Protein AF-0000000066123780 (afdb_homodimer)

Sequence (1260 aa):
MITIDESRNNLFDALGLQRLKDSYMKEDESSPQERFAFIARQFCADDEPLAQRLYDYMSQHWLSPSSPQLSFGRTKQGLPIACFLPYLHDTARGLIDTWAEVSELSMIGGGIGLGVGIRQPDEKSVGIIPHLRTYDASCTAYKQGQTRRGSYAAYLDISHPEILSFLNTRRVGGDHNYKLLNLHNGVNVPDSFMKKIWILSTLAPFVKMDPCPTTETLFKKAVTTLKDSRYFGADDRWLGEVSFAALAEQLDVVNRWDLIDPHTGKVKETIKATELWERIILTRAETGEPYIHWIDTSNRALPQFQKNLGLSIRQSNLCSEVVLPTDETRTAVCCLASLNLDYFDKWCNNEQFYLDVATYLDNVLQYFIDHAPPTLKRAVHSARSERAIGIGALGFHSYLQSKMVDIESLPAYLINKKIFKTISSHLERVNLELGELRGEAPDCVGTGRRFSHMTAIAPNATSSIIMGNTSPSCEPFRANIYKQDTISGSFVTYNKHLKRLLEERIPDNQARERVWSSIKMHDGSVQHLNQLTVQEKKVFKTWPEINQLSLVMLAADRQKWIDQSQSTSLFFNPDERISYVHKIHLKAWLHGLKTLYYFRSRKILTVDKVHHTTTTADPKTENDCTFCEGMITIDESRNNLFDALGLQRLKDSYMKEDESSPQERFAFIARQFCADDEPLAQRLYDYMSQHWLSPSSPQLSFGRTKQGLPIACFLPYLHDTARGLIDTWAEVSELSMIGGGIGLGVGIRQPDEKSVGIIPHLRTYDASCTAYKQGQTRRGSYAAYLDISHPEILSFLNTRRVGGDHNYKLLNLHNGVNVPDSFMKKIWILSTLAPFVKMDPCPTTETLFKKAVTTLKDSRYFGADDRWLGEVSFAALAEQLDVVNRWDLIDPHTGKVKETIKATELWERIILTRAETGEPYIHWIDTSNRALPQFQKNLGLSIRQSNLCSEVVLPTDETRTAVCCLASLNLDYFDKWCNNEQFYLDVATYLDNVLQYFIDHAPPTLKRAVHSARSERAIGIGALGFHSYLQSKMVDIESLPAYLINKKIFKTISSHLERVNLELGELRGEAPDCVGTGRRFSHMTAIAPNATSSIIMGNTSPSCEPFRANIYKQDTISGSFVTYNKHLKRLLEERIPDNQARERVWSSIKMHDGSVQHLNQLTVQEKKVFKTWPEINQLSLVMLAADRQKWIDQSQSTSLFFNPDERISYVHKIHLKAWLHGLKTLYYFRSRKILTVDKVHHTTTTADPKTENDCTFCEG

Secondary structure (DSSP, 8-state):
-PPP-GGGGGG--HHHHHHHHHHTS-TT--SHHHHHHHHHHHTSTT-HHHHHHHHHHHHTTSEEE-HHHHTTTSSSS--S--EEE-EE-SSHHHHHHHHHHHHHHHHTT-EEEEEE-PPPSSSS---HHHHHHHHHHHHHHS-BTTTB---EEEEEETTSTTHHHHHHTTSSSS-GGG--SSSEEEEE--HHHHHHHHHHHHHHHHHTS---HHHHHHHHHHHHHHHTSTT--GGGGGGGG--STTHHHHHHHHTEEEEE-TTT--EEEEEEHHHHHHHHHHHHHHHS--EEE-HHHHHHHS-HHHHTTT--B----TTS----B--SS--EEE-EEEEEGGGHHHHTT-HHHHHHHHHHHHHHHHHHHHHS-GGGHHHHHHHHHH---EEEEE-HHHHHHHTT--TTSHHHHHHHHHHHHHHHHHHHHHHHHHHHHH---GGGTTTT-S-S--B-B---HHHHHHTTSPPSTTPPPS-SEEEEEETTEEEEEE-HHHHHHHHHH---HHHHHHHHHHHHHTTT--TT-SSS-HHHHHHT--GGGS-HHHHHHHHHHHHTT-SS-B---EEE-TT--HHHHHHHHHHHHHTT--EE--EEESTT--SS-------SS--------GGGG-/-PPP-GGGGGG--HHHHHHHHHHTS-TT--SHHHHHHHHHHHTSTT-HHHHHHHHHHHHTTSEEE-HHHHTTTSSSS--S--EEE-EE-SSHHHHHHHHHHHHHHHHTT-EEEEEE-PPPSSSS---HHHHHHHHHHHHHHS-BTTTB---EEEEEETTSTTHHHHHHTTSSSS-GGG--SSSEEEEE--HHHHHHHHHHHHHHHHHTS---HHHHHHHHHHHHHHHTSTT--GGGGGGGG--STTHHHHHHHHTEEEEE-TTT--EEEEEEHHHHHHHHHHHHHHHS--EEE-HHHHHHHS-HHHHTTT--B----TTS----B--SS--EEE-EEEEEGGGHHHHTT-HHHHHHHHHHHHHHHHHHHHHS-GGGHHHHHHHHHH---EEEEE-HHHHHHHTT--TTSHHHHHHHHHHHHHHHHHHHHHHHHHHHHH---GGGTTTT-S-S--B-B---HHHHHHTTSPPSTTPPPS-SEEEEEETTEEEEEE-HHHHHHHHHH---HHHHHHHHHHHHHTTT--TT-SSS-HHHHHHT--GGGS-HHHHHHHHHHHHTT-SS-B---EEE-TT--HHHHHHHHHHHHHTT--EE--EEESTT--S--------SS--------GGGG-

Organism: Invertebrate iridescent virus 3 (NCBI:txid345201)

Foldseek 3Di:
DADFDQVLLVLADPQLQVLLVVQFDAPPDDGVLVLQLVLLVVQVVPVVVLSNVSSVCVSNLQKFQFSLSRNPPNDPQAARFQAKEAEQAADPCSLVLSLVLLLSCQLNAHAYEYEYLYWADDPVDPGDQQSVVSVLVSQQVRHRYPDFGHAYEYEEELLAPCNLLLLCQCDPDDDPSSHRVRYAYAYAYELLLLLLVLCCLQQVVLLPDDDDPVSQVSNVVSLVVSCPAPSDDPVNCCSVVQDSVCNVVVNVVSQWGFRATSVPRDGDDIDGSVVSVLSQLVSQLVRQDDKYFHQVLLQVLQDVLLVVVVFGWRTATSLRFFTDTYDSQAIETEQEMEGECLCCVVCLPPLVVLLSVLSSSLSSLVVCLVPPDPSNNRHSVNCQQAVAYAYAYFQLLVNCLLVLHFCLDPVVLVVLLVRLVSSLVSNVVSQLVCCVVPNDHNSCPPPSGNHSFYHTFFQQASSCNNSSVGGTGNAFAQAQWAWAADPVGIDIDGSPSVVVVLCVQPVDPVVSVVQVVVCLVVLRQCCPPPSDDPSSNSSRGHQARDDQLSVLLSLLSSVVSHSTAYEAEHEYESPDDSSSVVVSVSVSVSSSHRIYGTYHYCVVPPSPDSPLPCPPPPSPDPSPSCSSND/DADFDQVLLVLADPQLQVLLVVQFDAPPDDGVLVLQLVLLVVLVVPVVVLSNVSSVCVSNLQKFQFSLSRNPPNDPQAARFQAKEAEQAADPCSLVLSLVLLLSCQLNAYAYEYEYLYWADDPVDPGDQQSVVSVLVSQQVRHGYPDFGHAYEYEDELLAPCNLLLLCQCDDDDDPSSHRVRYAYAYAYELLLLLLVLCCLQQVVLLPDDDDPVSVVSNVVSLVVSCPAPSDDPVNCCSVVQDSVCNVVVNVVSQWGFRATSVPRDGDDIDGSVVSVLSQLVSQLVRQDDKYFHQVLLQVLQDPLLVVVVFGWRTATSLRFFTDTYDSQAIETEQEMEGECLCCVVCLPPLVVLLSVLSSSLSSLVVCLVPPDPSNNRHSVNCQQAVAYAYAYFQLLVNCLLVLHFCLDPVVLVVLLVRLVSSLVSNVVSQLVCCVVPNDHNSCPPPSGNHSFYHTFFQQASSCNNSSVGGTGNAFAQAQWAWAADPVGIDIDGSPSVVVVLCVQPVDPVVSVVQVVVCLVVLRQCCPPPSDDPSSNSSRDHQARDDQLSVLLSLLSSVVSHSTAYEAEHEYESPDDSSSVVVSVSVSVSSSHRIYGTYHYCVVVPSDVSDPPPPPPPSPDPSPSSSSND

InterPro domains:
  IPR000788 Ribonucleotide reductase large subunit, C-terminal [PF02867] (82-441)
  IPR000788 Ribonucleotide reductase large subunit, C-terminal [PF02867] (447-599)
  IPR000788 Ribonucleotide reductase large subunit, C-terminal [PR01183] (148-167)
  IPR000788 Ribonucleotide reductase large subunit, C-terminal [PR01183] (313-324)
  IPR000788 Ribonucleotide reductase large subunit, C-terminal [PR01183] (448-475)
  IPR008926 Ribonucleotide reductase R1 subunit, N-terminal [SSF48168] (4-76)
  IPR013509 Ribonucleotide reductase large subunit, N-terminal [PF00317] (11-78)
  IPR039718 Ribonucleoside-diphosphate reductase large subunit [PTHR11573] (4-440)

Radius of gyration: 36.16 Å; Cα contacts (8 Å, |Δi|>4): 2493; chains: 2; bounding box: 78×102×90 Å

Nearest PDB structures (foldseek):
  6dqx-assembly1_A-2  TM=9.251E-01  e=1.321E-41  Actinobacillus ureae ATCC 25976
  6lkm-assembly1_A  TM=8.199E-01  e=4.191E-39  Homo sapiens
  2cvs-assembly1_A-2  TM=7.964E-01  e=4.409E-37  Saccharomyces cerevisiae
  5d1y-assembly1_A  TM=8.016E-01  e=4.409E-37  Homo sapiens
  5tus-assembly3_A  TM=8.073E-01  e=1.399E-34  Homo sapiens

pLDDT: mean 91.24, std 14.98, range [20.03, 98.81]

Structure (mmCIF, N/CA/C/O backbone):
data_AF-0000000066123780-model_v1
#
loop_
_entity.id
_entity.type
_entity.pdbx_description
1 polymer 'Ribonucleoside-diphosphate reductase large subunit'
#
loop_
_atom_site.group_PDB
_atom_site.id
_atom_site.type_symbol
_atom_site.label_atom_id
_atom_site.label_alt_id
_atom_site.label_comp_id
_atom_site.label_asym_id
_atom_site.label_entity_id
_atom_site.label_seq_id
_atom_site.pdbx_PDB_ins_code
_atom_site.Cartn_x
_atom_site.Cartn_y
_atom_site.Cartn_z
_atom_site.occupancy
_atom_site.B_iso_or_equiv
_atom_site.auth_seq_id
_atom_site.auth_comp_id
_atom_site.auth_asym_id
_atom_site.auth_atom_id
_atom_site.pdbx_PDB_model_num
ATOM 1 N N . MET A 1 1 ? 35.031 -33.25 -2.617 1 81.75 1 MET A N 1
ATOM 2 C CA . MET A 1 1 ? 35.062 -32.281 -3.721 1 81.75 1 MET A CA 1
ATOM 3 C C . MET A 1 1 ? 34.281 -32.812 -4.914 1 81.75 1 MET A C 1
ATOM 5 O O . MET A 1 1 ? 34.344 -34 -5.23 1 81.75 1 MET A O 1
ATOM 9 N N . ILE A 1 2 ? 33.281 -32.125 -5.469 1 95.38 2 ILE A N 1
ATOM 10 C CA . ILE A 1 2 ? 32.438 -32.531 -6.609 1 95.38 2 ILE A CA 1
ATOM 11 C C . ILE A 1 2 ? 33.312 -32.531 -7.879 1 95.38 2 ILE A C 1
ATOM 13 O O . ILE A 1 2 ? 34.062 -31.594 -8.133 1 95.38 2 ILE A O 1
ATOM 17 N N . THR A 1 3 ? 33.312 -33.656 -8.562 1 96.88 3 THR A N 1
ATOM 18 C CA . THR A 1 3 ? 33.938 -33.719 -9.867 1 96.88 3 THR A CA 1
ATOM 19 C C . THR A 1 3 ? 33.062 -33.094 -10.945 1 96.88 3 THR A C 1
ATOM 21 O O . THR A 1 3 ? 31.969 -33.594 -11.227 1 96.88 3 THR A O 1
ATOM 24 N N . ILE A 1 4 ? 33.594 -32.062 -11.602 1 96.62 4 ILE A N 1
ATOM 25 C CA . ILE A 1 4 ? 32.844 -31.297 -12.594 1 96.62 4 ILE A CA 1
ATOM 26 C C . ILE A 1 4 ? 33.125 -31.844 -13.992 1 96.62 4 ILE A C 1
ATOM 28 O O . ILE A 1 4 ? 34.25 -32.188 -14.305 1 96.62 4 ILE A O 1
ATOM 32 N N . ASP A 1 5 ? 32.156 -31.922 -14.844 1 97.69 5 ASP A N 1
ATOM 33 C CA . ASP A 1 5 ? 32.281 -32.312 -16.234 1 97.69 5 ASP A CA 1
ATOM 34 C C . ASP A 1 5 ? 31.922 -31.172 -17.172 1 97.69 5 ASP A C 1
ATOM 36 O O . ASP A 1 5 ? 30.75 -30.984 -17.516 1 97.69 5 ASP A O 1
ATOM 40 N N . GLU A 1 6 ? 32.906 -30.531 -17.766 1 96.25 6 GLU A N 1
ATOM 41 C CA . GLU A 1 6 ? 32.719 -29.344 -18.594 1 96.25 6 GLU A CA 1
ATOM 42 C C . GLU A 1 6 ? 32.062 -29.688 -19.922 1 96.25 6 GLU A C 1
ATOM 44 O O . GLU A 1 6 ? 31.484 -28.812 -20.578 1 96.25 6 GLU A O 1
ATOM 49 N N . SER A 1 7 ? 32.156 -30.875 -20.312 1 97.06 7 SER A N 1
ATOM 50 C CA . SER A 1 7 ? 31.578 -31.266 -21.594 1 97.06 7 SER A CA 1
ATOM 51 C C . SER A 1 7 ? 30.047 -31.125 -21.578 1 97.06 7 SER A C 1
ATOM 53 O O . SER A 1 7 ? 29.422 -30.984 -22.625 1 97.06 7 SER A O 1
ATOM 55 N N . ARG A 1 8 ? 29.5 -31.109 -20.422 1 96.94 8 ARG A N 1
ATOM 56 C CA . ARG A 1 8 ? 28.047 -31.016 -20.281 1 96.94 8 ARG A CA 1
ATOM 57 C C . ARG A 1 8 ? 27.547 -29.594 -20.578 1 96.94 8 ARG A C 1
ATOM 59 O O . ARG A 1 8 ? 26.344 -29.375 -20.703 1 96.94 8 ARG A O 1
ATOM 66 N N . ASN A 1 9 ? 28.453 -28.656 -20.828 1 95.5 9 ASN A N 1
ATOM 67 C CA . ASN A 1 9 ? 28.094 -27.328 -21.328 1 95.5 9 ASN A CA 1
ATOM 68 C C . ASN A 1 9 ? 27.453 -27.406 -22.719 1 95.5 9 ASN A C 1
ATOM 70 O O . ASN A 1 9 ? 26.703 -26.531 -23.109 1 95.5 9 ASN A O 1
ATOM 74 N N . ASN A 1 10 ? 27.766 -28.484 -23.344 1 94.5 10 ASN A N 1
ATOM 75 C CA . ASN A 1 10 ? 27.266 -28.656 -24.703 1 94.5 10 ASN A CA 1
ATOM 76 C C . ASN A 1 10 ? 25.766 -28.953 -24.734 1 94.5 10 ASN A C 1
ATOM 78 O O . ASN A 1 10 ? 25.125 -28.875 -25.781 1 94.5 10 ASN A O 1
ATOM 82 N N . LEU A 1 11 ? 25.219 -29.219 -23.547 1 94.62 11 LEU A N 1
ATOM 83 C CA . LEU A 1 11 ? 23.797 -29.5 -23.469 1 94.62 11 LEU A CA 1
ATOM 84 C C . LEU A 1 11 ? 22.969 -28.219 -23.516 1 94.62 11 LEU A C 1
ATOM 86 O O . LEU A 1 11 ? 21.766 -28.25 -23.766 1 94.62 11 LEU A O 1
ATOM 90 N N . PHE A 1 12 ? 23.656 -27.094 -23.312 1 94.5 12 PHE A N 1
ATOM 91 C CA . PHE A 1 12 ? 22.969 -25.797 -23.328 1 94.5 12 PHE A CA 1
ATOM 92 C C . PHE A 1 12 ? 22.938 -25.234 -24.75 1 94.5 12 PHE A C 1
ATOM 94 O O . PHE A 1 12 ? 23.859 -25.453 -25.531 1 94.5 12 PHE A O 1
ATOM 101 N N . ASP A 1 13 ? 21.828 -24.562 -25.062 1 91 13 ASP A N 1
ATOM 102 C CA . ASP A 1 13 ? 21.875 -23.672 -26.234 1 91 13 ASP A CA 1
ATOM 103 C C . ASP A 1 13 ? 22.297 -22.266 -25.828 1 91 13 ASP A C 1
ATOM 105 O O . ASP A 1 13 ? 22.562 -22 -24.656 1 91 13 ASP A O 1
ATOM 109 N N . ALA A 1 14 ? 22.359 -21.375 -26.766 1 90 14 ALA A N 1
ATOM 110 C CA . ALA A 1 14 ? 22.906 -20.047 -26.531 1 90 14 ALA A CA 1
ATOM 111 C C . ALA A 1 14 ? 22.016 -19.234 -25.594 1 90 14 ALA A C 1
ATOM 113 O O . ALA A 1 14 ? 22.516 -18.562 -24.688 1 90 14 ALA A O 1
ATOM 114 N N . LEU A 1 15 ? 20.781 -19.344 -25.75 1 90.75 15 LEU A N 1
ATOM 115 C CA . LEU A 1 15 ? 19.859 -18.578 -24.938 1 90.75 15 LEU A CA 1
ATOM 116 C C . LEU A 1 15 ? 19.859 -19.094 -23.484 1 90.75 15 LEU A C 1
ATOM 118 O O . LEU A 1 15 ? 19.875 -18.297 -22.547 1 90.75 15 LEU A O 1
ATOM 122 N N . GLY A 1 16 ? 19.781 -20.359 -23.328 1 92.44 16 GLY A N 1
ATOM 123 C CA . GLY A 1 16 ? 19.812 -20.953 -22 1 92.44 16 GLY A CA 1
ATOM 124 C C . GLY A 1 16 ? 21.047 -20.594 -21.203 1 92.44 16 GLY A C 1
ATOM 125 O O . GLY A 1 16 ? 20.953 -20.297 -20.016 1 92.44 16 GLY A O 1
ATOM 126 N N . LEU A 1 17 ? 22.141 -20.609 -21.906 1 92.06 17 LEU A N 1
ATOM 127 C CA . LEU A 1 17 ? 23.391 -20.266 -21.266 1 92.06 17 LEU A CA 1
ATOM 128 C C . LEU A 1 17 ? 23.406 -18.797 -20.859 1 92.06 17 LEU A C 1
ATOM 130 O O . LEU A 1 17 ? 23.859 -18.453 -19.766 1 92.06 17 LEU A O 1
ATOM 134 N N . GLN A 1 18 ? 22.938 -18 -21.719 1 90.62 18 GLN A N 1
ATOM 135 C CA . GLN A 1 18 ? 22.906 -16.562 -21.438 1 90.62 18 GLN A CA 1
ATOM 136 C C . GLN A 1 18 ? 21.969 -16.25 -20.281 1 90.62 18 GLN A C 1
ATOM 138 O O . GLN A 1 18 ? 22.297 -15.422 -19.422 1 90.62 18 GLN A O 1
ATOM 143 N N . ARG A 1 19 ? 20.859 -16.891 -20.219 1 89.5 19 ARG A N 1
ATOM 144 C CA . ARG A 1 19 ? 19.891 -16.672 -19.125 1 89.5 19 ARG A CA 1
ATOM 145 C C . ARG A 1 19 ? 20.484 -17.109 -17.797 1 89.5 19 ARG A C 1
ATOM 147 O O . ARG A 1 19 ? 20.297 -16.438 -16.781 1 89.5 19 ARG A O 1
ATOM 154 N N . LEU A 1 20 ? 21.094 -18.203 -17.844 1 92.25 20 LEU A N 1
ATOM 155 C CA . LEU A 1 20 ? 21.719 -18.719 -16.625 1 92.25 20 LEU A CA 1
ATOM 156 C C . LEU A 1 20 ? 22.781 -17.75 -16.125 1 92.25 20 LEU A C 1
ATOM 158 O O . LEU A 1 20 ? 22.859 -17.469 -14.922 1 92.25 20 LEU A O 1
ATOM 162 N N . LYS A 1 21 ? 23.547 -17.234 -17.016 1 89.69 21 LYS A N 1
ATOM 163 C CA . LYS A 1 21 ? 24.625 -16.312 -16.672 1 89.69 21 LYS A CA 1
ATOM 164 C C . LYS A 1 21 ? 24.078 -14.992 -16.141 1 89.69 21 LYS A C 1
ATOM 166 O O . LYS A 1 21 ? 24.562 -14.477 -15.125 1 89.69 21 LYS A O 1
ATOM 171 N N . ASP A 1 22 ? 23.109 -14.555 -16.766 1 84.75 22 ASP A N 1
ATOM 172 C CA . ASP A 1 22 ? 22.578 -13.227 -16.453 1 84.75 22 ASP A CA 1
ATOM 173 C C . ASP A 1 22 ? 21.812 -13.234 -15.133 1 84.75 22 ASP A C 1
ATOM 175 O O . ASP A 1 22 ? 21.906 -12.289 -14.344 1 84.75 22 ASP A O 1
ATOM 179 N N . SER A 1 23 ? 21.203 -14.32 -14.828 1 85.38 23 SER A N 1
ATOM 180 C CA . SER A 1 23 ? 20.203 -14.211 -13.773 1 85.38 23 SER A CA 1
ATOM 181 C C . SER A 1 23 ? 20.547 -15.102 -12.586 1 85.38 23 SER A C 1
ATOM 183 O O . SER A 1 23 ? 20.031 -14.914 -11.484 1 85.38 23 SER A O 1
ATOM 185 N N . TYR A 1 24 ? 21.516 -16.047 -12.758 1 91.06 24 TYR A N 1
ATOM 186 C CA . TYR A 1 24 ? 21.578 -17.047 -11.703 1 91.06 24 TYR A CA 1
ATOM 187 C C . TYR A 1 24 ? 23.031 -17.297 -11.266 1 91.06 24 TYR A C 1
ATOM 189 O O . TYR A 1 24 ? 23.281 -17.641 -10.109 1 91.06 24 TYR A O 1
ATOM 197 N N . MET A 1 25 ? 23.922 -17.109 -12.125 1 93.56 25 MET A N 1
ATOM 198 C CA . MET A 1 25 ? 25.312 -17.391 -11.789 1 93.56 25 MET A CA 1
ATOM 199 C C . MET A 1 25 ? 25.906 -16.266 -10.945 1 93.56 25 MET A C 1
ATOM 201 O O . MET A 1 25 ? 25.516 -15.102 -11.102 1 93.56 25 MET A O 1
ATOM 205 N N . LYS A 1 26 ? 26.812 -16.625 -10.117 1 91.5 26 LYS A N 1
ATOM 206 C CA . LYS A 1 26 ? 27.594 -15.633 -9.391 1 91.5 26 LYS A CA 1
ATOM 207 C C . LYS A 1 26 ? 28.641 -14.992 -10.289 1 91.5 26 LYS A C 1
ATOM 209 O O . LYS A 1 26 ? 29.031 -15.562 -11.305 1 91.5 26 LYS A O 1
ATOM 214 N N . GLU A 1 27 ? 29.141 -13.898 -9.82 1 87.69 27 GLU A N 1
ATOM 215 C CA . GLU A 1 27 ? 30.109 -13.148 -10.625 1 87.69 27 GLU A CA 1
ATOM 216 C C . GLU A 1 27 ? 31.422 -13.914 -10.773 1 87.69 27 GLU A C 1
ATOM 218 O O . GLU A 1 27 ? 32.094 -13.828 -11.812 1 87.69 27 GLU A O 1
ATOM 223 N N . ASP A 1 28 ? 31.75 -14.688 -9.82 1 91.88 28 ASP A N 1
ATOM 224 C CA . ASP A 1 28 ? 33.062 -15.359 -9.812 1 91.88 28 ASP A CA 1
ATOM 225 C C . ASP A 1 28 ? 32.969 -16.734 -10.484 1 91.88 28 ASP A C 1
ATOM 227 O O . ASP A 1 28 ? 33.969 -17.438 -10.609 1 91.88 28 ASP A O 1
ATOM 231 N N . GLU A 1 29 ? 31.75 -17.109 -10.93 1 94.44 29 GLU A N 1
ATOM 232 C CA . GLU A 1 29 ? 31.578 -18.391 -11.609 1 94.44 29 GLU A CA 1
ATOM 233 C C . GLU A 1 29 ? 31.812 -18.266 -13.109 1 94.44 29 GLU A C 1
ATOM 235 O O . GLU A 1 29 ? 31.297 -17.328 -13.742 1 94.44 29 GLU A O 1
ATOM 240 N N . SER A 1 30 ? 32.562 -19.156 -13.641 1 92.19 30 SER A N 1
ATOM 241 C CA . SER A 1 30 ? 32.969 -19.031 -15.039 1 92.19 30 SER A CA 1
ATOM 242 C C . SER A 1 30 ? 32.156 -19.969 -15.93 1 92.19 30 SER A C 1
ATOM 244 O O . SER A 1 30 ? 32.125 -19.812 -17.156 1 92.19 30 SER A O 1
ATOM 246 N N . SER A 1 31 ? 31.547 -20.984 -15.312 1 94.12 31 SER A N 1
ATOM 247 C CA . SER A 1 31 ? 30.766 -21.938 -16.094 1 94.12 31 SER A CA 1
ATOM 248 C C . SER A 1 31 ? 29.484 -22.344 -15.375 1 94.12 31 SER A C 1
ATOM 250 O O . SER A 1 31 ? 29.422 -22.281 -14.141 1 94.12 31 SER A O 1
ATOM 252 N N . PRO A 1 32 ? 28.516 -22.781 -16.156 1 95.44 32 PRO A N 1
ATOM 253 C CA . PRO A 1 32 ? 27.297 -23.297 -15.547 1 95.44 32 PRO A CA 1
ATOM 254 C C . PRO A 1 32 ? 27.547 -24.484 -14.617 1 95.44 32 PRO A C 1
ATOM 256 O O . PRO A 1 32 ? 26.812 -24.688 -13.656 1 95.44 32 PRO A O 1
ATOM 259 N N . GLN A 1 33 ? 28.625 -25.234 -14.914 1 97.38 33 GLN A N 1
ATOM 260 C CA . GLN A 1 33 ? 28.953 -26.406 -14.102 1 97.38 33 GLN A CA 1
ATOM 261 C C . GLN A 1 33 ? 29.297 -26.016 -12.672 1 97.38 33 GLN A C 1
ATOM 263 O O . GLN A 1 33 ? 28.938 -26.719 -11.727 1 97.38 33 GLN A O 1
ATOM 268 N N . GLU A 1 34 ? 29.875 -24.906 -12.531 1 96.88 34 GLU A N 1
ATOM 269 C CA . GLU A 1 34 ? 30.219 -24.422 -11.195 1 96.88 34 GLU A CA 1
ATOM 270 C C . GLU A 1 34 ? 28.953 -24.031 -10.422 1 96.88 34 GLU A C 1
ATOM 272 O O . GLU A 1 34 ? 28.875 -24.25 -9.211 1 96.88 34 GLU A O 1
ATOM 277 N N . ARG A 1 35 ? 28.031 -23.422 -11.102 1 96.75 35 ARG A N 1
ATOM 278 C CA . ARG A 1 35 ? 26.766 -23.047 -10.469 1 96.75 35 ARG A CA 1
ATOM 279 C C . ARG A 1 35 ? 26.031 -24.281 -9.938 1 96.75 35 ARG A C 1
ATOM 281 O O . ARG A 1 35 ? 25.609 -24.312 -8.781 1 96.75 35 ARG A O 1
ATOM 288 N N . PHE A 1 36 ? 25.953 -25.297 -10.758 1 97.94 36 PHE A N 1
ATOM 289 C CA . PHE A 1 36 ? 25.281 -26.531 -10.367 1 97.94 36 PHE A CA 1
ATOM 290 C C . PHE A 1 36 ? 26.016 -27.203 -9.219 1 97.94 36 PHE A C 1
ATOM 292 O O . PHE A 1 36 ? 25.375 -27.75 -8.312 1 97.94 36 PHE A O 1
ATOM 299 N N . ALA A 1 37 ? 27.344 -27.172 -9.32 1 97.94 37 ALA A N 1
ATOM 300 C CA . ALA A 1 37 ? 28.141 -27.766 -8.25 1 97.94 37 ALA A CA 1
ATOM 301 C C . ALA A 1 37 ? 27.906 -27.047 -6.922 1 97.94 37 ALA A C 1
ATOM 303 O O . ALA A 1 37 ? 27.828 -27.688 -5.867 1 97.94 37 ALA A O 1
ATOM 304 N N . PHE A 1 38 ? 27.875 -25.812 -6.98 1 96.75 38 PHE A N 1
ATOM 305 C CA . PHE A 1 38 ? 27.641 -25.016 -5.781 1 96.75 38 PHE A CA 1
ATOM 306 C C . PHE A 1 38 ? 26.312 -25.391 -5.141 1 96.75 38 PHE A C 1
ATOM 308 O O . PHE A 1 38 ? 26.234 -25.609 -3.93 1 96.75 38 PHE A O 1
ATOM 315 N N . ILE A 1 39 ? 25.234 -25.422 -5.953 1 97.31 39 ILE A N 1
ATOM 316 C CA . ILE A 1 39 ? 23.906 -25.734 -5.453 1 97.31 39 ILE A CA 1
ATOM 317 C C . ILE A 1 39 ? 23.906 -27.125 -4.836 1 97.31 39 ILE A C 1
ATOM 319 O O . ILE A 1 39 ? 23.359 -27.328 -3.75 1 97.31 39 ILE A O 1
ATOM 323 N N . ALA A 1 40 ? 24.5 -28.062 -5.559 1 98.31 40 ALA A N 1
ATOM 324 C CA . ALA A 1 40 ? 24.562 -29.438 -5.074 1 98.31 40 ALA A CA 1
ATOM 325 C C . ALA A 1 40 ? 25.266 -29.5 -3.719 1 98.31 40 ALA A C 1
ATOM 327 O O . ALA A 1 40 ? 24.812 -30.203 -2.812 1 98.31 40 ALA A O 1
ATOM 328 N N . ARG A 1 41 ? 26.297 -28.781 -3.584 1 97.19 41 ARG A N 1
ATOM 329 C CA . ARG A 1 41 ? 27.062 -28.781 -2.346 1 97.19 41 ARG A CA 1
ATOM 330 C C . ARG A 1 41 ? 26.312 -28.094 -1.223 1 97.19 41 ARG A C 1
ATOM 332 O O . ARG A 1 41 ? 26.344 -28.531 -0.073 1 97.19 41 ARG A O 1
ATOM 339 N N . GLN A 1 42 ? 25.656 -27.062 -1.563 1 95.94 42 GLN A N 1
ATOM 340 C CA . GLN A 1 42 ? 24.953 -26.25 -0.576 1 95.94 42 GLN A CA 1
ATOM 341 C C . GLN A 1 42 ? 23.859 -27.047 0.107 1 95.94 42 GLN A C 1
ATOM 343 O O . GLN A 1 42 ? 23.594 -26.859 1.299 1 95.94 42 GLN A O 1
ATOM 348 N N . PHE A 1 43 ? 23.203 -27.922 -0.62 1 97.56 43 PHE A N 1
ATOM 349 C CA . PHE A 1 43 ? 21.984 -28.531 -0.082 1 97.56 43 PHE A CA 1
ATOM 350 C C . PHE A 1 43 ? 22.141 -30.047 0.021 1 97.56 43 PHE A C 1
ATOM 352 O O . PHE A 1 43 ? 21.172 -30.781 -0.093 1 97.56 43 PHE A O 1
ATOM 359 N N . CYS A 1 44 ? 23.391 -30.531 0.193 1 97.25 44 CYS A N 1
ATOM 360 C CA . CYS A 1 44 ? 23.625 -31.969 0.371 1 97.25 44 CYS A CA 1
ATOM 361 C C . CYS A 1 44 ? 23.734 -32.312 1.849 1 97.25 44 CYS A C 1
ATOM 363 O O . CYS A 1 44 ? 23.891 -33.5 2.201 1 97.25 44 CYS A O 1
ATOM 365 N N . ALA A 1 45 ? 23.656 -31.328 2.754 1 94.88 45 ALA A N 1
ATOM 366 C CA . ALA A 1 45 ? 23.781 -31.531 4.195 1 94.88 45 ALA A CA 1
ATOM 367 C C . ALA A 1 45 ? 25.047 -32.312 4.527 1 94.88 45 ALA A C 1
ATOM 369 O O . ALA A 1 45 ? 25 -33.312 5.258 1 94.88 45 ALA A O 1
ATOM 370 N N . ASP A 1 46 ? 26.172 -32.062 3.967 1 92.88 46 ASP A N 1
ATOM 371 C CA . ASP A 1 46 ? 27.516 -32.625 4.207 1 92.88 46 ASP A CA 1
ATOM 372 C C . ASP A 1 46 ? 27.609 -34.062 3.721 1 92.88 46 ASP A C 1
ATOM 374 O O . ASP A 1 46 ? 28.484 -34.812 4.152 1 92.88 46 ASP A O 1
ATOM 378 N N . ASP A 1 47 ? 26.672 -34.531 2.951 1 96.56 47 ASP A N 1
ATOM 379 C CA . ASP A 1 47 ? 26.734 -35.812 2.271 1 96.56 47 ASP A CA 1
ATOM 380 C C . ASP A 1 47 ? 27.406 -35.688 0.904 1 96.56 47 ASP A C 1
ATOM 382 O O . ASP A 1 47 ? 26.719 -35.469 -0.105 1 96.56 47 ASP A O 1
ATOM 386 N N . GLU A 1 48 ? 28.672 -35.969 0.817 1 96.5 48 GLU A N 1
ATOM 387 C CA . GLU A 1 48 ? 29.469 -35.719 -0.375 1 96.5 48 GLU A CA 1
ATOM 388 C C . GLU A 1 48 ? 29 -36.594 -1.545 1 96.5 48 GLU A C 1
ATOM 390 O O . GLU A 1 48 ? 28.922 -36.125 -2.68 1 96.5 48 GLU A O 1
ATOM 395 N N . PRO A 1 49 ? 28.719 -37.875 -1.321 1 97.75 49 PRO A N 1
ATOM 396 C CA . PRO A 1 49 ? 28.188 -38.688 -2.432 1 97.75 49 PRO A CA 1
ATOM 397 C C . PRO A 1 49 ? 26.875 -38.125 -2.99 1 97.75 49 PRO A C 1
ATOM 399 O O . PRO A 1 49 ? 26.672 -38.125 -4.207 1 97.75 49 PRO A O 1
ATOM 402 N N . LEU A 1 50 ? 26.031 -37.656 -2.117 1 98.06 50 LEU A N 1
ATOM 403 C CA . LEU A 1 50 ? 24.797 -37.031 -2.566 1 98.06 50 LEU A CA 1
ATOM 404 C C . LEU A 1 50 ? 25.094 -35.781 -3.393 1 98.06 50 LEU A C 1
ATOM 406 O O . LEU A 1 50 ? 24.453 -35.531 -4.422 1 98.06 50 LEU A O 1
ATOM 410 N N . ALA A 1 51 ? 26.062 -35 -2.951 1 98.56 51 ALA A N 1
ATOM 411 C CA . ALA A 1 51 ? 26.438 -33.781 -3.68 1 98.56 51 ALA A CA 1
ATOM 412 C C . ALA A 1 51 ? 26.844 -34.094 -5.117 1 98.56 51 ALA A C 1
ATOM 414 O O . ALA A 1 51 ? 26.422 -33.406 -6.051 1 98.56 51 ALA A O 1
ATOM 415 N N . GLN A 1 52 ? 27.641 -35.062 -5.246 1 98.56 52 GLN A N 1
ATOM 416 C CA . GLN A 1 52 ? 28.078 -35.469 -6.578 1 98.56 52 GLN A CA 1
ATOM 417 C C . GLN A 1 52 ? 26.906 -35.906 -7.445 1 98.56 52 GLN A C 1
ATOM 419 O O . GLN A 1 52 ? 26.812 -35.531 -8.617 1 98.56 52 GLN A O 1
ATOM 424 N N . ARG A 1 53 ? 26.016 -36.719 -6.902 1 98.62 53 ARG A N 1
ATOM 425 C CA . ARG A 1 53 ? 24.875 -37.188 -7.676 1 98.62 53 ARG A CA 1
ATOM 426 C C . ARG A 1 53 ? 23.953 -36.062 -8.062 1 98.62 53 ARG A C 1
ATOM 428 O O . ARG A 1 53 ? 23.469 -36 -9.195 1 98.62 53 ARG A O 1
ATOM 435 N N . LEU A 1 54 ? 23.719 -35.156 -7.102 1 98.75 54 LEU A N 1
ATOM 436 C CA . LEU A 1 54 ? 22.891 -34 -7.402 1 98.75 54 LEU A CA 1
ATOM 437 C C . LEU A 1 54 ? 23.5 -33.156 -8.523 1 98.75 54 LEU A C 1
ATOM 439 O O . LEU A 1 54 ? 22.797 -32.719 -9.43 1 98.75 54 LEU A O 1
ATOM 443 N N . TYR A 1 55 ? 24.828 -32.906 -8.406 1 98.69 55 TYR A N 1
ATOM 444 C CA . TYR A 1 55 ? 25.5 -32.219 -9.5 1 98.69 55 TYR A CA 1
ATOM 445 C C . TYR A 1 55 ? 25.281 -32.938 -10.82 1 98.69 55 TYR A C 1
ATOM 447 O O . TYR A 1 55 ? 24.984 -32.312 -11.836 1 98.69 55 TYR A O 1
ATOM 455 N N . ASP A 1 56 ? 25.453 -34.188 -10.789 1 98.69 56 ASP A N 1
ATOM 456 C CA . ASP A 1 56 ? 25.312 -34.969 -12.016 1 98.69 56 ASP A CA 1
ATOM 457 C C . ASP A 1 56 ? 23.891 -34.844 -12.578 1 98.69 56 ASP A C 1
ATOM 459 O O . ASP A 1 56 ? 23.719 -34.688 -13.789 1 98.69 56 ASP A O 1
ATOM 463 N N . TYR A 1 57 ? 22.938 -35 -11.703 1 98.69 57 TYR A N 1
ATOM 464 C CA . TYR A 1 57 ? 21.547 -34.906 -12.148 1 98.69 57 TYR A CA 1
ATOM 465 C C . TYR A 1 57 ? 21.281 -33.531 -12.773 1 98.69 57 TYR A C 1
ATOM 467 O O . TYR A 1 57 ? 20.672 -33.438 -13.844 1 98.69 57 TYR A O 1
ATOM 475 N N . MET A 1 58 ? 21.688 -32.438 -12.133 1 98.5 58 MET A N 1
ATOM 476 C CA . MET A 1 58 ? 21.438 -31.094 -12.609 1 98.5 58 MET A CA 1
ATOM 477 C C . MET A 1 58 ? 22.234 -30.812 -13.883 1 98.5 58 MET A C 1
ATOM 479 O O . MET A 1 58 ? 21.688 -30.25 -14.844 1 98.5 58 MET A O 1
ATOM 483 N N . SER A 1 59 ? 23.5 -31.203 -13.922 1 98 59 SER A N 1
ATOM 484 C CA . SER A 1 59 ? 24.375 -30.891 -15.047 1 98 59 SER A CA 1
ATOM 485 C C . SER A 1 59 ? 23.984 -31.688 -16.281 1 98 59 SER A C 1
ATOM 487 O O . SER A 1 59 ? 24.281 -31.297 -17.406 1 98 59 SER A O 1
ATOM 489 N N . GLN A 1 60 ? 23.297 -32.812 -16.094 1 97.88 60 GLN A N 1
ATOM 490 C CA . GLN A 1 60 ? 22.797 -33.594 -17.219 1 97.88 60 GLN A CA 1
ATOM 491 C C . GLN A 1 60 ? 21.391 -33.188 -17.609 1 97.88 60 GLN A C 1
ATOM 493 O O . GLN A 1 60 ? 20.766 -33.781 -18.484 1 97.88 60 GLN A O 1
ATOM 498 N N . HIS A 1 61 ? 20.812 -32.188 -16.938 1 98 61 HIS A N 1
ATOM 499 C CA . HIS A 1 61 ? 19.516 -31.578 -17.188 1 98 61 HIS A CA 1
ATOM 500 C C . HIS A 1 61 ? 18.375 -32.5 -16.797 1 98 61 HIS A C 1
ATOM 502 O O . HIS A 1 61 ? 17.25 -32.344 -17.297 1 98 61 HIS A O 1
ATOM 508 N N . TRP A 1 62 ? 18.672 -33.5 -15.891 1 98.62 62 TRP A N 1
ATOM 509 C CA . TRP A 1 62 ? 17.609 -34.375 -15.398 1 98.62 62 TRP A CA 1
ATOM 510 C C . TRP A 1 62 ? 16.75 -33.688 -14.359 1 98.62 62 TRP A C 1
ATOM 512 O O . TRP A 1 62 ? 15.555 -33.938 -14.25 1 98.62 62 TRP A O 1
ATOM 522 N N . LEU A 1 63 ? 17.406 -32.812 -13.586 1 98.62 63 LEU A N 1
ATOM 523 C CA . LEU A 1 63 ? 16.797 -32.125 -12.445 1 98.62 63 LEU A CA 1
ATOM 524 C C . LEU A 1 63 ? 16.984 -30.609 -12.57 1 98.62 63 LEU A C 1
ATOM 526 O O . LEU A 1 63 ? 18.109 -30.141 -12.766 1 98.62 63 LEU A O 1
ATOM 530 N N . SER A 1 64 ? 15.898 -29.953 -12.523 1 98.25 64 SER A N 1
ATOM 531 C CA . SER A 1 64 ? 15.953 -28.484 -12.547 1 98.25 64 SER A CA 1
ATOM 532 C C . SER A 1 64 ? 15.625 -27.906 -11.18 1 98.25 64 SER A C 1
ATOM 534 O O . SER A 1 64 ? 14.508 -28.047 -10.68 1 98.25 64 SER A O 1
ATOM 536 N N . PRO A 1 65 ? 16.609 -27.219 -10.531 1 97.31 65 PRO A N 1
ATOM 537 C CA . PRO A 1 65 ? 16.281 -26.484 -9.312 1 97.31 65 PRO A CA 1
ATOM 538 C C . PRO A 1 65 ? 15.328 -25.312 -9.578 1 97.31 65 PRO A C 1
ATOM 540 O O . PRO A 1 65 ? 15.266 -24.797 -10.695 1 97.31 65 PRO A O 1
ATOM 543 N N . SER A 1 66 ? 14.609 -24.953 -8.547 1 95.19 66 SER A N 1
ATOM 544 C CA . SER A 1 66 ? 13.789 -23.75 -8.688 1 95.19 66 SER A CA 1
ATOM 545 C C . SER A 1 66 ? 14.656 -22.5 -8.789 1 95.19 66 SER A C 1
ATOM 547 O O . SER A 1 66 ? 15.852 -22.531 -8.484 1 95.19 66 SER A O 1
ATOM 549 N N . SER A 1 67 ? 14.055 -21.391 -9.234 1 91.69 67 SER A N 1
ATOM 550 C CA . SER A 1 67 ? 14.773 -20.156 -9.477 1 91.69 67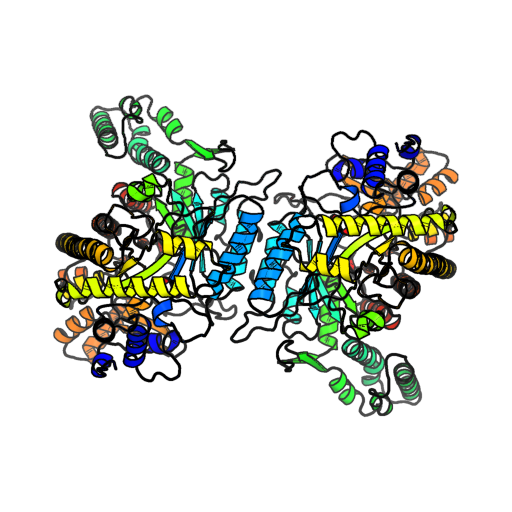 SER A CA 1
ATOM 551 C C . SER A 1 67 ? 15.492 -19.672 -8.211 1 91.69 67 SER A C 1
ATOM 553 O O . SER A 1 67 ? 16.672 -19.312 -8.258 1 91.69 67 SER A O 1
ATOM 555 N N . PRO A 1 68 ? 14.844 -19.672 -6.996 1 91.62 68 PRO A N 1
ATOM 556 C CA . PRO A 1 68 ? 15.539 -19.188 -5.797 1 91.62 68 PRO A CA 1
ATOM 557 C C . PRO A 1 68 ? 16.688 -20.109 -5.383 1 91.62 68 PRO A C 1
ATOM 559 O O . PRO A 1 68 ? 17.672 -19.641 -4.785 1 91.62 68 PRO A O 1
ATOM 562 N N . GLN A 1 69 ? 16.562 -21.359 -5.688 1 95.12 69 GLN A N 1
ATOM 563 C CA . GLN A 1 69 ? 17.672 -22.266 -5.43 1 95.12 69 GLN A CA 1
ATOM 564 C C . GLN A 1 69 ? 18.828 -22.031 -6.398 1 95.12 69 GLN A C 1
ATOM 566 O O . GLN A 1 69 ? 20 -22 -5.992 1 95.12 69 GLN A O 1
ATOM 571 N N . LEU A 1 70 ? 18.438 -21.859 -7.625 1 94.25 70 LEU A N 1
ATOM 572 C CA . LEU A 1 70 ? 19.453 -21.656 -8.656 1 94.25 70 LEU A CA 1
ATOM 573 C C . LEU A 1 70 ? 20.188 -20.344 -8.438 1 94.25 70 LEU A C 1
ATOM 575 O O . LEU A 1 70 ? 21.391 -20.25 -8.727 1 94.25 70 LEU A O 1
ATOM 579 N N . SER A 1 71 ? 19.531 -19.344 -7.934 1 91 71 SER A N 1
ATOM 580 C CA . SER A 1 71 ? 20.172 -18.047 -7.715 1 91 71 SER A CA 1
ATOM 581 C C . SER A 1 71 ? 20.719 -17.922 -6.301 1 91 71 SER A C 1
ATOM 583 O O . SER A 1 71 ? 21.25 -16.875 -5.918 1 91 71 SER A O 1
ATOM 585 N N . PHE A 1 72 ? 20.609 -18.953 -5.559 1 92.25 72 PHE A N 1
ATOM 586 C CA . PHE A 1 72 ? 21 -18.906 -4.156 1 92.25 72 PHE A CA 1
ATOM 587 C C . PHE A 1 72 ? 22.484 -18.547 -4.02 1 92.25 72 PHE A C 1
ATOM 589 O O . PHE A 1 72 ? 23.328 -19.094 -4.742 1 92.25 72 PHE A O 1
ATOM 596 N N . GLY A 1 73 ? 22.781 -17.594 -3.105 1 87.69 73 GLY A N 1
ATOM 597 C CA . GLY A 1 73 ? 24.172 -17.234 -2.834 1 87.69 73 GLY A CA 1
ATOM 598 C C . GLY A 1 73 ? 24.641 -16.031 -3.639 1 87.69 73 GLY A C 1
ATOM 599 O O . GLY A 1 73 ? 25.719 -15.5 -3.383 1 87.69 73 GLY A O 1
ATOM 600 N N . ARG A 1 74 ? 23.859 -15.648 -4.629 1 83.06 74 ARG A N 1
ATOM 601 C CA . ARG A 1 74 ? 24.234 -14.461 -5.402 1 83.06 74 ARG A CA 1
ATOM 602 C C . ARG A 1 74 ? 24.156 -13.203 -4.547 1 83.06 74 ARG A C 1
ATOM 604 O O . ARG A 1 74 ? 24.969 -12.297 -4.699 1 83.06 74 ARG A O 1
ATOM 611 N N . THR A 1 75 ? 23.062 -13.234 -3.742 1 73.88 75 THR A N 1
ATOM 612 C CA . THR A 1 75 ? 22.906 -12.125 -2.812 1 73.88 75 THR A CA 1
ATOM 613 C C . THR A 1 75 ? 22.938 -12.617 -1.368 1 73.88 75 THR A C 1
ATOM 615 O O . THR A 1 75 ? 22.812 -13.812 -1.112 1 73.88 75 THR A O 1
ATOM 618 N N . LYS A 1 76 ? 23.141 -11.695 -0.43 1 70.94 76 LYS A N 1
ATOM 619 C CA . LYS A 1 76 ? 23.234 -12.047 0.984 1 70.94 76 LYS A CA 1
ATOM 620 C C . LYS A 1 76 ? 21.859 -12.32 1.584 1 70.94 76 LYS A C 1
ATOM 622 O O . LYS A 1 76 ? 21.75 -12.992 2.607 1 70.94 76 LYS A O 1
ATOM 627 N N . GLN A 1 77 ? 20.828 -11.938 1.012 1 69.56 77 GLN A N 1
ATOM 628 C CA . GLN A 1 77 ? 19.547 -11.938 1.694 1 69.56 77 GLN A CA 1
ATOM 629 C C . GLN A 1 77 ? 18.609 -12.992 1.109 1 69.56 77 GLN A C 1
ATOM 631 O O . GLN A 1 77 ? 17.562 -13.297 1.697 1 69.56 77 GLN A O 1
ATOM 636 N N . GLY A 1 78 ? 18.922 -13.805 0.335 1 82.06 78 GLY A N 1
ATOM 637 C CA . GLY A 1 78 ? 17.953 -14.672 -0.324 1 82.06 78 GLY A CA 1
ATOM 638 C C . GLY A 1 78 ? 17.812 -16.031 0.34 1 82.06 78 GLY A C 1
ATOM 639 O O . GLY A 1 78 ? 18.781 -16.547 0.901 1 82.06 78 GLY A O 1
ATOM 640 N N . LEU A 1 79 ? 16.484 -16.516 0.484 1 89.94 79 LEU A N 1
ATOM 641 C CA . LEU A 1 79 ? 16.203 -17.891 0.923 1 89.94 79 LEU A CA 1
ATOM 642 C C . LEU A 1 79 ? 15.734 -18.75 -0.241 1 89.94 79 LEU A C 1
ATOM 644 O O . LEU A 1 79 ? 15.242 -18.219 -1.245 1 89.94 79 LEU A O 1
ATOM 648 N N . PRO A 1 80 ? 15.914 -20 -0.156 1 94.25 80 PRO A N 1
ATOM 649 C CA . PRO A 1 80 ? 15.742 -20.859 -1.322 1 94.25 80 PRO A CA 1
ATOM 650 C C . PRO A 1 80 ? 14.305 -21.359 -1.479 1 94.25 80 PRO A C 1
ATOM 652 O O . PRO A 1 80 ? 14.086 -22.531 -1.809 1 94.25 80 PRO A O 1
ATOM 655 N N . ILE A 1 81 ? 13.297 -20.547 -1.19 1 94.5 81 ILE A N 1
ATOM 656 C CA . ILE A 1 81 ? 11.883 -20.891 -1.289 1 94.5 81 ILE A CA 1
ATOM 657 C C . ILE A 1 81 ? 11.219 -20.062 -2.395 1 94.5 81 ILE A C 1
ATOM 659 O O . ILE A 1 81 ? 11.461 -18.859 -2.506 1 94.5 81 ILE A O 1
ATOM 663 N N . ALA A 1 82 ? 10.375 -20.688 -3.139 1 90.06 82 ALA A N 1
ATOM 664 C CA . ALA A 1 82 ? 9.852 -20.094 -4.359 1 90.06 82 ALA A CA 1
ATOM 665 C C . ALA A 1 82 ? 8.664 -19.188 -4.059 1 90.06 82 ALA A C 1
ATOM 667 O O . ALA A 1 82 ? 8.516 -18.109 -4.656 1 90.06 82 ALA A O 1
ATOM 668 N N . CYS A 1 83 ? 7.773 -19.625 -3.309 1 94.44 83 CYS A N 1
ATOM 669 C CA . CYS A 1 83 ? 6.566 -18.859 -3.057 1 94.44 83 CYS A CA 1
ATOM 670 C C . CYS A 1 83 ? 6.016 -19.141 -1.662 1 94.44 83 CYS A C 1
ATOM 672 O O . CYS A 1 83 ? 6.414 -20.109 -1.02 1 94.44 83 CYS A O 1
ATOM 674 N N . PHE A 1 84 ? 5.152 -18.25 -1.211 1 97.62 84 PHE A N 1
ATOM 675 C CA . PHE A 1 84 ? 4.508 -18.344 0.093 1 97.62 84 PHE A CA 1
ATOM 676 C C . PHE A 1 84 ? 3.016 -18.062 -0.021 1 97.62 84 PHE A C 1
ATOM 678 O O . PHE A 1 84 ? 2.588 -17.281 -0.88 1 97.62 84 PHE A O 1
ATOM 685 N N . LEU A 1 85 ? 2.236 -18.719 0.816 1 98.62 85 LEU A N 1
ATOM 686 C CA . LEU A 1 85 ? 0.788 -18.547 0.82 1 98.62 85 LEU A CA 1
ATOM 687 C C . LEU A 1 85 ? 0.306 -18.016 2.164 1 98.62 85 LEU A C 1
ATOM 689 O O . LEU A 1 85 ? -0.211 -18.766 2.988 1 98.62 85 LEU A O 1
ATOM 693 N N . PRO A 1 86 ? 0.378 -16.766 2.389 1 98.31 86 PRO A N 1
ATOM 694 C CA . PRO A 1 86 ? -0.176 -16.188 3.615 1 98.31 86 PRO A CA 1
ATOM 695 C C . PRO A 1 86 ? -1.692 -16.016 3.555 1 98.31 86 PRO A C 1
ATOM 697 O O . PRO A 1 86 ? -2.248 -15.781 2.477 1 98.31 86 PRO A O 1
ATOM 700 N N . TYR A 1 87 ? -2.344 -16.188 4.727 1 97.88 87 TYR A N 1
ATOM 701 C CA . TYR A 1 87 ? -3.781 -15.977 4.859 1 97.88 87 TYR A CA 1
ATOM 702 C C . TYR A 1 87 ? -4.082 -14.672 5.578 1 97.88 87 TYR A C 1
ATOM 704 O O . TYR A 1 87 ? -3.555 -14.414 6.664 1 97.88 87 TYR A O 1
ATOM 712 N N . LEU A 1 88 ? -4.859 -13.82 4.941 1 96.94 88 LEU A N 1
ATOM 713 C CA . LEU A 1 88 ? -5.246 -12.531 5.508 1 96.94 88 LEU A CA 1
ATOM 714 C C . LEU A 1 88 ? -6.5 -12.664 6.367 1 96.94 88 LEU A C 1
ATOM 716 O O . LEU A 1 88 ? -7.617 -12.711 5.844 1 96.94 88 LEU A O 1
ATOM 720 N N . HIS A 1 89 ? -6.352 -12.711 7.629 1 93.19 89 HIS A N 1
ATOM 721 C CA . HIS A 1 89 ? -7.473 -12.883 8.539 1 93.19 89 HIS A CA 1
ATOM 722 C C . HIS A 1 89 ? -8.07 -11.539 8.945 1 93.19 89 HIS A C 1
ATOM 724 O O . HIS A 1 89 ? -7.371 -10.523 8.953 1 93.19 89 HIS A O 1
ATOM 730 N N . ASP A 1 90 ? -9.281 -11.516 9.344 1 92.5 90 ASP A N 1
ATOM 731 C CA . ASP A 1 90 ? -10.102 -10.32 9.469 1 92.5 90 ASP A CA 1
ATOM 732 C C . ASP A 1 90 ? -10.031 -9.75 10.883 1 92.5 90 ASP A C 1
ATOM 734 O O . ASP A 1 90 ? -11.055 -9.648 11.57 1 92.5 90 ASP A O 1
ATOM 738 N N . THR A 1 91 ? -8.898 -9.359 11.336 1 91.75 91 THR A N 1
ATOM 739 C CA . THR A 1 91 ? -8.656 -8.602 12.555 1 91.75 91 THR A CA 1
ATOM 740 C C . THR A 1 91 ? -7.652 -7.477 12.312 1 91.75 91 THR A C 1
ATOM 742 O O . THR A 1 91 ? -6.906 -7.508 11.328 1 91.75 91 THR A O 1
ATOM 745 N N . ALA A 1 92 ? -7.637 -6.527 13.148 1 89.12 92 ALA A N 1
ATOM 746 C CA . ALA A 1 92 ? -6.699 -5.418 13.008 1 89.12 92 ALA A CA 1
ATOM 747 C C . ALA A 1 92 ? -5.258 -5.914 12.977 1 89.12 92 ALA A C 1
ATOM 749 O O . ALA A 1 92 ? -4.477 -5.523 12.109 1 89.12 92 ALA A O 1
ATOM 750 N N . ARG A 1 93 ? -4.93 -6.801 13.914 1 91.69 93 ARG A N 1
ATOM 751 C CA . ARG A 1 93 ? -3.588 -7.375 13.961 1 91.69 93 ARG A CA 1
ATOM 752 C C . ARG A 1 93 ? -3.33 -8.266 12.75 1 91.69 93 ARG A C 1
ATOM 754 O O . ARG A 1 93 ? -2.217 -8.297 12.219 1 91.69 93 ARG A O 1
ATOM 761 N N . GLY A 1 94 ? -4.344 -8.969 12.336 1 94 94 GLY A N 1
ATOM 762 C CA . GLY A 1 94 ? -4.219 -9.805 11.156 1 94 94 GLY A CA 1
ATOM 763 C C . GLY A 1 94 ? -3.873 -9.023 9.906 1 94 94 GLY A C 1
ATOM 764 O O . GLY A 1 94 ? -3.039 -9.461 9.109 1 94 94 GLY A O 1
ATOM 765 N N . LEU A 1 95 ? -4.523 -7.887 9.773 1 95.06 95 LEU A N 1
ATOM 766 C CA . LEU A 1 95 ? -4.293 -7.043 8.602 1 95.06 95 LEU A CA 1
ATOM 767 C C . LEU A 1 95 ? -2.863 -6.512 8.594 1 95.06 95 LEU A C 1
ATOM 769 O O . LEU A 1 95 ? -2.168 -6.609 7.578 1 95.06 95 LEU A O 1
ATOM 773 N N . ILE A 1 96 ? -2.4 -6.016 9.695 1 95.56 96 ILE A N 1
ATOM 774 C CA . ILE A 1 96 ? -1.105 -5.352 9.781 1 95.56 96 ILE A CA 1
ATOM 775 C C . ILE A 1 96 ? 0.012 -6.391 9.742 1 95.56 96 ILE A C 1
ATOM 777 O O . ILE A 1 96 ? 0.976 -6.246 8.992 1 95.56 96 ILE A O 1
ATOM 781 N N . ASP A 1 97 ? -0.102 -7.457 10.453 1 95.38 97 ASP A N 1
ATOM 782 C CA . ASP A 1 97 ? 0.941 -8.469 10.555 1 95.38 97 ASP A CA 1
ATOM 783 C C . ASP A 1 97 ? 1.114 -9.219 9.234 1 95.38 97 ASP A C 1
ATOM 785 O O . ASP A 1 97 ? 2.232 -9.578 8.859 1 95.38 97 ASP A O 1
ATOM 789 N N . THR A 1 98 ? 0.017 -9.508 8.594 1 97.56 98 THR A N 1
ATOM 790 C CA . THR A 1 98 ? 0.12 -10.211 7.316 1 97.56 98 THR A CA 1
ATOM 791 C C . THR A 1 98 ? 0.817 -9.344 6.273 1 97.56 98 THR A C 1
ATOM 793 O O . THR A 1 98 ? 1.647 -9.836 5.508 1 97.56 98 THR A O 1
ATOM 796 N N . TRP A 1 99 ? 0.49 -8.047 6.266 1 97.19 99 TRP A N 1
ATOM 797 C CA . TRP A 1 99 ? 1.177 -7.152 5.34 1 97.19 99 TRP A CA 1
ATOM 798 C C . TRP A 1 99 ? 2.676 -7.129 5.613 1 97.19 99 TRP A C 1
ATOM 800 O O . TRP A 1 99 ? 3.484 -7.199 4.688 1 97.19 99 TRP A O 1
ATOM 810 N N . ALA A 1 100 ? 3.049 -7.031 6.852 1 95.94 100 ALA A N 1
ATOM 811 C CA . ALA A 1 100 ? 4.461 -7.012 7.227 1 95.94 100 ALA A CA 1
ATOM 812 C C . ALA A 1 100 ? 5.16 -8.297 6.797 1 95.94 100 ALA A C 1
ATOM 814 O O . ALA A 1 100 ? 6.27 -8.258 6.258 1 95.94 100 ALA A O 1
ATOM 815 N N . GLU A 1 101 ? 4.523 -9.367 7.016 1 96.12 101 GLU A N 1
ATOM 816 C CA . GLU A 1 101 ? 5.082 -10.656 6.625 1 96.12 101 GLU A CA 1
ATOM 817 C C . GLU A 1 101 ? 5.262 -10.742 5.113 1 96.12 101 GLU A C 1
ATOM 819 O O . GLU A 1 101 ? 6.324 -11.141 4.633 1 96.12 101 GLU A O 1
ATOM 824 N N . VAL A 1 102 ? 4.23 -10.375 4.391 1 96.44 102 VAL A N 1
ATOM 825 C CA . VAL A 1 102 ? 4.246 -10.453 2.934 1 96.44 102 VAL A CA 1
ATOM 826 C C . VAL A 1 102 ? 5.383 -9.594 2.383 1 96.44 102 VAL A C 1
ATOM 828 O O . VAL A 1 102 ? 6.105 -10.016 1.478 1 96.44 102 VAL A O 1
ATOM 831 N N . SER A 1 103 ? 5.543 -8.414 2.93 1 94.38 103 SER A N 1
ATOM 832 C CA . SER A 1 103 ? 6.594 -7.512 2.469 1 94.38 103 SER A CA 1
ATOM 833 C C . SER A 1 103 ? 7.98 -8.102 2.73 1 94.38 103 SER A C 1
ATOM 835 O O . SER A 1 103 ? 8.867 -8 1.884 1 94.38 103 SER A O 1
ATOM 837 N N . GLU A 1 104 ? 8.117 -8.734 3.83 1 93.38 104 GLU A N 1
ATOM 838 C CA . GLU A 1 104 ? 9.391 -9.375 4.156 1 93.38 104 GLU A CA 1
ATOM 839 C C . GLU A 1 104 ? 9.641 -10.586 3.264 1 93.38 104 GLU A C 1
ATOM 841 O O . GLU A 1 104 ? 10.758 -10.797 2.791 1 93.38 104 GLU A O 1
ATOM 846 N N . LEU A 1 105 ? 8.625 -11.344 3.094 1 93.62 105 LEU A N 1
ATOM 847 C CA . LEU A 1 105 ? 8.727 -12.516 2.229 1 93.62 105 LEU A CA 1
ATOM 848 C C . LEU A 1 105 ? 9.094 -12.109 0.807 1 93.62 105 LEU A C 1
ATOM 850 O O . LEU A 1 105 ? 9.891 -12.781 0.151 1 93.62 105 LEU A O 1
ATOM 854 N N . SER A 1 106 ? 8.531 -11.078 0.364 1 91 106 SER A N 1
ATOM 855 C CA . SER A 1 106 ? 8.852 -10.562 -0.961 1 91 106 SER A CA 1
ATOM 856 C C . SER A 1 106 ? 10.32 -10.156 -1.053 1 91 106 SER A C 1
ATOM 858 O O . SER A 1 106 ? 10.992 -10.461 -2.037 1 91 106 SER A O 1
ATOM 860 N N . MET A 1 107 ? 10.828 -9.531 -0.056 1 87.5 107 MET A N 1
ATOM 861 C CA . MET A 1 107 ? 12.203 -9.031 -0.05 1 87.5 107 MET A CA 1
ATOM 862 C C . MET A 1 107 ? 13.203 -10.18 -0.057 1 87.5 107 MET A C 1
ATOM 864 O O . MET A 1 107 ? 14.32 -10.039 -0.558 1 87.5 107 MET A O 1
ATOM 868 N N . ILE A 1 108 ? 12.773 -11.336 0.417 1 86.56 108 ILE A N 1
ATOM 869 C CA . ILE A 1 108 ? 13.703 -12.461 0.43 1 86.56 108 ILE A CA 1
ATOM 870 C C . ILE A 1 108 ? 13.516 -13.297 -0.833 1 86.56 108 ILE A C 1
ATOM 872 O O . ILE A 1 108 ? 14.086 -14.383 -0.956 1 86.56 108 ILE A O 1
ATOM 876 N N . GLY A 1 109 ? 12.648 -12.852 -1.718 1 83.25 109 GLY A N 1
ATOM 877 C CA . GLY A 1 109 ? 12.617 -13.406 -3.062 1 83.25 109 GLY A CA 1
ATOM 878 C C . GLY A 1 109 ? 11.422 -14.297 -3.32 1 83.25 109 GLY A C 1
ATOM 879 O O . GLY A 1 109 ? 11.359 -14.992 -4.336 1 83.25 109 GLY A O 1
ATOM 880 N N . GLY A 1 110 ? 10.469 -14.273 -2.492 1 88.81 110 GLY A N 1
ATOM 881 C CA . GLY A 1 110 ? 9.344 -15.188 -2.643 1 88.81 110 GLY A CA 1
ATOM 882 C C . GLY A 1 110 ? 8.141 -14.555 -3.314 1 88.81 110 GLY A C 1
ATOM 883 O O . GLY A 1 110 ? 7.828 -13.383 -3.064 1 88.81 110 GLY A O 1
ATOM 884 N N . GLY A 1 111 ? 7.512 -15.336 -4.246 1 93 111 GLY A N 1
ATOM 885 C CA . GLY A 1 111 ? 6.184 -14.953 -4.699 1 93 111 GLY A CA 1
ATOM 886 C C . GLY A 1 111 ? 5.117 -15.125 -3.635 1 93 111 GLY A C 1
ATOM 887 O O . GLY A 1 111 ? 5.332 -15.828 -2.641 1 93 111 GLY A O 1
ATOM 888 N N . ILE A 1 112 ? 4.008 -14.422 -3.883 1 96.69 112 ILE A N 1
ATOM 889 C CA . ILE A 1 112 ? 2.996 -14.445 -2.832 1 96.69 112 ILE A CA 1
ATOM 890 C C . ILE A 1 112 ? 1.653 -14.875 -3.416 1 96.69 112 ILE A C 1
ATOM 892 O O . ILE A 1 112 ? 1.222 -14.359 -4.445 1 96.69 112 ILE A O 1
ATOM 896 N N . GLY A 1 113 ? 1.05 -15.883 -2.82 1 98.31 113 GLY A N 1
ATOM 897 C CA . GLY A 1 113 ? -0.362 -16.188 -2.992 1 98.31 113 GLY A CA 1
ATOM 898 C C . GLY A 1 113 ? -1.191 -15.875 -1.759 1 98.31 113 GLY A C 1
ATOM 899 O O . GLY A 1 113 ? -1.254 -16.688 -0.831 1 98.31 113 GLY A O 1
ATOM 900 N N . LEU A 1 114 ? -1.889 -14.781 -1.757 1 98.5 114 LEU A N 1
ATOM 901 C CA . LEU A 1 114 ? -2.605 -14.266 -0.594 1 98.5 114 LEU A CA 1
ATOM 902 C C . LEU A 1 114 ? -4.043 -14.781 -0.571 1 98.5 114 LEU A C 1
ATOM 904 O O . LEU A 1 114 ? -4.785 -14.594 -1.535 1 98.5 114 LEU A O 1
ATOM 908 N N . GLY A 1 115 ? -4.414 -15.508 0.501 1 98.44 115 GLY A N 1
ATOM 909 C CA . GLY A 1 115 ? -5.816 -15.812 0.736 1 98.44 115 GLY A CA 1
ATOM 910 C C . GLY A 1 115 ? -6.555 -14.703 1.46 1 98.44 115 GLY A C 1
ATOM 911 O O . GLY A 1 115 ? -6.164 -14.305 2.561 1 98.44 115 GLY A O 1
ATOM 912 N N . VAL A 1 116 ? -7.613 -14.172 0.872 1 97.69 116 VAL A N 1
ATOM 913 C CA . VAL A 1 116 ? -8.312 -13.016 1.419 1 97.69 116 VAL A CA 1
ATOM 914 C C . VAL A 1 116 ? -9.492 -13.477 2.266 1 97.69 116 VAL A C 1
ATOM 916 O O . VAL A 1 116 ? -10.5 -13.953 1.732 1 97.69 116 VAL A O 1
ATOM 919 N N . GLY A 1 117 ? -9.445 -13.305 3.541 1 94.06 117 GLY A N 1
ATOM 920 C CA . GLY A 1 117 ? -10.5 -13.742 4.441 1 94.06 117 GLY A CA 1
ATOM 921 C C . GLY A 1 117 ? -11.195 -12.586 5.145 1 94.06 117 GLY A C 1
ATOM 922 O O . GLY A 1 117 ? -11.773 -12.773 6.215 1 94.06 117 GLY A O 1
ATOM 923 N N . ILE A 1 118 ? -11.125 -11.391 4.578 1 91.81 118 ILE A N 1
ATOM 924 C CA . ILE A 1 118 ? -11.68 -10.242 5.297 1 91.81 118 ILE A CA 1
ATOM 925 C C . ILE A 1 118 ? -13.086 -9.945 4.797 1 91.81 118 ILE A C 1
ATOM 927 O O . ILE A 1 118 ? -13.445 -10.312 3.674 1 91.81 118 ILE A O 1
ATOM 931 N N . ARG A 1 119 ? -13.828 -9.273 5.562 1 90.88 119 ARG A N 1
ATOM 932 C CA . ARG A 1 119 ? -15.25 -9.039 5.328 1 90.88 119 ARG A CA 1
ATOM 933 C C . ARG A 1 119 ? -15.453 -7.895 4.344 1 90.88 119 ARG A C 1
ATOM 935 O O . ARG A 1 119 ? -14.508 -7.195 3.982 1 90.88 119 ARG A O 1
ATOM 942 N N . GLN A 1 120 ? -16.703 -7.73 3.916 1 91.69 120 GLN A N 1
ATOM 943 C CA . GLN A 1 120 ? -17.125 -6.621 3.07 1 91.69 120 GLN A CA 1
ATOM 944 C C . GLN A 1 120 ? -17.188 -5.32 3.863 1 91.69 120 GLN A C 1
ATOM 946 O O . GLN A 1 120 ? -17.109 -5.332 5.094 1 91.69 120 GLN A O 1
ATOM 951 N N . PRO A 1 121 ? -17.344 -4.188 3.135 1 87.31 121 PRO A N 1
ATOM 952 C CA . PRO A 1 121 ? -17.438 -2.916 3.854 1 87.31 121 PRO A CA 1
ATOM 953 C C . PRO A 1 121 ? -18.656 -2.857 4.781 1 87.31 121 PRO A C 1
ATOM 955 O O . PRO A 1 121 ? -19.734 -3.314 4.418 1 87.31 121 PRO A O 1
ATOM 958 N N . ASP A 1 122 ? -18.406 -2.443 5.918 1 86.56 122 ASP A N 1
ATOM 959 C CA . ASP A 1 122 ? -19.453 -2.154 6.895 1 86.56 122 ASP A CA 1
ATOM 960 C C . ASP A 1 122 ? -19 -1.061 7.863 1 86.56 122 ASP A C 1
ATOM 962 O O . ASP A 1 122 ? -18.219 -0.178 7.496 1 86.56 122 ASP A O 1
ATOM 966 N N . GLU A 1 123 ? -19.516 -0.978 9.047 1 75.94 123 GLU A N 1
ATOM 967 C CA . GLU A 1 123 ? -19.203 0.078 10.008 1 75.94 123 GLU A CA 1
ATOM 968 C C . GLU A 1 123 ? -17.75 -0.021 10.477 1 75.94 123 GLU A C 1
ATOM 970 O O . GLU A 1 123 ? -17.125 0.994 10.781 1 75.94 123 GLU A O 1
ATOM 975 N N . LYS A 1 124 ? -17.188 -1.248 10.398 1 76.88 124 LYS A N 1
ATOM 976 C CA . LYS A 1 124 ? -15.867 -1.477 10.977 1 76.88 124 LYS A CA 1
ATOM 977 C C . LYS A 1 124 ? -14.836 -1.752 9.883 1 76.88 124 LYS A C 1
ATOM 979 O O . LYS A 1 124 ? -13.633 -1.673 10.125 1 76.88 124 LYS A O 1
ATOM 984 N N . SER A 1 125 ? -15.344 -2.098 8.742 1 86.75 125 SER A N 1
ATOM 985 C CA . SER A 1 125 ? -14.445 -2.535 7.68 1 86.75 125 SER A CA 1
ATOM 986 C C . SER A 1 125 ? -14.609 -1.687 6.426 1 86.75 125 SER A C 1
ATOM 988 O O . SER A 1 125 ? -15.727 -1.294 6.082 1 86.75 125 SER A O 1
ATOM 990 N N . VAL A 1 126 ? -13.469 -1.467 5.812 1 89.56 126 VAL A N 1
ATOM 991 C CA . VAL A 1 126 ? -13.492 -0.718 4.559 1 89.56 126 VAL A CA 1
ATOM 992 C C . VAL A 1 126 ? -13.625 -1.683 3.381 1 89.56 126 VAL A C 1
ATOM 994 O O . VAL A 1 126 ? -13.68 -1.257 2.225 1 89.56 126 VAL A O 1
ATOM 997 N N . GLY A 1 127 ? -13.695 -2.971 3.654 1 92.56 127 GLY A N 1
ATOM 998 C CA . GLY A 1 127 ? -13.789 -3.961 2.594 1 92.56 127 GLY A CA 1
ATOM 999 C C . GLY A 1 127 ? -12.438 -4.434 2.092 1 92.56 127 GLY A C 1
ATOM 1000 O O . GLY A 1 127 ? -11.398 -4.098 2.676 1 92.56 127 GLY A O 1
ATOM 1001 N N . ILE A 1 128 ? -12.398 -5.184 1.005 1 95.44 128 ILE A N 1
ATOM 1002 C CA . ILE A 1 128 ? -11.172 -5.867 0.62 1 95.44 128 ILE A CA 1
ATOM 1003 C C . ILE A 1 128 ? -10.359 -4.977 -0.317 1 95.44 128 ILE A C 1
ATOM 1005 O O . ILE A 1 128 ? -9.125 -5.051 -0.344 1 95.44 128 ILE A O 1
ATOM 1009 N N . ILE A 1 129 ? -11 -4.129 -1.113 1 95.62 129 ILE A N 1
ATOM 1010 C CA . ILE A 1 129 ? -10.336 -3.449 -2.223 1 95.62 129 ILE A CA 1
ATOM 1011 C C . ILE A 1 129 ? -9.297 -2.469 -1.685 1 95.62 129 ILE A C 1
ATOM 1013 O O . ILE A 1 129 ? -8.141 -2.486 -2.107 1 95.62 129 ILE A O 1
ATOM 1017 N N . PRO A 1 130 ? -9.617 -1.611 -0.666 1 94.06 130 PRO A N 1
ATOM 1018 C CA . PRO A 1 130 ? -8.594 -0.705 -0.136 1 94.06 130 PRO A CA 1
ATOM 1019 C C . PRO A 1 130 ? -7.395 -1.446 0.45 1 94.06 130 PRO A C 1
ATOM 1021 O O . PRO A 1 130 ? -6.254 -1.011 0.28 1 94.06 130 PRO A O 1
ATOM 1024 N N . HIS A 1 131 ? -7.621 -2.545 1.082 1 96 131 HIS A N 1
ATOM 1025 C CA . HIS A 1 131 ? -6.523 -3.32 1.646 1 96 131 HIS A CA 1
ATOM 1026 C C . HIS A 1 131 ? -5.68 -3.957 0.547 1 96 131 HIS A C 1
ATOM 1028 O O . HIS A 1 131 ? -4.449 -3.975 0.637 1 96 131 HIS A O 1
ATOM 1034 N N . LEU A 1 132 ? -6.32 -4.453 -0.477 1 97.5 132 LEU A N 1
ATOM 1035 C CA . LEU A 1 132 ? -5.582 -5.066 -1.574 1 97.5 132 LEU A CA 1
ATOM 1036 C C . LEU A 1 132 ? -4.773 -4.023 -2.336 1 97.5 132 LEU A C 1
ATOM 1038 O O . LEU A 1 132 ? -3.744 -4.348 -2.934 1 97.5 132 LEU A O 1
ATOM 1042 N N . ARG A 1 133 ? -5.203 -2.836 -2.312 1 95.56 133 ARG A N 1
ATOM 1043 C CA . ARG A 1 133 ? -4.438 -1.767 -2.943 1 95.56 133 ARG A CA 1
ATOM 1044 C C . ARG A 1 133 ? -3.078 -1.594 -2.27 1 95.56 133 ARG A C 1
ATOM 1046 O O . ARG A 1 133 ? -2.092 -1.258 -2.928 1 95.56 133 ARG A O 1
ATOM 1053 N N . THR A 1 134 ? -3.027 -1.777 -0.966 1 96.69 134 THR A N 1
ATOM 1054 C CA . THR A 1 134 ? -1.74 -1.707 -0.282 1 96.69 134 THR A CA 1
ATOM 1055 C C . THR A 1 134 ? -0.802 -2.803 -0.78 1 96.69 134 THR A C 1
ATOM 1057 O O . THR A 1 134 ? 0.403 -2.58 -0.918 1 96.69 134 THR A O 1
ATOM 1060 N N . TYR A 1 135 ? -1.33 -3.965 -1.078 1 97.25 135 TYR A N 1
ATOM 1061 C CA . TYR A 1 135 ? -0.521 -5.047 -1.627 1 97.25 135 TYR A CA 1
ATOM 1062 C C . TYR A 1 135 ? -0.115 -4.75 -3.064 1 97.25 135 TYR A C 1
ATOM 1064 O O . TYR A 1 135 ? 1.006 -5.059 -3.477 1 97.25 135 TYR A O 1
ATOM 1072 N N . ASP A 1 136 ? -1.039 -4.211 -3.807 1 95.75 136 ASP A N 1
ATOM 1073 C CA . ASP A 1 136 ? -0.724 -3.783 -5.164 1 95.75 136 ASP A CA 1
ATOM 1074 C C . ASP A 1 136 ? 0.468 -2.828 -5.18 1 95.75 136 ASP A C 1
ATOM 1076 O O . ASP A 1 136 ? 1.371 -2.967 -6.008 1 95.75 136 ASP A O 1
ATOM 1080 N N . ALA A 1 137 ? 0.44 -1.865 -4.293 1 94.56 137 ALA A N 1
ATOM 1081 C CA . ALA A 1 137 ? 1.538 -0.912 -4.164 1 94.56 137 ALA A CA 1
ATOM 1082 C C . ALA A 1 137 ? 2.818 -1.607 -3.711 1 94.56 137 ALA A C 1
ATOM 1084 O O . ALA A 1 137 ? 3.914 -1.255 -4.152 1 94.56 137 ALA A O 1
ATOM 1085 N N . SER A 1 138 ? 2.707 -2.557 -2.879 1 95.12 138 SER A N 1
ATOM 1086 C CA . SER A 1 138 ? 3.854 -3.277 -2.336 1 95.12 138 SER A CA 1
ATOM 1087 C C . SER A 1 138 ? 4.594 -4.043 -3.43 1 95.12 138 SER A C 1
ATOM 1089 O O . SER A 1 138 ? 5.809 -4.234 -3.348 1 95.12 138 SER A O 1
ATOM 1091 N N . CYS A 1 139 ? 3.91 -4.465 -4.438 1 92.75 139 CYS A N 1
ATOM 1092 C CA . CYS A 1 139 ? 4.535 -5.188 -5.539 1 92.75 139 CYS A CA 1
ATOM 1093 C C . CYS A 1 139 ? 5.695 -4.391 -6.121 1 92.75 139 CYS A C 1
ATOM 1095 O O . CYS A 1 139 ? 6.715 -4.969 -6.508 1 92.75 139 CYS A O 1
ATOM 1097 N N . THR A 1 140 ? 5.594 -3.094 -6.074 1 90.75 140 THR A N 1
ATOM 1098 C CA . THR A 1 140 ? 6.617 -2.256 -6.691 1 90.75 140 THR A CA 1
ATOM 1099 C C . THR A 1 140 ? 7.586 -1.722 -5.645 1 90.75 140 THR A C 1
ATOM 1101 O O . THR A 1 140 ? 8.719 -1.361 -5.965 1 90.75 140 THR A O 1
ATOM 1104 N N . ALA A 1 141 ? 7.172 -1.728 -4.422 1 92.38 141 ALA A N 1
ATOM 1105 C CA . ALA A 1 141 ? 7.977 -1.128 -3.359 1 92.38 141 ALA A CA 1
ATOM 1106 C C . ALA A 1 141 ? 8.969 -2.139 -2.785 1 92.38 141 ALA A C 1
ATOM 1108 O O . ALA A 1 141 ? 10.078 -1.774 -2.389 1 92.38 141 ALA A O 1
ATOM 1109 N N . TYR A 1 142 ? 8.547 -3.301 -2.742 1 87.75 142 TYR A N 1
ATOM 1110 C CA . TYR A 1 142 ? 9.352 -4.328 -2.098 1 87.75 142 TYR A CA 1
ATOM 1111 C C . TYR A 1 142 ? 9.797 -5.387 -3.102 1 87.75 142 TYR A C 1
ATOM 1113 O O . TYR A 1 142 ? 9.117 -6.395 -3.291 1 87.75 142 TYR A O 1
ATOM 1121 N N . LYS A 1 143 ? 10.945 -5.109 -3.68 1 76.81 143 LYS A N 1
ATOM 1122 C CA . LYS A 1 143 ? 11.477 -5.918 -4.773 1 76.81 143 LYS A CA 1
ATOM 1123 C C . LYS A 1 143 ? 11.922 -7.289 -4.277 1 76.81 143 LYS A C 1
ATOM 1125 O O . LYS A 1 143 ? 12.336 -7.434 -3.125 1 76.81 143 LYS A O 1
ATOM 1130 N N . GLN A 1 144 ? 11.719 -8.109 -5.172 1 63.62 144 GLN A N 1
ATOM 1131 C CA . GLN A 1 144 ? 12.188 -9.469 -4.938 1 63.62 144 GLN A CA 1
ATOM 1132 C C . GLN A 1 144 ? 13.688 -9.586 -5.184 1 63.62 144 GLN A C 1
ATOM 1134 O O . GLN A 1 144 ? 14.141 -9.531 -6.328 1 63.62 144 GLN A O 1
ATOM 1139 N N . GLY A 1 145 ? 14.398 -9.75 -4.172 1 58.25 145 GLY A N 1
ATOM 1140 C CA . GLY A 1 145 ? 15.844 -9.82 -4.312 1 58.25 145 GLY A CA 1
ATOM 1141 C C . GLY A 1 145 ? 16.469 -8.508 -4.777 1 58.25 145 GLY A C 1
ATOM 1142 O O . GLY A 1 145 ? 16.25 -7.465 -4.16 1 58.25 145 GLY A O 1
ATOM 1143 N N . GLN A 1 146 ? 17.359 -8.508 -5.766 1 53.53 146 GLN A N 1
ATOM 1144 C CA . GLN A 1 146 ? 18.125 -7.34 -6.223 1 53.53 146 GLN A CA 1
ATOM 1145 C C . GLN A 1 146 ? 17.406 -6.648 -7.383 1 53.53 146 GLN A C 1
ATOM 1147 O O . GLN A 1 146 ? 17.594 -5.449 -7.602 1 53.53 146 GLN A O 1
ATOM 1152 N N . THR A 1 147 ? 16.594 -7.461 -8.047 1 53.59 147 THR A N 1
ATOM 1153 C CA . THR A 1 147 ? 16.297 -6.848 -9.336 1 53.59 147 THR A CA 1
ATOM 1154 C C . THR A 1 147 ? 14.82 -6.945 -9.664 1 53.59 147 THR A C 1
ATOM 1156 O O . THR A 1 147 ? 14.305 -6.18 -10.492 1 53.59 147 THR A O 1
ATOM 1159 N N . ARG A 1 148 ? 14.125 -7.641 -8.859 1 61.12 148 ARG A N 1
ATOM 1160 C CA . ARG A 1 148 ? 12.836 -7.965 -9.445 1 61.12 148 ARG A CA 1
ATOM 1161 C C . ARG A 1 148 ? 11.695 -7.398 -8.609 1 61.12 148 ARG A C 1
ATOM 1163 O O . ARG A 1 148 ? 11.766 -7.383 -7.375 1 61.12 148 ARG A O 1
ATOM 1170 N N . ARG A 1 149 ? 10.68 -6.965 -9.367 1 72.44 149 ARG A N 1
ATOM 1171 C CA . ARG A 1 149 ? 9.453 -6.508 -8.727 1 72.44 149 ARG A CA 1
ATOM 1172 C C . ARG A 1 149 ? 8.766 -7.648 -7.984 1 72.44 149 ARG A C 1
ATOM 1174 O O . ARG A 1 149 ? 8.93 -8.82 -8.344 1 72.44 149 ARG A O 1
ATOM 1181 N N . GLY A 1 150 ? 8.117 -7.312 -6.922 1 79.56 150 GLY A N 1
ATOM 1182 C CA . GLY A 1 150 ? 7.285 -8.297 -6.238 1 79.56 150 GLY A CA 1
ATOM 1183 C C . GLY A 1 150 ? 6.125 -8.781 -7.078 1 79.56 150 GLY A C 1
ATOM 1184 O O . GLY A 1 150 ? 5.57 -8.031 -7.879 1 79.56 150 GLY A O 1
ATOM 1185 N N . SER A 1 151 ? 5.785 -10.078 -7.008 1 90.56 151 SER A N 1
ATOM 1186 C CA . SER A 1 151 ? 4.648 -10.672 -7.703 1 90.56 151 SER A CA 1
ATOM 1187 C C . SER A 1 151 ? 3.689 -11.344 -6.727 1 90.56 151 SER A C 1
ATOM 1189 O O . SER A 1 151 ? 4.082 -12.25 -5.988 1 90.56 151 SER A O 1
ATOM 1191 N N . TYR A 1 152 ? 2.465 -10.812 -6.684 1 95.94 152 TYR A N 1
ATOM 1192 C CA . TYR A 1 152 ? 1.458 -11.297 -5.746 1 95.94 152 TYR A CA 1
ATOM 1193 C C . TYR A 1 152 ? 0.181 -11.695 -6.477 1 95.94 152 TYR A C 1
ATOM 1195 O O . TYR A 1 152 ? -0.135 -11.148 -7.535 1 95.94 152 TYR A O 1
ATOM 1203 N N . ALA A 1 153 ? -0.461 -12.695 -6.004 1 97.88 153 ALA A N 1
ATOM 1204 C CA . ALA A 1 153 ? -1.831 -13.023 -6.387 1 97.88 153 ALA A CA 1
ATOM 1205 C C . ALA A 1 153 ? -2.746 -13.07 -5.168 1 97.88 153 ALA A C 1
ATOM 1207 O O . ALA A 1 153 ? -2.355 -13.57 -4.109 1 97.88 153 ALA A O 1
ATOM 1208 N N . ALA A 1 154 ? -3.891 -12.484 -5.297 1 98.44 154 ALA A N 1
ATOM 1209 C CA . ALA A 1 154 ? -4.902 -12.562 -4.246 1 98.44 154 ALA A CA 1
ATOM 1210 C C . ALA A 1 154 ? -6.035 -13.5 -4.645 1 98.44 154 ALA A C 1
ATOM 1212 O O . ALA A 1 154 ? -6.559 -13.414 -5.762 1 98.44 154 ALA A O 1
ATOM 1213 N N . TYR A 1 155 ? -6.41 -14.422 -3.754 1 98.69 155 TYR A N 1
ATOM 1214 C CA . TYR A 1 155 ? -7.5 -15.367 -3.984 1 98.69 155 TYR A CA 1
ATOM 1215 C C . TYR A 1 155 ? -8.727 -14.992 -3.164 1 98.69 155 TYR A C 1
ATOM 1217 O O . TYR A 1 155 ? -8.633 -14.797 -1.949 1 98.69 155 TYR A O 1
ATOM 1225 N N . LEU A 1 156 ? -9.828 -14.883 -3.809 1 98.5 156 LEU A N 1
ATOM 1226 C CA . LEU A 1 156 ? -11.094 -14.523 -3.176 1 98.5 156 LEU A CA 1
ATOM 1227 C C . LEU A 1 156 ? -12.156 -15.586 -3.443 1 98.5 156 LEU A C 1
ATOM 1229 O O . LEU A 1 156 ? -12.227 -16.141 -4.543 1 98.5 156 LEU A O 1
ATOM 1233 N N . ASP A 1 157 ? -12.945 -15.836 -2.43 1 98.19 157 ASP A N 1
ATOM 1234 C CA . ASP A 1 157 ? -14.07 -16.75 -2.613 1 98.19 157 ASP A CA 1
ATOM 1235 C C . ASP A 1 157 ? -15.117 -16.156 -3.555 1 98.19 157 ASP A C 1
ATOM 1237 O O . ASP A 1 157 ? -15.453 -14.977 -3.451 1 98.19 157 ASP A O 1
ATOM 1241 N N . ILE A 1 158 ? -15.672 -16.922 -4.406 1 98.56 158 ILE A N 1
ATOM 1242 C CA . ILE A 1 158 ? -16.609 -16.469 -5.438 1 98.56 158 ILE A CA 1
ATOM 1243 C C . ILE A 1 158 ? -17.875 -15.938 -4.785 1 98.56 158 ILE A C 1
ATOM 1245 O O . ILE A 1 158 ? -18.641 -15.195 -5.41 1 98.56 158 ILE A O 1
ATOM 1249 N N . SER A 1 159 ? -18.125 -16.312 -3.553 1 98.31 159 SER A N 1
ATOM 1250 C CA . SER A 1 159 ? -19.359 -15.914 -2.865 1 98.31 159 SER A CA 1
ATOM 1251 C C . SER A 1 159 ? -19.156 -14.617 -2.08 1 98.31 159 SER A C 1
ATOM 1253 O O . SER A 1 159 ? -20.078 -14.117 -1.445 1 98.31 159 SER A O 1
ATOM 1255 N N . HIS A 1 160 ? -17.953 -14.094 -2.064 1 98.25 160 HIS A N 1
ATOM 1256 C CA . HIS A 1 160 ? -17.719 -12.859 -1.329 1 98.25 160 HIS A CA 1
ATOM 1257 C C . HIS A 1 160 ? -18.562 -11.711 -1.889 1 98.25 160 HIS A C 1
ATOM 1259 O O . HIS A 1 160 ? -18.688 -11.57 -3.107 1 98.25 160 HIS A O 1
ATOM 1265 N N . PRO A 1 161 ? -19.031 -10.875 -1.115 1 97.62 161 PRO A N 1
ATOM 1266 C CA . PRO A 1 161 ? -19.906 -9.789 -1.577 1 97.62 161 PRO A CA 1
ATOM 1267 C C . PRO A 1 161 ? -19.203 -8.828 -2.52 1 97.62 161 PRO A C 1
ATOM 1269 O O . PRO A 1 161 ? -19.844 -8.148 -3.318 1 97.62 161 PRO A O 1
ATOM 1272 N N . GLU A 1 162 ? -17.906 -8.758 -2.463 1 96.75 162 GLU A N 1
ATOM 1273 C CA . GLU A 1 162 ? -17.156 -7.824 -3.303 1 96.75 162 GLU A CA 1
ATOM 1274 C C . GLU A 1 162 ? -16.562 -8.523 -4.523 1 96.75 162 GLU A C 1
ATOM 1276 O O . GLU A 1 162 ? -15.633 -8.016 -5.148 1 96.75 162 GLU A O 1
ATOM 1281 N N . ILE A 1 163 ? -17.094 -9.633 -4.938 1 98.12 163 ILE A N 1
ATOM 1282 C CA . ILE A 1 163 ? -16.531 -10.453 -6.004 1 98.12 163 ILE A CA 1
ATOM 1283 C C . ILE A 1 163 ? -16.562 -9.68 -7.32 1 98.12 163 ILE A C 1
ATOM 1285 O O . ILE A 1 163 ? -15.617 -9.734 -8.109 1 98.12 163 ILE A O 1
ATOM 1289 N N . LEU A 1 164 ? -17.641 -8.945 -7.59 1 96.38 164 LEU A N 1
ATOM 1290 C CA . LEU A 1 164 ? -17.75 -8.219 -8.852 1 96.38 164 LEU A CA 1
ATOM 1291 C C . LEU A 1 164 ? -16.719 -7.09 -8.914 1 96.38 164 LEU A C 1
ATOM 1293 O O . LEU A 1 164 ? -16.078 -6.887 -9.945 1 96.38 164 LEU A O 1
ATOM 1297 N N . SER A 1 165 ? -16.531 -6.348 -7.785 1 94.81 165 SER A N 1
ATOM 1298 C CA . SER A 1 165 ? -15.5 -5.312 -7.719 1 94.81 165 SER A CA 1
ATOM 1299 C C . SER A 1 165 ? -14.109 -5.91 -7.879 1 94.81 165 SER A C 1
ATOM 1301 O O . SER A 1 165 ? -13.258 -5.34 -8.562 1 94.81 165 SER A O 1
ATOM 1303 N N . PHE A 1 166 ? -13.93 -7.023 -7.238 1 97.06 166 PHE A N 1
ATOM 1304 C CA . PHE A 1 166 ? -12.648 -7.719 -7.281 1 97.06 166 PHE A CA 1
ATOM 1305 C C . PHE A 1 166 ? -12.289 -8.094 -8.711 1 97.06 166 PHE A C 1
ATOM 1307 O O . PHE A 1 166 ? -11.156 -7.891 -9.148 1 97.06 166 PHE A O 1
ATOM 1314 N N . LEU A 1 167 ? -13.227 -8.562 -9.484 1 96.31 167 LEU A N 1
ATOM 1315 C CA . LEU A 1 167 ? -13.008 -8.992 -10.859 1 96.31 167 LEU A CA 1
ATOM 1316 C C . LEU A 1 167 ? -12.688 -7.797 -11.758 1 96.31 167 LEU A C 1
ATOM 1318 O O . LEU A 1 167 ? -12.023 -7.949 -12.781 1 96.31 167 LEU A O 1
ATOM 1322 N N . ASN A 1 168 ? -13.031 -6.648 -11.336 1 93.81 168 ASN A N 1
ATOM 1323 C CA . ASN A 1 168 ? -12.883 -5.461 -12.172 1 93.81 168 ASN A CA 1
ATOM 1324 C C . ASN A 1 168 ? -11.578 -4.727 -11.867 1 93.81 168 ASN A C 1
ATOM 1326 O O . ASN A 1 168 ? -11.227 -3.764 -12.547 1 93.81 168 ASN A O 1
ATOM 1330 N N . THR A 1 169 ? -10.844 -5.094 -10.938 1 93.75 169 THR A N 1
ATOM 1331 C CA . THR A 1 169 ? -9.719 -4.32 -10.422 1 93.75 169 THR A CA 1
ATOM 1332 C C . THR A 1 169 ? -8.602 -4.25 -11.453 1 93.75 169 THR A C 1
ATOM 1334 O O . THR A 1 169 ? -7.809 -3.305 -11.461 1 93.75 169 THR A O 1
ATOM 1337 N N . ARG A 1 170 ? -8.438 -5.176 -12.359 1 90.25 170 ARG A N 1
ATOM 1338 C CA . ARG A 1 170 ? -7.312 -5.211 -13.289 1 90.25 170 ARG A CA 1
ATOM 1339 C C . ARG A 1 170 ? -7.688 -4.586 -14.633 1 90.25 170 ARG A C 1
ATOM 1341 O O . ARG A 1 170 ? -6.871 -4.547 -15.555 1 90.25 170 ARG A O 1
ATOM 1348 N N . ARG A 1 171 ? -8.945 -4.219 -14.758 1 84.44 171 ARG A N 1
ATOM 1349 C CA . ARG A 1 171 ? -9.352 -3.488 -15.953 1 84.44 171 ARG A CA 1
ATOM 1350 C C . ARG A 1 171 ? -8.852 -2.049 -15.922 1 84.44 171 ARG A C 1
ATOM 1352 O O . ARG A 1 171 ? -8.852 -1.416 -14.859 1 84.44 171 ARG A O 1
ATOM 1359 N N . VAL A 1 172 ? -8.523 -1.665 -17.188 1 76.94 172 VAL A N 1
ATOM 1360 C CA . VAL A 1 172 ? -7.969 -0.319 -17.297 1 76.94 172 VAL A CA 1
ATOM 1361 C C . VAL A 1 172 ? -9.102 0.705 -17.312 1 76.94 172 VAL A C 1
ATOM 1363 O O . VAL A 1 172 ? -10.188 0.435 -17.828 1 76.94 172 VAL A O 1
ATOM 1366 N N . GLY A 1 173 ? -9.156 1.738 -16.484 1 73.81 173 GLY A N 1
ATOM 1367 C CA . GLY A 1 173 ? -10.133 2.816 -16.484 1 73.81 173 GLY A CA 1
ATOM 1368 C C . GLY A 1 173 ? -10.953 2.867 -15.203 1 73.81 173 GLY A C 1
ATOM 1369 O O . GLY A 1 173 ? -11.086 1.861 -14.508 1 73.81 173 GLY A O 1
ATOM 1370 N N . GLY A 1 174 ? -11.492 3.846 -14.961 1 75.94 174 GLY A N 1
ATOM 1371 C CA . GLY A 1 174 ? -12.336 4.027 -13.789 1 75.94 174 GLY A CA 1
ATOM 1372 C C . GLY A 1 174 ? -11.609 4.691 -12.633 1 75.94 174 GLY A C 1
ATOM 1373 O O . GLY A 1 174 ? -10.562 5.312 -12.828 1 75.94 174 GLY A O 1
ATOM 1374 N N . ASP A 1 175 ? -12.211 4.516 -11.453 1 79.31 175 ASP A N 1
ATOM 1375 C CA . ASP A 1 175 ? -11.68 5.129 -10.242 1 79.31 175 ASP A CA 1
ATOM 1376 C C . ASP A 1 175 ? -10.352 4.496 -9.844 1 79.31 175 ASP A C 1
ATOM 1378 O O . ASP A 1 175 ? -10.273 3.285 -9.633 1 79.31 175 ASP A O 1
ATOM 1382 N N . HIS A 1 176 ? -9.344 5.332 -9.68 1 79.25 176 HIS A N 1
ATOM 1383 C CA . HIS A 1 176 ? -7.98 4.934 -9.359 1 79.25 176 HIS A CA 1
ATOM 1384 C C . HIS A 1 176 ? -7.93 4.141 -8.055 1 79.25 176 HIS A C 1
ATOM 1386 O O . HIS A 1 176 ? -7.09 3.25 -7.898 1 79.25 176 HIS A O 1
ATOM 1392 N N . ASN A 1 177 ? -8.836 4.379 -7.234 1 81.62 177 ASN A N 1
ATOM 1393 C CA . ASN A 1 177 ? -8.805 3.738 -5.926 1 81.62 177 ASN A CA 1
ATOM 1394 C C . ASN A 1 177 ? -9.289 2.293 -5.996 1 81.62 177 ASN A C 1
ATOM 1396 O O . ASN A 1 177 ? -9.109 1.528 -5.047 1 81.62 177 ASN A O 1
ATOM 1400 N N . TYR A 1 178 ? -9.789 1.889 -7.176 1 86.19 178 TYR A N 1
ATOM 1401 C CA . TYR A 1 178 ? -10.305 0.533 -7.305 1 86.19 178 TYR A CA 1
ATOM 1402 C C . TYR A 1 178 ? -9.516 -0.262 -8.336 1 86.19 178 TYR A C 1
ATOM 1404 O O . TYR A 1 178 ? -9.945 -1.333 -8.766 1 86.19 178 TYR A O 1
ATOM 1412 N N . LYS A 1 179 ? -8.391 0.274 -8.719 1 87.94 179 LYS A N 1
ATOM 1413 C CA . LYS A 1 179 ? -7.586 -0.41 -9.727 1 87.94 179 LYS A CA 1
ATOM 1414 C C . LYS A 1 179 ? -6.34 -1.034 -9.102 1 87.94 179 LYS A C 1
ATOM 1416 O O . LYS A 1 179 ? -5.613 -0.373 -8.359 1 87.94 179 LYS A O 1
ATOM 1421 N N . LEU A 1 180 ? -6.188 -2.25 -9.336 1 93.62 180 LEU A N 1
ATOM 1422 C CA . LEU A 1 180 ? -5.027 -3.025 -8.914 1 93.62 180 LEU A CA 1
ATOM 1423 C C . LEU A 1 180 ? -4.301 -3.619 -10.117 1 93.62 180 LEU A C 1
ATOM 1425 O O . LEU A 1 180 ? -4.504 -4.789 -10.453 1 93.62 180 LEU A O 1
ATOM 1429 N N . LEU A 1 181 ? -3.365 -2.912 -10.656 1 90.62 181 LEU A N 1
ATOM 1430 C CA . LEU A 1 181 ? -2.797 -3.279 -11.953 1 90.62 181 LEU A CA 1
ATOM 1431 C C . LEU A 1 181 ? -1.561 -4.152 -11.773 1 90.62 181 LEU A C 1
ATOM 1433 O O . LEU A 1 181 ? -1.104 -4.793 -12.719 1 90.62 181 LEU A O 1
ATOM 1437 N N . ASN A 1 182 ? -1.03 -4.207 -10.547 1 92.06 182 ASN A N 1
ATOM 1438 C CA . ASN A 1 182 ? 0.158 -5.016 -10.289 1 92.06 182 ASN A CA 1
ATOM 1439 C C . ASN A 1 182 ? -0.194 -6.328 -9.602 1 92.06 182 ASN A C 1
ATOM 1441 O O . ASN A 1 182 ? 0.586 -7.281 -9.633 1 92.06 182 ASN A O 1
ATOM 1445 N N . LEU A 1 183 ? -1.321 -6.402 -8.945 1 95.56 183 LEU A N 1
ATOM 1446 C CA . LEU A 1 183 ? -1.765 -7.566 -8.188 1 95.56 183 LEU A CA 1
ATOM 1447 C C . LEU A 1 183 ? -2.555 -8.523 -9.07 1 95.56 183 LEU A C 1
ATOM 1449 O O . LEU A 1 183 ? -3.533 -8.125 -9.711 1 95.56 183 LEU A O 1
ATOM 1453 N N . HIS A 1 184 ? -2.129 -9.82 -9.141 1 96.44 184 HIS A N 1
ATOM 1454 C CA . HIS A 1 184 ? -2.902 -10.828 -9.859 1 96.44 184 HIS A CA 1
ATOM 1455 C C . HIS A 1 184 ? -4.102 -11.289 -9.039 1 96.44 184 HIS A C 1
ATOM 1457 O O . HIS A 1 184 ? -4.145 -11.078 -7.82 1 96.44 184 HIS A O 1
ATOM 1463 N N . ASN A 1 185 ? -5.07 -11.891 -9.742 1 96.44 185 ASN A N 1
ATOM 1464 C CA . ASN A 1 185 ? -6.301 -12.305 -9.086 1 96.44 185 ASN A CA 1
ATOM 1465 C C . ASN A 1 185 ? -6.574 -13.797 -9.289 1 96.44 185 ASN A C 1
ATOM 1467 O O . ASN A 1 185 ? -6.297 -14.336 -10.359 1 96.44 185 ASN A O 1
ATOM 1471 N N . GLY A 1 186 ? -7.02 -14.453 -8.305 1 98.25 186 GLY A N 1
ATOM 1472 C CA . GLY A 1 186 ? -7.57 -15.797 -8.344 1 98.25 186 GLY A CA 1
ATOM 1473 C C . GLY A 1 186 ? -8.914 -15.914 -7.645 1 98.25 186 GLY A C 1
ATOM 1474 O O . GLY A 1 186 ? -9.195 -15.164 -6.707 1 98.25 186 GLY A O 1
ATOM 1475 N N . VAL A 1 187 ? -9.766 -16.781 -8.133 1 98.75 187 VAL A N 1
ATOM 1476 C CA . VAL A 1 187 ? -11.078 -16.984 -7.531 1 98.75 187 VAL A CA 1
ATOM 1477 C C . VAL A 1 187 ? -11.219 -18.438 -7.078 1 98.75 187 VAL A C 1
ATOM 1479 O O . VAL A 1 187 ? -10.914 -19.359 -7.836 1 98.75 187 VAL A O 1
ATOM 1482 N N . ASN A 1 188 ? -11.586 -18.625 -5.824 1 98.75 188 ASN A N 1
ATOM 1483 C CA . ASN A 1 188 ? -11.969 -19.938 -5.32 1 98.75 188 ASN A CA 1
ATOM 1484 C C . ASN A 1 188 ? -13.406 -20.281 -5.707 1 98.75 188 ASN A C 1
ATOM 1486 O O . ASN A 1 188 ? -14.352 -19.609 -5.297 1 98.75 188 ASN A O 1
ATOM 1490 N N . VAL A 1 189 ? -13.594 -21.344 -6.418 1 98.75 189 VAL A N 1
ATOM 1491 C CA . VAL A 1 189 ? -14.898 -21.734 -6.922 1 98.75 189 VAL A CA 1
ATOM 1492 C C . VAL A 1 189 ? -15.305 -23.094 -6.324 1 98.75 189 VAL A C 1
ATOM 1494 O O . VAL A 1 189 ? -14.695 -24.109 -6.629 1 98.75 189 VAL A O 1
ATOM 1497 N N . PRO A 1 190 ? -16.328 -23.156 -5.559 1 98.25 190 PRO A N 1
ATOM 1498 C CA . PRO A 1 190 ? -16.766 -24.422 -4.949 1 98.25 190 PRO A CA 1
ATOM 1499 C C . PRO A 1 190 ? -17.594 -25.281 -5.902 1 98.25 190 PRO A C 1
ATOM 1501 O O . PRO A 1 190 ? -18.094 -24.766 -6.914 1 98.25 190 PRO A O 1
ATOM 1504 N N . ASP A 1 191 ? -17.797 -26.5 -5.566 1 97 191 ASP A N 1
ATOM 1505 C CA . ASP A 1 191 ? -18.625 -27.422 -6.344 1 97 191 ASP A CA 1
ATOM 1506 C C . ASP A 1 191 ? -20.062 -26.938 -6.406 1 97 191 ASP A C 1
ATOM 1508 O O . ASP A 1 191 ? -20.75 -27.141 -7.418 1 97 191 ASP A O 1
ATOM 1512 N N . SER A 1 192 ? -20.547 -26.359 -5.316 1 96.12 192 SER A N 1
ATOM 1513 C CA . SER A 1 192 ? -21.938 -25.906 -5.277 1 96.12 192 SER A CA 1
ATOM 1514 C C . SER A 1 192 ? -22.219 -24.906 -6.402 1 96.12 192 SER A C 1
ATOM 1516 O O . SER A 1 192 ? -23.312 -24.938 -6.988 1 96.12 192 SER A O 1
ATOM 1518 N N . PHE A 1 193 ? -21.328 -24.047 -6.688 1 97.94 193 PHE A N 1
ATOM 1519 C CA . PHE A 1 193 ? -21.484 -23.078 -7.773 1 97.94 193 PHE A CA 1
ATOM 1520 C C . PHE A 1 193 ? -21.406 -23.781 -9.125 1 97.94 193 PHE A C 1
ATOM 1522 O O . PHE A 1 193 ? -22.25 -23.547 -9.992 1 97.94 193 PHE A O 1
ATOM 1529 N N . MET A 1 194 ? -20.391 -24.641 -9.344 1 97.69 194 MET A N 1
ATOM 1530 C CA . MET A 1 194 ? -20.188 -25.297 -10.633 1 97.69 194 MET A CA 1
ATOM 1531 C C . MET A 1 194 ? -21.344 -26.25 -10.945 1 97.69 194 MET A C 1
ATOM 1533 O O . MET A 1 194 ? -21.703 -26.422 -12.109 1 97.69 194 MET A O 1
ATOM 1537 N N . LYS A 1 195 ? -21.859 -26.891 -9.93 1 95.75 195 LYS A N 1
ATOM 1538 C CA . LYS A 1 195 ? -23.031 -27.719 -10.125 1 95.75 195 LYS A CA 1
ATOM 1539 C C . LYS A 1 195 ? -24.188 -26.922 -10.734 1 95.75 195 LYS A C 1
ATOM 1541 O O . LYS A 1 195 ? -24.859 -27.391 -11.656 1 95.75 195 LYS A O 1
ATOM 1546 N N . LYS A 1 196 ? -24.375 -25.75 -10.195 1 95.5 196 LYS A N 1
ATOM 1547 C CA . LYS A 1 196 ? -25.422 -24.891 -10.75 1 95.5 196 LYS A CA 1
ATOM 1548 C C . LYS A 1 196 ? -25.141 -24.562 -12.211 1 95.5 196 LYS A C 1
ATOM 1550 O O . LYS A 1 196 ? -26.031 -24.656 -13.055 1 95.5 196 LYS A O 1
ATOM 1555 N N . ILE A 1 197 ? -23.938 -24.203 -12.484 1 97.31 197 ILE A N 1
ATOM 1556 C CA . ILE A 1 197 ? -23.562 -23.859 -13.852 1 97.31 197 ILE A CA 1
ATOM 1557 C C . ILE A 1 197 ? -23.781 -25.047 -14.773 1 97.31 197 ILE A C 1
ATOM 1559 O O . ILE A 1 197 ? -24.266 -24.891 -15.891 1 97.31 197 ILE A O 1
ATOM 1563 N N . TRP A 1 198 ? -23.406 -26.219 -14.32 1 96.44 198 TRP A N 1
ATOM 1564 C CA . TRP A 1 198 ? -23.562 -27.438 -15.117 1 96.44 198 TRP A CA 1
ATOM 1565 C C . TRP A 1 198 ? -25.031 -27.719 -15.398 1 96.44 198 TRP A C 1
ATOM 1567 O O . TRP A 1 198 ? -25.406 -28.031 -16.531 1 96.44 198 TRP A O 1
ATOM 1577 N N . ILE A 1 199 ? -25.891 -27.609 -14.445 1 94.5 199 ILE A N 1
ATOM 1578 C CA . ILE A 1 199 ? -27.328 -27.828 -14.594 1 94.5 199 ILE A CA 1
ATOM 1579 C C . ILE A 1 199 ? -27.906 -26.844 -15.609 1 94.5 199 ILE A C 1
ATOM 1581 O O . ILE A 1 199 ? -28.609 -27.234 -16.547 1 94.5 199 ILE A O 1
ATOM 1585 N N . LEU A 1 200 ? -27.531 -25.609 -15.398 1 94.56 200 LEU A N 1
ATOM 1586 C CA . LEU A 1 200 ? -28.062 -24.547 -16.266 1 94.56 200 LEU A CA 1
ATOM 1587 C C . LEU A 1 200 ? -27.578 -24.734 -17.703 1 94.56 200 LEU A C 1
ATOM 1589 O O . LEU A 1 200 ? -28.359 -24.609 -18.641 1 94.56 200 LEU A O 1
ATOM 1593 N N . SER A 1 201 ? -26.312 -25.062 -17.812 1 93.44 201 SER A N 1
ATOM 1594 C CA . SER A 1 201 ? -25.734 -25.281 -19.125 1 93.44 201 SER A CA 1
ATOM 1595 C C . SER A 1 201 ? -26.375 -26.469 -19.828 1 93.44 201 SER A C 1
ATOM 1597 O O . SER A 1 201 ? -26.531 -26.453 -21.062 1 93.44 201 SER A O 1
ATOM 1599 N N . THR A 1 202 ? -26.781 -27.453 -19.172 1 92.38 202 THR A N 1
ATOM 1600 C CA . THR A 1 202 ? -27.281 -28.703 -19.734 1 92.38 202 THR A CA 1
ATOM 1601 C C . THR A 1 202 ? -28.766 -28.609 -20.016 1 92.38 202 THR A C 1
ATOM 1603 O O . THR A 1 202 ? -29.25 -29.125 -21.031 1 92.38 202 THR A O 1
ATOM 1606 N N . LEU A 1 203 ? -29.547 -27.859 -19.234 1 92.88 203 LEU A N 1
ATOM 1607 C CA . LEU A 1 203 ? -31 -27.953 -19.297 1 92.88 203 LEU A CA 1
ATOM 1608 C C . LEU A 1 203 ? -31.594 -26.688 -19.906 1 92.88 203 LEU A C 1
ATOM 1610 O O . LEU A 1 203 ? -32.719 -26.703 -20.406 1 92.88 203 LEU A O 1
ATOM 1614 N N . ALA A 1 204 ? -30.859 -25.641 -19.875 1 90.81 204 ALA A N 1
ATOM 1615 C CA . ALA A 1 204 ? -31.391 -24.359 -20.328 1 90.81 204 ALA A CA 1
ATOM 1616 C C . ALA A 1 204 ? -31.828 -24.438 -21.781 1 90.81 204 ALA A C 1
ATOM 1618 O O . ALA A 1 204 ? -32.844 -23.828 -22.172 1 90.81 204 ALA A O 1
ATOM 1619 N N . PRO A 1 205 ? -31.078 -25.141 -22.641 1 89.06 205 PRO A N 1
ATOM 1620 C CA . PRO A 1 205 ? -31.484 -25.219 -24.031 1 89.06 205 PRO A CA 1
ATOM 1621 C C . PRO A 1 205 ? -32.875 -25.812 -24.203 1 89.06 205 PRO A C 1
ATOM 1623 O O . PRO A 1 205 ? -33.562 -25.5 -25.188 1 89.06 205 PRO A O 1
ATOM 1626 N N . PHE A 1 206 ? -33.375 -26.547 -23.297 1 91.06 206 PHE A N 1
ATOM 1627 C CA . PHE A 1 206 ? -34.656 -27.234 -23.406 1 91.06 206 PHE A CA 1
ATOM 1628 C C . PHE A 1 206 ? -35.812 -26.281 -23.109 1 91.06 206 PHE A C 1
ATOM 1630 O O . PHE A 1 206 ? -36.969 -26.562 -23.438 1 91.06 206 PHE A O 1
ATOM 1637 N N . VAL A 1 207 ? -35.531 -25.234 -22.453 1 88.5 207 VAL A N 1
ATOM 1638 C CA . VAL A 1 207 ? -36.562 -24.25 -22.125 1 88.5 207 VAL A CA 1
ATOM 1639 C C . VAL A 1 207 ? -37.188 -23.688 -23.406 1 88.5 207 VAL A C 1
ATOM 1641 O O . VAL A 1 207 ? -38.375 -23.406 -23.453 1 88.5 207 VAL A O 1
ATOM 1644 N N . LYS A 1 208 ? -36.438 -23.562 -24.438 1 82 208 LYS A N 1
ATOM 1645 C CA . LYS A 1 208 ? -36.875 -22.938 -25.672 1 82 208 LYS A CA 1
ATOM 1646 C C . LYS A 1 208 ? -37.406 -23.984 -26.656 1 82 208 LYS A C 1
ATOM 1648 O O . LYS A 1 208 ? -37.844 -23.641 -27.766 1 82 208 LYS A O 1
ATOM 1653 N N . MET A 1 209 ? -37.312 -25.219 -26.281 1 87 209 MET A N 1
ATOM 1654 C CA . MET A 1 209 ? -37.719 -26.281 -27.203 1 87 209 MET A CA 1
ATOM 1655 C C . MET A 1 209 ? -39.156 -26.672 -26.969 1 87 209 MET A C 1
ATOM 1657 O O . MET A 1 209 ? -39.656 -26.547 -25.844 1 87 209 MET A O 1
ATOM 1661 N N . ASP A 1 210 ? -39.781 -27.109 -28.062 1 85.06 210 ASP A N 1
ATOM 1662 C CA . ASP A 1 210 ? -41.156 -27.594 -27.953 1 85.06 210 ASP A CA 1
ATOM 1663 C C . ASP A 1 210 ? -41.188 -29.031 -27.453 1 85.06 210 ASP A C 1
ATOM 1665 O O . ASP A 1 210 ? -40.406 -29.875 -27.922 1 85.06 210 ASP A O 1
ATOM 1669 N N . PRO A 1 211 ? -42.094 -29.25 -26.484 1 83.56 211 PRO A N 1
ATOM 1670 C CA . PRO A 1 211 ? -42.188 -30.625 -26 1 83.56 211 PRO A CA 1
ATOM 1671 C C . PRO A 1 211 ? -42.688 -31.594 -27.062 1 83.56 211 PRO A C 1
ATOM 1673 O O . PRO A 1 211 ? -43.75 -31.359 -27.656 1 83.56 211 PRO A O 1
ATOM 1676 N N . CYS A 1 212 ? -41.906 -32.438 -27.469 1 87.94 212 CYS A N 1
ATOM 1677 C CA . CYS A 1 212 ? -42.25 -33.562 -28.328 1 87.94 212 CYS A CA 1
ATOM 1678 C C . CYS A 1 212 ? -41.531 -34.844 -27.859 1 87.94 212 CYS A C 1
ATOM 1680 O O . CYS A 1 212 ? -40.625 -34.781 -27.031 1 87.94 212 CYS A O 1
ATOM 1682 N N . PRO A 1 213 ? -42.031 -35.906 -28.312 1 88.5 213 PRO A N 1
ATOM 1683 C CA . PRO A 1 213 ? -41.438 -37.156 -27.812 1 88.5 213 PRO A CA 1
ATOM 1684 C C . PRO A 1 213 ? -39.938 -37.156 -27.938 1 88.5 213 PRO A C 1
ATOM 1686 O O . PRO A 1 213 ? -39.25 -37.625 -27.016 1 88.5 213 PRO A O 1
ATOM 1689 N N . THR A 1 214 ? -39.438 -36.688 -28.953 1 89.81 214 THR A N 1
ATOM 1690 C CA . THR A 1 214 ? -38 -36.656 -29.172 1 89.81 214 THR A CA 1
ATOM 1691 C C . THR A 1 214 ? -37.312 -35.75 -28.156 1 89.81 214 THR A C 1
ATOM 1693 O O . THR A 1 214 ? -36.281 -36.125 -27.547 1 89.81 214 THR A O 1
ATOM 1696 N N . THR A 1 215 ? -37.812 -34.562 -27.984 1 90.94 215 THR A N 1
ATOM 1697 C CA . THR A 1 215 ? -37.219 -33.594 -27.062 1 90.94 215 THR A CA 1
ATOM 1698 C C . THR A 1 215 ? -37.344 -34.062 -25.625 1 90.94 215 THR A C 1
ATOM 1700 O O . THR A 1 215 ? -36.469 -33.844 -24.797 1 90.94 215 THR A O 1
ATOM 1703 N N . GLU A 1 216 ? -38.375 -34.688 -25.391 1 88.94 216 GLU A N 1
ATOM 1704 C CA . GLU A 1 216 ? -38.625 -35.219 -24.047 1 88.94 216 GLU A CA 1
ATOM 1705 C C . GLU A 1 216 ? -37.625 -36.344 -23.719 1 88.94 216 GLU A C 1
ATOM 1707 O O . GLU A 1 216 ? -37.156 -36.469 -22.578 1 88.94 216 GLU A O 1
ATOM 1712 N N . THR A 1 217 ? -37.438 -37.125 -24.703 1 91.88 217 THR A N 1
ATOM 1713 C CA . THR A 1 217 ? -36.438 -38.188 -24.531 1 91.88 217 THR A CA 1
ATOM 1714 C C . THR A 1 217 ? -35.062 -37.625 -24.281 1 91.88 217 THR A C 1
ATOM 1716 O O . THR A 1 217 ? -34.344 -38.094 -23.406 1 91.88 217 THR A O 1
ATOM 1719 N N . LEU A 1 218 ? -34.719 -36.656 -25.031 1 91.25 218 LEU A N 1
ATOM 1720 C CA . LEU A 1 218 ? -33.438 -36 -24.875 1 91.25 218 LEU A CA 1
ATOM 1721 C C . LEU A 1 218 ? -33.344 -35.312 -23.516 1 91.25 218 LEU A C 1
ATOM 1723 O O . LEU A 1 218 ? -32.281 -35.312 -22.891 1 91.25 218 LEU A O 1
ATOM 1727 N N . PHE A 1 219 ? -34.406 -34.719 -23.125 1 91.88 219 PHE A N 1
ATOM 1728 C CA . PHE A 1 219 ? -34.469 -34.062 -21.828 1 91.88 219 PHE A CA 1
ATOM 1729 C C . PHE A 1 219 ? -34.25 -35.094 -20.703 1 91.88 219 PHE A C 1
ATOM 1731 O O . PHE A 1 219 ? -33.469 -34.844 -19.797 1 91.88 219 PHE A O 1
ATOM 1738 N N . LYS A 1 220 ? -34.875 -36.156 -20.797 1 90 220 LYS A N 1
ATOM 1739 C CA . LYS A 1 220 ? -34.719 -37.219 -19.797 1 90 220 LYS A CA 1
ATOM 1740 C C . LYS A 1 220 ? -33.281 -37.719 -19.75 1 90 220 LYS A C 1
ATOM 1742 O O . LYS A 1 220 ? -32.781 -38.031 -18.672 1 90 220 LYS A O 1
ATOM 1747 N N . LYS A 1 221 ? -32.719 -37.844 -20.844 1 92.19 221 LYS A N 1
ATOM 1748 C CA . LYS A 1 221 ? -31.328 -38.281 -20.922 1 92.19 221 LYS A CA 1
ATOM 1749 C C . LYS A 1 221 ? -30.406 -37.25 -20.266 1 92.19 221 LYS A C 1
ATOM 1751 O O . LYS A 1 221 ? -29.453 -37.594 -19.578 1 92.19 221 LYS A O 1
ATOM 1756 N N . ALA A 1 222 ? -30.656 -36.031 -20.516 1 91.56 222 ALA A N 1
ATOM 1757 C CA . ALA A 1 222 ? -29.859 -34.938 -19.938 1 91.56 222 ALA A CA 1
ATOM 1758 C C . ALA A 1 222 ? -29.969 -34.938 -18.422 1 91.56 222 ALA A C 1
ATOM 1760 O O . ALA A 1 222 ? -28.969 -34.812 -17.719 1 91.56 222 ALA A O 1
ATOM 1761 N N . VAL A 1 223 ? -31.125 -35.094 -17.922 1 90.81 223 VAL A N 1
ATOM 1762 C CA . VAL A 1 223 ? -31.359 -35.125 -16.484 1 90.81 223 VAL A CA 1
ATOM 1763 C C . VAL A 1 223 ? -30.672 -36.344 -15.867 1 90.81 223 VAL A C 1
ATOM 1765 O O . VAL A 1 223 ? -30.062 -36.219 -14.797 1 90.81 223 VAL A O 1
ATOM 1768 N N . THR A 1 224 ? -30.734 -37.438 -16.547 1 89.75 224 THR A N 1
ATOM 1769 C CA . THR A 1 224 ? -30.109 -38.656 -16.062 1 89.75 224 THR A CA 1
ATOM 1770 C C . THR A 1 224 ? -28.594 -38.531 -16.016 1 89.75 224 THR A C 1
ATOM 1772 O O . THR A 1 224 ? -27.953 -39 -15.086 1 89.75 224 THR A O 1
ATOM 1775 N N . THR A 1 225 ? -28.047 -37.906 -16.969 1 89.88 225 THR A N 1
ATOM 1776 C CA . THR A 1 225 ? -26.609 -37.688 -17 1 89.88 225 THR A CA 1
ATOM 1777 C C . THR A 1 225 ? -26.156 -36.875 -15.789 1 89.88 225 THR A C 1
ATOM 1779 O O . THR A 1 225 ? -25.109 -37.156 -15.203 1 89.88 225 THR A O 1
ATOM 1782 N N . LEU A 1 226 ? -26.906 -35.906 -15.414 1 91.44 226 LEU A N 1
ATOM 1783 C CA . LEU A 1 226 ? -26.594 -35.094 -14.234 1 91.44 226 LEU A CA 1
ATOM 1784 C C . LEU A 1 226 ? -26.75 -35.906 -12.961 1 91.44 226 LEU A C 1
ATOM 1786 O O . LEU A 1 226 ? -25.828 -36 -12.148 1 91.44 226 LEU A O 1
ATOM 1790 N N . LYS A 1 227 ? -27.812 -36.625 -12.898 1 87.38 227 LYS A N 1
ATOM 1791 C CA . LYS A 1 227 ? -28.156 -37.344 -11.688 1 87.38 227 LYS A CA 1
ATOM 1792 C C . LYS A 1 227 ? -27.156 -38.469 -11.43 1 87.38 227 LYS A C 1
ATOM 1794 O O . LYS A 1 227 ? -26.875 -38.781 -10.273 1 87.38 227 LYS A O 1
ATOM 1799 N N . ASP A 1 228 ? -26.641 -39.062 -12.453 1 87.31 228 ASP A N 1
ATOM 1800 C CA . ASP A 1 228 ? -25.781 -40.25 -12.32 1 87.31 228 ASP A CA 1
ATOM 1801 C C . ASP A 1 228 ? -24.328 -39.812 -12.141 1 87.31 228 ASP A C 1
ATOM 1803 O O . ASP A 1 228 ? -23.453 -40.688 -11.922 1 87.31 228 ASP A O 1
ATOM 1807 N N . SER A 1 229 ? -24.078 -38.594 -12.219 1 88.69 229 SER A N 1
ATOM 1808 C CA . SER A 1 229 ? -22.703 -38.156 -12.062 1 88.69 229 SER A CA 1
ATOM 1809 C C . SER A 1 229 ? -22.266 -38.188 -10.602 1 88.69 229 SER A C 1
ATOM 1811 O O . SER A 1 229 ? -23.109 -38.219 -9.695 1 88.69 229 SER A O 1
ATOM 1813 N N . ARG A 1 230 ? -20.953 -38.156 -10.367 1 85.44 230 ARG A N 1
ATOM 1814 C CA . ARG A 1 230 ? -20.391 -38.219 -9.031 1 85.44 230 ARG A CA 1
ATOM 1815 C C . ARG A 1 230 ? -20.641 -36.938 -8.258 1 85.44 230 ARG A C 1
ATOM 1817 O O . ARG A 1 230 ? -20.453 -36.875 -7.043 1 85.44 230 ARG A O 1
ATOM 1824 N N . TYR A 1 231 ? -21.047 -35.906 -8.953 1 87.38 231 TYR A N 1
ATOM 1825 C CA . TYR A 1 231 ? -21.156 -34.594 -8.336 1 87.38 231 TYR A CA 1
ATOM 1826 C C . TYR A 1 231 ? -22.5 -34.406 -7.66 1 87.38 231 TYR A C 1
ATOM 1828 O O . TYR A 1 231 ? -22.672 -33.531 -6.809 1 87.38 231 TYR A O 1
ATOM 1836 N N . PHE A 1 232 ? -23.5 -35.219 -8.047 1 87 232 PHE A N 1
ATOM 1837 C CA . PHE A 1 232 ? -24.844 -35.062 -7.484 1 87 232 PHE A CA 1
ATOM 1838 C C . PHE A 1 232 ? -25.188 -36.25 -6.605 1 87 232 PHE A C 1
ATOM 1840 O O . PHE A 1 232 ? -24.875 -37.406 -6.941 1 87 232 PHE A O 1
ATOM 1847 N N . GLY A 1 233 ? -25.625 -35.906 -5.387 1 80.81 233 GLY A N 1
ATOM 1848 C CA . GLY A 1 233 ? -25.969 -36.938 -4.43 1 80.81 233 GLY A CA 1
ATOM 1849 C C . GLY A 1 233 ? -27.375 -36.781 -3.855 1 80.81 233 GLY A C 1
ATOM 1850 O O . GLY A 1 233 ? -28.281 -36.344 -4.555 1 80.81 233 GLY A O 1
ATOM 1851 N N . ALA A 1 234 ? -27.406 -37.188 -2.623 1 75.56 234 ALA A N 1
ATOM 1852 C CA . ALA A 1 234 ? -28.703 -37.25 -1.946 1 75.56 234 ALA A CA 1
ATOM 1853 C C . ALA A 1 234 ? -29.312 -35.875 -1.805 1 75.56 234 ALA A C 1
ATOM 1855 O O . ALA A 1 234 ? -30.547 -35.719 -1.879 1 75.56 234 ALA A O 1
ATOM 1856 N N . ASP A 1 235 ? -28.438 -34.906 -1.777 1 75.06 235 ASP A N 1
ATOM 1857 C CA . ASP A 1 235 ? -28.922 -33.562 -1.564 1 75.06 235 ASP A CA 1
ATOM 1858 C C . ASP A 1 235 ? -29.453 -32.938 -2.859 1 75.06 235 ASP A C 1
ATOM 1860 O O . ASP A 1 235 ? -30.094 -31.891 -2.842 1 75.06 235 ASP A O 1
ATOM 1864 N N . ASP A 1 236 ? -29.281 -33.625 -3.908 1 81.44 236 ASP A N 1
ATOM 1865 C CA . ASP A 1 236 ? -29.703 -33.125 -5.211 1 81.44 236 ASP A CA 1
ATOM 1866 C C . ASP A 1 236 ? -30.906 -33.906 -5.746 1 81.44 236 ASP A C 1
ATOM 1868 O O . ASP A 1 236 ? -31.094 -34.031 -6.961 1 81.44 236 ASP A O 1
ATOM 1872 N N . ARG A 1 237 ? -31.797 -34.438 -4.91 1 77.56 237 ARG A N 1
ATOM 1873 C CA . ARG A 1 237 ? -32.938 -35.25 -5.266 1 77.56 237 ARG A CA 1
ATOM 1874 C C . ARG A 1 237 ? -33.938 -34.5 -6.129 1 77.56 237 ARG A C 1
ATOM 1876 O O . ARG A 1 237 ? -34.656 -35.094 -6.926 1 77.56 237 ARG A O 1
ATOM 1883 N N . TRP A 1 238 ? -33.844 -33.25 -5.945 1 82.62 238 TRP A N 1
ATOM 1884 C CA . TRP A 1 238 ? -34.781 -32.406 -6.691 1 82.62 238 TRP A CA 1
ATOM 1885 C C . TRP A 1 238 ? -34.562 -32.531 -8.195 1 82.62 238 TRP A C 1
ATOM 1887 O O . TRP A 1 238 ? -35.438 -32.25 -8.992 1 82.62 238 TRP A O 1
ATOM 1897 N N . LEU A 1 239 ? -33.344 -32.875 -8.617 1 85.75 239 LEU A N 1
ATOM 1898 C CA . LEU A 1 239 ? -33.031 -33.031 -10.031 1 85.75 239 LEU A CA 1
ATOM 1899 C C . LEU A 1 239 ? -33.969 -34.094 -10.68 1 85.75 239 LEU A C 1
ATOM 1901 O O . LEU A 1 239 ? -34.25 -34 -11.867 1 85.75 239 LEU A O 1
ATOM 1905 N N . GLY A 1 240 ? -34.406 -35.031 -9.859 1 81.44 240 GLY A N 1
ATOM 1906 C CA . GLY A 1 240 ? -35.312 -36.062 -10.352 1 81.44 240 GLY A CA 1
ATOM 1907 C C . GLY A 1 240 ? -36.75 -35.531 -10.539 1 81.44 240 GLY A C 1
ATOM 1908 O O . GLY A 1 240 ? -37.531 -36.156 -11.234 1 81.44 240 GLY A O 1
ATOM 1909 N N . GLU A 1 241 ? -37 -34.406 -10 1 84.44 241 GLU A N 1
ATOM 1910 C CA . GLU A 1 241 ? -38.344 -33.844 -10.047 1 84.44 241 GLU A CA 1
ATOM 1911 C C . GLU A 1 241 ? -38.438 -32.719 -11.078 1 84.44 241 GLU A C 1
ATOM 1913 O O . GLU A 1 241 ? -39.5 -32.094 -11.227 1 84.44 241 GLU A O 1
ATOM 1918 N N . VAL A 1 242 ? -37.312 -32.594 -11.727 1 87.62 242 VAL A N 1
ATOM 1919 C CA . VAL A 1 242 ? -37.344 -31.531 -12.742 1 87.62 242 VAL A CA 1
ATOM 1920 C C . VAL A 1 242 ? -38.281 -31.969 -13.891 1 87.62 242 VAL A C 1
ATOM 1922 O O . VAL A 1 242 ? -38.25 -33.125 -14.297 1 87.62 242 VAL A O 1
ATOM 1925 N N . SER A 1 243 ? -39.188 -31.047 -14.281 1 86.5 243 SER A N 1
ATOM 1926 C CA . SER A 1 243 ? -40.094 -31.344 -15.367 1 86.5 243 SER A CA 1
ATOM 1927 C C . SER A 1 243 ? -39.969 -30.344 -16.5 1 86.5 243 SER A C 1
ATOM 1929 O O . SER A 1 243 ? -39.594 -29.188 -16.281 1 86.5 243 SER A O 1
ATOM 1931 N N . PHE A 1 244 ? -40.219 -30.875 -17.656 1 85.94 244 PHE A N 1
ATOM 1932 C CA . PHE A 1 244 ? -40.125 -30.062 -18.859 1 85.94 244 PHE A CA 1
ATOM 1933 C C . PHE A 1 244 ? -41.062 -28.859 -18.766 1 85.94 244 PHE A C 1
ATOM 1935 O O . PHE A 1 244 ? -40.719 -27.75 -19.172 1 85.94 244 PHE A O 1
ATOM 1942 N N . ALA A 1 245 ? -42.25 -29.031 -18.188 1 82.75 245 ALA A N 1
ATOM 1943 C CA . ALA A 1 245 ? -43.281 -28.016 -18.094 1 82.75 245 ALA A CA 1
ATOM 1944 C C . ALA A 1 245 ? -42.875 -26.906 -17.125 1 82.75 245 ALA A C 1
ATOM 1946 O O . ALA A 1 245 ? -43.188 -25.734 -17.344 1 82.75 245 ALA A O 1
ATOM 1947 N N . ALA A 1 246 ? -42.156 -27.219 -16.125 1 88.44 246 ALA A N 1
ATOM 1948 C CA . ALA A 1 246 ? -41.781 -26.266 -15.078 1 88.44 246 ALA A CA 1
ATOM 1949 C C . ALA A 1 246 ? -40.312 -25.906 -15.141 1 88.44 246 ALA A C 1
ATOM 1951 O O . ALA A 1 246 ? -39.781 -25.328 -14.195 1 88.44 246 ALA A O 1
ATOM 1952 N N . LEU A 1 247 ? -39.719 -26.266 -16.188 1 90.5 247 LEU A N 1
ATOM 1953 C CA . LEU A 1 247 ? -38.25 -26.203 -16.281 1 90.5 247 LEU A CA 1
ATOM 1954 C C . LEU A 1 247 ? -37.781 -24.766 -16.141 1 90.5 247 LEU A C 1
ATOM 1956 O O . LEU A 1 247 ? -36.812 -24.5 -15.414 1 90.5 247 LEU A O 1
ATOM 1960 N N . ALA A 1 248 ? -38.406 -23.859 -16.766 1 90.88 248 ALA A N 1
ATOM 1961 C CA . ALA A 1 248 ? -38 -22.453 -16.766 1 90.88 248 ALA A CA 1
ATOM 1962 C C . ALA A 1 248 ? -37.969 -21.906 -15.336 1 90.88 248 ALA A C 1
ATOM 1964 O O . ALA A 1 248 ? -37 -21.25 -14.93 1 90.88 248 ALA A O 1
ATOM 1965 N N . GLU A 1 249 ? -39 -22.188 -14.609 1 91.88 249 GLU A N 1
ATOM 1966 C CA . GLU A 1 249 ? -39.094 -21.688 -13.234 1 91.88 249 GLU A CA 1
ATOM 1967 C C . GLU A 1 249 ? -38.094 -22.359 -12.328 1 91.88 249 GLU A C 1
ATOM 1969 O O . GLU A 1 249 ? -37.5 -21.703 -11.453 1 91.88 249 GLU A O 1
ATOM 1974 N N . GLN A 1 250 ? -37.938 -23.578 -12.547 1 91.88 250 GLN A N 1
ATOM 1975 C CA . GLN A 1 250 ? -36.969 -24.312 -11.727 1 91.88 250 GLN A CA 1
ATOM 1976 C C . GLN A 1 250 ? -35.531 -23.844 -11.992 1 91.88 250 GLN A C 1
ATOM 1978 O O . GLN A 1 250 ? -34.75 -23.734 -11.055 1 91.88 250 GLN A O 1
ATOM 1983 N N . LEU A 1 251 ? -35.25 -23.562 -13.18 1 93.31 251 LEU A N 1
ATOM 1984 C CA . LEU A 1 251 ? -33.906 -23.109 -13.539 1 93.31 251 LEU A CA 1
ATOM 1985 C C . LEU A 1 251 ? -33.656 -21.688 -13.016 1 93.31 251 LEU A C 1
ATOM 1987 O O . LEU A 1 251 ? -32.5 -21.328 -12.703 1 93.31 251 LEU A O 1
ATOM 1991 N N . ASP A 1 252 ? -34.688 -20.953 -12.883 1 94.06 252 ASP A N 1
ATOM 1992 C CA . ASP A 1 252 ? -34.531 -19.625 -12.297 1 94.06 252 ASP A CA 1
ATOM 1993 C C . ASP A 1 252 ? -34.094 -19.719 -10.844 1 94.06 252 ASP A C 1
ATOM 1995 O O . ASP A 1 252 ? -33.281 -18.875 -10.391 1 94.06 252 ASP A O 1
ATOM 1999 N N . VAL A 1 253 ? -34.562 -20.672 -10.219 1 93.94 253 VAL A N 1
ATOM 2000 C CA . VAL A 1 253 ? -34.188 -20.875 -8.82 1 93.94 253 VAL A CA 1
ATOM 2001 C C . VAL A 1 253 ? -32.719 -21.375 -8.75 1 93.94 253 VAL A C 1
ATOM 2003 O O . VAL A 1 253 ? -31.953 -20.906 -7.918 1 93.94 253 VAL A O 1
ATOM 2006 N N . VAL A 1 254 ? -32.375 -22.266 -9.625 1 93.69 254 VAL A N 1
ATOM 2007 C CA . VAL A 1 254 ? -31.031 -22.812 -9.664 1 93.69 254 VAL A CA 1
ATOM 2008 C C . VAL A 1 254 ? -30.031 -21.703 -9.992 1 93.69 254 VAL A C 1
ATOM 2010 O O . VAL A 1 254 ? -28.891 -21.719 -9.5 1 93.69 254 VAL A O 1
ATOM 2013 N N . ASN A 1 255 ? -30.469 -20.719 -10.68 1 96.44 255 ASN A N 1
ATOM 2014 C CA . ASN A 1 255 ? -29.594 -19.672 -11.203 1 96.44 255 ASN A CA 1
ATOM 2015 C C . ASN A 1 255 ? -29.266 -18.625 -10.133 1 96.44 255 ASN A C 1
ATOM 2017 O O . ASN A 1 255 ? -28.516 -17.688 -10.383 1 96.44 255 ASN A O 1
ATOM 2021 N N . ARG A 1 256 ? -29.797 -18.844 -8.93 1 97.44 256 ARG A N 1
ATOM 2022 C CA . ARG A 1 256 ? -29.531 -17.922 -7.84 1 97.44 256 ARG A CA 1
ATOM 2023 C C . ARG A 1 256 ? -28.234 -18.266 -7.121 1 97.44 256 ARG A C 1
ATOM 2025 O O . ARG A 1 256 ? -27.953 -19.438 -6.859 1 97.44 256 ARG A O 1
ATOM 2032 N N . TRP A 1 257 ? -27.406 -17.234 -6.801 1 98.31 257 TRP A N 1
ATOM 2033 C CA . TRP A 1 257 ? -26.172 -17.391 -6.047 1 98.31 257 TRP A CA 1
ATOM 2034 C C . TRP A 1 257 ? -26.047 -16.328 -4.961 1 98.31 257 TRP A C 1
ATOM 2036 O O . TRP A 1 257 ? -26.062 -15.133 -5.258 1 98.31 257 TRP A O 1
ATOM 2046 N N . ASP A 1 258 ? -25.922 -16.781 -3.785 1 98.31 258 ASP A N 1
ATOM 2047 C CA . ASP A 1 258 ? -25.859 -15.883 -2.639 1 98.31 258 ASP A CA 1
ATOM 2048 C C . ASP A 1 258 ? -24.438 -15.398 -2.393 1 98.31 258 ASP A C 1
ATOM 2050 O O . ASP A 1 258 ? -23.5 -16.203 -2.346 1 98.31 258 ASP A O 1
ATOM 2054 N N . LEU A 1 259 ? -24.25 -14.133 -2.307 1 98.19 259 LEU A N 1
ATOM 2055 C CA . LEU A 1 259 ? -23.016 -13.531 -1.81 1 98.19 259 LEU A CA 1
ATOM 2056 C C . LEU A 1 259 ? -23.062 -13.383 -0.292 1 98.19 259 LEU A C 1
ATOM 2058 O O . LEU A 1 259 ? -23.953 -12.719 0.249 1 98.19 259 LEU A O 1
ATOM 2062 N N . ILE A 1 260 ? -22.078 -14.008 0.323 1 97.19 260 ILE A N 1
ATOM 2063 C CA . ILE A 1 260 ? -22.156 -14.203 1.767 1 97.19 260 ILE A CA 1
ATOM 2064 C C . ILE A 1 260 ? -21 -13.492 2.447 1 97.19 260 ILE A C 1
ATOM 2066 O O . ILE A 1 260 ? -19.828 -13.68 2.064 1 97.19 260 ILE A O 1
ATOM 2070 N N . ASP A 1 261 ? -21.266 -12.703 3.461 1 92.94 261 ASP A N 1
ATOM 2071 C CA . ASP A 1 261 ? -20.203 -12.109 4.277 1 92.94 261 ASP A CA 1
ATOM 2072 C C . ASP A 1 261 ? -19.438 -13.18 5.051 1 92.94 261 ASP A C 1
ATOM 2074 O O . ASP A 1 261 ? -20.016 -13.914 5.848 1 92.94 261 ASP A O 1
ATOM 2078 N N . PRO A 1 262 ? -18.188 -13.219 4.863 1 91.62 262 PRO A N 1
ATOM 2079 C CA . PRO A 1 262 ? -17.438 -14.32 5.48 1 91.62 262 PRO A CA 1
ATOM 2080 C C . PRO A 1 262 ? -17.344 -14.188 6.996 1 91.62 262 PRO A C 1
ATOM 2082 O O . PRO A 1 262 ? -17.047 -15.172 7.688 1 91.62 262 PRO A O 1
ATOM 2085 N N . HIS A 1 263 ? -17.578 -13.07 7.504 1 87.44 263 HIS A N 1
ATOM 2086 C CA . HIS A 1 263 ? -17.484 -12.859 8.945 1 87.44 263 HIS A CA 1
ATOM 2087 C C . HIS A 1 263 ? -18.797 -13.195 9.641 1 87.44 263 HIS A C 1
ATOM 2089 O O . HIS A 1 263 ? -18.797 -13.883 10.664 1 87.44 263 HIS A O 1
ATOM 2095 N N . THR A 1 264 ? -19.953 -12.781 9.07 1 89.75 264 THR A N 1
ATOM 2096 C CA . THR A 1 264 ? -21.234 -12.945 9.727 1 89.75 264 THR A CA 1
ATOM 2097 C C . THR A 1 264 ? -21.969 -14.172 9.195 1 89.75 264 THR A C 1
ATOM 2099 O O . THR A 1 264 ? -22.906 -14.672 9.828 1 89.75 264 THR A O 1
ATOM 2102 N N . GLY A 1 265 ? -21.594 -14.586 7.98 1 92.94 265 GLY A N 1
ATOM 2103 C CA . GLY A 1 265 ? -22.297 -15.688 7.34 1 92.94 265 GLY A CA 1
ATOM 2104 C C . GLY A 1 265 ? -23.641 -15.273 6.746 1 92.94 265 GLY A C 1
ATOM 2105 O O . GLY A 1 265 ? -24.391 -16.125 6.25 1 92.94 265 GLY A O 1
ATOM 2106 N N . LYS A 1 266 ? -23.875 -13.93 6.707 1 94.69 266 LYS A N 1
ATOM 2107 C CA . LYS A 1 266 ? -25.156 -13.43 6.211 1 94.69 266 LYS A CA 1
ATOM 2108 C C . LYS A 1 266 ? -25.109 -13.172 4.707 1 94.69 266 LYS A C 1
ATOM 2110 O O . LYS A 1 266 ? -24.078 -12.727 4.184 1 94.69 266 LYS A O 1
ATOM 2115 N N . VAL A 1 267 ? -26.266 -13.422 4.031 1 97.19 267 VAL A N 1
ATOM 2116 C CA . VAL A 1 267 ? -26.391 -13.133 2.609 1 97.19 267 VAL A CA 1
ATOM 2117 C C . VAL A 1 267 ? -26.547 -11.625 2.4 1 97.19 267 VAL A C 1
ATOM 2119 O O . VAL A 1 267 ? -27.469 -11.008 2.938 1 97.19 267 VAL A O 1
ATOM 2122 N N . LYS A 1 268 ? -25.703 -11.109 1.708 1 95.88 268 LYS A N 1
ATOM 2123 C CA . LYS A 1 268 ? -25.75 -9.672 1.444 1 95.88 268 LYS A CA 1
ATOM 2124 C C . LYS A 1 268 ? -26.5 -9.375 0.151 1 95.88 268 LYS A C 1
ATOM 2126 O O . LYS A 1 268 ? -27.156 -8.336 0.034 1 95.88 268 LYS A O 1
ATOM 2131 N N . GLU A 1 269 ? -26.312 -10.188 -0.804 1 96.69 269 GLU A N 1
ATOM 2132 C CA . GLU A 1 269 ? -26.922 -10.039 -2.119 1 96.69 269 GLU A CA 1
ATOM 2133 C C . GLU A 1 269 ? -27.062 -11.383 -2.82 1 96.69 269 GLU A C 1
ATOM 2135 O O . GLU A 1 269 ? -26.281 -12.305 -2.566 1 96.69 269 GLU A O 1
ATOM 2140 N N . THR A 1 270 ? -28.062 -11.578 -3.576 1 98.06 270 THR A N 1
ATOM 2141 C CA . THR A 1 270 ? -28.234 -12.742 -4.438 1 98.06 270 THR A CA 1
ATOM 2142 C C . THR A 1 270 ? -28.156 -12.336 -5.91 1 98.06 270 THR A C 1
ATOM 2144 O O . THR A 1 270 ? -28.875 -11.438 -6.348 1 98.06 270 THR A O 1
ATOM 2147 N N . ILE A 1 271 ? -27.297 -12.945 -6.594 1 98.12 271 ILE A N 1
ATOM 2148 C CA . ILE A 1 271 ? -27.156 -12.617 -8.008 1 98.12 271 ILE A CA 1
ATOM 2149 C C . ILE A 1 271 ? -27.344 -13.875 -8.852 1 98.12 271 ILE A C 1
ATOM 2151 O O . ILE A 1 271 ? -27.625 -14.953 -8.32 1 98.12 271 ILE A O 1
ATOM 2155 N N . LYS A 1 272 ? -27.312 -13.711 -10.172 1 97.56 272 LYS A N 1
ATOM 2156 C CA . LYS A 1 272 ? -27.438 -14.867 -11.062 1 97.56 272 LYS A CA 1
ATOM 2157 C C . LYS A 1 272 ? -26.094 -15.57 -11.227 1 97.56 272 LYS A C 1
ATOM 2159 O O . LYS A 1 272 ? -25.078 -14.938 -11.539 1 97.56 272 LYS A O 1
ATOM 2164 N N . ALA A 1 273 ? -26.109 -16.875 -11.039 1 97.94 273 ALA A N 1
ATOM 2165 C CA . ALA A 1 273 ? -24.891 -17.672 -11.18 1 97.94 273 ALA A CA 1
ATOM 2166 C C . ALA A 1 273 ? -24.328 -17.578 -12.602 1 97.94 273 ALA A C 1
ATOM 2168 O O . ALA A 1 273 ? -23.125 -17.453 -12.789 1 97.94 273 ALA A O 1
ATOM 2169 N N . THR A 1 274 ? -25.203 -17.609 -13.562 1 96.88 274 THR A N 1
ATOM 2170 C CA . THR A 1 274 ? -24.781 -17.578 -14.961 1 96.88 274 THR A CA 1
ATOM 2171 C C . THR A 1 274 ? -24.109 -16.25 -15.305 1 96.88 274 THR A C 1
ATOM 2173 O O . THR A 1 274 ? -23.109 -16.203 -16.031 1 96.88 274 THR A O 1
ATOM 2176 N N . GLU A 1 275 ? -24.656 -15.203 -14.773 1 96.38 275 GLU A N 1
ATOM 2177 C CA . GLU A 1 275 ? -24.078 -13.883 -15.023 1 96.38 275 GLU A CA 1
ATOM 2178 C C . GLU A 1 275 ? -22.703 -13.758 -14.406 1 96.38 275 GLU A C 1
ATOM 2180 O O . GLU A 1 275 ? -21.781 -13.195 -15.016 1 96.38 275 GLU A O 1
ATOM 2185 N N . LEU A 1 276 ? -22.594 -14.258 -13.203 1 98 276 LEU A N 1
ATOM 2186 C CA . LEU A 1 276 ? -21.297 -14.219 -12.523 1 98 276 LEU A CA 1
ATOM 2187 C C . LEU A 1 276 ? -20.266 -15.062 -13.273 1 98 276 LEU A C 1
ATOM 2189 O O . LEU A 1 276 ? -19.141 -14.617 -13.484 1 98 276 LEU A O 1
ATOM 2193 N N . TRP A 1 277 ? -20.656 -16.188 -13.703 1 97.88 277 TRP A N 1
ATOM 2194 C CA . TRP A 1 277 ? -19.766 -17.078 -14.438 1 97.88 277 TRP A CA 1
ATOM 2195 C C . TRP A 1 277 ? -19.344 -16.438 -15.766 1 97.88 277 TRP A C 1
ATOM 2197 O O . TRP A 1 277 ? -18.156 -16.484 -16.125 1 97.88 277 TRP A O 1
ATOM 2207 N N . GLU A 1 278 ? -20.266 -15.906 -16.453 1 96.12 278 GLU A N 1
ATOM 2208 C CA . GLU A 1 278 ? -19.969 -15.219 -17.703 1 96.12 278 GLU A CA 1
ATOM 2209 C C . GLU A 1 278 ? -18.969 -14.078 -17.484 1 96.12 278 GLU A C 1
ATOM 2211 O O . GLU A 1 278 ? -18.047 -13.883 -18.281 1 96.12 278 GLU A O 1
ATOM 2216 N N . ARG A 1 279 ? -19.156 -13.375 -16.406 1 95.75 279 ARG A N 1
ATOM 2217 C CA . ARG A 1 279 ? -18.25 -12.281 -16.078 1 95.75 279 ARG A CA 1
ATOM 2218 C C . ARG A 1 279 ? -16.844 -12.789 -15.828 1 95.75 279 ARG A C 1
ATOM 2220 O O . ARG A 1 279 ? -15.867 -12.164 -16.25 1 95.75 279 ARG A O 1
ATOM 2227 N N . ILE A 1 280 ? -16.734 -13.82 -15.148 1 97.75 280 ILE A N 1
ATOM 2228 C CA . ILE A 1 280 ? -15.43 -14.414 -14.859 1 97.75 280 ILE A CA 1
ATOM 2229 C C . ILE A 1 280 ? -14.742 -14.805 -16.172 1 97.75 280 ILE A C 1
ATOM 2231 O O . ILE A 1 280 ? -13.578 -14.461 -16.391 1 97.75 280 ILE A O 1
ATOM 2235 N N . ILE A 1 281 ? -15.469 -15.477 -17.062 1 95.56 281 ILE A N 1
ATOM 2236 C CA . ILE A 1 281 ? -14.906 -15.945 -18.328 1 95.56 281 ILE A CA 1
ATOM 2237 C C . ILE A 1 281 ? -14.5 -14.75 -19.188 1 95.56 281 ILE A C 1
ATOM 2239 O O . ILE A 1 281 ? -13.414 -14.742 -19.766 1 95.56 281 ILE A O 1
ATOM 2243 N N . LEU A 1 282 ? -15.359 -13.773 -19.203 1 93.44 282 LEU A N 1
ATOM 2244 C CA . LEU A 1 282 ? -15.062 -12.594 -20 1 93.44 282 LEU A CA 1
ATOM 2245 C C . LEU A 1 282 ? -13.844 -11.852 -19.453 1 93.44 282 LEU A C 1
ATOM 2247 O O . LEU A 1 282 ? -13.008 -11.375 -20.219 1 93.44 282 LEU A O 1
ATOM 2251 N N . THR A 1 283 ? -13.805 -11.734 -18.141 1 94.06 283 THR A N 1
ATOM 2252 C CA . THR A 1 283 ? -12.656 -11.086 -17.516 1 94.06 283 THR A CA 1
ATOM 2253 C C . THR A 1 283 ? -11.375 -11.852 -17.844 1 94.06 283 THR A C 1
ATOM 2255 O O . THR A 1 283 ? -10.344 -11.242 -18.125 1 94.06 283 THR A O 1
ATOM 2258 N N . ARG A 1 284 ? -11.398 -13.117 -17.812 1 95.25 284 ARG A N 1
ATOM 2259 C CA . ARG A 1 284 ? -10.25 -13.945 -18.156 1 95.25 284 ARG A CA 1
ATOM 2260 C C . ARG A 1 284 ? -9.82 -13.703 -19.594 1 95.25 284 ARG A C 1
ATOM 2262 O O . ARG A 1 284 ? -8.625 -13.602 -19.891 1 95.25 284 ARG A O 1
ATOM 2269 N N . ALA A 1 285 ? -10.766 -13.625 -20.438 1 91.56 285 ALA A N 1
ATOM 2270 C CA . ALA A 1 285 ? -10.469 -13.398 -21.844 1 91.56 285 ALA A CA 1
ATOM 2271 C C . ALA A 1 285 ? -9.82 -12.031 -22.047 1 91.56 285 ALA A C 1
ATOM 2273 O O . ALA A 1 285 ? -8.938 -11.875 -22.891 1 91.56 285 ALA A O 1
ATOM 2274 N N . GLU A 1 286 ? -10.219 -11.086 -21.234 1 89.56 286 GLU A N 1
ATOM 2275 C CA . GLU A 1 286 ? -9.758 -9.711 -21.391 1 89.56 286 GLU A CA 1
ATOM 2276 C C . GLU A 1 286 ? -8.398 -9.508 -20.719 1 89.56 286 GLU A C 1
ATOM 2278 O O . GLU A 1 286 ? -7.551 -8.789 -21.266 1 89.56 286 GLU A O 1
ATOM 2283 N N . THR A 1 287 ? -8.188 -10.125 -19.547 1 90.69 287 THR A N 1
ATOM 2284 C CA . THR A 1 287 ? -7.027 -9.758 -18.734 1 90.69 287 THR A CA 1
ATOM 2285 C C . THR A 1 287 ? -6.105 -10.953 -18.531 1 90.69 287 THR A C 1
ATOM 2287 O O . THR A 1 287 ? -5 -10.812 -18.016 1 90.69 287 THR A O 1
ATOM 2290 N N . GLY A 1 288 ? -6.523 -12.141 -18.953 1 93.94 288 GLY A N 1
ATOM 2291 C CA . GLY A 1 288 ? -5.754 -13.352 -18.734 1 93.94 288 GLY A CA 1
ATOM 2292 C C . GLY A 1 288 ? -6.031 -13.992 -17.391 1 93.94 288 GLY A C 1
ATOM 2293 O O . GLY A 1 288 ? -5.617 -15.125 -17.141 1 93.94 288 GLY A O 1
ATOM 2294 N N . GLU A 1 289 ? -6.672 -13.32 -16.531 1 94.06 289 GLU A N 1
ATOM 2295 C CA . GLU A 1 289 ? -7.062 -13.742 -15.188 1 94.06 289 GLU A CA 1
ATOM 2296 C C . GLU A 1 289 ? -8.508 -13.352 -14.891 1 94.06 289 GLU A C 1
ATOM 2298 O O . GLU A 1 289 ? -9.117 -12.594 -15.641 1 94.06 289 GLU A O 1
ATOM 2303 N N . PRO A 1 290 ? -9.117 -13.875 -13.844 1 97.69 290 PRO A N 1
ATOM 2304 C CA . PRO A 1 290 ? -8.539 -14.508 -12.656 1 97.69 290 PRO A CA 1
ATOM 2305 C C . PRO A 1 290 ? -8.156 -15.969 -12.906 1 97.69 290 PRO A C 1
ATOM 2307 O O . PRO A 1 290 ? -8.719 -16.625 -13.789 1 97.69 290 PRO A O 1
ATOM 2310 N N . TYR A 1 291 ? -7.195 -16.406 -12.031 1 98.38 291 TYR A N 1
ATOM 2311 C CA . TYR A 1 291 ? -6.996 -17.844 -11.898 1 98.38 291 TYR A CA 1
ATOM 2312 C C . TYR A 1 291 ? -8.234 -18.516 -11.312 1 98.38 291 TYR A C 1
ATOM 2314 O O . TYR A 1 291 ? -9 -17.891 -10.578 1 98.38 291 TYR A O 1
ATOM 2322 N N . ILE A 1 292 ? -8.438 -19.766 -11.711 1 98.75 292 ILE A N 1
ATOM 2323 C CA . ILE A 1 292 ? -9.555 -20.516 -11.156 1 98.75 292 ILE A CA 1
ATOM 2324 C C . ILE A 1 292 ? -9.031 -21.594 -10.219 1 98.75 292 ILE A C 1
ATOM 2326 O O . ILE A 1 292 ? -8.148 -22.375 -10.594 1 98.75 292 ILE A O 1
ATOM 2330 N N . HIS A 1 293 ? -9.477 -21.594 -9.047 1 98.81 293 HIS A N 1
ATOM 2331 C CA . HIS A 1 293 ? -9.172 -22.641 -8.062 1 98.81 293 HIS A CA 1
ATOM 2332 C C . HIS A 1 293 ? -10.438 -23.359 -7.625 1 98.81 293 HIS A C 1
ATOM 2334 O O . HIS A 1 293 ? -11.25 -22.812 -6.871 1 98.81 293 HIS A O 1
ATOM 2340 N N . TRP A 1 294 ? -10.656 -24.531 -8.156 1 98.62 294 TRP A N 1
ATOM 2341 C CA . TRP A 1 294 ? -11.758 -25.359 -7.68 1 98.62 294 TRP A CA 1
ATOM 2342 C C . TRP A 1 294 ? -11.477 -25.891 -6.281 1 98.62 294 TRP A C 1
ATOM 2344 O O . TRP A 1 294 ? -11.039 -27.031 -6.125 1 98.62 294 TRP A O 1
ATOM 2354 N N . ILE A 1 295 ? -11.859 -25.172 -5.336 1 98.5 295 ILE A N 1
ATOM 2355 C CA . ILE A 1 295 ? -11.391 -25.281 -3.957 1 98.5 295 ILE A CA 1
ATOM 2356 C C . ILE A 1 295 ? -11.875 -26.594 -3.348 1 98.5 295 ILE A C 1
ATOM 2358 O O . ILE A 1 295 ? -11.164 -27.203 -2.547 1 98.5 295 ILE A O 1
ATOM 2362 N N . ASP A 1 296 ? -13.078 -27.047 -3.676 1 97.81 296 ASP A N 1
ATOM 2363 C CA . ASP A 1 296 ? -13.586 -28.297 -3.117 1 97.81 296 ASP A CA 1
ATOM 2364 C C . ASP A 1 296 ? -12.828 -29.5 -3.67 1 97.81 296 ASP A C 1
ATOM 2366 O O . ASP A 1 296 ? -12.633 -30.5 -2.971 1 97.81 296 ASP A O 1
ATOM 2370 N N . THR A 1 297 ? -12.438 -29.422 -4.953 1 97.88 297 THR A N 1
ATOM 2371 C CA . THR A 1 297 ? -11.602 -30.469 -5.512 1 97.88 297 THR A CA 1
ATOM 2372 C C . THR A 1 297 ? -10.297 -30.609 -4.723 1 97.88 297 THR A C 1
ATOM 2374 O O . THR A 1 297 ? -9.875 -31.719 -4.391 1 97.88 297 THR A O 1
ATOM 2377 N N . SER A 1 298 ? -9.672 -29.516 -4.398 1 98.44 298 SER A N 1
ATOM 2378 C CA . SER A 1 298 ? -8.438 -29.5 -3.617 1 98.44 298 SER A CA 1
ATOM 2379 C C . SER A 1 298 ? -8.672 -30.031 -2.205 1 98.44 298 SER A C 1
ATOM 2381 O O . SER A 1 298 ? -7.887 -30.828 -1.697 1 98.44 298 SER A O 1
ATOM 2383 N N . ASN A 1 299 ? -9.75 -29.594 -1.604 1 98.38 299 ASN A N 1
ATOM 2384 C CA . ASN A 1 299 ? -10.008 -29.984 -0.224 1 98.38 299 ASN A CA 1
ATOM 2385 C C . ASN A 1 299 ? -10.398 -31.453 -0.129 1 98.38 299 ASN A C 1
ATOM 2387 O O . ASN A 1 299 ? -10.078 -32.125 0.856 1 98.38 299 ASN A O 1
ATOM 2391 N N . ARG A 1 300 ? -11.141 -31.969 -1.153 1 96.81 300 ARG A N 1
ATOM 2392 C CA . ARG A 1 300 ? -11.438 -33.406 -1.193 1 96.81 300 ARG A CA 1
ATOM 2393 C C . ARG A 1 300 ? -10.164 -34.219 -1.259 1 96.81 300 ARG A C 1
ATOM 2395 O O . ARG A 1 300 ? -10.094 -35.312 -0.693 1 96.81 300 ARG A O 1
ATOM 2402 N N . ALA A 1 301 ? -9.172 -33.688 -1.9 1 97.25 301 ALA A N 1
ATOM 2403 C CA . ALA A 1 301 ? -7.922 -34.438 -2.107 1 97.25 301 ALA A CA 1
ATOM 2404 C C . ALA A 1 301 ? -6.98 -34.25 -0.92 1 97.25 301 ALA A C 1
ATOM 2406 O O . ALA A 1 301 ? -5.949 -34.938 -0.829 1 97.25 301 ALA A O 1
ATOM 2407 N N . LEU A 1 302 ? -7.281 -33.375 0.06 1 98.06 302 LEU A N 1
ATOM 2408 C CA . LEU A 1 302 ? -6.449 -33.188 1.245 1 98.06 302 LEU A CA 1
ATOM 2409 C C . LEU A 1 302 ? -6.324 -34.5 2.023 1 98.06 302 LEU A C 1
ATOM 2411 O O . LEU A 1 302 ? -7.32 -35.188 2.24 1 98.06 302 LEU A O 1
ATOM 2415 N N . PRO A 1 303 ? -5.105 -34.812 2.412 1 97.62 303 PRO A N 1
ATOM 2416 C CA . PRO A 1 303 ? -4.938 -36.094 3.135 1 97.62 303 PRO A CA 1
ATOM 2417 C C . PRO A 1 303 ? -5.785 -36.156 4.402 1 97.62 303 PRO A C 1
ATOM 2419 O O . PRO A 1 303 ? -5.938 -35.156 5.105 1 97.62 303 PRO A O 1
ATOM 2422 N N . GLN A 1 304 ? -6.215 -37.344 4.719 1 97.06 304 GLN A N 1
ATOM 2423 C CA . GLN A 1 304 ? -7.109 -37.531 5.855 1 97.06 304 GLN A CA 1
ATOM 2424 C C . GLN A 1 304 ? -6.441 -37.094 7.16 1 97.06 304 GLN A C 1
ATOM 2426 O O . GLN A 1 304 ? -7.098 -36.562 8.047 1 97.06 304 GLN A O 1
ATOM 2431 N N . PHE A 1 305 ? -5.164 -37.375 7.312 1 97.31 305 PHE A N 1
ATOM 2432 C CA . PHE A 1 305 ? -4.469 -37.031 8.547 1 97.31 305 PHE A CA 1
ATOM 2433 C C . PHE A 1 305 ? -4.441 -35.531 8.758 1 97.31 305 PHE A C 1
ATOM 2435 O O . PHE A 1 305 ? -4.406 -35.031 9.898 1 97.31 305 PHE A O 1
ATOM 2442 N N . GLN A 1 306 ? -4.445 -34.719 7.727 1 97.94 306 GLN A N 1
ATOM 2443 C CA . GLN A 1 306 ? -4.516 -33.281 7.871 1 97.94 306 GLN A CA 1
ATOM 2444 C C . GLN A 1 306 ? -5.949 -32.812 8.102 1 97.94 306 GLN A C 1
ATOM 2446 O O . GLN A 1 306 ? -6.191 -31.859 8.844 1 97.94 306 GLN A O 1
ATOM 2451 N N . LYS A 1 307 ? -6.898 -33.469 7.449 1 97.69 307 LYS A N 1
ATOM 2452 C CA . LYS A 1 307 ? -8.305 -33.219 7.734 1 97.69 307 LYS A CA 1
ATOM 2453 C C . LYS A 1 307 ? -8.617 -33.438 9.211 1 97.69 307 LYS A C 1
ATOM 2455 O O . LYS A 1 307 ? -9.367 -32.656 9.82 1 97.69 307 LYS A O 1
ATOM 2460 N N . ASN A 1 308 ? -8.039 -34.438 9.75 1 97.44 308 ASN A N 1
ATOM 2461 C CA . ASN A 1 308 ? -8.258 -34.781 11.148 1 97.44 308 ASN A CA 1
ATOM 2462 C C . ASN A 1 308 ? -7.723 -33.719 12.086 1 97.44 308 ASN A C 1
ATOM 2464 O O . ASN A 1 308 ? -8.164 -33.594 13.227 1 97.44 308 ASN A O 1
ATOM 2468 N N . LEU A 1 309 ? -6.781 -32.969 11.609 1 97.5 309 LEU A N 1
ATOM 2469 C CA . LEU A 1 309 ? -6.215 -31.875 12.398 1 97.5 309 LEU A CA 1
ATOM 2470 C C . LEU A 1 309 ? -7.047 -30.594 12.242 1 97.5 309 LEU A C 1
ATOM 2472 O O . LEU A 1 309 ? -6.711 -29.562 12.805 1 97.5 309 LEU A O 1
ATOM 2476 N N . GLY A 1 310 ? -8.086 -30.656 11.391 1 97.38 310 GLY A N 1
ATOM 2477 C CA . GLY A 1 310 ? -8.953 -29.516 11.18 1 97.38 310 GLY A CA 1
ATOM 2478 C C . GLY A 1 310 ? -8.414 -28.531 10.148 1 97.38 310 GLY A C 1
ATOM 2479 O O . GLY A 1 310 ? -8.867 -27.391 10.07 1 97.38 310 GLY A O 1
ATOM 2480 N N . LEU A 1 311 ? -7.488 -28.938 9.359 1 97.94 311 LEU A N 1
ATOM 2481 C CA . LEU A 1 311 ? -6.871 -28.062 8.367 1 97.94 311 LEU A CA 1
ATOM 2482 C C . LEU A 1 311 ? -7.688 -28.047 7.082 1 97.94 311 LEU A C 1
ATOM 2484 O O . LEU A 1 311 ? -8.422 -29 6.789 1 97.94 311 LEU A O 1
ATOM 2488 N N . SER A 1 312 ? -7.598 -26.953 6.316 1 98.06 312 SER A N 1
ATOM 2489 C CA . SER A 1 312 ? -8.281 -26.797 5.035 1 98.06 312 SER A CA 1
ATOM 2490 C C . SER A 1 312 ? -7.484 -25.906 4.086 1 98.06 312 SER A C 1
ATOM 2492 O O . SER A 1 312 ? -6.656 -25.109 4.52 1 98.06 312 SER A O 1
ATOM 2494 N N . ILE A 1 313 ? -7.727 -26.156 2.861 1 98.56 313 ILE A N 1
ATOM 2495 C CA . ILE A 1 313 ? -7.125 -25.344 1.811 1 98.56 313 ILE A CA 1
ATOM 2496 C C . ILE A 1 313 ? -8.008 -24.125 1.526 1 98.56 313 ILE A C 1
ATOM 2498 O O . ILE A 1 313 ? -9.227 -24.25 1.38 1 98.56 313 ILE A O 1
ATOM 2502 N N . ARG A 1 314 ? -7.344 -22.922 1.394 1 97.94 314 ARG A N 1
ATOM 2503 C CA . ARG A 1 314 ? -8.133 -21.703 1.249 1 97.94 314 ARG A CA 1
ATOM 2504 C C . ARG A 1 314 ? -7.684 -20.891 0.036 1 97.94 314 ARG A C 1
ATOM 2506 O O . ARG A 1 314 ? -8.352 -19.938 -0.366 1 97.94 314 ARG A O 1
ATOM 2513 N N . GLN A 1 315 ? -6.637 -21.25 -0.544 1 98.5 315 GLN A N 1
ATOM 2514 C CA . GLN A 1 315 ? -6.02 -20.516 -1.642 1 98.5 315 GLN A CA 1
ATOM 2515 C C . GLN A 1 315 ? -4.961 -21.359 -2.348 1 98.5 315 GLN A C 1
ATOM 2517 O O . GLN A 1 315 ? -4.625 -22.453 -1.888 1 98.5 315 GLN A O 1
ATOM 2522 N N . SER A 1 316 ? -4.543 -20.891 -3.469 1 98.38 316 SER A N 1
ATOM 2523 C CA . SER A 1 316 ? -3.33 -21.375 -4.117 1 98.38 316 SER A CA 1
ATOM 2524 C C . SER A 1 316 ? -2.238 -20.312 -4.129 1 98.38 316 SER A C 1
ATOM 2526 O O . SER A 1 316 ? -2.342 -19.297 -3.428 1 98.38 316 SER A O 1
ATOM 2528 N N . ASN A 1 317 ? -1.099 -20.656 -4.707 1 97.62 317 ASN A N 1
ATOM 2529 C CA . ASN A 1 317 ? 0.008 -19.703 -4.793 1 97.62 317 ASN A CA 1
ATOM 2530 C C . ASN A 1 317 ? -0.061 -18.875 -6.074 1 97.62 317 ASN A C 1
ATOM 2532 O O . ASN A 1 317 ? -1.064 -18.922 -6.785 1 97.62 317 ASN A O 1
ATOM 2536 N N . LEU A 1 318 ? 0.892 -18.094 -6.312 1 95.5 318 LEU A N 1
ATOM 2537 C CA . LEU A 1 318 ? 0.996 -17.203 -7.453 1 95.5 318 LEU A CA 1
ATOM 2538 C C . LEU A 1 318 ? 0.847 -17.953 -8.766 1 95.5 318 LEU A C 1
ATOM 2540 O O . LEU A 1 318 ? 0.18 -17.484 -9.688 1 95.5 318 LEU A O 1
ATOM 2544 N N . CYS A 1 319 ? 1.375 -19.156 -8.828 1 95.44 319 CYS A N 1
ATOM 2545 C CA . CYS A 1 319 ? 1.39 -19.891 -10.094 1 95.44 319 CYS A CA 1
ATOM 2546 C C . CYS A 1 319 ? 0.308 -20.953 -10.117 1 95.44 319 CYS A C 1
ATOM 2548 O O . CYS A 1 319 ? 0.234 -21.75 -11.055 1 95.44 319 CYS A O 1
ATOM 2550 N N . SER A 1 320 ? -0.451 -21.062 -9.117 1 97.38 320 SER A N 1
ATOM 2551 C CA . SER A 1 320 ? -1.644 -21.891 -9.023 1 97.38 320 SER A CA 1
ATOM 2552 C C . SER A 1 320 ? -1.28 -23.375 -8.992 1 97.38 320 SER A C 1
ATOM 2554 O O . SER A 1 320 ? -2.043 -24.219 -9.477 1 97.38 320 SER A O 1
ATOM 2556 N N . GLU A 1 321 ? -0.085 -23.734 -8.523 1 98.06 321 GLU A N 1
ATOM 2557 C CA . GLU A 1 321 ? 0.267 -25.156 -8.484 1 98.06 321 GLU A CA 1
ATOM 2558 C C . GLU A 1 321 ? 0.416 -25.641 -7.047 1 98.06 321 GLU A C 1
ATOM 2560 O O . GLU A 1 321 ? 0.48 -26.859 -6.805 1 98.06 321 GLU A O 1
ATOM 2565 N N . VAL A 1 322 ? 0.452 -24.766 -6.117 1 98.56 322 VAL A N 1
ATOM 2566 C CA . VAL A 1 322 ? 0.601 -25.141 -4.719 1 98.56 322 VAL A CA 1
ATOM 2567 C C . VAL A 1 322 ? -0.744 -25.031 -4.004 1 98.56 322 VAL A C 1
ATOM 2569 O O . VAL A 1 322 ? -1.352 -23.953 -3.982 1 98.56 322 VAL A O 1
ATOM 2572 N N . VAL A 1 323 ? -1.229 -26.109 -3.508 1 98.44 323 VAL A N 1
ATOM 2573 C CA . VAL A 1 323 ? -2.463 -26.156 -2.732 1 98.44 323 VAL A CA 1
ATOM 2574 C C . VAL A 1 323 ? -2.201 -26.812 -1.38 1 98.44 323 VAL A C 1
ATOM 2576 O O . VAL A 1 323 ? -2.178 -28.047 -1.275 1 98.44 323 VAL A O 1
ATOM 2579 N N . LEU A 1 324 ? -2.006 -26.047 -0.345 1 98.62 324 LEU A N 1
ATOM 2580 C CA . LEU A 1 324 ? -1.684 -26.469 1.017 1 98.62 324 LEU A CA 1
ATOM 2581 C C . LEU A 1 324 ? -2.576 -25.75 2.027 1 98.62 324 LEU A C 1
ATOM 2583 O O . LEU A 1 324 ? -3.121 -24.688 1.734 1 98.62 324 LEU A O 1
ATOM 2587 N N . PRO A 1 325 ? -2.729 -26.344 3.172 1 98.31 325 PRO A N 1
ATOM 2588 C CA . PRO A 1 325 ? -3.557 -25.672 4.184 1 98.31 325 PRO A CA 1
ATOM 2589 C C . PRO A 1 325 ? -2.963 -24.359 4.656 1 98.31 325 PRO A C 1
ATOM 2591 O O . PRO A 1 325 ? -1.744 -24.234 4.812 1 98.31 325 PRO A O 1
ATOM 2594 N N . THR A 1 326 ? -3.809 -23.391 4.809 1 98.25 326 THR A N 1
ATOM 2595 C CA . THR A 1 326 ? -3.428 -22.094 5.359 1 98.25 326 THR A CA 1
ATOM 2596 C C . THR A 1 326 ? -4.473 -21.609 6.352 1 98.25 326 THR A C 1
ATOM 2598 O O . THR A 1 326 ? -5.629 -22.031 6.312 1 98.25 326 THR A O 1
ATOM 2601 N N . ASP A 1 327 ? -4.07 -20.797 7.273 1 97.06 327 ASP A N 1
ATOM 2602 C CA . ASP A 1 327 ? -4.938 -20.109 8.219 1 97.06 327 ASP A CA 1
ATOM 2603 C C . ASP A 1 327 ? -4.195 -18.969 8.914 1 97.06 327 ASP A C 1
ATOM 2605 O O . ASP A 1 327 ? -3.182 -18.484 8.398 1 97.06 327 ASP A O 1
ATOM 2609 N N . GLU A 1 328 ? -4.719 -18.469 10 1 95.38 328 GLU A N 1
ATOM 2610 C CA . GLU A 1 328 ? -4.137 -17.312 10.688 1 95.38 328 GLU A CA 1
ATOM 2611 C C . GLU A 1 328 ? -2.775 -17.656 11.289 1 95.38 328 GLU A C 1
ATOM 2613 O O . GLU A 1 328 ? -1.975 -16.766 11.57 1 95.38 328 GLU A O 1
ATOM 2618 N N . THR A 1 329 ? -2.479 -18.922 11.359 1 96.25 329 THR A N 1
ATOM 2619 C CA . THR A 1 329 ? -1.245 -19.328 12.031 1 96.25 329 THR A CA 1
ATOM 2620 C C . THR A 1 329 ? -0.288 -20 11.047 1 96.25 329 THR A C 1
ATOM 2622 O O . THR A 1 329 ? 0.868 -20.266 11.383 1 96.25 329 THR A O 1
ATOM 2625 N N . ARG A 1 330 ? -0.784 -20.266 9.797 1 97.19 330 ARG A N 1
ATOM 2626 C CA . ARG A 1 330 ? 0.023 -21.031 8.844 1 97.19 330 ARG A CA 1
ATOM 2627 C C . ARG A 1 330 ? 0.157 -20.281 7.52 1 97.19 330 ARG A C 1
ATOM 2629 O O . ARG A 1 330 ? -0.84 -20.031 6.84 1 97.19 330 ARG A O 1
ATOM 2636 N N . THR A 1 331 ? 1.363 -19.922 7.215 1 98.5 331 THR A N 1
ATOM 2637 C CA . THR A 1 331 ? 1.74 -19.484 5.871 1 98.5 331 THR A CA 1
ATOM 2638 C C . THR A 1 331 ? 2.439 -20.625 5.121 1 98.5 331 THR A C 1
ATOM 2640 O O . THR A 1 331 ? 3.594 -20.938 5.41 1 98.5 331 THR A O 1
ATOM 2643 N N . ALA A 1 332 ? 1.767 -21.188 4.16 1 98.62 332 ALA A N 1
ATOM 2644 C CA . ALA A 1 332 ? 2.334 -22.328 3.451 1 98.62 332 ALA A CA 1
ATOM 2645 C C . ALA A 1 332 ? 3.555 -21.922 2.635 1 98.62 332 ALA A C 1
ATOM 2647 O O . ALA A 1 332 ? 3.682 -20.766 2.236 1 98.62 332 ALA A O 1
ATOM 2648 N N . VAL A 1 333 ? 4.469 -22.891 2.451 1 97.5 333 VAL A N 1
ATOM 2649 C CA . VAL A 1 333 ? 5.738 -22.656 1.771 1 97.5 333 VAL A CA 1
ATOM 2650 C C . VAL A 1 333 ? 5.828 -23.547 0.534 1 97.5 333 VAL A C 1
ATOM 2652 O O . VAL A 1 333 ? 5.418 -24.719 0.567 1 97.5 333 VAL A O 1
ATOM 2655 N N . CYS A 1 334 ? 6.32 -22.969 -0.514 1 95.06 334 CYS A N 1
ATOM 2656 C CA . CYS A 1 334 ? 6.473 -23.688 -1.774 1 95.06 334 CYS A CA 1
ATOM 2657 C C . CYS A 1 334 ? 7.934 -24.031 -2.025 1 95.06 334 CYS A C 1
ATOM 2659 O O . CYS A 1 334 ? 8.688 -23.219 -2.557 1 95.06 334 CYS A O 1
ATOM 2661 N N . CYS A 1 335 ? 8.398 -25.219 -1.744 1 97.94 335 CYS A N 1
ATOM 2662 C CA . CYS A 1 335 ? 9.727 -25.766 -1.977 1 97.94 335 CYS A CA 1
ATOM 2663 C C . CYS A 1 335 ? 9.727 -26.719 -3.174 1 97.94 335 CYS A C 1
ATOM 2665 O O . CYS A 1 335 ? 9.258 -27.844 -3.074 1 97.94 335 CYS A O 1
ATOM 2667 N N . LEU A 1 336 ? 10.359 -26.266 -4.301 1 97.94 336 LEU A N 1
ATOM 2668 C CA . LEU A 1 336 ? 10.07 -26.953 -5.555 1 97.94 336 LEU A CA 1
ATOM 2669 C C . LEU A 1 336 ? 11.352 -27.406 -6.242 1 97.94 336 LEU A C 1
ATOM 2671 O O . LEU A 1 336 ? 12.422 -26.828 -6.012 1 97.94 336 LEU A O 1
ATOM 2675 N N . ALA A 1 337 ? 11.25 -28.344 -7.055 1 98.5 337 ALA A N 1
ATOM 2676 C CA . ALA A 1 337 ? 12.164 -28.766 -8.117 1 98.5 337 ALA A CA 1
ATOM 2677 C C . ALA A 1 337 ? 11.406 -29.469 -9.242 1 98.5 337 ALA A C 1
ATOM 2679 O O . ALA A 1 337 ? 10.266 -29.891 -9.062 1 98.5 337 ALA A O 1
ATOM 2680 N N . SER A 1 338 ? 11.992 -29.547 -10.406 1 98.69 338 SER A N 1
ATOM 2681 C CA . SER A 1 338 ? 11.273 -30.125 -11.531 1 98.69 338 SER A CA 1
ATOM 2682 C C . SER A 1 338 ? 12.094 -31.203 -12.227 1 98.69 338 SER A C 1
ATOM 2684 O O . SER A 1 338 ? 13.297 -31.031 -12.43 1 98.69 338 SER A O 1
ATOM 2686 N N . LEU A 1 339 ? 11.461 -32.281 -12.531 1 98.81 339 LEU A N 1
ATOM 2687 C CA . LEU A 1 339 ? 12.062 -33.375 -13.305 1 98.81 339 LEU A CA 1
ATOM 2688 C C . LEU A 1 339 ? 11.914 -33.094 -14.805 1 98.81 339 LEU A C 1
ATOM 2690 O O . LEU A 1 339 ? 10.828 -32.75 -15.273 1 98.81 339 LEU A O 1
ATOM 2694 N N . ASN A 1 340 ? 12.969 -33.25 -15.531 1 98.69 340 ASN A N 1
ATOM 2695 C CA . ASN A 1 340 ? 12.93 -33 -16.969 1 98.69 340 ASN A CA 1
ATOM 2696 C C . ASN A 1 340 ? 12.492 -34.25 -17.75 1 98.69 340 ASN A C 1
ATOM 2698 O O . ASN A 1 340 ? 13.281 -35.188 -17.938 1 98.69 340 ASN A O 1
ATOM 2702 N N . LEU A 1 341 ? 11.367 -34.188 -18.312 1 98.62 341 LEU A N 1
ATOM 2703 C CA . LEU A 1 341 ? 10.758 -35.344 -18.969 1 98.62 341 LEU A CA 1
ATOM 2704 C C . LEU A 1 341 ? 11.445 -35.625 -20.312 1 98.62 341 LEU A C 1
ATOM 2706 O O . LEU A 1 341 ? 11.305 -36.719 -20.859 1 98.62 341 LEU A O 1
ATOM 2710 N N . ASP A 1 342 ? 12.109 -34.594 -20.812 1 96.31 342 ASP A N 1
ATOM 2711 C CA . ASP A 1 342 ? 12.859 -34.844 -22.047 1 96.31 342 ASP A CA 1
ATOM 2712 C C . ASP A 1 342 ? 13.828 -36 -21.875 1 96.31 342 ASP A C 1
ATOM 2714 O O . ASP A 1 342 ? 14.227 -36.656 -22.859 1 96.31 342 ASP A O 1
ATOM 2718 N N . TYR A 1 343 ? 14.227 -36.312 -20.688 1 97.44 343 TYR A N 1
ATOM 2719 C CA . TYR A 1 343 ? 15.172 -37.344 -20.359 1 97.44 343 TYR A CA 1
ATOM 2720 C C . TYR A 1 343 ? 14.508 -38.469 -19.547 1 97.44 343 TYR A C 1
ATOM 2722 O O . TYR A 1 343 ? 15.18 -39.219 -18.828 1 97.44 343 TYR A O 1
ATOM 2730 N N . PHE A 1 344 ? 13.25 -38.594 -19.641 1 98.38 344 PHE A N 1
ATOM 2731 C CA . PHE A 1 344 ? 12.461 -39.5 -18.844 1 98.38 344 PHE A CA 1
ATOM 2732 C C . PHE A 1 344 ? 13 -40.938 -18.953 1 98.38 344 PHE A C 1
ATOM 2734 O O . PHE A 1 344 ? 13.148 -41.625 -17.953 1 98.38 344 PHE A O 1
ATOM 2741 N N . ASP A 1 345 ? 13.375 -41.375 -20.141 1 98 345 ASP A N 1
ATOM 2742 C CA . ASP A 1 345 ? 13.82 -42.75 -20.375 1 98 345 ASP A CA 1
ATOM 2743 C C . ASP A 1 345 ? 15.148 -43.031 -19.688 1 98 345 ASP A C 1
ATOM 2745 O O . ASP A 1 345 ? 15.477 -44.188 -19.422 1 98 345 ASP A O 1
ATOM 2749 N N . LYS A 1 346 ? 15.836 -42.031 -19.422 1 97.62 346 LYS A N 1
ATOM 2750 C CA . LYS A 1 346 ? 17.156 -42.188 -18.828 1 97.62 346 LYS A CA 1
ATOM 2751 C C . LYS A 1 346 ? 17.062 -42.375 -17.312 1 97.62 346 LYS A C 1
ATOM 2753 O O . LYS A 1 346 ? 17.906 -43.031 -16.703 1 97.62 346 LYS A O 1
ATOM 2758 N N . TRP A 1 347 ? 16.031 -41.75 -16.734 1 97.88 347 TRP A N 1
ATOM 2759 C CA . TRP A 1 347 ? 16.062 -41.719 -15.273 1 97.88 347 TRP A CA 1
ATOM 2760 C C . TRP A 1 347 ? 14.805 -42.375 -14.703 1 97.88 347 TRP A C 1
ATOM 2762 O O . TRP A 1 347 ? 14.711 -42.625 -13.5 1 97.88 347 TRP A O 1
ATOM 2772 N N . CYS A 1 348 ? 13.789 -42.75 -15.5 1 97.38 348 CYS A N 1
ATOM 2773 C CA . CYS A 1 348 ? 12.477 -43.156 -15.031 1 97.38 348 CYS A CA 1
ATOM 2774 C C . CYS A 1 348 ? 12.578 -44.406 -14.148 1 97.38 348 CYS A C 1
ATOM 2776 O O . CYS A 1 348 ? 11.75 -44.594 -13.25 1 97.38 348 CYS A O 1
ATOM 2778 N N . ASN A 1 349 ? 13.609 -45.25 -14.297 1 95.56 349 ASN A N 1
ATOM 2779 C CA . ASN A 1 349 ? 13.75 -46.469 -13.523 1 95.56 349 ASN A CA 1
ATOM 2780 C C . ASN A 1 349 ? 14.852 -46.344 -12.469 1 95.56 349 ASN A C 1
ATOM 2782 O O . ASN A 1 349 ? 15.227 -47.344 -11.836 1 95.56 349 ASN A O 1
ATOM 2786 N N . ASN A 1 350 ? 15.352 -45.219 -12.273 1 97.56 350 ASN A N 1
ATOM 2787 C CA . ASN A 1 350 ? 16.422 -44.969 -11.305 1 97.56 350 ASN A CA 1
ATOM 2788 C C . ASN A 1 350 ? 15.852 -44.625 -9.93 1 97.56 350 ASN A C 1
ATOM 2790 O O . ASN A 1 350 ? 15.664 -43.469 -9.602 1 97.56 350 ASN A O 1
ATOM 2794 N N . GLU A 1 351 ? 15.75 -45.594 -9.062 1 96.94 351 GLU A N 1
ATOM 2795 C CA . GLU A 1 351 ? 15.164 -45.406 -7.742 1 96.94 351 GLU A CA 1
ATOM 2796 C C . GLU A 1 351 ? 15.977 -44.438 -6.898 1 96.94 351 GLU A C 1
ATOM 2798 O O . GLU A 1 351 ? 15.422 -43.656 -6.125 1 96.94 351 GLU A O 1
ATOM 2803 N N . GLN A 1 352 ? 17.234 -44.531 -7.055 1 98.19 352 GLN A N 1
ATOM 2804 C CA . GLN A 1 352 ? 18.125 -43.656 -6.301 1 98.19 352 GLN A CA 1
ATOM 2805 C C . GLN A 1 352 ? 17.891 -42.188 -6.676 1 98.19 352 GLN A C 1
ATOM 2807 O O . GLN A 1 352 ? 18 -41.312 -5.824 1 98.19 352 GLN A O 1
ATOM 2812 N N . PHE A 1 353 ? 17.578 -41.938 -7.891 1 98.62 353 PHE A N 1
ATOM 2813 C CA . PHE A 1 353 ? 17.328 -40.594 -8.375 1 98.62 353 PHE A CA 1
ATOM 2814 C C . PHE A 1 353 ? 16.172 -39.938 -7.625 1 98.62 353 PHE A C 1
ATOM 2816 O O . PHE A 1 353 ? 16.281 -38.812 -7.152 1 98.62 353 PHE A O 1
ATOM 2823 N N . TYR A 1 354 ? 15.07 -40.656 -7.398 1 98.69 354 TYR A N 1
ATOM 2824 C CA . TYR A 1 354 ? 13.898 -40.156 -6.703 1 98.69 354 TYR A CA 1
ATOM 2825 C C . TYR A 1 354 ? 14.211 -39.875 -5.238 1 98.69 354 TYR A C 1
ATOM 2827 O O . TYR A 1 354 ? 13.789 -38.844 -4.688 1 98.69 354 TYR A O 1
ATOM 2835 N N . LEU A 1 355 ? 14.914 -40.75 -4.648 1 98.62 355 LEU A N 1
ATOM 2836 C CA . LEU A 1 355 ? 15.312 -40.594 -3.254 1 98.62 355 LEU A CA 1
ATOM 2837 C C . LEU A 1 355 ? 16.172 -39.344 -3.086 1 98.62 355 LEU A C 1
ATOM 2839 O O . LEU A 1 355 ? 15.992 -38.562 -2.145 1 98.62 355 LEU A O 1
ATOM 2843 N N . ASP A 1 356 ? 17.125 -39.188 -4.012 1 98.81 356 ASP A N 1
ATOM 2844 C CA . ASP A 1 356 ? 18.062 -38.062 -3.939 1 98.81 356 ASP A CA 1
ATOM 2845 C C . ASP A 1 356 ? 17.328 -36.719 -4.125 1 98.81 356 ASP A C 1
ATOM 2847 O O . ASP A 1 356 ? 17.641 -35.75 -3.447 1 98.81 356 ASP A O 1
ATOM 2851 N N . VAL A 1 357 ? 16.359 -36.688 -5.027 1 98.81 357 VAL A N 1
ATOM 2852 C CA . VAL A 1 357 ? 15.617 -35.469 -5.297 1 98.81 357 VAL A CA 1
ATOM 2853 C C . VAL A 1 357 ? 14.789 -35.062 -4.074 1 98.81 357 VAL A C 1
ATOM 2855 O O . VAL A 1 357 ? 14.773 -33.906 -3.668 1 98.81 357 VAL A O 1
ATOM 2858 N N . ALA A 1 358 ? 14.109 -36.031 -3.479 1 98.81 358 ALA A N 1
ATOM 2859 C CA . ALA A 1 358 ? 13.32 -35.781 -2.277 1 98.81 358 ALA A CA 1
ATOM 2860 C C . ALA A 1 358 ? 14.211 -35.312 -1.124 1 98.81 358 ALA A C 1
ATOM 2862 O O . ALA A 1 358 ? 13.859 -34.406 -0.378 1 98.81 358 ALA A O 1
ATOM 2863 N N . THR A 1 359 ? 15.352 -36 -0.993 1 98.81 359 THR A N 1
ATOM 2864 C CA . THR A 1 359 ? 16.312 -35.625 0.048 1 98.81 359 THR A CA 1
ATOM 2865 C C . THR A 1 359 ? 16.828 -34.188 -0.162 1 98.81 359 THR A C 1
ATOM 2867 O O . THR A 1 359 ? 16.953 -33.438 0.794 1 98.81 359 THR A O 1
ATOM 2870 N N . TYR A 1 360 ? 17.141 -33.906 -1.364 1 98.69 360 TYR A N 1
ATOM 2871 C CA . TYR A 1 360 ? 17.578 -32.562 -1.751 1 98.69 360 TYR A CA 1
ATOM 2872 C C . TYR A 1 360 ? 16.578 -31.516 -1.297 1 98.69 360 TYR A C 1
ATOM 2874 O O . TYR A 1 360 ? 16.938 -30.562 -0.6 1 98.69 360 TYR A O 1
ATOM 2882 N N . LEU A 1 361 ? 15.273 -31.672 -1.59 1 98.81 361 LEU A N 1
ATOM 2883 C CA . LEU A 1 361 ? 14.25 -30.703 -1.242 1 98.81 361 LEU A CA 1
ATOM 2884 C C . LEU A 1 361 ? 14 -30.672 0.263 1 98.81 361 LEU A C 1
ATOM 2886 O O . LEU A 1 361 ? 13.711 -29.625 0.834 1 98.81 361 LEU A O 1
ATOM 2890 N N . ASP A 1 362 ? 14.109 -31.812 0.902 1 98.81 362 ASP A N 1
ATOM 2891 C CA . ASP A 1 362 ? 14.031 -31.844 2.359 1 98.81 362 ASP A CA 1
ATOM 2892 C C . ASP A 1 362 ? 15.117 -30.969 2.988 1 98.81 362 ASP A C 1
ATOM 2894 O O . ASP A 1 362 ? 14.867 -30.266 3.961 1 98.81 362 ASP A O 1
ATOM 2898 N N . ASN A 1 363 ? 16.344 -31.094 2.432 1 98.75 363 ASN A N 1
ATOM 2899 C CA . ASN A 1 363 ? 17.453 -30.281 2.91 1 98.75 363 ASN A CA 1
ATOM 2900 C C . ASN A 1 363 ? 17.219 -28.797 2.65 1 98.75 363 ASN A C 1
ATOM 2902 O O . ASN A 1 363 ? 17.562 -27.953 3.482 1 98.75 363 ASN A O 1
ATOM 2906 N N . VAL A 1 364 ? 16.688 -28.516 1.504 1 98.44 364 VAL A N 1
ATOM 2907 C CA . VAL A 1 364 ? 16.375 -27.125 1.169 1 98.44 364 VAL A CA 1
ATOM 2908 C C . VAL A 1 364 ? 15.367 -26.578 2.17 1 98.44 364 VAL A C 1
ATOM 2910 O O . VAL A 1 364 ? 15.539 -25.469 2.682 1 98.44 364 VAL A O 1
ATOM 2913 N N . LEU A 1 365 ? 14.375 -27.328 2.43 1 98.31 365 LEU A N 1
ATOM 2914 C CA . LEU A 1 365 ? 13.344 -26.922 3.379 1 98.31 365 LEU A CA 1
ATOM 2915 C C . LEU A 1 365 ? 13.93 -26.734 4.773 1 98.31 365 LEU A C 1
ATOM 2917 O O . LEU A 1 365 ? 13.57 -25.781 5.477 1 98.31 365 LEU A O 1
ATOM 2921 N N . GLN A 1 366 ? 14.781 -27.656 5.148 1 98.12 366 GLN A N 1
ATOM 2922 C CA . GLN A 1 366 ? 15.422 -27.562 6.457 1 98.12 366 GLN A CA 1
ATOM 2923 C C . GLN A 1 366 ? 16.281 -26.297 6.547 1 98.12 366 GLN A C 1
ATOM 2925 O O . GLN A 1 366 ? 16.344 -25.656 7.602 1 98.12 366 GLN A O 1
ATOM 2930 N N . TYR A 1 367 ? 16.953 -26 5.5 1 97.31 367 TYR A N 1
ATOM 2931 C CA . TYR A 1 367 ? 17.734 -24.781 5.473 1 97.31 367 TYR A CA 1
ATOM 2932 C C . TYR A 1 367 ? 16.859 -23.562 5.738 1 97.31 367 TYR A C 1
ATOM 2934 O O . TYR A 1 367 ? 17.203 -22.688 6.539 1 97.31 367 TYR A O 1
ATOM 2942 N N . PHE A 1 368 ? 15.734 -23.484 5.094 1 97.06 368 PHE A N 1
ATOM 2943 C CA . PHE A 1 368 ? 14.805 -22.375 5.305 1 97.06 368 PHE A CA 1
ATOM 2944 C C . PHE A 1 368 ? 14.367 -22.312 6.766 1 97.06 368 PHE A C 1
ATOM 2946 O O . PHE A 1 368 ? 14.398 -21.25 7.379 1 97.06 368 PHE A O 1
ATOM 2953 N N . ILE A 1 369 ? 13.977 -23.422 7.297 1 97.81 369 ILE A N 1
ATOM 2954 C CA . ILE A 1 369 ? 13.484 -23.5 8.672 1 97.81 369 ILE A CA 1
ATOM 2955 C C . ILE A 1 369 ? 14.562 -22.984 9.633 1 97.81 369 ILE A C 1
ATOM 2957 O O . ILE A 1 369 ? 14.258 -22.266 10.586 1 97.81 369 ILE A O 1
ATOM 2961 N N . ASP A 1 370 ? 15.781 -23.281 9.305 1 97.19 370 ASP A N 1
ATOM 2962 C CA . ASP A 1 370 ? 16.875 -22.969 10.211 1 97.19 370 ASP A CA 1
ATOM 2963 C C . ASP A 1 370 ? 17.312 -21.5 10.078 1 97.19 370 ASP A C 1
ATOM 2965 O O . ASP A 1 370 ? 17.844 -20.922 11.016 1 97.19 370 ASP A O 1
ATOM 2969 N N . HIS A 1 371 ? 17.062 -20.891 8.93 1 95.31 371 HIS A N 1
ATOM 2970 C CA . HIS A 1 371 ? 17.719 -19.609 8.672 1 95.31 371 HIS A CA 1
ATOM 2971 C C . HIS A 1 371 ? 16.688 -18.484 8.508 1 95.31 371 HIS A C 1
ATOM 2973 O O . HIS A 1 371 ? 17.047 -17.312 8.508 1 95.31 371 HIS A O 1
ATOM 2979 N N . ALA A 1 372 ? 15.398 -18.828 8.367 1 95.25 372 ALA A N 1
ATOM 2980 C CA . ALA A 1 372 ? 14.391 -17.781 8.266 1 95.25 372 ALA A CA 1
ATOM 2981 C C . ALA A 1 372 ? 14.375 -16.906 9.516 1 95.25 372 ALA A C 1
ATOM 2983 O O . ALA A 1 372 ? 14.539 -17.406 10.633 1 95.25 372 ALA A O 1
ATOM 2984 N N . PRO A 1 373 ? 14.203 -15.594 9.367 1 92.69 373 PRO A N 1
ATOM 2985 C CA . PRO A 1 373 ? 14.133 -14.727 10.547 1 92.69 373 PRO A CA 1
ATOM 2986 C C . PRO A 1 373 ? 12.898 -15 11.414 1 92.69 373 PRO A C 1
ATOM 2988 O O . PRO A 1 373 ? 11.906 -15.547 10.922 1 92.69 373 PRO A O 1
ATOM 2991 N N . PRO A 1 374 ? 12.961 -14.562 12.641 1 92.88 374 PRO A N 1
ATOM 2992 C CA . PRO A 1 374 ? 11.859 -14.82 13.57 1 92.88 374 PRO A CA 1
ATOM 2993 C C . PRO A 1 374 ? 10.555 -14.164 13.133 1 92.88 374 PRO A C 1
ATOM 2995 O O . PRO A 1 374 ? 9.469 -14.625 13.5 1 92.88 374 PRO A O 1
ATOM 2998 N N . THR A 1 375 ? 10.625 -13.109 12.375 1 92.56 375 THR A N 1
ATOM 2999 C CA . THR A 1 375 ? 9.445 -12.391 11.906 1 92.56 375 THR A CA 1
ATOM 3000 C C . THR A 1 375 ? 8.625 -13.25 10.953 1 92.56 375 THR A C 1
ATOM 3002 O O . THR A 1 375 ? 7.473 -12.938 10.656 1 92.56 375 THR A O 1
ATOM 3005 N N . LEU A 1 376 ? 9.164 -14.375 10.469 1 96.31 376 LEU A N 1
ATOM 3006 C CA . LEU A 1 376 ? 8.477 -15.273 9.555 1 96.31 376 LEU A CA 1
ATOM 3007 C C . LEU A 1 376 ? 8.023 -16.547 10.273 1 96.31 376 LEU A C 1
ATOM 3009 O O . LEU A 1 376 ? 8.086 -17.641 9.711 1 96.31 376 LEU A O 1
ATOM 3013 N N . LYS A 1 377 ? 7.574 -16.406 11.484 1 96.44 377 LYS A N 1
ATOM 3014 C CA . LYS A 1 377 ? 7.246 -17.547 12.344 1 96.44 377 LYS A CA 1
ATOM 3015 C C . LYS A 1 377 ? 6.105 -18.375 11.758 1 96.44 377 LYS A C 1
ATOM 3017 O O . LYS A 1 377 ? 6.086 -19.594 11.898 1 96.44 377 LYS A O 1
ATOM 3022 N N . ARG A 1 378 ? 5.117 -17.766 11.07 1 97.75 378 ARG A N 1
ATOM 3023 C CA . ARG A 1 378 ? 4.004 -18.5 10.477 1 97.75 378 ARG A CA 1
ATOM 3024 C C . ARG A 1 378 ? 4.488 -19.422 9.359 1 97.75 378 ARG A C 1
ATOM 3026 O O . ARG A 1 378 ? 4.043 -20.562 9.258 1 97.75 378 ARG A O 1
ATOM 3033 N N . ALA A 1 379 ? 5.402 -18.938 8.539 1 98.12 379 ALA A N 1
ATOM 3034 C CA . ALA A 1 379 ? 5.953 -19.734 7.441 1 98.12 379 ALA A CA 1
ATOM 3035 C C . ALA A 1 379 ? 6.809 -20.875 7.965 1 98.12 379 ALA A C 1
ATOM 3037 O O . ALA A 1 379 ? 6.723 -22 7.465 1 98.12 379 ALA A O 1
ATOM 3038 N N . VAL A 1 380 ? 7.605 -20.578 8.992 1 98.12 380 VAL A N 1
ATOM 3039 C CA . VAL A 1 380 ? 8.469 -21.594 9.586 1 98.12 380 VAL A CA 1
ATOM 3040 C C . VAL A 1 380 ? 7.617 -22.688 10.219 1 98.12 380 VAL A C 1
ATOM 3042 O O . VAL A 1 380 ? 7.91 -23.875 10.062 1 98.12 380 VAL A O 1
ATOM 3045 N N . HIS A 1 381 ? 6.594 -22.25 10.867 1 98.38 381 HIS A N 1
ATOM 3046 C CA . HIS A 1 381 ? 5.688 -23.203 11.5 1 98.38 381 HIS A CA 1
ATOM 3047 C C . HIS A 1 381 ? 5.055 -24.125 10.469 1 98.38 381 HIS A C 1
ATOM 3049 O O . HIS A 1 381 ? 5.023 -25.344 10.648 1 98.38 381 HIS A O 1
ATOM 3055 N N . SER A 1 382 ? 4.566 -23.578 9.414 1 98.5 382 SER A N 1
ATOM 3056 C CA . SER A 1 382 ? 3.943 -24.375 8.359 1 98.5 382 SER A CA 1
ATOM 3057 C C . SER A 1 382 ? 4.941 -25.328 7.73 1 98.5 382 SER A C 1
ATOM 3059 O O . SER A 1 382 ? 4.641 -26.516 7.555 1 98.5 382 SER A O 1
ATOM 3061 N N . ALA A 1 383 ? 6.117 -24.844 7.414 1 98.44 383 ALA A N 1
ATOM 3062 C CA . ALA A 1 383 ? 7.16 -25.656 6.797 1 98.44 383 ALA A CA 1
ATOM 3063 C C . ALA A 1 383 ? 7.543 -26.828 7.699 1 98.44 383 ALA A C 1
ATOM 3065 O O . ALA A 1 383 ? 7.703 -27.969 7.227 1 98.44 383 ALA A O 1
ATOM 3066 N N . ARG A 1 384 ? 7.652 -26.562 8.945 1 98.38 384 ARG A N 1
ATOM 3067 C CA . ARG A 1 384 ? 8.039 -27.594 9.906 1 98.38 384 ARG A CA 1
ATOM 3068 C C . ARG A 1 384 ? 6.93 -28.609 10.086 1 98.38 384 ARG A C 1
ATOM 3070 O O . ARG A 1 384 ? 7.195 -29.812 10.164 1 98.38 384 ARG A O 1
ATOM 3077 N N . SER A 1 385 ? 5.734 -28.172 10.125 1 98.5 385 SER A N 1
ATOM 3078 C CA . SER A 1 385 ? 4.598 -29.031 10.453 1 98.5 385 SER A CA 1
ATOM 3079 C C . SER A 1 385 ? 4.27 -29.969 9.305 1 98.5 385 SER A C 1
ATOM 3081 O O . SER A 1 385 ? 3.98 -31.156 9.539 1 98.5 385 SER A O 1
ATOM 3083 N N . GLU A 1 386 ? 4.289 -29.5 8.117 1 97.88 386 GLU A N 1
ATOM 3084 C CA . GLU A 1 386 ? 3.801 -30.312 7.012 1 97.88 386 GLU A CA 1
ATOM 3085 C C . GLU A 1 386 ? 4.957 -30.859 6.184 1 97.88 386 GLU A C 1
ATOM 3087 O O . GLU A 1 386 ? 4.82 -31.906 5.547 1 97.88 386 GLU A O 1
ATOM 3092 N N . ARG A 1 387 ? 6.121 -30.094 6.152 1 98.56 387 ARG A N 1
ATOM 3093 C CA . ARG A 1 387 ? 7.289 -30.438 5.348 1 98.56 387 ARG A CA 1
ATOM 3094 C C . ARG A 1 387 ? 6.887 -30.781 3.916 1 98.56 387 ARG A C 1
ATOM 3096 O O . ARG A 1 387 ? 7.355 -31.766 3.352 1 98.56 387 ARG A O 1
ATOM 3103 N N . ALA A 1 388 ? 5.926 -30.047 3.414 1 98.62 388 ALA A N 1
ATOM 3104 C CA . ALA A 1 388 ? 5.461 -30.25 2.043 1 98.62 388 ALA A CA 1
ATOM 3105 C C . ALA A 1 388 ? 6.523 -29.812 1.038 1 98.62 388 ALA A C 1
ATOM 3107 O O . ALA A 1 388 ? 7.188 -28.797 1.235 1 98.62 388 ALA A O 1
ATOM 3108 N N . ILE A 1 389 ? 6.734 -30.562 0.028 1 98.75 389 ILE A N 1
ATOM 3109 C CA . ILE A 1 389 ? 7.59 -30.219 -1.1 1 98.75 389 ILE A CA 1
ATOM 3110 C C . ILE A 1 389 ? 6.816 -30.375 -2.406 1 98.75 389 ILE A C 1
ATOM 3112 O O . ILE A 1 389 ? 5.676 -30.844 -2.404 1 98.75 389 ILE A O 1
ATOM 3116 N N . GLY A 1 390 ? 7.363 -29.891 -3.482 1 98.62 390 GLY A N 1
ATOM 3117 C CA . GLY A 1 390 ? 6.742 -30.016 -4.789 1 98.62 390 GLY A CA 1
ATOM 3118 C C . GLY A 1 390 ? 7.711 -30.438 -5.879 1 98.62 390 GLY A C 1
ATOM 3119 O O . GLY A 1 390 ? 8.398 -29.594 -6.469 1 98.62 390 GLY A O 1
ATOM 3120 N N . ILE A 1 391 ? 7.727 -31.672 -6.133 1 98.81 391 ILE A N 1
ATOM 3121 C CA . ILE A 1 391 ? 8.484 -32.188 -7.266 1 98.81 391 ILE A CA 1
ATOM 3122 C C . ILE A 1 391 ? 7.621 -32.156 -8.523 1 98.81 391 ILE A C 1
ATOM 3124 O O . ILE A 1 391 ? 6.609 -32.875 -8.602 1 98.81 391 ILE A O 1
ATOM 3128 N N . GLY A 1 392 ? 7.992 -31.312 -9.414 1 98.44 392 GLY A N 1
ATOM 3129 C CA . GLY A 1 392 ? 7.23 -31.141 -10.641 1 98.44 392 GLY A CA 1
ATOM 3130 C C . GLY A 1 392 ? 7.926 -31.703 -11.859 1 98.44 392 GLY A C 1
ATOM 3131 O O . GLY A 1 392 ? 8.688 -32.656 -11.75 1 98.44 392 GLY A O 1
ATOM 3132 N N . ALA A 1 393 ? 7.477 -31.203 -13.016 1 98.62 393 ALA A N 1
ATOM 3133 C CA . ALA A 1 393 ? 8.031 -31.672 -14.281 1 98.62 393 ALA A CA 1
ATOM 3134 C C . ALA A 1 393 ? 8.031 -30.578 -15.328 1 98.62 393 ALA A C 1
ATOM 3136 O O . ALA A 1 393 ? 7.215 -29.656 -15.266 1 98.62 393 ALA A O 1
ATOM 3137 N N . LEU A 1 394 ? 8.945 -30.656 -16.188 1 98.44 394 LEU A N 1
ATOM 3138 C CA . LEU A 1 394 ? 8.953 -29.859 -17.406 1 98.44 394 LEU A CA 1
ATOM 3139 C C . LEU A 1 394 ? 9.336 -30.719 -18.609 1 98.44 394 LEU A C 1
ATOM 3141 O O . LEU A 1 394 ? 9.805 -31.844 -18.453 1 98.44 394 LEU A O 1
ATOM 3145 N N . GLY A 1 395 ? 8.945 -30.281 -19.797 1 98.31 395 GLY A N 1
ATOM 3146 C CA . GLY A 1 395 ? 9.406 -30.922 -21.016 1 98.31 395 GLY A CA 1
ATOM 3147 C C . GLY A 1 395 ? 8.438 -31.969 -21.547 1 98.31 395 GLY A C 1
ATOM 3148 O O . GLY A 1 395 ? 8.828 -32.844 -22.328 1 98.31 395 GLY A O 1
ATOM 3149 N N . PHE A 1 396 ? 7.172 -31.906 -21.188 1 98.69 396 PHE A N 1
ATOM 3150 C CA . PHE A 1 396 ? 6.23 -32.938 -21.609 1 98.69 396 PHE A CA 1
ATOM 3151 C C . PHE A 1 396 ? 6.062 -32.938 -23.125 1 98.69 396 PHE A C 1
ATOM 3153 O O . PHE A 1 396 ? 6.195 -34 -23.766 1 98.69 396 PHE A O 1
ATOM 3160 N N . HIS A 1 397 ? 5.734 -31.781 -23.688 1 98.62 397 HIS A N 1
ATOM 3161 C CA . HIS A 1 397 ? 5.551 -31.703 -25.141 1 98.62 397 HIS A CA 1
ATOM 3162 C C . HIS A 1 397 ? 6.836 -32.094 -25.875 1 98.62 397 HIS A C 1
ATOM 3164 O O . HIS A 1 397 ? 6.789 -32.75 -26.906 1 98.62 397 HIS A O 1
ATOM 3170 N N . SER A 1 398 ? 7.922 -31.609 -25.344 1 98.25 398 SER A N 1
ATOM 3171 C CA . SER A 1 398 ? 9.219 -31.953 -25.922 1 98.25 398 SER A CA 1
ATOM 3172 C C . SER A 1 398 ? 9.438 -33.469 -25.938 1 98.25 398 SER A C 1
ATOM 3174 O O . SER A 1 398 ? 9.938 -34 -26.922 1 98.25 398 SER A O 1
ATOM 3176 N N . TYR A 1 399 ? 9.148 -34.062 -24.859 1 98.62 399 TYR A N 1
ATOM 3177 C CA . TYR A 1 399 ? 9.281 -35.531 -24.781 1 98.62 399 TYR A CA 1
ATOM 3178 C C . TYR A 1 399 ? 8.422 -36.219 -25.844 1 98.62 399 TYR A C 1
ATOM 3180 O O . TYR A 1 399 ? 8.883 -37.125 -26.531 1 98.62 399 TYR A O 1
ATOM 3188 N N . LEU A 1 400 ? 7.172 -35.812 -25.969 1 98.75 400 LEU A N 1
ATOM 3189 C CA . LEU A 1 400 ? 6.297 -36.375 -27 1 98.75 400 LEU A CA 1
ATOM 3190 C C . LEU A 1 400 ? 6.891 -36.188 -28.391 1 98.75 400 LEU A C 1
ATOM 3192 O O . LEU A 1 400 ? 6.848 -37.094 -29.219 1 98.75 400 LEU A O 1
ATOM 3196 N N . GLN A 1 401 ? 7.426 -35 -28.625 1 98.5 401 GLN A N 1
ATOM 3197 C CA . GLN A 1 401 ? 8.039 -34.719 -29.922 1 98.5 401 GLN A CA 1
ATOM 3198 C C . GLN A 1 401 ? 9.242 -35.625 -30.172 1 98.5 401 GLN A C 1
ATOM 3200 O O . GLN A 1 401 ? 9.453 -36.062 -31.297 1 98.5 401 GLN A O 1
ATOM 3205 N N . SER A 1 402 ? 10.016 -35.875 -29.156 1 97.75 402 SER A N 1
ATOM 3206 C CA . SER A 1 402 ? 11.164 -36.781 -29.281 1 97.75 402 SER A CA 1
ATOM 3207 C C . SER A 1 402 ? 10.727 -38.188 -29.688 1 97.75 402 SER A C 1
ATOM 3209 O O . SER A 1 402 ? 11.492 -38.906 -30.328 1 97.75 402 SER A O 1
ATOM 3211 N N . LYS A 1 403 ? 9.508 -38.469 -29.359 1 97.88 403 LYS A N 1
ATOM 3212 C CA . LYS A 1 403 ? 8.961 -39.781 -29.688 1 97.88 403 LYS A CA 1
ATOM 3213 C C . LYS A 1 403 ? 8.078 -39.719 -30.938 1 97.88 403 LYS A C 1
ATOM 3215 O O . LYS A 1 403 ? 7.465 -40.719 -31.328 1 97.88 403 LYS A O 1
ATOM 3220 N N . MET A 1 404 ? 7.977 -38.531 -31.531 1 97.94 404 MET A N 1
ATOM 3221 C CA . MET A 1 404 ? 7.137 -38.281 -32.688 1 97.94 404 MET A CA 1
ATOM 3222 C C . MET A 1 404 ? 5.688 -38.656 -32.438 1 97.94 404 MET A C 1
ATOM 3224 O O . MET A 1 404 ? 5.059 -39.344 -33.25 1 97.94 404 MET A O 1
ATOM 3228 N N . VAL A 1 405 ? 5.238 -38.281 -31.266 1 98.44 405 VAL A N 1
ATOM 3229 C CA . VAL A 1 405 ? 3.861 -38.5 -30.844 1 98.44 405 VAL A CA 1
ATOM 3230 C C . VAL A 1 405 ? 3.115 -37.188 -30.781 1 98.44 405 VAL A C 1
ATOM 3232 O O . VAL A 1 405 ? 3.588 -36.219 -30.141 1 98.44 405 VAL A O 1
ATOM 3235 N N . ASP A 1 406 ? 1.983 -37.156 -31.453 1 97.06 406 ASP A N 1
ATOM 3236 C CA . ASP A 1 406 ? 1.125 -35.969 -31.422 1 97.06 406 ASP A CA 1
ATOM 3237 C C . ASP A 1 406 ? 0.446 -35.812 -30.062 1 97.06 406 ASP A C 1
ATOM 3239 O O . ASP A 1 406 ? -0.062 -36.781 -29.5 1 97.06 406 ASP A O 1
ATOM 3243 N N . ILE A 1 407 ? 0.413 -34.656 -29.484 1 98.5 407 ILE A N 1
ATOM 3244 C CA . ILE A 1 407 ? -0.017 -34.406 -28.109 1 98.5 407 ILE A CA 1
ATOM 3245 C C . ILE A 1 407 ? -1.52 -34.625 -27.984 1 98.5 407 ILE A C 1
ATOM 3247 O O . ILE A 1 407 ? -2.025 -34.875 -26.891 1 98.5 407 ILE A O 1
ATOM 3251 N N . GLU A 1 408 ? -2.271 -34.594 -29.125 1 97.94 408 GLU A N 1
ATOM 3252 C CA . GLU A 1 408 ? -3.719 -34.781 -29.109 1 97.94 408 GLU A CA 1
ATOM 3253 C C . GLU A 1 408 ? -4.094 -36.25 -29.312 1 97.94 408 GLU A C 1
ATOM 3255 O O . GLU A 1 408 ? -5.277 -36.594 -29.344 1 97.94 408 GLU A O 1
ATOM 3260 N N . SER A 1 409 ? -3.123 -37.094 -29.344 1 97.62 409 SER A N 1
ATOM 3261 C CA . SER A 1 409 ? -3.346 -38.5 -29.719 1 97.62 409 SER A CA 1
ATOM 3262 C C . SER A 1 409 ? -3.553 -39.375 -28.5 1 97.62 409 SER A C 1
ATOM 3264 O O . SER A 1 409 ? -3.223 -39 -27.375 1 97.62 409 SER A O 1
ATOM 3266 N N . LEU A 1 410 ? -4.078 -40.562 -28.75 1 96.94 410 LEU A N 1
ATOM 3267 C CA . LEU A 1 410 ? -4.266 -41.562 -27.688 1 96.94 410 LEU A CA 1
ATOM 3268 C C . LEU A 1 410 ? -2.924 -42 -27.125 1 96.94 410 LEU A C 1
ATOM 3270 O O . LEU A 1 410 ? -2.779 -42.125 -25.906 1 96.94 410 LEU A O 1
ATOM 3274 N N . PRO A 1 411 ? -1.927 -42.219 -27.984 1 98.12 411 PRO A N 1
ATOM 3275 C CA . PRO A 1 411 ? -0.615 -42.531 -27.406 1 98.12 411 PRO A CA 1
ATOM 3276 C C . PRO A 1 411 ? -0.124 -41.469 -26.422 1 98.12 411 PRO A C 1
ATOM 3278 O O . PRO A 1 411 ? 0.499 -41.812 -25.422 1 98.12 411 PRO A O 1
ATOM 3281 N N . ALA A 1 412 ? -0.371 -40.25 -26.688 1 98.56 412 ALA A N 1
ATOM 3282 C CA . ALA A 1 412 ? 0.03 -39.188 -25.766 1 98.56 412 ALA A CA 1
ATOM 3283 C C . ALA A 1 412 ? -0.637 -39.375 -24.406 1 98.56 412 ALA A C 1
ATOM 3285 O O . ALA A 1 412 ? -0.005 -39.156 -23.375 1 98.56 412 ALA A O 1
ATOM 3286 N N . TYR A 1 413 ? -1.882 -39.719 -24.359 1 97.94 413 TYR A N 1
ATOM 3287 C CA . TYR A 1 413 ? -2.615 -39.969 -23.125 1 97.94 413 TYR A CA 1
ATOM 3288 C C . TYR A 1 413 ? -2.012 -41.125 -22.344 1 97.94 413 TYR A C 1
ATOM 3290 O O . TYR A 1 413 ? -1.887 -41.062 -21.125 1 97.94 413 TYR A O 1
ATOM 3298 N N . LEU A 1 414 ? -1.652 -42.125 -23.078 1 98.25 414 LEU A N 1
ATOM 3299 C CA . LEU A 1 414 ? -1.06 -43.281 -22.438 1 98.25 414 LEU A CA 1
ATOM 3300 C C . LEU A 1 414 ? 0.312 -42.969 -21.859 1 98.25 414 LEU A C 1
ATOM 3302 O O . LEU A 1 414 ? 0.647 -43.406 -20.75 1 98.25 414 LEU A O 1
ATOM 3306 N N . ILE A 1 415 ? 1.06 -42.25 -22.594 1 98.62 415 ILE A N 1
ATOM 3307 C CA . ILE A 1 415 ? 2.373 -41.812 -22.125 1 98.62 415 ILE A CA 1
ATOM 3308 C C . ILE A 1 415 ? 2.221 -40.938 -20.891 1 98.62 415 ILE A C 1
ATOM 3310 O O . ILE A 1 415 ? 2.959 -41.094 -19.922 1 98.62 415 ILE A O 1
ATOM 3314 N N . ASN A 1 416 ? 1.279 -40.031 -21 1 98.56 416 ASN A N 1
ATOM 3315 C CA . ASN A 1 416 ? 0.954 -39.156 -19.875 1 98.56 416 ASN A CA 1
ATOM 3316 C C . ASN A 1 416 ? 0.677 -39.938 -18.609 1 98.56 416 ASN A C 1
ATOM 3318 O O . ASN A 1 416 ? 1.271 -39.688 -17.562 1 98.56 416 ASN A O 1
ATOM 3322 N N . LYS A 1 417 ? -0.155 -40.875 -18.672 1 98.12 417 LYS A N 1
ATOM 3323 C CA . LYS A 1 417 ? -0.508 -41.75 -17.547 1 98.12 417 LYS A CA 1
ATOM 3324 C C . LYS A 1 417 ? 0.708 -42.5 -17.031 1 98.12 417 LYS A C 1
ATOM 3326 O O . LYS A 1 417 ? 0.949 -42.562 -15.828 1 98.12 417 LYS A O 1
ATOM 3331 N N . LYS A 1 418 ? 1.438 -43.031 -17.922 1 98.31 418 LYS A N 1
ATOM 3332 C CA . LYS A 1 418 ? 2.615 -43.812 -17.562 1 98.31 418 LYS A CA 1
ATOM 3333 C C . LYS A 1 418 ? 3.625 -42.969 -16.797 1 98.31 418 LYS A C 1
ATOM 3335 O O . LYS A 1 418 ? 4.137 -43.406 -15.75 1 98.31 418 LYS A O 1
ATOM 3340 N N . ILE A 1 419 ? 3.893 -41.844 -17.281 1 98.75 419 ILE A N 1
ATOM 3341 C CA . ILE A 1 419 ? 4.895 -40.969 -16.688 1 98.75 419 ILE A CA 1
ATOM 3342 C C . ILE A 1 419 ? 4.508 -40.625 -15.258 1 98.75 419 ILE A C 1
ATOM 3344 O O . ILE A 1 419 ? 5.273 -40.875 -14.32 1 98.75 419 ILE A O 1
ATOM 3348 N N . PHE A 1 420 ? 3.342 -40.156 -15.039 1 98.69 420 PHE A N 1
ATOM 3349 C CA . PHE A 1 420 ? 2.998 -39.594 -13.742 1 98.69 420 PHE A CA 1
ATOM 3350 C C . PHE A 1 420 ? 2.631 -40.688 -12.75 1 98.69 420 PHE A C 1
ATOM 3352 O O . PHE A 1 420 ? 2.883 -40.531 -11.547 1 98.69 420 PHE A O 1
ATOM 3359 N N . LYS A 1 421 ? 2.121 -41.781 -13.25 1 98.31 421 LYS A N 1
ATOM 3360 C CA . LYS A 1 421 ? 1.948 -42.938 -12.383 1 98.31 421 LYS A CA 1
ATOM 3361 C C . LYS A 1 421 ? 3.293 -43.438 -11.875 1 98.31 421 LYS A C 1
ATOM 3363 O O . LYS A 1 421 ? 3.436 -43.781 -10.695 1 98.31 421 LYS A O 1
ATOM 3368 N N . THR A 1 422 ? 4.23 -43.531 -12.773 1 98.56 422 THR A N 1
ATOM 3369 C CA . THR A 1 422 ? 5.566 -44 -12.414 1 98.56 422 THR A CA 1
ATOM 3370 C C . THR A 1 422 ? 6.203 -43.062 -11.383 1 98.56 422 THR A C 1
ATOM 3372 O O . THR A 1 422 ? 6.695 -43.531 -10.352 1 98.56 422 THR A O 1
ATOM 3375 N N . ILE A 1 423 ? 6.176 -41.812 -11.625 1 98.69 423 ILE A N 1
ATOM 3376 C CA . ILE A 1 423 ? 6.773 -40.812 -10.719 1 98.69 423 ILE A CA 1
ATOM 3377 C C . ILE A 1 423 ? 6.098 -40.906 -9.352 1 98.69 423 ILE A C 1
ATOM 3379 O O . ILE A 1 423 ? 6.773 -41 -8.328 1 98.69 423 ILE A O 1
ATOM 3383 N N . SER A 1 424 ? 4.77 -40.906 -9.352 1 98.19 424 SER A N 1
ATOM 3384 C CA . SER A 1 424 ? 4.004 -40.938 -8.109 1 98.19 424 SER A CA 1
ATOM 3385 C C . SER A 1 424 ? 4.312 -42.188 -7.297 1 98.19 424 SER A C 1
ATOM 3387 O O . SER A 1 424 ? 4.484 -42.125 -6.078 1 98.19 424 SER A O 1
ATOM 3389 N N . SER A 1 425 ? 4.434 -43.312 -7.961 1 98 425 SER A N 1
ATOM 3390 C CA . SER A 1 425 ? 4.707 -44.562 -7.285 1 98 425 SER A CA 1
ATOM 3391 C C . SER A 1 425 ? 6.078 -44.562 -6.617 1 98 425 SER A C 1
ATOM 3393 O O . SER A 1 425 ? 6.219 -44.969 -5.469 1 98 425 SER A O 1
ATOM 3395 N N . HIS A 1 426 ? 7.031 -44.094 -7.297 1 98.44 426 HIS A N 1
ATOM 3396 C CA . HIS A 1 426 ? 8.375 -44 -6.738 1 98.44 426 HIS A CA 1
ATOM 3397 C C . HIS A 1 426 ? 8.43 -43.031 -5.574 1 98.44 426 HIS A C 1
ATOM 3399 O O . HIS A 1 426 ? 9.07 -43.312 -4.555 1 98.44 426 HIS A O 1
ATOM 3405 N N . LEU A 1 427 ? 7.758 -41.938 -5.684 1 98.5 427 LEU A N 1
ATOM 3406 C CA . LEU A 1 427 ? 7.816 -40.906 -4.652 1 98.5 427 LEU A CA 1
ATOM 3407 C C . LEU A 1 427 ? 7.082 -41.344 -3.395 1 98.5 427 LEU A C 1
ATOM 3409 O O . LEU A 1 427 ? 7.48 -41 -2.279 1 98.5 427 LEU A O 1
ATOM 3413 N N . GLU A 1 428 ? 6.023 -42.094 -3.553 1 97.62 428 GLU A N 1
ATOM 3414 C CA . GLU A 1 428 ? 5.34 -42.656 -2.391 1 97.62 428 GLU A CA 1
ATOM 3415 C C . GLU A 1 428 ? 6.262 -43.562 -1.598 1 97.62 428 GLU A C 1
ATOM 3417 O O . GLU A 1 428 ? 6.258 -43.562 -0.365 1 97.62 428 GLU A O 1
ATOM 3422 N N . ARG A 1 429 ? 6.988 -44.344 -2.316 1 98.19 429 ARG A N 1
ATOM 3423 C CA . ARG A 1 429 ? 7.945 -45.219 -1.663 1 98.19 429 ARG A CA 1
ATOM 3424 C C . ARG A 1 429 ? 9.039 -44.438 -0.958 1 98.19 429 ARG A C 1
ATOM 3426 O O . ARG A 1 429 ? 9.398 -44.75 0.182 1 98.19 429 ARG A O 1
ATOM 3433 N N . VAL A 1 430 ? 9.5 -43.469 -1.634 1 98.38 430 VAL A N 1
ATOM 3434 C CA . VAL A 1 430 ? 10.562 -42.625 -1.109 1 98.38 430 VAL A CA 1
ATOM 3435 C C . VAL A 1 430 ? 10.07 -41.875 0.131 1 98.38 430 VAL A C 1
ATOM 3437 O O . VAL A 1 430 ? 10.82 -41.688 1.087 1 98.38 430 VAL A O 1
ATOM 3440 N N . ASN A 1 431 ? 8.797 -41.469 0.147 1 98.69 431 ASN A N 1
ATOM 3441 C CA . ASN A 1 431 ? 8.203 -40.781 1.288 1 98.69 431 ASN A CA 1
ATOM 3442 C C . ASN A 1 431 ? 8.273 -41.625 2.555 1 98.69 431 ASN A C 1
ATOM 3444 O O . ASN A 1 431 ? 8.672 -41.125 3.613 1 98.69 431 ASN A O 1
ATOM 3448 N N . LEU A 1 432 ? 7.977 -42.812 2.447 1 98.44 432 LEU A N 1
ATOM 3449 C CA . LEU A 1 432 ? 8.008 -43.75 3.568 1 98.44 432 LEU A CA 1
ATOM 3450 C C . LEU A 1 432 ? 9.445 -44.062 3.986 1 98.44 432 LEU A C 1
ATOM 3452 O O . LEU A 1 432 ? 9.742 -44.156 5.18 1 98.44 432 LEU A O 1
ATOM 3456 N N . GLU A 1 433 ? 10.266 -44.188 3.016 1 98.44 433 GLU A N 1
ATOM 3457 C CA . GLU A 1 433 ? 11.68 -44.438 3.305 1 98.44 433 GLU A CA 1
ATOM 3458 C C . GLU A 1 433 ? 12.297 -43.312 4.094 1 98.44 433 GLU A C 1
ATOM 3460 O O . GLU A 1 433 ? 12.969 -43.531 5.102 1 98.44 433 GLU A O 1
ATOM 3465 N N . LEU A 1 434 ? 12.055 -42.094 3.672 1 98.62 434 LEU A N 1
ATOM 3466 C CA . LEU A 1 434 ? 12.602 -40.938 4.363 1 98.62 434 LEU A CA 1
ATOM 3467 C C . LEU A 1 434 ? 11.93 -40.75 5.719 1 98.62 434 LEU A C 1
ATOM 3469 O O . LEU A 1 434 ? 12.562 -40.25 6.668 1 98.62 434 LEU A O 1
ATOM 3473 N N . GLY A 1 435 ? 10.641 -41.094 5.793 1 98.56 435 GLY A N 1
ATOM 3474 C CA . GLY A 1 435 ? 9.992 -41.062 7.09 1 98.56 435 GLY A CA 1
ATOM 3475 C C . GLY A 1 435 ? 10.68 -41.969 8.109 1 98.56 435 GLY A C 1
ATOM 3476 O O . GLY A 1 435 ? 10.789 -41.594 9.281 1 98.56 435 GLY A O 1
ATOM 3477 N N . GLU A 1 436 ? 11.148 -43.031 7.723 1 98.19 436 GLU A N 1
ATOM 3478 C CA . GLU A 1 436 ? 11.875 -43.969 8.594 1 98.19 436 GLU A CA 1
ATOM 3479 C C . GLU A 1 436 ? 13.258 -43.438 8.93 1 98.19 436 GLU A C 1
ATOM 3481 O O . GLU A 1 436 ? 13.711 -43.562 10.078 1 98.19 436 GLU A O 1
ATOM 3486 N N . LEU A 1 437 ? 13.875 -42.875 7.941 1 97.5 437 LEU A N 1
ATOM 3487 C CA . LEU A 1 437 ? 15.266 -42.469 8.094 1 97.5 437 LEU A CA 1
ATOM 3488 C C . LEU A 1 437 ? 15.352 -41.156 8.859 1 97.5 437 LEU A C 1
ATOM 3490 O O . LEU A 1 437 ? 16.281 -40.938 9.648 1 97.5 437 LEU A O 1
ATOM 3494 N N . ARG A 1 438 ? 14.367 -40.219 8.617 1 97.88 438 ARG A N 1
ATOM 3495 C CA . ARG A 1 438 ? 14.516 -38.844 9.117 1 97.88 438 ARG A CA 1
ATOM 3496 C C . ARG A 1 438 ? 13.344 -38.469 10.023 1 97.88 438 ARG A C 1
ATOM 3498 O O . ARG A 1 438 ? 13.328 -37.375 10.609 1 97.88 438 ARG A O 1
ATOM 3505 N N . GLY A 1 439 ? 12.383 -39.375 10.109 1 98.25 439 GLY A N 1
ATOM 3506 C CA . GLY A 1 439 ? 11.227 -39.094 10.945 1 98.25 439 GLY A CA 1
ATOM 3507 C C . GLY A 1 439 ? 10.055 -38.531 10.18 1 98.25 439 GLY A C 1
ATOM 3508 O O . GLY A 1 439 ? 10.234 -37.906 9.117 1 98.25 439 GLY A O 1
ATOM 3509 N N . GLU A 1 440 ? 8.891 -38.594 10.75 1 98.25 440 GLU A N 1
ATOM 3510 C CA . GLU A 1 440 ? 7.648 -38.094 10.172 1 98.25 440 GLU A CA 1
ATOM 3511 C C . GLU A 1 440 ? 7.523 -36.594 10.375 1 98.25 440 GLU A C 1
ATOM 3513 O O . GLU A 1 440 ? 7.996 -36.031 11.383 1 98.25 440 GLU A O 1
ATOM 3518 N N . ALA A 1 441 ? 6.934 -35.969 9.445 1 98.31 441 ALA A N 1
ATOM 3519 C CA . ALA A 1 441 ? 6.504 -34.594 9.719 1 98.31 441 ALA A CA 1
ATOM 3520 C C . ALA A 1 441 ? 5.457 -34.562 10.828 1 98.31 441 ALA A C 1
ATOM 3522 O O . ALA A 1 441 ? 4.637 -35.469 10.945 1 98.31 441 ALA A O 1
ATOM 3523 N N . PRO A 1 442 ? 5.418 -33.5 11.562 1 98.31 442 PRO A N 1
ATOM 3524 C CA . PRO A 1 442 ? 4.457 -33.406 12.664 1 98.31 442 PRO A CA 1
ATOM 3525 C C . PRO A 1 442 ? 3.016 -33.625 12.211 1 98.31 442 PRO A C 1
ATOM 3527 O O . PRO A 1 442 ? 2.244 -34.312 12.883 1 98.31 442 PRO A O 1
ATOM 3530 N N . ASP A 1 443 ? 2.594 -33.094 11.102 1 98.12 443 ASP A N 1
ATOM 3531 C CA . ASP A 1 443 ? 1.235 -33.281 10.602 1 98.12 443 ASP A CA 1
ATOM 3532 C C . ASP A 1 443 ? 0.992 -34.75 10.211 1 98.12 443 ASP A C 1
ATOM 3534 O O . ASP A 1 443 ? -0.157 -35.188 10.094 1 98.12 443 ASP A O 1
ATOM 3538 N N . CYS A 1 444 ? 2.084 -35.531 9.945 1 98.06 444 CYS A N 1
ATOM 3539 C CA . CYS A 1 444 ? 1.971 -36.875 9.359 1 98.06 444 CYS A CA 1
ATOM 3540 C C . CYS A 1 444 ? 2.18 -37.938 10.414 1 98.06 444 CYS A C 1
ATOM 3542 O O . CYS A 1 444 ? 2.359 -39.125 10.078 1 98.06 444 CYS A O 1
ATOM 3544 N N . VAL A 1 445 ? 2.234 -37.625 11.633 1 97.75 445 VAL A N 1
ATOM 3545 C CA . VAL A 1 445 ? 2.539 -38.562 12.695 1 97.75 445 VAL A CA 1
ATOM 3546 C C . VAL A 1 445 ? 1.586 -39.75 12.617 1 97.75 445 VAL A C 1
ATOM 3548 O O . VAL A 1 445 ? 0.369 -39.562 12.516 1 97.75 445 VAL A O 1
ATOM 3551 N N . GLY A 1 446 ? 2.094 -40.906 12.578 1 97.56 446 GLY A N 1
ATOM 3552 C CA . GLY A 1 446 ? 1.312 -42.125 12.539 1 97.56 446 GLY A CA 1
ATOM 3553 C C . GLY A 1 446 ? 1.183 -42.688 11.141 1 97.56 446 GLY A C 1
ATOM 3554 O O . GLY A 1 446 ? 0.67 -43.812 10.961 1 97.56 446 GLY A O 1
ATOM 3555 N N . THR A 1 447 ? 1.722 -42.031 10.117 1 97.81 447 THR A N 1
ATOM 3556 C CA . THR A 1 447 ? 1.556 -42.469 8.734 1 97.81 447 THR A CA 1
ATOM 3557 C C . THR A 1 447 ? 2.859 -43.031 8.188 1 97.81 447 THR A C 1
ATOM 3559 O O . THR A 1 447 ? 2.863 -43.719 7.164 1 97.81 447 THR A O 1
ATOM 3562 N N . GLY A 1 448 ? 3.932 -42.656 8.828 1 98.25 448 GLY A N 1
ATOM 3563 C CA . GLY A 1 448 ? 5.238 -43.062 8.328 1 98.25 448 GLY A CA 1
ATOM 3564 C C . GLY A 1 448 ? 5.801 -42.094 7.289 1 98.25 448 GLY A C 1
ATOM 3565 O O . GLY A 1 448 ? 6.922 -42.281 6.816 1 98.25 448 GLY A O 1
ATOM 3566 N N . ARG A 1 449 ? 5.113 -41.094 6.996 1 98.38 449 ARG A N 1
ATOM 3567 C CA . ARG A 1 449 ? 5.484 -40.219 5.898 1 98.38 449 ARG A CA 1
ATOM 3568 C C . ARG A 1 449 ? 6.379 -39.062 6.391 1 98.38 449 ARG A C 1
ATOM 3570 O O . ARG A 1 449 ? 6.148 -38.5 7.461 1 98.38 449 ARG A O 1
ATOM 3577 N N . ARG A 1 450 ? 7.375 -38.719 5.582 1 98.75 450 ARG A N 1
ATOM 3578 C CA . ARG A 1 450 ? 8.242 -37.562 5.852 1 98.75 450 ARG A CA 1
ATOM 3579 C C . ARG A 1 450 ? 7.59 -36.25 5.402 1 98.75 450 ARG A C 1
ATOM 3581 O O . ARG A 1 450 ? 7.797 -35.219 6.016 1 98.75 450 ARG A O 1
ATOM 3588 N N . PHE A 1 451 ? 6.797 -36.375 4.359 1 98.75 451 PHE A N 1
ATOM 3589 C CA . PHE A 1 451 ? 6.188 -35.219 3.717 1 98.75 451 PHE A CA 1
ATOM 3590 C C . PHE A 1 451 ? 4.672 -35.375 3.654 1 98.75 451 PHE A C 1
ATOM 3592 O O . PHE A 1 451 ? 4.16 -36.438 3.375 1 98.75 451 PHE A O 1
ATOM 3599 N N . SER A 1 452 ? 3.98 -34.25 3.883 1 98.62 452 SER A N 1
ATOM 3600 C CA . SER A 1 452 ? 2.535 -34.281 3.691 1 98.62 452 SER A CA 1
ATOM 3601 C C . SER A 1 452 ? 2.176 -34.312 2.211 1 98.62 452 SER A C 1
ATOM 3603 O O . SER A 1 452 ? 1.186 -34.938 1.825 1 98.62 452 SER A O 1
ATOM 3605 N N . HIS A 1 453 ? 2.908 -33.625 1.43 1 98.62 453 HIS A N 1
ATOM 3606 C CA . HIS A 1 453 ? 2.752 -33.562 -0.02 1 98.62 453 HIS A CA 1
ATOM 3607 C C . HIS A 1 453 ? 4.105 -33.594 -0.722 1 98.62 453 HIS A C 1
ATOM 3609 O O . HIS A 1 453 ? 5.098 -33.094 -0.188 1 98.62 453 HIS A O 1
ATOM 3615 N N . MET A 1 454 ? 4.082 -34.094 -2.025 1 98.69 454 MET A N 1
ATOM 3616 C CA . MET A 1 454 ? 5.395 -34.219 -2.65 1 98.69 454 MET A CA 1
ATOM 3617 C C . MET A 1 454 ? 5.371 -33.688 -4.082 1 98.69 454 MET A C 1
ATOM 3619 O O . MET A 1 454 ? 6.426 -33.469 -4.68 1 98.69 454 MET A O 1
ATOM 3623 N N . THR A 1 455 ? 4.176 -33.531 -4.648 1 98.69 455 THR A N 1
ATOM 3624 C CA . THR A 1 455 ? 4.199 -33.25 -6.078 1 98.69 455 THR A CA 1
ATOM 3625 C C . THR A 1 455 ? 3.393 -32 -6.391 1 98.69 455 THR A C 1
ATOM 3627 O O . THR A 1 455 ? 2.311 -31.797 -5.836 1 98.69 455 THR A O 1
ATOM 3630 N N . ALA A 1 456 ? 3.895 -31.125 -7.199 1 98.69 456 ALA A N 1
ATOM 3631 C CA . ALA A 1 456 ? 3.309 -29.922 -7.777 1 98.69 456 ALA A CA 1
ATOM 3632 C C . ALA A 1 456 ? 4.004 -29.547 -9.078 1 98.69 456 ALA A C 1
ATOM 3634 O O . ALA A 1 456 ? 5.234 -29.547 -9.156 1 98.69 456 ALA A O 1
ATOM 3635 N N . ILE A 1 457 ? 3.279 -29.219 -10.125 1 98.62 457 ILE A N 1
ATOM 3636 C CA . ILE A 1 457 ? 3.9 -28.906 -11.406 1 98.62 457 ILE A CA 1
ATOM 3637 C C . ILE A 1 457 ? 3.834 -27.406 -11.664 1 98.62 457 ILE A C 1
ATOM 3639 O O . ILE A 1 457 ? 2.777 -26.875 -12.008 1 98.62 457 ILE A O 1
ATOM 3643 N N . ALA A 1 458 ? 4.973 -26.75 -11.578 1 97.69 458 ALA A N 1
ATOM 3644 C CA . ALA A 1 458 ? 5.09 -25.312 -11.781 1 97.69 458 ALA A CA 1
ATOM 3645 C C . ALA A 1 458 ? 5.113 -24.969 -13.266 1 97.69 458 ALA A C 1
ATOM 3647 O O . ALA A 1 458 ? 5.211 -25.859 -14.117 1 97.69 458 ALA A O 1
ATOM 3648 N N . PRO A 1 459 ? 4.977 -23.734 -13.656 1 95.31 459 PRO A N 1
ATOM 3649 C CA . PRO A 1 459 ? 4.949 -23.344 -15.062 1 95.31 459 PRO A CA 1
ATOM 3650 C C . PRO A 1 459 ? 6.301 -23.531 -15.75 1 95.31 459 PRO A C 1
ATOM 3652 O O . PRO A 1 459 ? 6.352 -23.812 -16.953 1 95.31 459 PRO A O 1
ATOM 3655 N N . ASN A 1 460 ? 7.43 -23.328 -15.016 1 95.44 460 ASN A N 1
ATOM 3656 C CA . ASN A 1 460 ? 8.781 -23.562 -15.508 1 95.44 460 ASN A CA 1
ATOM 3657 C C . ASN A 1 460 ? 9.086 -22.719 -16.75 1 95.44 460 ASN A C 1
ATOM 3659 O O . ASN A 1 460 ? 9.633 -23.234 -17.719 1 95.44 460 ASN A O 1
ATOM 3663 N N . ALA A 1 461 ? 8.703 -21.5 -16.766 1 88.94 461 ALA A N 1
ATOM 3664 C CA . ALA A 1 461 ? 8.914 -20.656 -17.938 1 88.94 461 ALA A CA 1
ATOM 3665 C C . ALA A 1 461 ? 10.398 -20.453 -18.203 1 88.94 461 ALA A C 1
ATOM 3667 O O . ALA A 1 461 ? 10.875 -20.688 -19.312 1 88.94 461 ALA A O 1
ATOM 3668 N N . THR A 1 462 ? 11.148 -20.094 -17.25 1 88.94 462 THR A N 1
ATOM 3669 C CA . THR A 1 462 ? 12.57 -19.797 -17.422 1 88.94 462 THR A CA 1
ATOM 3670 C C . THR A 1 462 ? 13.398 -21.062 -17.297 1 88.94 462 THR A C 1
ATOM 3672 O O . THR A 1 462 ? 14.375 -21.25 -18.031 1 88.94 462 THR A O 1
ATOM 3675 N N . SER A 1 463 ? 13.016 -21.906 -16.422 1 94.12 463 SER A N 1
ATOM 3676 C CA . SER A 1 463 ? 13.773 -23.141 -16.203 1 94.12 463 SER A CA 1
ATOM 3677 C C . SER A 1 463 ? 13.781 -24.016 -17.453 1 94.12 463 SER A C 1
ATOM 3679 O O . SER A 1 463 ? 14.766 -24.703 -17.734 1 94.12 463 SER A O 1
ATOM 3681 N N . SER A 1 464 ? 12.703 -23.984 -18.219 1 95.56 464 SER A N 1
ATOM 3682 C CA . SER A 1 464 ? 12.641 -24.797 -19.422 1 95.56 464 SER A CA 1
ATOM 3683 C C . SER A 1 464 ? 13.648 -24.312 -20.469 1 95.56 464 SER A C 1
ATOM 3685 O O . SER A 1 464 ? 14.219 -25.125 -21.203 1 95.56 464 SER A O 1
ATOM 3687 N N . ILE A 1 465 ? 13.859 -23.031 -20.453 1 93.25 465 ILE A N 1
ATOM 3688 C CA . ILE A 1 465 ? 14.836 -22.438 -21.375 1 93.25 465 ILE A CA 1
ATOM 3689 C C . ILE A 1 465 ? 16.25 -22.828 -20.938 1 93.25 465 ILE A C 1
ATOM 3691 O O . ILE A 1 465 ? 17.062 -23.25 -21.766 1 93.25 465 ILE A O 1
ATOM 3695 N N . ILE A 1 466 ? 16.484 -22.797 -19.703 1 94.69 466 ILE A N 1
ATOM 3696 C CA . ILE A 1 466 ? 17.812 -23.062 -19.141 1 94.69 466 ILE A CA 1
ATOM 3697 C C . ILE A 1 466 ? 18.141 -24.547 -19.328 1 94.69 466 ILE A C 1
ATOM 3699 O O . ILE A 1 466 ? 19.297 -24.891 -19.625 1 94.69 466 ILE A O 1
ATOM 3703 N N . MET A 1 467 ? 17.156 -25.375 -19.156 1 95.38 467 MET A N 1
ATOM 3704 C CA . MET A 1 467 ? 17.359 -26.828 -19.203 1 95.38 467 MET A CA 1
ATOM 3705 C C . MET A 1 467 ? 17.328 -27.328 -20.641 1 95.38 467 MET A C 1
ATOM 3707 O O . MET A 1 467 ? 16.719 -28.344 -20.938 1 95.38 467 MET A O 1
ATOM 3711 N N . GLY A 1 468 ? 17.953 -26.594 -21.547 1 92 468 GLY A N 1
ATOM 3712 C CA . GLY A 1 468 ? 18.172 -27.031 -22.922 1 92 468 GLY A CA 1
ATOM 3713 C C . GLY A 1 468 ? 17 -26.734 -23.844 1 92 468 GLY A C 1
ATOM 3714 O O . GLY A 1 468 ? 16.688 -27.5 -24.734 1 92 468 GLY A O 1
ATOM 3715 N N . ASN A 1 469 ? 16.266 -25.672 -23.547 1 92.31 469 ASN A N 1
ATOM 3716 C CA . ASN A 1 469 ? 15.156 -25.234 -24.375 1 92.31 469 ASN A CA 1
ATOM 3717 C C . ASN A 1 469 ? 14.141 -26.359 -24.594 1 92.31 469 ASN A C 1
ATOM 3719 O O . ASN A 1 469 ? 13.812 -26.703 -25.719 1 92.31 469 ASN A O 1
ATOM 3723 N N . THR A 1 470 ? 13.742 -26.953 -23.531 1 95.81 470 THR A N 1
ATOM 3724 C CA . THR A 1 470 ? 12.641 -27.906 -23.531 1 95.81 470 THR A CA 1
ATOM 3725 C C . THR A 1 470 ? 11.305 -27.203 -23.359 1 95.81 470 THR A C 1
ATOM 3727 O O . THR A 1 470 ? 11.266 -25.969 -23.203 1 95.81 470 THR A O 1
ATOM 3730 N N . SER A 1 471 ? 10.172 -27.938 -23.594 1 96.75 471 SER A N 1
ATOM 3731 C CA . SER A 1 471 ? 8.867 -27.297 -23.406 1 96.75 471 SER A CA 1
ATOM 3732 C C . SER A 1 471 ? 8.602 -26.984 -21.953 1 96.75 471 SER A C 1
ATOM 3734 O O . SER A 1 471 ? 9.039 -27.719 -21.062 1 96.75 471 SER A O 1
ATOM 3736 N N . PRO A 1 472 ? 7.953 -25.859 -21.656 1 96.5 472 PRO A N 1
ATOM 3737 C CA . PRO A 1 472 ? 7.668 -25.484 -20.266 1 96.5 472 PRO A CA 1
ATOM 3738 C C . PRO A 1 472 ? 6.617 -26.391 -19.625 1 96.5 472 PRO A C 1
ATOM 3740 O O . PRO A 1 472 ? 5.609 -26.719 -20.266 1 96.5 472 PRO A O 1
ATOM 3743 N N . SER A 1 473 ? 6.863 -26.781 -18.406 1 97.38 473 SER A N 1
ATOM 3744 C CA . SER A 1 473 ? 5.883 -27.562 -17.656 1 97.38 473 SER A CA 1
ATOM 3745 C C . SER A 1 473 ? 5.352 -28.719 -18.484 1 97.38 473 SER A C 1
ATOM 3747 O O . SER A 1 473 ? 6.125 -29.469 -19.078 1 97.38 473 SER A O 1
ATOM 3749 N N . CYS A 1 474 ? 4.117 -28.953 -18.438 1 98.12 474 CYS A N 1
ATOM 3750 C CA . CYS A 1 474 ? 3.451 -29.922 -19.297 1 98.12 474 CYS A CA 1
ATOM 3751 C C . CYS A 1 474 ? 2.713 -29.234 -20.438 1 98.12 474 CYS A C 1
ATOM 3753 O O . CYS A 1 474 ? 1.833 -29.828 -21.062 1 98.12 474 CYS A O 1
ATOM 3755 N N . GLU A 1 475 ? 3.131 -28 -20.703 1 96.31 475 GLU A N 1
ATOM 3756 C CA . GLU A 1 475 ? 2.457 -27.172 -21.703 1 96.31 475 GLU A CA 1
ATOM 3757 C C . GLU A 1 475 ? 3.141 -27.281 -23.062 1 96.31 475 GLU A C 1
ATOM 3759 O O . GLU A 1 475 ? 4.316 -27.641 -23.141 1 96.31 475 GLU A O 1
ATOM 3764 N N . PRO A 1 476 ? 2.357 -26.984 -24.125 1 96.88 476 PRO A N 1
ATOM 3765 C CA . PRO A 1 476 ? 2.959 -27.016 -25.453 1 96.88 476 PRO A CA 1
ATOM 3766 C C . PRO A 1 476 ? 3.92 -25.859 -25.703 1 96.88 476 PRO A C 1
ATOM 3768 O O . PRO A 1 476 ? 3.857 -24.844 -25.016 1 96.88 476 PRO A O 1
ATOM 3771 N N . PHE A 1 477 ? 4.738 -26.109 -26.719 1 96.19 477 PHE A N 1
ATOM 3772 C CA . PHE A 1 477 ? 5.543 -25 -27.219 1 96.19 477 PHE A CA 1
ATOM 3773 C C . PHE A 1 477 ? 4.66 -23.906 -27.812 1 96.19 477 PHE A C 1
ATOM 3775 O O . PHE A 1 477 ? 3.686 -24.203 -28.5 1 96.19 477 PHE A O 1
ATOM 3782 N N . ARG A 1 478 ? 5.023 -22.734 -27.531 1 92.69 478 ARG A N 1
ATOM 3783 C CA . ARG A 1 478 ? 4.289 -21.609 -28.125 1 92.69 478 ARG A CA 1
ATOM 3784 C C . ARG A 1 478 ? 4.59 -21.484 -29.625 1 92.69 478 ARG A C 1
ATOM 3786 O O . ARG A 1 478 ? 3.715 -21.125 -30.406 1 92.69 478 ARG A O 1
ATOM 3793 N N . ALA A 1 479 ? 5.836 -21.688 -29.953 1 95 479 ALA A N 1
ATOM 3794 C CA . ALA A 1 479 ? 6.328 -21.594 -31.328 1 95 479 ALA A CA 1
ATOM 3795 C C . ALA A 1 479 ? 7.527 -22.516 -31.547 1 95 479 ALA A C 1
ATOM 3797 O O . ALA A 1 479 ? 8.258 -22.828 -30.609 1 95 479 ALA A O 1
ATOM 3798 N N . ASN A 1 480 ? 7.668 -22.875 -32.812 1 97.5 480 ASN A N 1
ATOM 3799 C CA . ASN A 1 480 ? 8.781 -23.766 -33.094 1 97.5 480 ASN A CA 1
ATOM 3800 C C . ASN A 1 480 ? 10.078 -22.984 -33.344 1 97.5 480 ASN A C 1
ATOM 3802 O O . ASN A 1 480 ? 11.164 -23.562 -33.312 1 97.5 480 ASN A O 1
ATOM 3806 N N . ILE A 1 481 ? 9.93 -21.734 -33.562 1 95.56 481 ILE A N 1
ATOM 3807 C CA . ILE A 1 481 ? 11.039 -20.797 -33.656 1 95.56 481 ILE A CA 1
ATOM 3808 C C . ILE A 1 481 ? 10.609 -19.438 -33.125 1 95.56 481 ILE A C 1
ATOM 3810 O O . ILE A 1 481 ? 9.484 -19 -33.344 1 95.56 481 ILE A O 1
ATOM 3814 N N . TYR A 1 482 ? 11.406 -18.844 -32.312 1 89.06 482 TYR A N 1
ATOM 3815 C CA . TYR A 1 482 ? 11.086 -17.516 -31.828 1 89.06 482 TYR A CA 1
ATOM 3816 C C . TYR A 1 482 ? 12.344 -16.766 -31.422 1 89.06 482 TYR A C 1
ATOM 3818 O O . TYR A 1 482 ? 13.391 -17.375 -31.203 1 89.06 482 TYR A O 1
ATOM 3826 N N . LYS A 1 483 ? 12.211 -15.477 -31.391 1 88.94 483 LYS A N 1
ATOM 3827 C CA . LYS A 1 483 ? 13.289 -14.594 -30.969 1 88.94 483 LYS A CA 1
ATOM 3828 C C . LYS A 1 483 ? 13.062 -14.086 -29.562 1 88.94 483 LYS A C 1
ATOM 3830 O O . LYS A 1 483 ? 11.93 -13.758 -29.188 1 88.94 483 LYS A O 1
ATOM 3835 N N . GLN A 1 484 ? 14.078 -14.156 -28.766 1 85.62 484 GLN A N 1
ATOM 3836 C CA . GLN A 1 484 ? 14.023 -13.594 -27.422 1 85.62 484 GLN A CA 1
ATOM 3837 C C . GLN A 1 484 ? 15.133 -12.578 -27.203 1 85.62 484 GLN A C 1
ATOM 3839 O O . GLN A 1 484 ? 16.297 -12.836 -27.516 1 85.62 484 GLN A O 1
ATOM 3844 N N . ASP A 1 485 ? 14.625 -11.414 -26.688 1 79.94 485 ASP A N 1
ATOM 3845 C CA . ASP A 1 485 ? 15.578 -10.352 -26.391 1 79.94 485 ASP A CA 1
ATOM 3846 C C . ASP A 1 485 ? 15.992 -10.375 -24.922 1 79.94 485 ASP A C 1
ATOM 3848 O O . ASP A 1 485 ? 15.156 -10.57 -24.031 1 79.94 485 ASP A O 1
ATOM 3852 N N . THR A 1 486 ? 17.219 -10.414 -24.703 1 75.06 486 THR A N 1
ATOM 3853 C CA . THR A 1 486 ? 17.781 -10.273 -23.359 1 75.06 486 THR A CA 1
ATOM 3854 C C . THR A 1 486 ? 18.625 -9.008 -23.25 1 75.06 486 THR A C 1
ATOM 3856 O O . THR A 1 486 ? 18.844 -8.32 -24.25 1 75.06 486 THR A O 1
ATOM 3859 N N . ILE A 1 487 ? 19.016 -8.633 -22.094 1 69.62 487 ILE A N 1
ATOM 3860 C CA . ILE A 1 487 ? 19.875 -7.473 -21.875 1 69.62 487 ILE A CA 1
ATOM 3861 C C . ILE A 1 487 ? 21.156 -7.602 -22.672 1 69.62 487 ILE A C 1
ATOM 3863 O O . ILE A 1 487 ? 21.703 -6.605 -23.141 1 69.62 487 ILE A O 1
ATOM 3867 N N . SER A 1 488 ? 21.547 -8.836 -22.984 1 76.88 488 SER A N 1
ATOM 3868 C CA . SER A 1 488 ? 22.828 -9.102 -23.625 1 76.88 488 SER A CA 1
ATOM 3869 C C . SER A 1 488 ? 22.672 -9.25 -25.125 1 76.88 488 SER A C 1
ATOM 3871 O O . SER A 1 488 ? 23.672 -9.375 -25.844 1 76.88 488 SER A O 1
ATOM 3873 N N . GLY A 1 489 ? 21.422 -9.281 -25.547 1 83 489 GLY A N 1
ATOM 3874 C CA . GLY A 1 489 ? 21.234 -9.391 -26.984 1 83 489 GLY A CA 1
ATOM 3875 C C . GLY A 1 489 ? 20 -10.18 -27.375 1 83 489 GLY A C 1
ATOM 3876 O O . GLY A 1 489 ? 19.219 -10.578 -26.5 1 83 489 GLY A O 1
ATOM 3877 N N . SER A 1 490 ? 19.938 -10.328 -28.703 1 87.81 490 SER A N 1
ATOM 3878 C CA . SER A 1 490 ? 18.812 -11.055 -29.266 1 87.81 490 SER A CA 1
ATOM 3879 C C . SER A 1 490 ? 19.203 -12.477 -29.656 1 87.81 490 SER A C 1
ATOM 3881 O O . SER A 1 490 ? 20.25 -12.68 -30.281 1 87.81 490 SER A O 1
ATOM 3883 N N . PHE A 1 491 ? 18.406 -13.461 -29.312 1 90.38 491 PHE A N 1
ATOM 3884 C CA . PHE A 1 491 ? 18.703 -14.867 -29.578 1 90.38 491 PHE A CA 1
ATOM 3885 C C . PHE A 1 491 ? 17.547 -15.539 -30.297 1 90.38 491 PHE A C 1
ATOM 3887 O O . PHE A 1 491 ? 16.375 -15.32 -29.938 1 90.38 491 PHE A O 1
ATOM 3894 N N . VAL A 1 492 ? 17.875 -16.25 -31.266 1 89.81 492 VAL A N 1
ATOM 3895 C CA . VAL A 1 492 ? 16.859 -17.047 -31.953 1 89.81 492 VAL A CA 1
ATOM 3896 C C . VAL A 1 492 ? 16.875 -18.469 -31.391 1 89.81 492 VAL A C 1
ATOM 3898 O O . VAL A 1 492 ? 17.922 -19.094 -31.266 1 89.81 492 VAL A O 1
ATOM 3901 N N . THR A 1 493 ? 15.75 -18.938 -31.062 1 91.69 493 THR A N 1
ATOM 3902 C CA . THR A 1 493 ? 15.617 -20.266 -30.5 1 91.69 493 THR A CA 1
ATOM 3903 C C . THR A 1 493 ? 14.82 -21.172 -31.422 1 91.69 493 THR A C 1
ATOM 3905 O O . THR A 1 493 ? 13.812 -20.75 -32 1 91.69 493 THR A O 1
ATOM 3908 N N . TYR A 1 494 ? 15.328 -22.391 -31.562 1 94.31 494 TYR A N 1
ATOM 3909 C CA . TYR A 1 494 ? 14.703 -23.391 -32.406 1 94.31 494 TYR A CA 1
ATOM 3910 C C . TYR A 1 494 ? 14.203 -24.578 -31.609 1 94.31 494 TYR A C 1
ATOM 3912 O O . TYR A 1 494 ? 14.859 -25 -30.656 1 94.31 494 TYR A O 1
ATOM 3920 N N . ASN A 1 495 ? 13.023 -25.078 -31.984 1 96.5 495 ASN A N 1
ATOM 3921 C CA . ASN A 1 495 ? 12.625 -26.375 -31.453 1 96.5 495 ASN A CA 1
ATOM 3922 C C . ASN A 1 495 ? 13.648 -27.453 -31.781 1 96.5 495 ASN A C 1
ATOM 3924 O O . ASN A 1 495 ? 13.875 -27.766 -32.969 1 96.5 495 ASN A O 1
ATOM 3928 N N . LYS A 1 496 ? 14.203 -28.078 -30.859 1 94.69 496 LYS A N 1
ATOM 3929 C CA . LYS A 1 496 ? 15.367 -28.938 -31.047 1 94.69 496 LYS A CA 1
ATOM 3930 C C . LYS A 1 496 ? 14.984 -30.219 -31.781 1 94.69 496 LYS A C 1
ATOM 3932 O O . LYS A 1 496 ? 15.766 -30.734 -32.594 1 94.69 496 LYS A O 1
ATOM 3937 N N . HIS A 1 497 ? 13.836 -30.734 -31.516 1 96.75 497 HIS A N 1
ATOM 3938 C CA . HIS A 1 497 ? 13.422 -31.969 -32.188 1 96.75 497 HIS A CA 1
ATOM 3939 C C . HIS A 1 497 ? 13.055 -31.719 -33.656 1 96.75 497 HIS A C 1
ATOM 3941 O O . HIS A 1 497 ? 13.344 -32.531 -34.5 1 96.75 497 HIS A O 1
ATOM 3947 N N . LEU A 1 498 ? 12.422 -30.578 -33.906 1 97.56 498 LEU A N 1
ATOM 3948 C CA . LEU A 1 498 ? 12.156 -30.203 -35.312 1 97.56 498 LEU A CA 1
ATOM 3949 C C . LEU A 1 498 ? 13.453 -29.922 -36.062 1 97.56 498 LEU A C 1
ATOM 3951 O O . LEU A 1 498 ? 13.578 -30.266 -37.219 1 97.56 498 LEU A O 1
ATOM 3955 N N . LYS A 1 499 ? 14.305 -29.281 -35.375 1 96.19 499 LYS A N 1
ATOM 3956 C CA . LYS A 1 499 ? 15.602 -28.984 -36 1 96.19 499 LYS A CA 1
ATOM 3957 C C . LYS A 1 499 ? 16.297 -30.266 -36.438 1 96.19 499 LYS A C 1
ATOM 3959 O O . LYS A 1 499 ? 16.812 -30.344 -37.562 1 96.19 499 LYS A O 1
ATOM 3964 N N . ARG A 1 500 ? 16.359 -31.234 -35.625 1 95.19 500 ARG A N 1
ATOM 3965 C CA . ARG A 1 500 ? 16.969 -32.5 -35.969 1 95.19 500 ARG A CA 1
ATOM 3966 C C . ARG A 1 500 ? 16.297 -33.125 -37.188 1 95.19 500 ARG A C 1
ATOM 3968 O O . ARG A 1 500 ? 16.969 -33.656 -38.062 1 95.19 500 ARG A O 1
ATOM 3975 N N . LEU A 1 501 ? 14.977 -33.094 -37.156 1 96.56 501 LEU A N 1
ATOM 3976 C CA . LEU A 1 501 ? 14.203 -33.656 -38.25 1 96.56 501 LEU A CA 1
ATOM 3977 C C . LEU A 1 501 ? 14.523 -32.969 -39.562 1 96.56 501 LEU A C 1
ATOM 3979 O O . LEU A 1 501 ? 14.734 -33.625 -40.594 1 96.56 501 LEU A O 1
ATOM 3983 N N . LEU A 1 502 ? 14.578 -31.641 -39.562 1 96.62 502 LEU A N 1
ATOM 3984 C CA . LEU A 1 502 ? 14.828 -30.859 -40.75 1 96.62 502 LEU A CA 1
ATOM 3985 C C . LEU A 1 502 ? 16.266 -31.031 -41.219 1 96.62 502 LEU A C 1
ATOM 3987 O O . LEU A 1 502 ? 16.531 -31 -42.438 1 96.62 502 LEU A O 1
ATOM 3991 N N . GLU A 1 503 ? 17.141 -31.172 -40.312 1 95.88 503 GLU A N 1
ATOM 3992 C CA . GLU A 1 503 ? 18.531 -31.422 -40.688 1 95.88 503 GLU A CA 1
ATOM 3993 C C . GLU A 1 503 ? 18.688 -32.75 -41.406 1 95.88 503 GLU A C 1
ATOM 3995 O O . GLU A 1 503 ? 19.5 -32.844 -42.344 1 95.88 503 GLU A O 1
ATOM 4000 N N . GLU A 1 504 ? 18 -33.688 -41.031 1 94.94 504 GLU A N 1
ATOM 4001 C CA . GLU A 1 504 ? 18.031 -35 -41.656 1 94.94 504 GLU A CA 1
ATOM 4002 C C . GLU A 1 504 ? 17.359 -34.938 -43.031 1 94.94 504 GLU A C 1
ATOM 4004 O O . GLU A 1 504 ? 17.844 -35.562 -44 1 94.94 504 GLU A O 1
ATOM 4009 N N . ARG A 1 505 ? 16.328 -34.188 -43.188 1 94.44 505 ARG A N 1
ATOM 4010 C CA . ARG A 1 505 ? 15.477 -34.188 -44.375 1 94.44 505 ARG A CA 1
ATOM 4011 C C . ARG A 1 505 ? 16 -33.219 -45.438 1 94.44 505 ARG A C 1
ATOM 4013 O O . ARG A 1 505 ? 15.875 -33.438 -46.625 1 94.44 505 ARG A O 1
ATOM 4020 N N . ILE A 1 506 ? 16.594 -32.156 -44.906 1 95.88 506 ILE A N 1
ATOM 4021 C CA . ILE A 1 506 ? 17.078 -31.109 -45.781 1 95.88 506 ILE A CA 1
ATOM 4022 C C . ILE A 1 506 ? 18.562 -30.859 -45.531 1 95.88 506 ILE A C 1
ATOM 4024 O O . ILE A 1 506 ? 18.938 -29.938 -44.812 1 95.88 506 ILE A O 1
ATOM 4028 N N . PRO A 1 507 ? 19.406 -31.562 -46.25 1 92.56 507 PRO A N 1
ATOM 4029 C CA . PRO A 1 507 ? 20.844 -31.469 -45.969 1 92.56 507 PRO A CA 1
ATOM 4030 C C . PRO A 1 507 ? 21.438 -30.125 -46.406 1 92.56 507 PRO A C 1
ATOM 4032 O O . PRO A 1 507 ? 22.422 -29.672 -45.812 1 92.56 507 PRO A O 1
ATOM 4035 N N . ASP A 1 508 ? 20.75 -29.469 -47.344 1 95.25 508 ASP A N 1
ATOM 4036 C CA . ASP A 1 508 ? 21.234 -28.188 -47.812 1 95.25 508 ASP A CA 1
ATOM 4037 C C . ASP A 1 508 ? 20.938 -27.078 -46.781 1 95.25 508 ASP A C 1
ATOM 4039 O O . ASP A 1 508 ? 19.766 -26.797 -46.5 1 95.25 508 ASP A O 1
ATOM 4043 N N . ASN A 1 509 ? 22 -26.5 -46.375 1 94.44 509 ASN A N 1
ATOM 4044 C CA . ASN A 1 509 ? 21.891 -25.5 -45.312 1 94.44 509 ASN A CA 1
ATOM 4045 C C . ASN A 1 509 ? 21.062 -24.297 -45.781 1 94.44 509 ASN A C 1
ATOM 4047 O O . ASN A 1 509 ? 20.266 -23.766 -45 1 94.44 509 ASN A O 1
ATOM 4051 N N . GLN A 1 510 ? 21.234 -23.875 -46.969 1 95.44 510 GLN A N 1
ATOM 4052 C CA . GLN A 1 510 ? 20.5 -22.719 -47.469 1 95.44 510 GLN A CA 1
ATOM 4053 C C . GLN A 1 510 ? 19.016 -23.016 -47.594 1 95.44 510 GLN A C 1
ATOM 4055 O O . GLN A 1 510 ? 18.172 -22.172 -47.281 1 95.44 510 GLN A O 1
ATOM 4060 N N . ALA A 1 511 ? 18.781 -24.188 -48.031 1 95.12 511 ALA A N 1
ATOM 4061 C CA . ALA A 1 511 ? 17.391 -24.609 -48.156 1 95.12 511 ALA A CA 1
ATOM 4062 C C . ALA A 1 511 ? 16.719 -24.703 -46.781 1 95.12 511 ALA A C 1
ATOM 4064 O O . ALA A 1 511 ? 15.555 -24.344 -46.625 1 95.12 511 ALA A O 1
ATOM 4065 N N . ARG A 1 512 ? 17.438 -25.25 -45.906 1 96.06 512 ARG A N 1
ATOM 4066 C CA . ARG A 1 512 ? 16.922 -25.391 -44.531 1 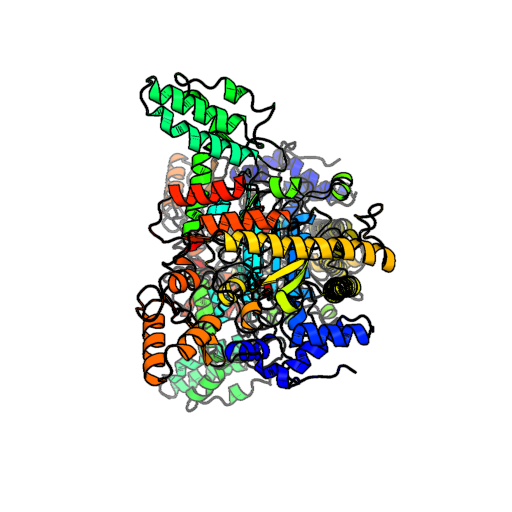96.06 512 ARG A CA 1
ATOM 4067 C C . ARG A 1 512 ? 16.656 -24.031 -43.906 1 96.06 512 ARG A C 1
ATOM 4069 O O . ARG A 1 512 ? 15.648 -23.844 -43.219 1 96.06 512 ARG A O 1
ATOM 4076 N N . GLU A 1 513 ? 17.5 -23.031 -44.156 1 95.81 513 GLU A N 1
ATOM 4077 C CA . GLU A 1 513 ? 17.312 -21.688 -43.656 1 95.81 513 GLU A CA 1
ATOM 4078 C C . GLU A 1 513 ? 16.047 -21.031 -44.219 1 95.81 513 GLU A C 1
ATOM 4080 O O . GLU A 1 513 ? 15.383 -20.266 -43.531 1 95.81 513 GLU A O 1
ATOM 4085 N N . ARG A 1 514 ? 15.781 -21.344 -45.406 1 95.94 514 ARG A N 1
ATOM 4086 C CA . ARG A 1 514 ? 14.562 -20.828 -46.031 1 95.94 514 ARG A CA 1
ATOM 4087 C C . ARG A 1 514 ? 13.32 -21.406 -45.344 1 95.94 514 ARG A C 1
ATOM 4089 O O . ARG A 1 514 ? 12.312 -20.703 -45.188 1 95.94 514 ARG A O 1
ATOM 4096 N N . VAL A 1 515 ? 13.438 -22.641 -45.031 1 96.88 515 VAL A N 1
ATOM 4097 C CA . VAL A 1 515 ? 12.32 -23.281 -44.344 1 96.88 515 VAL A CA 1
ATOM 4098 C C . VAL A 1 515 ? 12.117 -22.656 -42.969 1 96.88 515 VAL A C 1
ATOM 4100 O O . VAL A 1 515 ? 10.984 -22.359 -42.562 1 96.88 515 VAL A O 1
ATOM 4103 N N . TRP A 1 516 ? 13.188 -22.422 -42.188 1 96.69 516 TRP A N 1
ATOM 4104 C CA . TRP A 1 516 ? 13.102 -21.797 -40.875 1 96.69 516 TRP A CA 1
ATOM 4105 C C . TRP A 1 516 ? 12.531 -20.391 -41 1 96.69 516 TRP A C 1
ATOM 4107 O O . TRP A 1 516 ? 11.734 -19.969 -40.156 1 96.69 516 TRP A O 1
ATOM 4117 N N . SER A 1 517 ? 12.938 -19.656 -42 1 96.12 517 SER A N 1
ATOM 4118 C CA . SER A 1 517 ? 12.398 -18.328 -42.25 1 96.12 517 SER A CA 1
ATOM 4119 C C . SER A 1 517 ? 10.898 -18.375 -42.5 1 96.12 517 SER A C 1
ATOM 4121 O O . SER A 1 517 ? 10.148 -17.516 -42.031 1 96.12 517 SER A O 1
ATOM 4123 N N . SER A 1 518 ? 10.539 -19.344 -43.25 1 96.5 518 SER A N 1
ATOM 4124 C CA . SER A 1 518 ? 9.117 -19.531 -43.531 1 96.5 518 SER A CA 1
ATOM 4125 C C . SER A 1 518 ? 8.344 -19.812 -42.25 1 96.5 518 SER A C 1
ATOM 4127 O O . SER A 1 518 ? 7.254 -19.281 -42.031 1 96.5 518 SER A O 1
ATOM 4129 N N . ILE A 1 519 ? 8.859 -20.672 -41.375 1 97.31 519 ILE A N 1
ATOM 4130 C CA . ILE A 1 519 ? 8.227 -21 -40.094 1 97.31 519 ILE A CA 1
ATOM 4131 C C . ILE A 1 519 ? 8.102 -19.734 -39.25 1 97.31 519 ILE A C 1
ATOM 4133 O O . ILE A 1 519 ? 7.059 -19.5 -38.625 1 97.31 519 ILE A O 1
ATOM 4137 N N . LYS A 1 520 ? 9.148 -18.969 -39.188 1 95.06 520 LYS A N 1
ATOM 4138 C CA . LYS A 1 520 ? 9.156 -17.719 -38.438 1 95.06 520 LYS A CA 1
ATOM 4139 C C . LYS A 1 520 ? 8.07 -16.766 -38.938 1 95.06 520 LYS A C 1
ATOM 4141 O O . LYS A 1 520 ? 7.387 -16.125 -38.125 1 95.06 520 LYS A O 1
ATOM 4146 N N . MET A 1 521 ? 7.852 -16.703 -40.219 1 94.81 521 MET A N 1
ATOM 4147 C CA . MET A 1 521 ? 6.863 -15.82 -40.844 1 94.81 521 MET A CA 1
ATOM 4148 C C . MET A 1 521 ? 5.445 -16.297 -40.562 1 94.81 521 MET A C 1
ATOM 4150 O O . MET A 1 521 ? 4.484 -15.555 -40.719 1 94.81 521 MET A O 1
ATOM 4154 N N . HIS A 1 522 ? 5.344 -17.547 -40.219 1 95.56 522 HIS A N 1
ATOM 4155 C CA . HIS A 1 522 ? 4.047 -18.109 -39.875 1 95.56 522 HIS A CA 1
ATOM 4156 C C . HIS A 1 522 ? 3.918 -18.328 -38.375 1 95.56 522 HIS A C 1
ATOM 4158 O O . HIS A 1 522 ? 3.377 -19.344 -37.906 1 95.56 522 HIS A O 1
ATOM 4164 N N . ASP A 1 523 ? 4.508 -17.484 -37.594 1 92.38 523 ASP A N 1
ATOM 4165 C CA . ASP A 1 523 ? 4.41 -17.406 -36.125 1 92.38 523 ASP A CA 1
ATOM 4166 C C . ASP A 1 523 ? 4.828 -18.719 -35.5 1 92.38 523 ASP A C 1
ATOM 4168 O O . ASP A 1 523 ? 4.215 -19.156 -34.5 1 92.38 523 ASP A O 1
ATOM 4172 N N . GLY A 1 524 ? 5.746 -19.438 -36.156 1 96.44 524 GLY A N 1
ATOM 4173 C CA . GLY A 1 524 ? 6.324 -20.641 -35.594 1 96.44 524 GLY A CA 1
ATOM 4174 C C . GLY A 1 524 ? 5.598 -21.906 -36 1 96.44 524 GLY A C 1
ATOM 4175 O O . GLY A 1 524 ? 5.965 -23.016 -35.562 1 96.44 524 GLY A O 1
ATOM 4176 N N . SER A 1 525 ? 4.543 -21.812 -36.844 1 97.19 525 SER A N 1
ATOM 4177 C CA . SER A 1 525 ? 3.748 -22.953 -37.312 1 97.19 525 SER A CA 1
ATOM 4178 C C . SER A 1 525 ? 4.457 -23.734 -38.406 1 97.19 525 SER A C 1
ATOM 4180 O O . SER A 1 525 ? 5.23 -23.156 -39.188 1 97.19 525 SER A O 1
ATOM 4182 N N . VAL A 1 526 ? 4.184 -25.016 -38.5 1 98.19 526 VAL A N 1
ATOM 4183 C CA . VAL A 1 526 ? 4.773 -25.828 -39.562 1 98.19 526 VAL A CA 1
ATOM 4184 C C . VAL A 1 526 ? 3.67 -26.406 -40.438 1 98.19 526 VAL A C 1
ATOM 4186 O O . VAL A 1 526 ? 3.934 -27.234 -41.312 1 98.19 526 VAL A O 1
ATOM 4189 N N . GLN A 1 527 ? 2.508 -25.969 -40.281 1 97.5 527 GLN A N 1
ATOM 4190 C CA . GLN A 1 527 ? 1.351 -26.562 -40.938 1 97.5 527 GLN A CA 1
ATOM 4191 C C . GLN A 1 527 ? 1.384 -26.328 -42.438 1 97.5 527 GLN A C 1
ATOM 4193 O O . GLN A 1 527 ? 0.83 -27.125 -43.188 1 97.5 527 GLN A O 1
ATOM 4198 N N . HIS A 1 528 ? 2.072 -25.344 -42.906 1 97 528 HIS A N 1
ATOM 4199 C CA . HIS A 1 528 ? 2.1 -24.969 -44.312 1 97 528 HIS A CA 1
ATOM 4200 C C . HIS A 1 528 ? 3.215 -25.703 -45.062 1 97 528 HIS A C 1
ATOM 4202 O O . HIS A 1 528 ? 3.281 -25.672 -46.281 1 97 528 HIS A O 1
ATOM 4208 N N . LEU A 1 529 ? 4.008 -26.422 -44.375 1 97.12 529 LEU A N 1
ATOM 4209 C CA . LEU A 1 529 ? 5.223 -26.969 -44.969 1 97.12 529 LEU A CA 1
ATOM 4210 C C . LEU A 1 529 ? 4.918 -28.25 -45.75 1 97.12 529 LEU A C 1
ATOM 4212 O O . LEU A 1 529 ? 4.258 -29.156 -45.25 1 97.12 529 LEU A O 1
ATOM 4216 N N . ASN A 1 530 ? 5.52 -28.391 -46.906 1 94.69 530 ASN A N 1
ATOM 4217 C CA . ASN A 1 530 ? 5.387 -29.594 -47.719 1 94.69 530 ASN A CA 1
ATOM 4218 C C . ASN A 1 530 ? 6.477 -30.609 -47.375 1 94.69 530 ASN A C 1
ATOM 4220 O O . ASN A 1 530 ? 6.355 -31.781 -47.719 1 94.69 530 ASN A O 1
ATOM 4224 N N . GLN A 1 531 ? 7.465 -30.203 -46.688 1 93.06 531 GLN A N 1
ATOM 4225 C CA . GLN A 1 531 ? 8.609 -31.047 -46.344 1 93.06 531 GLN A CA 1
ATOM 4226 C C . GLN A 1 531 ? 8.258 -32 -45.219 1 93.06 531 GLN A C 1
ATOM 4228 O O . GLN A 1 531 ? 9.008 -32.938 -44.938 1 93.06 531 GLN A O 1
ATOM 4233 N N . LEU A 1 532 ? 7.148 -31.797 -44.562 1 96.94 532 LEU A N 1
ATOM 4234 C CA . LEU A 1 532 ? 6.766 -32.625 -43.406 1 96.94 532 LEU A CA 1
ATOM 4235 C C . LEU A 1 532 ? 5.547 -33.5 -43.75 1 96.94 532 LEU A C 1
ATOM 4237 O O . LEU A 1 532 ? 4.672 -33.062 -44.5 1 96.94 532 LEU A O 1
ATOM 4241 N N . THR A 1 533 ? 5.488 -34.625 -43.188 1 97.31 533 THR A N 1
ATOM 4242 C CA . THR A 1 533 ? 4.32 -35.469 -43.344 1 97.31 533 THR A CA 1
ATOM 4243 C C . THR A 1 533 ? 3.162 -34.969 -42.5 1 97.31 533 THR A C 1
ATOM 4245 O O . THR A 1 533 ? 3.35 -34.094 -41.625 1 97.31 533 THR A O 1
ATOM 4248 N N . VAL A 1 534 ? 2.02 -35.5 -42.688 1 96.94 534 VAL A N 1
ATOM 4249 C CA . VAL A 1 534 ? 0.829 -35.125 -41.938 1 96.94 534 VAL A CA 1
ATOM 4250 C C . VAL A 1 534 ? 1.038 -35.406 -40.469 1 96.94 534 VAL A C 1
ATOM 4252 O O . VAL A 1 534 ? 0.673 -34.594 -39.594 1 96.94 534 VAL A O 1
ATOM 4255 N N . GLN A 1 535 ? 1.63 -36.5 -40.219 1 96.94 535 GLN A N 1
ATOM 4256 C CA . GLN A 1 535 ? 1.896 -36.906 -38.844 1 96.94 535 GLN A CA 1
ATOM 4257 C C . GLN A 1 535 ? 2.898 -35.938 -38.188 1 96.94 535 GLN A C 1
ATOM 4259 O O . GLN A 1 535 ? 2.719 -35.562 -37.031 1 96.94 535 GLN A O 1
ATOM 4264 N N . GLU A 1 536 ? 3.91 -35.656 -38.938 1 97.81 536 GLU A N 1
ATOM 4265 C CA . GLU A 1 536 ? 4.926 -34.75 -38.406 1 97.81 536 GLU A CA 1
ATOM 4266 C C . GLU A 1 536 ? 4.34 -33.375 -38.094 1 97.81 536 GLU A C 1
ATOM 4268 O O . GLU A 1 536 ? 4.691 -32.75 -37.094 1 97.81 536 GLU A O 1
ATOM 4273 N N . LYS A 1 537 ? 3.428 -32.906 -38.938 1 98.25 537 LYS A N 1
ATOM 4274 C CA . LYS A 1 537 ? 2.756 -31.641 -38.75 1 98.25 537 LYS A CA 1
ATOM 4275 C C . LYS A 1 537 ? 1.934 -31.656 -37.438 1 98.25 537 LYS A C 1
ATOM 4277 O O . LYS A 1 537 ? 1.899 -30.656 -36.719 1 98.25 537 LYS A O 1
ATOM 4282 N N . LYS A 1 538 ? 1.315 -32.75 -37.156 1 98.38 538 LYS A N 1
ATOM 4283 C CA . LYS A 1 538 ? 0.548 -32.906 -35.906 1 98.38 538 LYS A CA 1
ATOM 4284 C C . LYS A 1 538 ? 1.463 -32.906 -34.688 1 98.38 538 LYS A C 1
ATOM 4286 O O . LYS A 1 538 ? 1.107 -32.344 -33.656 1 98.38 538 LYS A O 1
ATOM 4291 N N . VAL A 1 539 ? 2.648 -33.438 -34.812 1 98.62 539 VAL A N 1
ATOM 4292 C CA . VAL A 1 539 ? 3.604 -33.562 -33.719 1 98.62 539 VAL A CA 1
ATOM 4293 C C . VAL A 1 539 ? 4.129 -32.188 -33.344 1 98.62 539 VAL A C 1
ATOM 4295 O O . VAL A 1 539 ? 4.332 -31.906 -32.156 1 98.62 539 VAL A O 1
ATOM 4298 N N . PHE A 1 540 ? 4.281 -31.312 -34.281 1 98.62 540 PHE A N 1
ATOM 4299 C CA . PHE A 1 540 ? 4.961 -30.047 -34.031 1 98.62 540 PHE A CA 1
ATOM 4300 C C . PHE A 1 540 ? 3.969 -28.891 -34.062 1 98.62 540 PHE A C 1
ATOM 4302 O O . PHE A 1 540 ? 4.348 -27.75 -34.344 1 98.62 540 PHE A O 1
ATOM 4309 N N . LYS A 1 541 ? 2.686 -29.188 -33.75 1 98.06 541 LYS A N 1
ATOM 4310 C CA . LYS A 1 541 ? 1.703 -28.125 -33.594 1 98.06 541 LYS A CA 1
ATOM 4311 C C . LYS A 1 541 ? 2.139 -27.156 -32.5 1 98.06 541 LYS A C 1
ATOM 4313 O O . LYS A 1 541 ? 2.719 -27.562 -31.484 1 98.06 541 LYS A O 1
ATOM 4318 N N . THR A 1 542 ? 1.849 -25.891 -32.75 1 95.94 542 THR A N 1
ATOM 4319 C CA . THR A 1 542 ? 2.066 -24.875 -31.734 1 95.94 542 THR A CA 1
ATOM 4320 C C . THR A 1 542 ? 0.866 -24.781 -30.781 1 95.94 542 THR A C 1
ATOM 4322 O O . THR A 1 542 ? -0.206 -25.312 -31.094 1 95.94 542 THR A O 1
ATOM 4325 N N . TRP A 1 543 ? 1.047 -24.156 -29.672 1 95.31 543 TRP A N 1
ATOM 4326 C CA . TRP A 1 543 ? 0.048 -24.094 -28.609 1 95.31 543 TRP A CA 1
ATOM 4327 C C . TRP A 1 543 ? -1.292 -23.609 -29.141 1 95.31 543 TRP A C 1
ATOM 4329 O O . TRP A 1 543 ? -2.328 -24.219 -28.906 1 95.31 543 TRP A O 1
ATOM 4339 N N . PRO A 1 544 ? -1.374 -22.5 -29.938 1 92.06 544 PRO A N 1
ATOM 4340 C CA . PRO A 1 544 ? -2.664 -22.016 -30.438 1 92.06 544 PRO A CA 1
ATOM 4341 C C . PRO A 1 544 ? -3.352 -23.016 -31.359 1 92.06 544 PRO A C 1
ATOM 4343 O O . PRO A 1 544 ? -4.57 -22.953 -31.547 1 92.06 544 PRO A O 1
ATOM 4346 N N . GLU A 1 545 ? -2.607 -23.938 -31.875 1 94.88 545 GLU A N 1
ATOM 4347 C CA . GLU A 1 545 ? -3.125 -24.875 -32.875 1 94.88 545 GLU A CA 1
ATOM 4348 C C . GLU A 1 545 ? -3.68 -26.141 -32.188 1 94.88 545 GLU A C 1
ATOM 4350 O O . GLU A 1 545 ? -4.336 -26.953 -32.844 1 94.88 545 GLU A O 1
ATOM 4355 N N . ILE A 1 546 ? -3.453 -26.281 -30.969 1 96.75 546 ILE A N 1
ATOM 4356 C CA . ILE A 1 546 ? -3.812 -27.5 -30.25 1 96.75 546 ILE A CA 1
ATOM 4357 C C . ILE A 1 546 ? -5.199 -27.344 -29.625 1 96.75 546 ILE A C 1
ATOM 4359 O O . ILE A 1 546 ? -5.535 -26.281 -29.094 1 96.75 546 ILE A O 1
ATOM 4363 N N . ASN A 1 547 ? -5.98 -28.438 -29.75 1 96.19 547 ASN A N 1
ATOM 4364 C CA . ASN A 1 547 ? -7.281 -28.469 -29.094 1 96.19 547 ASN A CA 1
ATOM 4365 C C . ASN A 1 547 ? -7.152 -28.359 -27.578 1 96.19 547 ASN A C 1
ATOM 4367 O O . ASN A 1 547 ? -6.602 -29.25 -26.938 1 96.19 547 ASN A O 1
ATOM 4371 N N . GLN A 1 548 ? -7.73 -27.344 -27.062 1 96.38 548 GLN A N 1
ATOM 4372 C CA . GLN A 1 548 ? -7.559 -27.062 -25.641 1 96.38 548 GLN A CA 1
ATOM 4373 C C . GLN A 1 548 ? -8.234 -28.1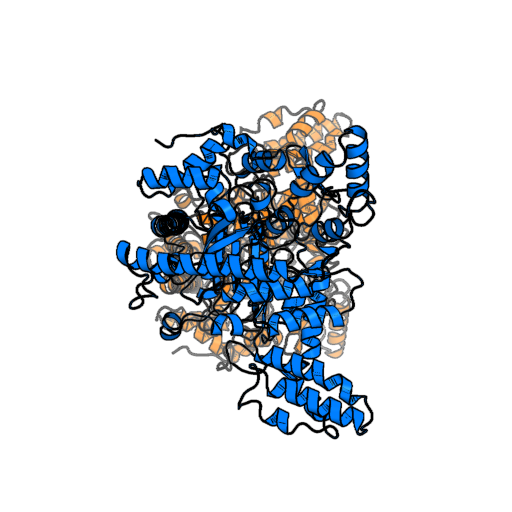41 -24.797 1 96.38 548 GLN A C 1
ATOM 4375 O O . GLN A 1 548 ? -7.816 -28.391 -23.656 1 96.38 548 GLN A O 1
ATOM 4380 N N . LEU A 1 549 ? -9.25 -28.734 -25.281 1 97.06 549 LEU A N 1
ATOM 4381 C CA . LEU A 1 549 ? -9.883 -29.828 -24.562 1 97.06 549 LEU A CA 1
ATOM 4382 C C . LEU A 1 549 ? -8.906 -30.984 -24.344 1 97.06 549 LEU A C 1
ATOM 4384 O O . LEU A 1 549 ? -8.922 -31.625 -23.297 1 97.06 549 LEU A O 1
ATOM 4388 N N . SER A 1 550 ? -8.07 -31.266 -25.344 1 97.75 550 SER A N 1
ATOM 4389 C CA . SER A 1 550 ? -7.051 -32.312 -25.203 1 97.75 550 SER A CA 1
ATOM 4390 C C . SER A 1 550 ? -6.086 -31.969 -24.062 1 97.75 550 SER A C 1
ATOM 4392 O O . SER A 1 550 ? -5.703 -32.844 -23.297 1 97.75 550 SER A O 1
ATOM 4394 N N . LEU A 1 551 ? -5.742 -30.75 -24 1 98 551 LEU A N 1
ATOM 4395 C CA . LEU A 1 551 ? -4.832 -30.328 -22.938 1 98 551 LEU A CA 1
ATOM 4396 C C . LEU A 1 551 ? -5.48 -30.469 -21.562 1 98 551 LEU A C 1
ATOM 4398 O O . LEU A 1 551 ? -4.836 -30.906 -20.609 1 98 551 LEU A O 1
ATOM 4402 N N . VAL A 1 552 ? -6.734 -30.109 -21.469 1 98.19 552 VAL A N 1
ATOM 4403 C CA . VAL A 1 552 ? -7.477 -30.219 -20.219 1 98.19 552 VAL A CA 1
ATOM 4404 C C . VAL A 1 552 ? -7.578 -31.688 -19.812 1 98.19 552 VAL A C 1
ATOM 4406 O O . VAL A 1 552 ? -7.395 -32.031 -18.641 1 98.19 552 VAL A O 1
ATOM 4409 N N . MET A 1 553 ? -7.824 -32.531 -20.781 1 97.81 553 MET A N 1
ATOM 4410 C CA . MET A 1 553 ? -7.973 -33.938 -20.484 1 97.81 553 MET A CA 1
ATOM 4411 C C . MET A 1 553 ? -6.645 -34.562 -20.047 1 97.81 553 MET A C 1
ATOM 4413 O O . MET A 1 553 ? -6.605 -35.375 -19.125 1 97.81 553 MET A O 1
ATOM 4417 N N . LEU A 1 554 ? -5.602 -34.188 -20.688 1 98.62 554 LEU A N 1
ATOM 4418 C CA . LEU A 1 554 ? -4.277 -34.625 -20.25 1 98.62 554 LEU A CA 1
ATOM 4419 C C . LEU A 1 554 ? -3.98 -34.156 -18.828 1 98.62 554 LEU A C 1
ATOM 4421 O O . LEU A 1 554 ? -3.506 -34.938 -18 1 98.62 554 LEU A O 1
ATOM 4425 N N . ALA A 1 555 ? -4.27 -32.906 -18.578 1 98.69 555 ALA A N 1
ATOM 4426 C CA . ALA A 1 555 ? -4.027 -32.344 -17.266 1 98.69 555 ALA A CA 1
ATOM 4427 C C . ALA A 1 555 ? -4.859 -33.031 -16.203 1 98.69 555 ALA A C 1
ATOM 4429 O O . ALA A 1 555 ? -4.355 -33.344 -15.117 1 98.69 555 ALA A O 1
ATOM 4430 N N . ALA A 1 556 ? -6.102 -33.219 -16.484 1 97.5 556 ALA A N 1
ATOM 4431 C CA . ALA A 1 556 ? -6.996 -33.906 -15.539 1 97.5 556 ALA A CA 1
ATOM 4432 C C . ALA A 1 556 ? -6.527 -35.312 -15.25 1 97.5 556 ALA A C 1
ATOM 4434 O O . ALA A 1 556 ? -6.617 -35.781 -14.117 1 97.5 556 ALA A O 1
ATOM 4435 N N . ASP A 1 557 ? -6.086 -36 -16.266 1 97.5 557 ASP A N 1
ATOM 4436 C CA . ASP A 1 557 ? -5.629 -37.375 -16.109 1 97.5 557 ASP A CA 1
ATOM 4437 C C . ASP A 1 557 ? -4.402 -37.438 -15.203 1 97.5 557 ASP A C 1
ATOM 4439 O O . ASP A 1 557 ? -4.316 -38.312 -14.336 1 97.5 557 ASP A O 1
ATOM 4443 N N . ARG A 1 558 ? -3.471 -36.594 -15.422 1 98.38 558 ARG A N 1
ATOM 4444 C CA . ARG A 1 558 ? -2.268 -36.656 -14.602 1 98.38 558 ARG A CA 1
ATOM 4445 C C . ARG A 1 558 ? -2.533 -36.094 -13.203 1 98.38 558 ARG A C 1
ATOM 4447 O O . ARG A 1 558 ? -1.8 -36.406 -12.258 1 98.38 558 ARG A O 1
ATOM 4454 N N . GLN A 1 559 ? -3.576 -35.281 -13.039 1 98.19 559 GLN A N 1
ATOM 4455 C CA . GLN A 1 559 ? -3.916 -34.719 -11.734 1 98.19 559 GLN A CA 1
ATOM 4456 C C . GLN A 1 559 ? -4.109 -35.812 -10.688 1 98.19 559 GLN A C 1
ATOM 4458 O O . GLN A 1 559 ? -3.82 -35.594 -9.508 1 98.19 559 GLN A O 1
ATOM 4463 N N . LYS A 1 560 ? -4.512 -36.969 -11.086 1 96.38 560 LYS A N 1
ATOM 4464 C CA . LYS A 1 560 ? -4.762 -38.094 -10.203 1 96.38 560 LYS A CA 1
ATOM 4465 C C . LYS A 1 560 ? -3.482 -38.531 -9.484 1 96.38 560 LYS A C 1
ATOM 4467 O O . LYS A 1 560 ? -3.539 -39.125 -8.406 1 96.38 560 LYS A O 1
ATOM 4472 N N . TRP A 1 561 ? -2.395 -38.156 -10.102 1 97.88 561 TRP A N 1
ATOM 4473 C CA . TRP A 1 561 ? -1.113 -38.625 -9.57 1 97.88 561 TRP A CA 1
ATOM 4474 C C . TRP A 1 561 ? -0.322 -37.438 -8.992 1 97.88 561 TRP A C 1
ATOM 4476 O O . TRP A 1 561 ? 0.839 -37.594 -8.609 1 97.88 561 TRP A O 1
ATOM 4486 N N . ILE A 1 562 ? -0.922 -36.312 -8.953 1 98.38 562 ILE A N 1
ATOM 4487 C CA . ILE A 1 562 ? -0.331 -35.094 -8.391 1 98.38 562 ILE A CA 1
ATOM 4488 C C . ILE A 1 562 ? -1.061 -34.719 -7.102 1 98.38 562 ILE A C 1
ATOM 4490 O O . ILE A 1 562 ? -2.26 -34.406 -7.121 1 98.38 562 ILE A O 1
ATOM 4494 N N . ASP A 1 563 ? -0.412 -34.75 -6.008 1 97.12 563 ASP A N 1
ATOM 4495 C CA . ASP A 1 563 ? -1.112 -34.531 -4.746 1 97.12 563 ASP A CA 1
ATOM 4496 C C . ASP A 1 563 ? -1.5 -33.062 -4.57 1 97.12 563 ASP A C 1
ATOM 4498 O O . ASP A 1 563 ? -2.572 -32.781 -4.043 1 97.12 563 ASP A O 1
ATOM 4502 N N . GLN A 1 564 ? -0.608 -32.125 -4.949 1 98.44 564 GLN A N 1
ATOM 4503 C CA . GLN A 1 564 ? -1.043 -30.734 -4.969 1 98.44 564 GLN A CA 1
ATOM 4504 C C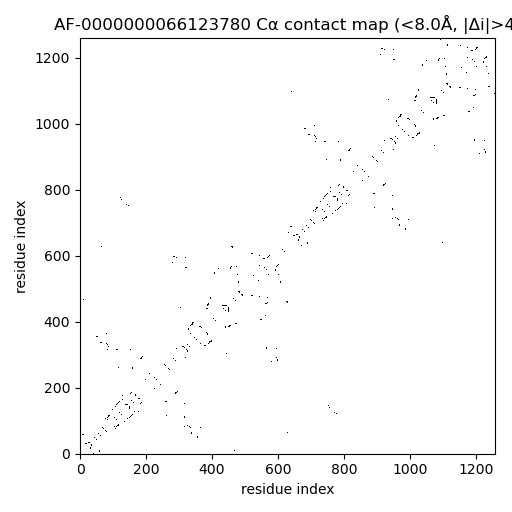 . GLN A 1 564 ? -1.708 -30.391 -6.297 1 98.44 564 GLN A C 1
ATOM 4506 O O . GLN A 1 564 ? -2.707 -31 -6.676 1 98.44 564 GLN A O 1
ATOM 4511 N N . SER A 1 565 ? -1.227 -29.312 -6.953 1 98.62 565 SER A N 1
ATOM 4512 C CA . SER A 1 565 ? -1.851 -28.953 -8.227 1 98.62 565 SER A CA 1
ATOM 4513 C C . SER A 1 565 ? -0.806 -28.766 -9.32 1 98.62 565 SER A C 1
ATOM 4515 O O . SER A 1 565 ? 0.355 -29.156 -9.148 1 98.62 565 SER A O 1
ATOM 4517 N N . GLN A 1 566 ? -1.255 -28.406 -10.461 1 98.62 566 GLN A N 1
ATOM 4518 C CA . GLN A 1 566 ? -0.42 -28.125 -11.625 1 98.62 566 GLN A CA 1
ATOM 4519 C C . GLN A 1 566 ? -0.831 -26.812 -12.297 1 98.62 566 GLN A C 1
ATOM 4521 O O . GLN A 1 566 ? -2.018 -26.484 -12.344 1 98.62 566 GLN A O 1
ATOM 4526 N N . SER A 1 567 ? 0.181 -26.109 -12.734 1 97.75 567 SER A N 1
ATOM 4527 C CA . SER A 1 567 ? -0.103 -24.891 -13.492 1 97.75 567 SER A CA 1
ATOM 4528 C C . SER A 1 567 ? -0.545 -25.219 -14.914 1 97.75 567 SER A C 1
ATOM 4530 O O . SER A 1 567 ? 0.255 -25.688 -15.727 1 97.75 567 SER A O 1
ATOM 4532 N N . THR A 1 568 ? -1.813 -24.969 -15.18 1 97.75 568 THR A N 1
ATOM 4533 C CA . THR A 1 568 ? -2.361 -25.25 -16.5 1 97.75 568 THR A CA 1
ATOM 4534 C C . THR A 1 568 ? -2.938 -23.969 -17.125 1 97.75 568 THR A C 1
ATOM 4536 O O . THR A 1 568 ? -3.971 -23.469 -16.672 1 97.75 568 THR A O 1
ATOM 4539 N N . SER A 1 569 ? -2.277 -23.5 -18.109 1 96.62 569 SER A N 1
ATOM 4540 C CA . SER A 1 569 ? -2.775 -22.344 -18.859 1 96.62 569 SER A CA 1
ATOM 4541 C C . SER A 1 569 ? -3.475 -22.797 -20.141 1 96.62 569 SER A C 1
ATOM 4543 O O . SER A 1 569 ? -3.162 -23.844 -20.688 1 96.62 569 SER A O 1
ATOM 4545 N N . LEU A 1 570 ? -4.391 -22.062 -20.531 1 96 570 LEU A N 1
ATOM 4546 C CA . LEU A 1 570 ? -5.125 -22.328 -21.766 1 96 570 LEU A CA 1
ATOM 4547 C C . LEU A 1 570 ? -4.926 -21.203 -22.781 1 96 570 LEU A C 1
ATOM 4549 O O . LEU A 1 570 ? -4.629 -20.078 -22.391 1 96 570 LEU A O 1
ATOM 4553 N N . PHE A 1 571 ? -5.023 -21.547 -24.031 1 94.81 571 PHE A N 1
ATOM 4554 C CA . PHE A 1 571 ? -4.836 -20.594 -25.125 1 94.81 571 PHE A CA 1
ATOM 4555 C C . PHE A 1 571 ? -6.062 -20.547 -26.016 1 94.81 571 PHE A C 1
ATOM 4557 O O . PHE A 1 571 ? -6.461 -21.578 -26.578 1 94.81 571 PHE A O 1
ATOM 4564 N N . PHE A 1 572 ? -6.68 -19.344 -26.109 1 93.69 572 PHE A N 1
ATOM 4565 C CA . PHE A 1 572 ? -7.859 -19.203 -26.953 1 93.69 572 PHE A CA 1
ATOM 4566 C C . PHE A 1 572 ? -7.656 -18.109 -28 1 93.69 572 PHE A C 1
ATOM 4568 O O . PHE A 1 572 ? -7.008 -17.094 -27.719 1 93.69 572 PHE A O 1
ATOM 4575 N N . ASN A 1 573 ? -8.172 -18.359 -29.141 1 88.5 573 ASN A N 1
ATOM 4576 C CA . ASN A 1 573 ? -8.219 -17.281 -30.125 1 88.5 573 ASN A CA 1
ATOM 4577 C C . ASN A 1 573 ? -9.195 -16.188 -29.719 1 88.5 573 ASN A C 1
ATOM 4579 O O . ASN A 1 573 ? -10.211 -16.453 -29.078 1 88.5 573 ASN A O 1
ATOM 4583 N N . PRO A 1 574 ? -8.898 -14.961 -30.094 1 85.81 574 PRO A N 1
ATOM 4584 C CA . PRO A 1 574 ? -9.766 -13.852 -29.703 1 85.81 574 PRO A CA 1
ATOM 4585 C C . PRO A 1 574 ? -11.203 -14.008 -30.203 1 85.81 574 PRO A C 1
ATOM 4587 O O . PRO A 1 574 ? -12.133 -13.484 -29.578 1 85.81 574 PRO A O 1
ATOM 4590 N N . ASP A 1 575 ? -11.398 -14.742 -31.25 1 86.38 575 ASP A N 1
ATOM 4591 C CA . ASP A 1 575 ? -12.727 -14.859 -31.859 1 86.38 575 ASP A CA 1
ATOM 4592 C C . ASP A 1 575 ? -13.414 -16.156 -31.438 1 86.38 575 ASP A C 1
ATOM 4594 O O . ASP A 1 575 ? -14.461 -16.516 -31.969 1 86.38 575 ASP A O 1
ATOM 4598 N N . GLU A 1 576 ? -12.805 -16.781 -30.422 1 89.62 576 GLU A N 1
ATOM 4599 C CA . GLU A 1 576 ? -13.438 -18 -29.953 1 89.62 576 GLU A CA 1
ATOM 4600 C C . GLU A 1 576 ? -14.805 -17.719 -29.344 1 89.62 576 GLU A C 1
ATOM 4602 O O . GLU A 1 576 ? -14.992 -16.688 -28.688 1 89.62 576 GLU A O 1
ATOM 4607 N N . ARG A 1 577 ? -15.758 -18.641 -29.562 1 88 577 ARG A N 1
ATOM 4608 C CA . ARG A 1 577 ? -17.078 -18.484 -28.984 1 88 577 ARG A CA 1
ATOM 4609 C C . ARG A 1 577 ? -17.062 -18.719 -27.469 1 88 577 ARG A C 1
ATOM 4611 O O . ARG A 1 577 ? -16.375 -19.625 -27 1 88 577 ARG A O 1
ATOM 4618 N N . ILE A 1 578 ? -17.719 -17.984 -26.719 1 89.94 578 ILE A N 1
ATOM 4619 C CA . ILE A 1 578 ? -17.797 -18.078 -25.266 1 89.94 578 ILE A CA 1
ATOM 4620 C C . ILE A 1 578 ? -18.297 -19.453 -24.859 1 89.94 578 ILE A C 1
ATOM 4622 O O . ILE A 1 578 ? -17.875 -20 -23.828 1 89.94 578 ILE A O 1
ATOM 4626 N N . SER A 1 579 ? -19.219 -20.031 -25.672 1 92.12 579 SER A N 1
ATOM 4627 C CA . SER A 1 579 ? -19.75 -21.359 -25.375 1 92.12 579 SER A CA 1
ATOM 4628 C C . SER A 1 579 ? -18.656 -22.422 -25.375 1 92.12 579 SER A C 1
ATOM 4630 O O . SER A 1 579 ? -18.672 -23.328 -24.547 1 92.12 579 SER A O 1
ATOM 4632 N N . TYR A 1 580 ? -17.75 -22.266 -26.25 1 93.31 580 TYR A N 1
ATOM 4633 C CA . TYR A 1 580 ? -16.625 -23.188 -26.297 1 93.31 580 TYR A CA 1
ATOM 4634 C C . TYR A 1 580 ? -15.711 -23 -25.094 1 93.31 580 TYR A C 1
ATOM 4636 O O . TYR A 1 580 ? -15.297 -23.969 -24.453 1 93.31 580 TYR A O 1
ATOM 4644 N N . VAL A 1 581 ? -15.391 -21.766 -24.781 1 95.25 581 VAL A N 1
ATOM 4645 C CA . VAL A 1 581 ? -14.547 -21.469 -23.641 1 95.25 581 VAL A CA 1
ATOM 4646 C C . VAL A 1 581 ? -15.188 -22.016 -22.359 1 95.25 581 VAL A C 1
ATOM 4648 O O . VAL A 1 581 ? -14.508 -22.609 -21.531 1 95.25 581 VAL A O 1
ATOM 4651 N N . HIS A 1 582 ? -16.5 -21.797 -22.266 1 95.69 582 HIS A N 1
ATOM 4652 C CA . HIS A 1 582 ? -17.25 -22.344 -21.141 1 95.69 582 HIS A CA 1
ATOM 4653 C C . HIS A 1 582 ? -17.125 -23.859 -21.078 1 95.69 582 HIS A C 1
ATOM 4655 O O . HIS A 1 582 ? -16.859 -24.422 -20 1 95.69 582 HIS A O 1
ATOM 4661 N N . LYS A 1 583 ? -17.312 -24.484 -22.172 1 95.75 583 LYS A N 1
ATOM 4662 C CA . LYS A 1 583 ? -17.25 -25.938 -22.234 1 95.75 583 LYS A CA 1
ATOM 4663 C C . LYS A 1 583 ? -15.906 -26.453 -21.734 1 95.75 583 LYS A C 1
ATOM 4665 O O . LYS A 1 583 ? -15.852 -27.438 -20.984 1 95.75 583 LYS A O 1
ATOM 4670 N N . ILE A 1 584 ? -14.859 -25.828 -22.125 1 97.44 584 ILE A N 1
ATOM 4671 C CA . ILE A 1 584 ? -13.516 -26.234 -21.734 1 97.44 584 ILE A CA 1
ATOM 4672 C C . ILE A 1 584 ? -13.344 -26.078 -20.234 1 97.44 584 ILE A C 1
ATOM 4674 O O . ILE A 1 584 ? -12.828 -26.984 -19.562 1 97.44 584 ILE A O 1
ATOM 4678 N N . HIS A 1 585 ? -13.828 -24.969 -19.672 1 97.75 585 HIS A N 1
ATOM 4679 C CA . HIS A 1 585 ? -13.727 -24.734 -18.25 1 97.75 585 HIS A CA 1
ATOM 4680 C C . HIS A 1 585 ? -14.562 -25.734 -17.453 1 97.75 585 HIS A C 1
ATOM 4682 O O . HIS A 1 585 ? -14.125 -26.234 -16.422 1 97.75 585 HIS A O 1
ATOM 4688 N N . LEU A 1 586 ? -15.758 -25.969 -17.938 1 97.19 586 LEU A N 1
ATOM 4689 C CA . LEU A 1 586 ? -16.641 -26.938 -17.281 1 97.19 586 LEU A CA 1
ATOM 4690 C C . LEU A 1 586 ? -16.016 -28.328 -17.266 1 97.19 586 LEU A C 1
ATOM 4692 O O . LEU A 1 586 ? -16.062 -29.016 -16.25 1 97.19 586 LEU A O 1
ATOM 4696 N N . LYS A 1 587 ? -15.461 -28.734 -18.406 1 97.31 587 LYS A N 1
ATOM 4697 C CA . LYS A 1 587 ? -14.828 -30.047 -18.5 1 97.31 587 LYS A CA 1
ATOM 4698 C C . LYS A 1 587 ? -13.633 -30.156 -17.562 1 97.31 587 LYS A C 1
ATOM 4700 O O . LYS A 1 587 ? -13.375 -31.219 -17 1 97.31 587 LYS A O 1
ATOM 4705 N N . ALA A 1 588 ? -12.898 -29.078 -17.438 1 98.31 588 ALA A N 1
ATOM 4706 C CA . ALA A 1 588 ? -11.773 -29.078 -16.516 1 98.31 588 ALA A CA 1
ATOM 4707 C C . ALA A 1 588 ? -12.227 -29.406 -15.094 1 98.31 588 ALA A C 1
ATOM 4709 O O . ALA A 1 588 ? -11.625 -30.234 -14.422 1 98.31 588 ALA A O 1
ATOM 4710 N N . TRP A 1 589 ? -13.328 -28.781 -14.672 1 97.94 589 TRP A N 1
ATOM 4711 C CA . TRP A 1 589 ? -13.875 -29.047 -13.352 1 97.94 589 TRP A CA 1
ATOM 4712 C C . TRP A 1 589 ? -14.422 -30.469 -13.266 1 97.94 589 TRP A C 1
ATOM 4714 O O . TRP A 1 589 ? -14.117 -31.203 -12.32 1 97.94 589 TRP A O 1
ATOM 4724 N N . LEU A 1 590 ? -15.18 -30.875 -14.273 1 96.81 590 LEU A N 1
ATOM 4725 C CA . LEU A 1 590 ? -15.844 -32.156 -14.273 1 96.81 590 LEU A CA 1
ATOM 4726 C C . LEU A 1 590 ? -14.828 -33.312 -14.195 1 96.81 590 LEU A C 1
ATOM 4728 O O . LEU A 1 590 ? -15.109 -34.344 -13.617 1 96.81 590 LEU A O 1
ATOM 4732 N N . HIS A 1 591 ? -13.656 -33.062 -14.719 1 96.94 591 HIS A N 1
ATOM 4733 C CA . HIS A 1 591 ? -12.664 -34.156 -14.781 1 96.94 591 HIS A CA 1
ATOM 4734 C C . HIS A 1 591 ? -11.641 -34.031 -13.656 1 96.94 591 HIS A C 1
ATOM 4736 O O . HIS A 1 591 ? -10.609 -34.688 -13.672 1 96.94 591 HIS A O 1
ATOM 4742 N N . GLY A 1 592 ? -11.828 -33.094 -12.734 1 96.62 592 GLY A N 1
ATOM 4743 C CA . GLY A 1 592 ? -11.133 -33.156 -11.453 1 96.62 592 GLY A CA 1
ATOM 4744 C C . GLY A 1 592 ? -9.891 -32.281 -11.422 1 96.62 592 GLY A C 1
ATOM 4745 O O . GLY A 1 592 ? -9.031 -32.469 -10.547 1 96.62 592 GLY A O 1
ATOM 4746 N N . LEU A 1 593 ? -9.734 -31.391 -12.312 1 98 593 LEU A N 1
ATOM 4747 C CA . LEU A 1 593 ? -8.641 -30.438 -12.195 1 98 593 LEU A CA 1
ATOM 4748 C C . LEU A 1 593 ? -8.828 -29.547 -10.977 1 98 593 LEU A C 1
ATOM 4750 O O . LEU A 1 593 ? -9.953 -29.188 -10.625 1 98 593 LEU A O 1
ATOM 4754 N N . LYS A 1 594 ? -7.73 -29.203 -10.367 1 98.56 594 LYS A N 1
ATOM 4755 C CA . LYS A 1 594 ? -7.809 -28.406 -9.148 1 98.56 594 LYS A CA 1
ATOM 4756 C C . LYS A 1 594 ? -7.738 -26.906 -9.461 1 98.56 594 LYS A C 1
ATOM 4758 O O . LYS A 1 594 ? -8.352 -26.094 -8.766 1 98.56 594 LYS A O 1
ATOM 4763 N N . THR A 1 595 ? -6.949 -26.531 -10.492 1 98.69 595 THR A N 1
ATOM 4764 C CA . THR A 1 595 ? -6.75 -25.125 -10.789 1 98.69 595 THR A CA 1
ATOM 4765 C C . THR A 1 595 ? -6.633 -24.891 -12.297 1 98.69 595 THR A C 1
ATOM 4767 O O . THR A 1 595 ? -6.387 -25.844 -13.055 1 98.69 595 THR A O 1
ATOM 4770 N N . LEU A 1 596 ? -6.934 -23.734 -12.703 1 98.38 596 LEU A N 1
ATOM 4771 C CA . LEU A 1 596 ? -6.559 -23.188 -14.008 1 98.38 596 LEU A CA 1
ATOM 4772 C C . LEU A 1 596 ? -5.77 -21.891 -13.836 1 98.38 596 LEU A C 1
ATOM 4774 O O . LEU A 1 596 ? -6.203 -20.984 -13.125 1 98.38 596 LEU A O 1
ATOM 4778 N N . TYR A 1 597 ? -4.641 -21.812 -14.469 1 97.19 597 TYR A N 1
ATOM 4779 C CA . TYR A 1 597 ? -3.76 -20.656 -14.43 1 97.19 597 TYR A CA 1
ATOM 4780 C C . TYR A 1 597 ? -4.18 -19.609 -15.469 1 97.19 597 TYR A C 1
ATOM 4782 O O . TYR A 1 597 ? -5.332 -19.172 -15.484 1 97.19 597 TYR A O 1
ATOM 4790 N N . TYR A 1 598 ? -3.385 -19.156 -16.359 1 92.12 598 TYR A N 1
ATOM 4791 C CA . TYR A 1 598 ? -3.637 -18.031 -17.25 1 92.12 598 TYR A CA 1
ATOM 4792 C C . TYR A 1 598 ? -4.582 -18.438 -18.375 1 92.12 598 TYR A C 1
ATOM 4794 O O . TYR A 1 598 ? -4.59 -19.594 -18.812 1 92.12 598 TYR A O 1
ATOM 4802 N N . PHE A 1 599 ? -5.367 -17.531 -18.75 1 89.5 599 PHE A N 1
ATOM 4803 C CA . PHE A 1 599 ? -6.059 -17.5 -20.031 1 89.5 599 PHE A CA 1
ATOM 4804 C C . PHE A 1 599 ? -5.27 -16.688 -21.062 1 89.5 599 PHE A C 1
ATOM 4806 O O . PHE A 1 599 ? -5.211 -15.461 -20.969 1 89.5 599 PHE A O 1
ATOM 4813 N N . ARG A 1 600 ? -4.688 -17.328 -21.969 1 87.38 600 ARG A N 1
ATOM 4814 C CA . ARG A 1 600 ? -3.879 -16.641 -22.969 1 87.38 600 ARG A CA 1
ATOM 4815 C C . ARG A 1 600 ? -4.664 -16.453 -24.266 1 87.38 600 ARG A C 1
ATOM 4817 O O . ARG A 1 600 ? -5.551 -17.25 -24.578 1 87.38 600 ARG A O 1
ATOM 4824 N N . SER A 1 601 ? -4.398 -15.359 -24.984 1 84.88 601 SER A N 1
ATOM 4825 C CA . SER A 1 601 ? -5.031 -15.078 -26.281 1 84.88 601 SER A CA 1
ATOM 4826 C C . SER A 1 601 ? -4.023 -14.531 -27.281 1 84.88 601 SER A C 1
ATOM 4828 O O . SER A 1 601 ? -2.949 -14.062 -26.906 1 84.88 601 SER A O 1
ATOM 4830 N N . ARG A 1 602 ? -4.195 -14.688 -28.688 1 66.94 602 ARG A N 1
ATOM 4831 C CA . ARG A 1 602 ? -3.311 -14.25 -29.766 1 66.94 602 ARG A CA 1
ATOM 4832 C C . ARG A 1 602 ? -3.146 -12.734 -29.75 1 66.94 602 ARG A C 1
ATOM 4834 O O . ARG A 1 602 ? -2.094 -12.211 -30.125 1 66.94 602 ARG A O 1
ATOM 4841 N N . LYS A 1 603 ? -4.223 -11.859 -29.922 1 55.16 603 LYS A N 1
ATOM 4842 C CA . LYS A 1 603 ? -3.979 -10.438 -30.125 1 55.16 603 LYS A CA 1
ATOM 4843 C C . LYS A 1 603 ? -2.797 -9.953 -29.297 1 55.16 603 LYS A C 1
ATOM 4845 O O . LYS A 1 603 ? -2.316 -8.836 -29.469 1 55.16 603 LYS A O 1
ATOM 4850 N N . ILE A 1 604 ? -2.449 -10.469 -28.469 1 42.78 604 ILE A N 1
ATOM 4851 C CA . ILE A 1 604 ? -1.21 -9.992 -27.875 1 42.78 604 ILE A CA 1
ATOM 4852 C C . ILE A 1 604 ? -0.014 -10.539 -28.656 1 42.78 604 ILE A C 1
ATOM 4854 O O . ILE A 1 604 ? 1.137 -10.328 -28.25 1 42.78 604 ILE A O 1
ATOM 4858 N N . LEU A 1 605 ? -0.245 -11.453 -29.734 1 34.94 605 LEU A N 1
ATOM 4859 C CA . LEU A 1 605 ? 0.865 -12.266 -30.219 1 34.94 605 LEU A CA 1
ATOM 4860 C C . LEU A 1 605 ? 1.585 -11.562 -31.375 1 34.94 605 LEU A C 1
ATOM 4862 O O . LEU A 1 605 ? 1.32 -11.844 -32.531 1 34.94 605 LEU A O 1
ATOM 4866 N N . THR A 1 606 ? 1.878 -10.289 -31.641 1 31.58 606 THR A N 1
ATOM 4867 C CA . THR A 1 606 ? 2.68 -10.062 -32.844 1 31.58 606 THR A CA 1
ATOM 4868 C C . THR A 1 606 ? 3.805 -11.086 -32.938 1 31.58 606 THR A C 1
ATOM 4870 O O . THR A 1 606 ? 4.539 -11.312 -31.984 1 31.58 606 THR A O 1
ATOM 4873 N N . VAL A 1 607 ? 3.76 -12.148 -33.875 1 30.12 607 VAL A N 1
ATOM 4874 C CA . VAL A 1 607 ? 4.918 -12.977 -34.219 1 30.12 607 VAL A CA 1
ATOM 4875 C C . VAL A 1 607 ? 6.176 -12.117 -34.25 1 30.12 607 VAL A C 1
ATOM 4877 O O . VAL A 1 607 ? 7.285 -12.617 -34.031 1 30.12 607 VAL A O 1
ATOM 4880 N N . ASP A 1 608 ? 6.199 -11.055 -35.344 1 26.11 608 ASP A N 1
ATOM 4881 C CA . ASP A 1 608 ? 7.547 -10.547 -35.562 1 26.11 608 ASP A CA 1
ATOM 4882 C C . ASP A 1 608 ? 8.258 -10.25 -34.25 1 26.11 608 ASP A C 1
ATOM 4884 O O . ASP A 1 608 ? 9.438 -10.57 -34.094 1 26.11 608 ASP A O 1
ATOM 4888 N N . LYS A 1 609 ? 7.996 -8.922 -33.656 1 25.78 609 LYS A N 1
ATOM 4889 C CA . LYS A 1 609 ? 8.766 -8.188 -32.656 1 25.78 609 LYS A CA 1
ATOM 4890 C C . LYS A 1 609 ? 8.75 -8.914 -31.312 1 25.78 609 LYS A C 1
ATOM 4892 O O . LYS A 1 609 ? 7.699 -9.047 -30.688 1 25.78 609 LYS A O 1
ATOM 4897 N N . VAL A 1 610 ? 9.289 -10.125 -31.062 1 24.12 610 VAL A N 1
ATOM 4898 C CA . VAL A 1 610 ? 9.789 -10.227 -29.688 1 24.12 610 VAL A CA 1
ATOM 4899 C C . VAL A 1 610 ? 10.117 -8.836 -29.156 1 24.12 610 VAL A C 1
ATOM 4901 O O . VAL A 1 610 ? 11.18 -8.617 -28.578 1 24.12 610 VAL A O 1
ATOM 4904 N N . HIS A 1 611 ? 9.945 -7.824 -29.906 1 20.14 611 HIS A N 1
ATOM 4905 C CA . HIS A 1 611 ? 10.188 -6.461 -29.438 1 20.14 611 HIS A CA 1
ATOM 4906 C C . HIS A 1 611 ? 9.375 -6.156 -28.188 1 20.14 611 HIS A C 1
ATOM 4908 O O . HIS A 1 611 ? 8.219 -6.57 -28.062 1 20.14 611 HIS A O 1
ATOM 4914 N N . HIS A 1 612 ? 10.109 -5.969 -27.094 1 22.95 612 HIS A N 1
ATOM 4915 C CA . HIS A 1 612 ? 9.758 -5.082 -26 1 22.95 612 HIS A CA 1
ATOM 4916 C C . HIS A 1 612 ? 9.086 -3.812 -26.5 1 22.95 612 HIS A C 1
ATOM 4918 O O . HIS A 1 612 ? 9.742 -2.912 -27.016 1 22.95 612 HIS A O 1
ATOM 4924 N N . THR A 1 613 ? 8.305 -3.861 -27.516 1 22.61 613 THR A N 1
ATOM 4925 C CA . THR A 1 613 ? 7.66 -2.596 -27.859 1 22.61 613 THR A CA 1
ATOM 4926 C C . THR A 1 613 ? 7.328 -1.812 -26.594 1 22.61 613 THR A C 1
ATOM 4928 O O . THR A 1 613 ? 6.512 -2.254 -25.766 1 22.61 613 THR A O 1
ATOM 4931 N N . THR A 1 614 ? 8.414 -1.242 -26.219 1 22.88 614 THR A N 1
ATOM 4932 C CA . THR A 1 614 ? 8.578 -0.118 -25.312 1 22.88 614 THR A CA 1
ATOM 4933 C C . THR A 1 614 ? 7.574 0.986 -25.625 1 22.88 614 THR A C 1
ATOM 4935 O O . THR A 1 614 ? 7.695 1.672 -26.641 1 22.88 614 THR A O 1
ATOM 4938 N N . THR A 1 615 ? 6.363 0.881 -25.984 1 25.8 615 THR A N 1
ATOM 4939 C CA . THR A 1 615 ? 5.77 2.211 -25.906 1 25.8 615 THR A CA 1
ATOM 4940 C C . THR A 1 615 ? 6.578 3.104 -24.969 1 25.8 615 THR A C 1
ATOM 4942 O O . THR A 1 615 ? 6.945 2.689 -23.859 1 25.8 615 THR A O 1
ATOM 4945 N N . THR A 1 616 ? 7.367 4.051 -25.531 1 24.14 616 THR A N 1
ATOM 4946 C CA . THR A 1 616 ? 8.352 5.016 -25.047 1 24.14 616 THR A CA 1
ATOM 4947 C C . THR A 1 616 ? 7.895 5.648 -23.734 1 24.14 616 THR A C 1
ATOM 4949 O O . THR A 1 616 ? 8.469 6.641 -23.297 1 24.14 616 THR A O 1
ATOM 4952 N N . ALA A 1 617 ? 6.668 5.656 -23.281 1 23.98 617 ALA A N 1
ATOM 4953 C CA . ALA A 1 617 ? 7.02 6.047 -21.922 1 23.98 617 ALA A CA 1
ATOM 4954 C C . ALA A 1 617 ? 8.125 5.152 -21.359 1 23.98 617 ALA A C 1
ATOM 4956 O O . ALA A 1 617 ? 8.344 4.047 -21.859 1 23.98 617 ALA A O 1
ATOM 4957 N N . ASP A 1 618 ? 8.938 5.266 -20.266 1 22.69 618 ASP A N 1
ATOM 4958 C CA . ASP A 1 618 ? 10.125 4.52 -19.859 1 22.69 618 ASP A CA 1
ATOM 4959 C C . ASP A 1 618 ? 9.906 3.014 -20 1 22.69 618 ASP A C 1
ATOM 4961 O O . ASP A 1 618 ? 8.852 2.496 -19.625 1 22.69 618 ASP A O 1
ATOM 4965 N N . PRO A 1 619 ? 10.367 2.162 -21.078 1 24.95 619 PRO A N 1
ATOM 4966 C CA . PRO A 1 619 ? 10.555 0.712 -21.172 1 24.95 619 PRO A CA 1
ATOM 4967 C C . PRO A 1 619 ? 10.664 0.045 -19.797 1 24.95 619 PRO A C 1
ATOM 4969 O O . PRO A 1 619 ? 11.766 -0.201 -19.312 1 24.95 619 PRO A O 1
ATOM 4972 N N . LYS A 1 620 ? 10.117 0.619 -18.812 1 24.08 620 LYS A N 1
ATOM 4973 C CA . LYS A 1 620 ? 10.312 -0.067 -17.547 1 24.08 620 LYS A CA 1
ATOM 4974 C C . LYS A 1 620 ? 9.953 -1.546 -17.656 1 24.08 620 LYS A C 1
ATOM 4976 O O . LYS A 1 620 ? 9.094 -1.923 -18.453 1 24.08 620 LYS A O 1
ATOM 4981 N N . THR A 1 621 ? 10.555 -2.457 -16.797 1 24.25 621 THR A N 1
ATOM 4982 C CA . THR A 1 621 ? 10.805 -3.865 -16.516 1 24.25 621 THR A CA 1
ATOM 4983 C C . THR A 1 621 ? 9.508 -4.664 -16.562 1 24.25 621 THR A C 1
ATOM 4985 O O . THR A 1 621 ? 8.547 -4.344 -15.852 1 24.25 621 THR A O 1
ATOM 4988 N N . GLU A 1 622 ? 9.039 -4.996 -17.672 1 27.16 622 GLU A N 1
ATOM 4989 C CA . GLU A 1 622 ? 8.125 -6.137 -17.656 1 27.16 622 GLU A CA 1
ATOM 4990 C C . GLU A 1 622 ? 8.516 -7.141 -16.578 1 27.16 622 GLU A C 1
ATOM 4992 O O . GLU A 1 622 ? 9.477 -7.895 -16.734 1 27.16 622 GLU A O 1
ATOM 4997 N N . ASN A 1 623 ? 8.508 -6.742 -15.398 1 28.02 623 ASN A N 1
ATOM 4998 C CA . ASN A 1 623 ? 8.867 -7.609 -14.289 1 28.02 623 ASN A CA 1
ATOM 4999 C C . ASN A 1 623 ? 8.023 -8.883 -14.266 1 28.02 623 ASN A C 1
ATOM 5001 O O . ASN A 1 623 ? 6.91 -8.891 -13.742 1 28.02 623 ASN A O 1
ATOM 5005 N N . ASP A 1 624 ? 7.973 -9.578 -15.359 1 28.62 624 ASP A N 1
ATOM 5006 C CA . ASP A 1 624 ? 7.504 -10.945 -15.195 1 28.62 624 ASP A CA 1
ATOM 5007 C C . ASP A 1 624 ? 8.094 -11.586 -13.945 1 28.62 624 ASP A C 1
ATOM 5009 O O . ASP A 1 624 ? 9.258 -11.336 -13.602 1 28.62 624 ASP A O 1
ATOM 5013 N N . CYS A 1 625 ? 7.297 -11.898 -13.062 1 31.5 625 CYS A N 1
ATOM 5014 C CA . CYS A 1 625 ? 7.77 -12.555 -11.852 1 31.5 625 CYS A CA 1
ATOM 5015 C C . CYS A 1 625 ? 8.68 -13.734 -12.188 1 31.5 625 CYS A C 1
ATOM 5017 O O . CYS A 1 625 ? 8.242 -14.719 -12.781 1 31.5 625 CYS A O 1
ATOM 5019 N N . THR A 1 626 ? 9.859 -13.594 -12.344 1 32.69 626 THR A N 1
ATOM 5020 C CA . THR A 1 626 ? 10.852 -14.648 -12.523 1 32.69 626 THR A CA 1
ATOM 5021 C C . THR A 1 626 ? 10.617 -15.789 -11.539 1 32.69 626 THR A C 1
ATOM 5023 O O . THR A 1 626 ? 11.234 -16.844 -11.656 1 32.69 626 THR A O 1
ATOM 5026 N N . PHE A 1 627 ? 10.039 -15.516 -10.469 1 30.8 627 PHE A N 1
ATOM 5027 C CA . PHE A 1 627 ? 9.906 -16.594 -9.5 1 30.8 627 PHE A CA 1
ATOM 5028 C C . PHE A 1 627 ? 8.961 -17.672 -10.016 1 30.8 627 PHE A C 1
ATOM 5030 O O . PHE A 1 627 ? 9.055 -18.828 -9.617 1 30.8 627 PHE A O 1
ATOM 5037 N N . CYS A 1 628 ? 7.992 -17.266 -10.75 1 31 628 CYS A N 1
ATOM 5038 C CA . CYS A 1 628 ? 7.137 -18.297 -11.305 1 31 628 CYS A CA 1
ATOM 5039 C C . CYS A 1 628 ? 7.883 -19.109 -12.359 1 31 628 CYS A C 1
ATOM 5041 O O . CYS A 1 628 ? 7.277 -19.906 -13.078 1 31 628 CYS A O 1
ATOM 5043 N N . GLU A 1 629 ? 9.133 -18.75 -12.555 1 29.09 629 GLU A N 1
ATOM 5044 C CA . GLU A 1 629 ? 9.953 -19.453 -13.531 1 29.09 629 GLU A CA 1
ATOM 5045 C C . GLU A 1 629 ? 10.547 -20.719 -12.945 1 29.09 629 GLU A C 1
ATOM 5047 O O . GLU A 1 629 ? 11.406 -21.359 -13.562 1 29.09 629 GLU A O 1
ATOM 5052 N N . GLY A 1 630 ? 10.547 -20.938 -11.586 1 25.97 630 GLY A N 1
ATOM 5053 C CA . GLY A 1 630 ? 10.883 -22.297 -11.242 1 25.97 630 GLY A CA 1
ATOM 5054 C C . GLY A 1 630 ? 9.977 -23.328 -11.906 1 25.97 630 GLY A C 1
ATOM 5055 O O . GLY A 1 630 ? 8.867 -23 -12.336 1 25.97 630 GLY A O 1
ATOM 5056 N N . MET B 1 1 ? -18.188 14.414 42.25 1 82.06 1 MET B N 1
ATOM 5057 C CA . MET B 1 1 ? -19.141 14.539 41.156 1 82.06 1 MET B CA 1
ATOM 5058 C C . MET B 1 1 ? -19.094 15.93 40.531 1 82.06 1 MET B C 1
ATOM 5060 O O . MET B 1 1 ? -18.984 16.922 41.25 1 82.06 1 MET B O 1
ATOM 5064 N N . ILE B 1 2 ? -18.906 16.141 39.25 1 95.38 2 ILE B N 1
ATOM 5065 C CA . ILE B 1 2 ? -18.844 17.406 38.531 1 95.38 2 ILE B CA 1
ATOM 5066 C C . ILE B 1 2 ? -20.234 18.047 38.5 1 95.38 2 ILE B C 1
ATOM 5068 O O . ILE B 1 2 ? -21.219 17.391 38.219 1 95.38 2 ILE B O 1
ATOM 5072 N N . THR B 1 3 ? -20.312 19.266 38.969 1 96.94 3 THR B N 1
ATOM 5073 C CA . THR B 1 3 ? -21.547 20.031 38.844 1 96.94 3 THR B CA 1
ATOM 5074 C C . THR B 1 3 ? -21.703 20.594 37.438 1 96.94 3 THR B C 1
ATOM 5076 O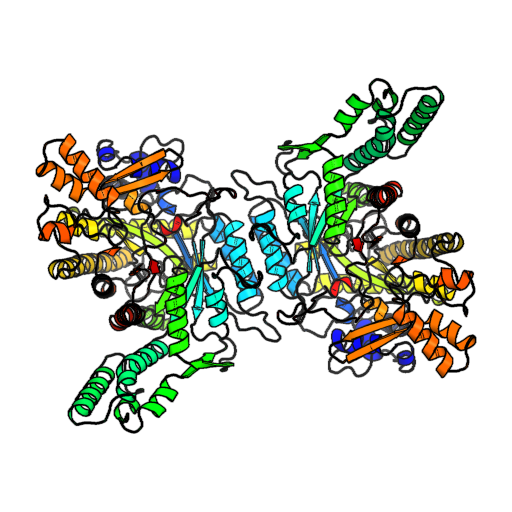 O . THR B 1 3 ? -20.906 21.422 37.031 1 96.94 3 THR B O 1
ATOM 5079 N N . ILE B 1 4 ? -22.781 20.203 36.781 1 96.69 4 ILE B N 1
ATOM 5080 C CA . ILE B 1 4 ? -23.031 20.578 35.406 1 96.69 4 ILE B CA 1
ATOM 5081 C C . ILE B 1 4 ? -23.906 21.812 35.344 1 96.69 4 ILE B C 1
ATOM 5083 O O . ILE B 1 4 ? -24.859 21.953 36.125 1 96.69 4 ILE B O 1
ATOM 5087 N N . ASP B 1 5 ? -23.656 22.734 34.469 1 97.69 5 ASP B N 1
ATOM 5088 C CA . ASP B 1 5 ? -24.469 23.922 34.219 1 97.69 5 ASP B CA 1
ATOM 5089 C C . ASP B 1 5 ? -25.062 23.906 32.812 1 97.69 5 ASP B C 1
ATOM 5091 O O . ASP B 1 5 ? -24.438 24.328 31.859 1 97.69 5 ASP B O 1
ATOM 5095 N N . GLU B 1 6 ? -26.344 23.594 32.719 1 96.25 6 GLU B N 1
ATOM 5096 C CA . GLU B 1 6 ? -27.031 23.406 31.438 1 96.25 6 GLU B CA 1
ATOM 5097 C C . GLU B 1 6 ? -27.203 24.734 30.703 1 96.25 6 GLU B C 1
ATOM 5099 O O . GLU B 1 6 ? -27.406 24.766 29.5 1 96.25 6 GLU B O 1
ATOM 5104 N N . SER B 1 7 ? -27.172 25.766 31.406 1 97.06 7 SER B N 1
ATOM 5105 C CA . SER B 1 7 ? -27.375 27.078 30.797 1 97.06 7 SER B CA 1
ATOM 5106 C C . SER B 1 7 ? -26.266 27.391 29.797 1 97.06 7 SER B C 1
ATOM 5108 O O . SER B 1 7 ? -26.453 28.203 28.891 1 97.06 7 SER B O 1
ATOM 5110 N N . ARG B 1 8 ? -25.172 26.75 29.953 1 96.94 8 ARG B N 1
ATOM 5111 C CA . ARG B 1 8 ? -24.031 27.016 29.078 1 96.94 8 ARG B CA 1
ATOM 5112 C C . ARG B 1 8 ? -24.234 26.406 27.703 1 96.94 8 ARG B C 1
ATOM 5114 O O . ARG B 1 8 ? -23.469 26.672 26.781 1 96.94 8 ARG B O 1
ATOM 5121 N N . ASN B 1 9 ? -25.328 25.672 27.484 1 95.5 9 ASN B N 1
ATOM 5122 C CA . ASN B 1 9 ? -25.75 25.234 26.156 1 95.5 9 ASN B CA 1
ATOM 5123 C C . ASN B 1 9 ? -26.062 26.422 25.25 1 95.5 9 ASN B C 1
ATOM 5125 O O . ASN B 1 9 ? -25.969 26.312 24.016 1 95.5 9 ASN B O 1
ATOM 5129 N N . ASN B 1 10 ? -26.344 27.484 25.875 1 94.56 10 ASN B N 1
ATOM 5130 C CA . ASN B 1 10 ? -26.734 28.672 25.141 1 94.56 10 ASN B CA 1
ATOM 5131 C C . ASN B 1 10 ? -25.531 29.312 24.438 1 94.56 10 ASN B C 1
ATOM 5133 O O . ASN B 1 10 ? -25.688 30.156 23.562 1 94.56 10 ASN B O 1
ATOM 5137 N N . LEU B 1 11 ? -24.344 28.828 24.797 1 94.62 11 LEU B N 1
ATOM 5138 C CA . LEU B 1 11 ? -23.141 29.375 24.188 1 94.62 11 LEU B CA 1
ATOM 5139 C C . LEU B 1 11 ? -22.922 28.781 22.797 1 94.62 11 LEU B C 1
ATOM 5141 O O . LEU B 1 11 ? -22.156 29.328 22 1 94.62 11 LEU B O 1
ATOM 5145 N N . PHE B 1 12 ? -23.641 27.703 22.516 1 94.56 12 PHE B N 1
ATOM 5146 C CA . PHE B 1 12 ? -23.5 27.047 21.219 1 94.56 12 PHE B CA 1
ATOM 5147 C C . PHE B 1 12 ? -24.469 27.641 20.203 1 94.56 12 PHE B C 1
ATOM 5149 O O . PHE B 1 12 ? -25.562 28.062 20.562 1 94.56 12 PHE B O 1
ATOM 5156 N N . ASP B 1 13 ? -24 27.703 18.953 1 90.94 13 ASP B N 1
ATOM 5157 C CA . ASP B 1 13 ? -24.969 27.891 17.875 1 90.94 13 ASP B CA 1
ATOM 5158 C C . ASP B 1 13 ? -25.453 26.547 17.328 1 90.94 13 ASP B C 1
ATOM 5160 O O . ASP B 1 13 ? -25.031 25.5 17.797 1 90.94 13 ASP B O 1
ATOM 5164 N N . ALA B 1 14 ? -26.297 26.578 16.359 1 89.88 14 ALA B N 1
ATOM 5165 C CA . ALA B 1 14 ? -26.953 25.375 15.875 1 89.88 14 ALA B CA 1
ATOM 5166 C C . ALA B 1 14 ? -25.953 24.438 15.203 1 89.88 14 ALA B C 1
ATOM 5168 O O . ALA B 1 14 ? -25.984 23.219 15.422 1 89.88 14 ALA B O 1
ATOM 5169 N N . LEU B 1 15 ? -25.094 24.969 14.469 1 90.5 15 LEU B N 1
ATOM 5170 C CA . LEU B 1 15 ? -24.125 24.156 13.75 1 90.5 15 LEU B CA 1
ATOM 5171 C C . LEU B 1 15 ? -23.141 23.5 14.719 1 90.5 15 LEU B C 1
ATOM 5173 O O . LEU B 1 15 ? -22.812 22.328 14.586 1 90.5 15 LEU B O 1
ATOM 5177 N N . GLY B 1 16 ? -22.625 24.281 15.609 1 92.5 16 GLY B N 1
ATOM 5178 C CA . GLY B 1 16 ? -21.688 23.766 16.594 1 92.5 16 GLY B CA 1
ATOM 5179 C C . GLY B 1 16 ? -22.25 22.625 17.406 1 92.5 16 GLY B C 1
ATOM 5180 O O . GLY B 1 16 ? -21.562 21.641 17.672 1 92.5 16 GLY B O 1
ATOM 5181 N N . LEU B 1 17 ? -23.484 22.828 17.781 1 92.06 17 LEU B N 1
ATOM 5182 C CA . LEU B 1 17 ? -24.156 21.781 18.562 1 92.06 17 LEU B CA 1
ATOM 5183 C C . LEU B 1 17 ? -24.344 20.516 17.734 1 92.06 17 LEU B C 1
ATOM 5185 O O . LEU B 1 17 ? -24.125 19.406 18.234 1 92.06 17 LEU B O 1
ATOM 5189 N N . GLN B 1 18 ? -24.719 20.703 16.547 1 90.62 18 GLN B N 1
ATOM 5190 C CA . GLN B 1 18 ? -24.938 19.562 15.672 1 90.62 18 GLN B CA 1
ATOM 5191 C C . GLN B 1 18 ? -23.641 18.812 15.391 1 90.62 18 GLN B C 1
ATOM 5193 O O . GLN B 1 18 ? -23.609 17.578 15.391 1 90.62 18 GLN B O 1
ATOM 5198 N N . ARG B 1 19 ? -22.578 19.516 15.195 1 89.5 19 ARG B N 1
ATOM 5199 C CA . ARG B 1 19 ? -21.266 18.906 14.945 1 89.5 19 ARG B CA 1
ATOM 5200 C C . ARG B 1 19 ? -20.797 18.109 16.156 1 89.5 19 ARG B C 1
ATOM 5202 O O . ARG B 1 19 ? -20.234 17.016 16.016 1 89.5 19 ARG B O 1
ATOM 5209 N N . LEU B 1 20 ? -20.969 18.703 17.25 1 92.31 20 LEU B N 1
ATOM 5210 C CA . LEU B 1 20 ? -20.578 18.031 18.484 1 92.31 20 LEU B CA 1
ATOM 5211 C C . LEU B 1 20 ? -21.359 16.734 18.672 1 92.31 20 LEU B C 1
ATOM 5213 O O . LEU B 1 20 ? -20.781 15.711 19.031 1 92.31 20 LEU B O 1
ATOM 5217 N N . LYS B 1 21 ? -22.609 16.797 18.375 1 89.62 21 LYS B N 1
ATOM 5218 C CA . LYS B 1 21 ? -23.469 15.641 18.547 1 89.62 21 LYS B CA 1
ATOM 5219 C C . LYS B 1 21 ? -23.125 14.539 17.547 1 89.62 21 LYS B C 1
ATOM 5221 O O . LYS B 1 21 ? -23.016 13.367 17.906 1 89.62 21 LYS B O 1
ATOM 5226 N N . ASP B 1 22 ? -22.891 14.945 16.406 1 84.75 22 ASP B N 1
ATOM 5227 C CA . ASP B 1 22 ? -22.688 13.992 15.328 1 84.75 22 ASP B CA 1
ATOM 5228 C C . ASP B 1 22 ? -21.328 13.312 15.438 1 84.75 22 ASP B C 1
ATOM 5230 O O . ASP B 1 22 ? -21.203 12.109 15.18 1 84.75 22 ASP B O 1
ATOM 5234 N N . SER B 1 23 ? -20.375 14.008 15.945 1 85.31 23 SER B N 1
ATOM 5235 C CA . SER B 1 23 ? -19.031 13.5 15.727 1 85.31 23 SER B CA 1
ATOM 5236 C C . SER B 1 23 ? -18.328 13.188 17.047 1 85.31 23 SER B C 1
ATOM 5238 O O . SER B 1 23 ? -17.344 12.453 17.078 1 85.31 23 SER B O 1
ATOM 5240 N N . TYR B 1 24 ? -18.891 13.664 18.188 1 91.06 24 TYR B N 1
ATOM 5241 C CA . TYR B 1 24 ? -18.031 13.594 19.359 1 91.06 24 TYR B CA 1
ATOM 5242 C C . TYR B 1 24 ? -18.797 13.047 20.562 1 91.06 24 TYR B C 1
ATOM 5244 O O . TYR B 1 24 ? -18.219 12.406 21.438 1 91.06 24 TYR B O 1
ATOM 5252 N N . MET B 1 25 ? -20.031 13.266 20.609 1 93.56 25 MET B N 1
ATOM 5253 C CA . MET B 1 25 ? -20.812 12.828 21.766 1 93.56 25 MET B CA 1
ATOM 5254 C C . MET B 1 25 ? -21.078 11.328 21.703 1 93.56 25 MET B C 1
ATOM 5256 O O . MET B 1 25 ? -21.203 10.758 20.609 1 93.56 25 MET B O 1
ATOM 5260 N N . LYS B 1 26 ? -21.172 10.75 22.828 1 91.56 26 LYS B N 1
ATOM 5261 C CA . LYS B 1 26 ? -21.609 9.359 22.938 1 91.56 26 LYS B CA 1
ATOM 5262 C C . LYS B 1 26 ? -23.125 9.25 22.734 1 91.56 26 LYS B C 1
ATOM 5264 O O . LYS B 1 26 ? -23.859 10.227 22.922 1 91.56 26 LYS B O 1
ATOM 5269 N N . GLU B 1 27 ? -23.547 8.055 22.484 1 87.81 27 GLU B N 1
ATOM 5270 C CA . GLU B 1 27 ? -24.953 7.828 22.203 1 87.81 27 GLU B CA 1
ATOM 5271 C C . GLU B 1 27 ? -25.812 8.078 23.438 1 87.81 27 GLU B C 1
ATOM 5273 O O . GLU B 1 27 ? -26.953 8.539 23.328 1 87.81 27 GLU B O 1
ATOM 5278 N N . ASP B 1 28 ? -25.281 7.84 24.562 1 91.94 28 ASP B N 1
ATOM 5279 C CA . ASP B 1 28 ? -26.062 7.926 25.797 1 91.94 28 ASP B CA 1
ATOM 5280 C C . ASP B 1 28 ? -26 9.328 26.391 1 91.94 28 ASP B C 1
ATOM 5282 O O . ASP B 1 28 ? -26.641 9.609 27.422 1 91.94 28 ASP B O 1
ATOM 5286 N N . GLU B 1 29 ? -25.25 10.227 25.75 1 94.56 29 GLU B N 1
ATOM 5287 C CA . GLU B 1 29 ? -25.156 11.602 26.234 1 94.56 29 GLU B CA 1
ATOM 5288 C C . GLU B 1 29 ? -26.25 12.477 25.625 1 94.56 29 GLU B C 1
ATOM 5290 O O . GLU B 1 29 ? -26.5 12.43 24.422 1 94.56 29 GLU B O 1
ATOM 5295 N N . SER B 1 30 ? -26.875 13.242 26.469 1 92.19 30 SER B N 1
ATOM 5296 C CA . SER B 1 30 ? -28.047 14 26.031 1 92.19 30 SER B CA 1
ATOM 5297 C C . SER B 1 30 ? -27.688 15.469 25.812 1 92.19 30 SER B C 1
ATOM 5299 O O . SER B 1 30 ? -28.438 16.219 25.172 1 92.19 30 SER B O 1
ATOM 5301 N N . SER B 1 31 ? -26.578 15.883 26.406 1 94.12 31 SER B N 1
ATOM 5302 C CA . SER B 1 31 ? -26.188 17.281 26.297 1 94.12 31 SER B CA 1
ATOM 5303 C C . SER B 1 31 ? -24.672 17.422 26.125 1 94.12 31 SER B C 1
ATOM 5305 O O . SER B 1 31 ? -23.906 16.562 26.562 1 94.12 31 SER B O 1
ATOM 5307 N N . PRO B 1 32 ? -24.281 18.531 25.5 1 95.44 32 PRO B N 1
ATOM 5308 C CA . PRO B 1 32 ? -22.859 18.812 25.391 1 95.44 32 PRO B CA 1
ATOM 5309 C C . PRO B 1 32 ? -22.156 18.891 26.75 1 95.44 32 PRO B C 1
ATOM 5311 O O . PRO B 1 32 ? -20.969 18.578 26.859 1 95.44 32 PRO B O 1
ATOM 5314 N N . GLN B 1 33 ? -22.938 19.297 27.766 1 97.44 33 GLN B N 1
ATOM 5315 C CA . GLN B 1 33 ? -22.375 19.438 29.109 1 97.44 33 GLN B CA 1
ATOM 5316 C C . GLN B 1 33 ? -21.891 18.094 29.641 1 97.44 33 GLN B C 1
ATOM 5318 O O . GLN B 1 33 ? -20.875 18.016 30.328 1 97.44 33 GLN B O 1
ATOM 5323 N N . GLU B 1 34 ? -22.562 17.094 29.297 1 96.88 34 GLU B N 1
ATOM 5324 C CA . GLU B 1 34 ? -22.172 15.75 29.719 1 96.88 34 GLU B CA 1
ATOM 5325 C C . GLU B 1 34 ? -20.875 15.312 29.047 1 96.88 34 GLU B C 1
ATOM 5327 O O . GLU B 1 34 ? -20.031 14.656 29.656 1 96.88 34 GLU B O 1
ATOM 5332 N N . ARG B 1 35 ? -20.75 15.648 27.781 1 96.69 35 ARG B N 1
ATOM 5333 C CA . ARG B 1 35 ? -19.531 15.32 27.062 1 96.69 35 ARG B CA 1
ATOM 5334 C C . ARG B 1 35 ? -18.312 15.992 27.688 1 96.69 35 ARG B C 1
ATOM 5336 O O . ARG B 1 35 ? -17.297 15.336 27.953 1 96.69 35 ARG B O 1
ATOM 5343 N N . PHE B 1 36 ? -18.453 17.25 27.984 1 97.94 36 PHE B N 1
ATOM 5344 C CA . PHE B 1 36 ? -17.359 18 28.594 1 97.94 36 PHE B CA 1
ATOM 5345 C C . PHE B 1 36 ? -17.031 17.469 29.984 1 97.94 36 PHE B C 1
ATOM 5347 O O . PHE B 1 36 ? -15.867 17.391 30.375 1 97.94 36 PHE B O 1
ATOM 5354 N N . ALA B 1 37 ? -18.109 17.125 30.703 1 98 37 ALA B N 1
ATOM 5355 C CA . ALA B 1 37 ? -17.906 16.562 32.031 1 98 37 ALA B CA 1
ATOM 5356 C C . ALA B 1 37 ? -17.156 15.242 31.969 1 98 37 ALA B C 1
ATOM 5358 O O . ALA B 1 37 ? -16.297 14.961 32.812 1 98 37 ALA B O 1
ATOM 5359 N N . PHE B 1 38 ? -17.516 14.477 31.047 1 96.81 38 PHE B N 1
ATOM 5360 C CA . PHE B 1 38 ? -16.859 13.195 30.875 1 96.81 38 PHE B CA 1
ATOM 5361 C C . PHE B 1 38 ? -15.367 13.383 30.625 1 96.81 38 PHE B C 1
ATOM 5363 O O . PHE B 1 38 ? -14.531 12.719 31.25 1 96.81 38 PHE B O 1
ATOM 5370 N N . ILE B 1 39 ? -15.031 14.25 29.688 1 97.25 39 ILE B N 1
ATOM 5371 C CA . ILE B 1 39 ? -13.641 14.492 29.328 1 97.25 39 ILE B CA 1
ATOM 5372 C C . ILE B 1 39 ? -12.883 15.008 30.562 1 97.25 39 ILE B C 1
ATOM 5374 O O . ILE B 1 39 ? -11.766 14.555 30.844 1 97.25 39 ILE B O 1
ATOM 5378 N N . ALA B 1 40 ? -13.5 15.953 31.234 1 98.31 40 ALA B N 1
ATOM 5379 C CA . ALA B 1 40 ? -12.883 16.516 32.438 1 98.31 40 ALA B CA 1
ATOM 5380 C C . ALA B 1 40 ? -12.586 15.438 33.469 1 98.31 40 ALA B C 1
ATOM 5382 O O . ALA B 1 40 ? -11.508 15.422 34.062 1 98.31 40 ALA B O 1
ATOM 5383 N N . ARG B 1 41 ? -13.484 14.578 33.656 1 97.19 41 ARG B N 1
ATOM 5384 C CA . ARG B 1 41 ? -13.336 13.508 34.625 1 97.19 41 ARG B CA 1
ATOM 5385 C C . ARG B 1 41 ? -12.297 12.492 34.188 1 97.19 41 ARG B C 1
ATOM 5387 O O . ARG B 1 41 ? -11.523 11.984 35 1 97.19 41 ARG B O 1
ATOM 5394 N N . GLN B 1 42 ? -12.289 12.219 32.938 1 95.94 42 GLN B N 1
ATOM 5395 C CA . GLN B 1 42 ? -11.398 11.195 32.406 1 95.94 42 GLN B CA 1
ATOM 5396 C C . GLN B 1 42 ? -9.938 11.578 32.594 1 95.94 42 GLN B C 1
ATOM 5398 O O . GLN B 1 42 ? -9.086 10.719 32.812 1 95.94 42 GLN B O 1
ATOM 5403 N N . PHE B 1 43 ? -9.625 12.852 32.5 1 97.56 43 PHE B N 1
ATOM 5404 C CA . PHE B 1 43 ? -8.219 13.242 32.406 1 97.56 43 PHE B CA 1
ATOM 5405 C C . PHE B 1 43 ? -7.852 14.141 33.594 1 97.56 43 PHE B C 1
ATOM 5407 O O . PHE B 1 43 ? -6.969 14.992 33.469 1 97.56 43 PHE B O 1
ATOM 5414 N N . CYS B 1 44 ? -8.555 13.992 34.75 1 97.25 44 CYS B N 1
ATOM 5415 C CA . CYS B 1 44 ? -8.227 14.766 35.938 1 97.25 44 CYS B CA 1
ATOM 5416 C C . CYS B 1 44 ? -7.324 13.961 36.875 1 97.25 44 CYS B C 1
ATOM 5418 O O . CYS B 1 44 ? -6.898 14.469 37.906 1 97.25 44 CYS B O 1
ATOM 5420 N N . ALA B 1 45 ? -7.008 12.711 36.531 1 94.75 45 ALA B N 1
ATOM 5421 C CA . ALA B 1 45 ? -6.195 11.82 37.375 1 94.75 45 ALA B CA 1
ATOM 5422 C C . ALA B 1 45 ? -6.734 11.766 38.781 1 94.75 45 ALA B C 1
ATOM 5424 O O . ALA B 1 45 ? -5.984 11.945 39.75 1 94.75 45 ALA B O 1
ATOM 5425 N N . ASP B 1 46 ? -7.988 11.664 39.062 1 92.88 46 ASP B N 1
ATOM 5426 C CA . ASP B 1 46 ? -8.703 11.492 40.312 1 92.88 46 ASP B CA 1
ATOM 5427 C C . ASP B 1 46 ? -8.656 12.766 41.156 1 92.88 46 ASP B C 1
ATOM 5429 O O . ASP B 1 46 ? -8.852 12.727 42.375 1 92.88 46 ASP B O 1
ATOM 5433 N N . ASP B 1 47 ? -8.281 13.859 40.594 1 96.56 47 ASP B N 1
ATOM 5434 C CA . ASP B 1 47 ? -8.359 15.18 41.219 1 96.56 47 ASP B CA 1
ATOM 5435 C C . ASP B 1 47 ? -9.703 15.844 40.938 1 96.56 47 ASP B C 1
ATOM 5437 O O . ASP B 1 47 ? -9.844 16.578 39.938 1 96.56 47 ASP B O 1
ATOM 5441 N N . GLU B 1 48 ? -10.617 15.734 41.844 1 96.56 48 GLU B N 1
ATOM 5442 C CA . GLU B 1 48 ? -12 16.156 41.625 1 96.56 48 GLU B CA 1
ATOM 5443 C C . GLU B 1 48 ? -12.094 17.672 41.438 1 96.56 48 GLU B C 1
ATOM 5445 O O . GLU B 1 48 ? -12.836 18.141 40.562 1 96.56 48 GLU B O 1
ATOM 5450 N N . PRO B 1 49 ? -11.383 18.469 42.25 1 97.75 49 PRO B N 1
ATOM 5451 C CA . PRO B 1 49 ? -11.414 19.906 42 1 97.75 49 PRO B CA 1
ATOM 5452 C C . PRO B 1 49 ? -10.922 20.281 40.594 1 97.75 49 PRO B C 1
ATOM 5454 O O . PRO B 1 49 ? -11.477 21.172 39.969 1 97.75 49 PRO B O 1
ATOM 5457 N N . LEU B 1 50 ? -9.891 19.609 40.188 1 98.06 50 LEU B N 1
ATOM 5458 C CA . LEU B 1 50 ? -9.398 19.844 38.812 1 98.06 50 LEU B CA 1
ATOM 5459 C C . LEU B 1 50 ? -10.469 19.484 37.781 1 98.06 50 LEU B C 1
ATOM 5461 O O . LEU B 1 50 ? -10.656 20.219 36.812 1 98.06 50 LEU B O 1
ATOM 5465 N N . ALA B 1 51 ? -11.164 18.391 38.031 1 98.56 51 ALA B N 1
ATOM 5466 C CA . ALA B 1 51 ? -12.219 17.969 37.094 1 98.56 51 ALA B CA 1
ATOM 5467 C C . ALA B 1 51 ? -13.273 19.062 36.938 1 98.56 51 ALA B C 1
ATOM 5469 O O . ALA B 1 51 ? -13.719 19.359 35.844 1 98.56 51 ALA B O 1
ATOM 5470 N N . GLN B 1 52 ? -13.68 19.562 38.031 1 98.56 52 GLN B N 1
ATOM 5471 C CA . GLN B 1 52 ? -14.695 20.625 38 1 98.56 52 GLN B CA 1
ATOM 5472 C C . GLN B 1 52 ? -14.195 21.844 37.219 1 98.56 52 GLN B C 1
ATOM 5474 O O . GLN B 1 52 ? -14.922 22.406 36.406 1 98.56 52 GLN B O 1
ATOM 5479 N N . ARG B 1 53 ? -12.969 22.266 37.5 1 98.62 53 ARG B N 1
ATOM 5480 C CA . ARG B 1 53 ? -12.43 23.438 36.812 1 98.62 53 ARG B CA 1
ATOM 5481 C C . ARG B 1 53 ? -12.289 23.188 35.312 1 98.62 53 ARG B C 1
ATOM 5483 O O . ARG B 1 53 ? -12.617 24.047 34.5 1 98.62 53 ARG B O 1
ATOM 5490 N N . LEU B 1 54 ? -11.805 22 34.969 1 98.75 54 LEU B N 1
ATOM 5491 C CA . LEU B 1 54 ? -11.68 21.656 33.562 1 98.75 54 LEU B CA 1
ATOM 5492 C C . LEU B 1 54 ? -13.039 21.688 32.875 1 98.75 54 LEU B C 1
ATOM 5494 O O . LEU B 1 54 ? -13.164 22.219 31.766 1 98.75 54 LEU B O 1
ATOM 5498 N N . TYR B 1 55 ? -14.047 21.062 33.531 1 98.69 55 TYR B N 1
ATOM 5499 C CA . TYR B 1 55 ? -15.398 21.156 33 1 98.69 55 TYR B CA 1
ATOM 5500 C C . TYR B 1 55 ? -15.805 22.609 32.781 1 98.69 55 TYR B C 1
ATOM 5502 O O . TYR B 1 55 ? -16.359 22.969 31.75 1 98.69 55 TYR B O 1
ATOM 5510 N N . ASP B 1 56 ? -15.562 23.391 33.75 1 98.69 56 ASP B N 1
ATOM 5511 C CA . ASP B 1 56 ? -15.953 24.781 33.688 1 98.69 56 ASP B CA 1
ATOM 5512 C C . ASP B 1 56 ? -15.258 25.484 32.531 1 98.69 56 ASP B C 1
ATOM 5514 O O . ASP B 1 56 ? -15.883 26.25 31.781 1 98.69 56 ASP B O 1
ATOM 5518 N N . TYR B 1 57 ? -13.969 25.266 32.438 1 98.69 57 TYR B N 1
ATOM 5519 C CA . TYR B 1 57 ? -13.211 25.891 31.344 1 98.69 57 TYR B CA 1
ATOM 5520 C C . TYR B 1 57 ? -13.773 25.484 29.984 1 98.69 57 TYR B C 1
ATOM 5522 O O . TYR B 1 57 ? -13.969 26.312 29.109 1 98.69 57 TYR B O 1
ATOM 5530 N N . MET B 1 58 ? -14.008 24.203 29.766 1 98.5 58 MET B N 1
ATOM 5531 C CA . MET B 1 58 ? -14.492 23.672 28.5 1 98.5 58 MET B CA 1
ATOM 5532 C C . MET B 1 58 ? -15.914 24.141 28.219 1 98.5 58 MET B C 1
ATOM 5534 O O . MET B 1 58 ? -16.234 24.578 27.109 1 98.5 58 MET B O 1
ATOM 5538 N N . SER B 1 59 ? -16.781 24.062 29.219 1 98 59 SER B N 1
ATOM 5539 C CA . SER B 1 59 ? -18.188 24.375 29.047 1 98 59 SER B CA 1
ATOM 5540 C C . SER B 1 59 ? -18.406 25.875 28.844 1 98 59 SER B C 1
ATOM 5542 O O . SER B 1 59 ? -19.422 26.297 28.266 1 98 59 SER B O 1
ATOM 5544 N N . GLN B 1 60 ? -17.453 26.688 29.281 1 97.88 60 GLN B N 1
ATOM 5545 C CA . GLN B 1 60 ? -17.516 28.125 29.047 1 97.88 60 GLN B CA 1
ATOM 5546 C C . GLN B 1 60 ? -16.797 28.5 27.75 1 97.88 60 GLN B C 1
ATOM 5548 O O . GLN B 1 60 ? -16.688 29.688 27.422 1 97.88 60 GLN B O 1
ATOM 5553 N N . HIS B 1 61 ? -16.266 27.562 27.031 1 98 61 HIS B N 1
ATOM 5554 C CA . HIS B 1 61 ? -15.602 27.672 25.734 1 98 61 HIS B CA 1
ATOM 5555 C C . HIS B 1 61 ? -14.25 28.359 25.859 1 98 61 HIS B C 1
ATOM 5557 O O . HIS B 1 61 ? -13.742 28.922 24.891 1 98 61 HIS B O 1
ATOM 5563 N N . TRP B 1 62 ? -13.648 28.328 27.109 1 98.62 62 TRP B N 1
ATOM 5564 C CA . TRP B 1 62 ? -12.312 28.875 27.297 1 98.62 62 TRP B CA 1
ATOM 5565 C C . TRP B 1 62 ? -11.258 27.938 26.734 1 98.62 62 TRP B C 1
ATOM 5567 O O . TRP B 1 62 ? -10.211 28.375 26.25 1 98.62 62 TRP B O 1
ATOM 5577 N N . LEU B 1 63 ? -11.539 26.641 26.875 1 98.62 63 LEU B N 1
ATOM 5578 C CA . LEU B 1 63 ? -10.609 25.578 26.516 1 98.62 63 LEU B CA 1
ATOM 5579 C C . LEU B 1 63 ? -11.242 24.594 25.547 1 98.62 63 LEU B C 1
ATOM 5581 O O . LEU B 1 63 ? -12.344 24.078 25.797 1 98.62 63 LEU B O 1
ATOM 5585 N N . SER B 1 64 ? -10.57 24.422 24.469 1 98.25 64 SER B N 1
ATOM 5586 C CA . SER B 1 64 ? -11.039 23.438 23.484 1 98.25 64 SER B CA 1
ATOM 5587 C C . SER B 1 64 ? -10.148 22.203 23.484 1 98.25 64 SER B C 1
ATOM 5589 O O . SER B 1 64 ? -8.969 22.281 23.141 1 98.25 64 SER B O 1
ATOM 5591 N N . PRO B 1 65 ? -10.711 21.031 23.875 1 97.31 65 PRO B N 1
ATOM 5592 C CA . PRO B 1 65 ? -9.945 19.781 23.688 1 97.31 65 PRO B CA 1
ATOM 5593 C C . PRO B 1 65 ? -9.719 19.453 22.219 1 97.31 65 PRO B C 1
ATOM 5595 O O . PRO B 1 65 ? -10.484 19.891 21.359 1 97.31 65 PRO B O 1
ATOM 5598 N N . SER B 1 66 ? -8.68 18.703 21.984 1 95.12 66 SER B N 1
ATOM 5599 C CA . SER B 1 66 ? -8.477 18.219 20.625 1 95.12 66 SER B CA 1
ATOM 5600 C C . SER B 1 66 ? -9.547 17.203 20.234 1 95.12 66 SER B C 1
ATOM 5602 O O . SER B 1 66 ? -10.266 16.688 21.094 1 95.12 66 SER B O 1
ATOM 5604 N N . SER B 1 67 ? -9.664 16.953 18.938 1 91.62 67 SER B N 1
ATOM 5605 C CA . SER B 1 67 ? -10.703 16.078 18.406 1 91.62 67 SER B CA 1
ATOM 5606 C C . SER B 1 67 ? -10.633 14.688 19.047 1 91.62 67 SER B C 1
ATOM 5608 O O . SER B 1 67 ? -11.648 14.141 19.484 1 91.62 67 SER B O 1
ATOM 5610 N N . PRO B 1 68 ? -9.43 14.031 19.172 1 91.62 68 PRO B N 1
ATOM 5611 C CA . PRO B 1 68 ? -9.383 12.688 19.781 1 91.62 68 PRO B CA 1
ATOM 5612 C C . PRO B 1 68 ? -9.75 12.688 21.25 1 91.62 68 PRO B C 1
ATOM 5614 O O . PRO B 1 68 ? -10.266 11.695 21.766 1 91.62 68 PRO B O 1
ATOM 5617 N N . GLN B 1 69 ? -9.484 13.781 21.906 1 95.12 69 GLN B N 1
ATOM 5618 C CA . GLN B 1 69 ? -9.906 13.906 23.297 1 95.12 69 GLN B CA 1
ATOM 5619 C C . GLN B 1 69 ? -11.422 14.078 23.406 1 95.12 69 GLN B C 1
ATOM 5621 O O . GLN B 1 69 ? -12.07 13.453 24.234 1 95.12 69 GLN B O 1
ATOM 5626 N N . LEU B 1 70 ? -11.898 14.914 22.531 1 94.19 70 LEU B N 1
ATOM 5627 C CA . LEU B 1 70 ? -13.336 15.203 22.547 1 94.19 70 LEU B CA 1
ATOM 5628 C C . LEU B 1 70 ? -14.141 13.961 22.172 1 94.19 70 LEU B C 1
ATOM 5630 O O . LEU B 1 70 ? -15.234 13.75 22.688 1 94.19 70 LEU B O 1
ATOM 5634 N N . SER B 1 71 ? -13.625 13.133 21.328 1 90.94 71 SER B N 1
ATOM 5635 C CA . SER B 1 71 ? -14.336 11.93 20.906 1 90.94 71 SER B CA 1
ATOM 5636 C C . SER B 1 71 ? -13.953 10.727 21.766 1 90.94 71 SER B C 1
ATOM 5638 O O . SER B 1 71 ? -14.422 9.609 21.516 1 90.94 71 SER B O 1
ATOM 5640 N N . PHE B 1 72 ? -13.148 10.938 22.703 1 92.25 72 PHE B N 1
ATOM 5641 C CA . PHE B 1 72 ? -12.625 9.828 23.516 1 92.25 72 PHE B CA 1
ATOM 5642 C C . PHE B 1 72 ? -13.766 9.086 24.203 1 92.25 72 PHE B C 1
ATOM 5644 O O . PHE B 1 72 ? -14.672 9.703 24.75 1 92.25 72 PHE B O 1
ATOM 5651 N N . GLY B 1 73 ? -13.711 7.73 24.125 1 87.81 73 GLY B N 1
ATOM 5652 C CA . GLY B 1 73 ? -14.695 6.914 24.812 1 87.81 73 GLY B CA 1
ATOM 5653 C C . GLY B 1 73 ? -15.867 6.523 23.922 1 87.81 73 GLY B C 1
ATOM 5654 O O . GLY B 1 73 ? -16.688 5.68 24.297 1 87.81 73 GLY B O 1
ATOM 5655 N N . ARG B 1 74 ? -15.984 7.145 22.766 1 83.06 74 ARG B N 1
ATOM 5656 C CA . ARG B 1 74 ? -17.047 6.77 21.844 1 83.06 74 ARG B CA 1
ATOM 5657 C C . ARG B 1 74 ? -16.828 5.355 21.312 1 83.06 74 ARG B C 1
ATOM 5659 O O . ARG B 1 74 ? -17.797 4.613 21.094 1 83.06 74 ARG B O 1
ATOM 5666 N N . THR B 1 75 ? -15.516 5.141 21.031 1 73.88 75 THR B N 1
ATOM 5667 C CA . THR B 1 75 ? -15.148 3.801 20.578 1 73.88 75 THR B CA 1
ATOM 5668 C C . THR B 1 75 ? -14.195 3.139 21.562 1 73.88 75 THR B C 1
ATOM 5670 O O . THR B 1 75 ? -13.602 3.811 22.406 1 73.88 75 THR B O 1
ATOM 5673 N N . LYS B 1 76 ? -14.055 1.827 21.453 1 71.06 76 LYS B N 1
ATOM 5674 C CA . LYS B 1 76 ? -13.203 1.072 22.375 1 71.06 76 LYS B CA 1
ATOM 5675 C C . LYS B 1 76 ? -11.727 1.232 22.016 1 71.06 76 LYS B C 1
ATOM 5677 O O . LYS B 1 76 ? -10.852 1.035 22.859 1 71.06 76 LYS B O 1
ATOM 5682 N N . GLN B 1 77 ? -11.398 1.635 20.891 1 69.62 77 GLN B N 1
ATOM 5683 C CA . GLN B 1 77 ? -10.016 1.531 20.438 1 69.62 77 GLN B CA 1
ATOM 5684 C C . GLN B 1 77 ? -9.359 2.908 20.344 1 69.62 77 GLN B C 1
ATOM 5686 O O . GLN B 1 77 ? -8.141 3.012 20.203 1 69.62 77 GLN B O 1
ATOM 5691 N N . GLY B 1 78 ? -9.828 3.896 20.734 1 82 78 GLY B N 1
ATOM 5692 C CA . GLY B 1 78 ? -9.25 5.203 20.469 1 82 78 GLY B CA 1
ATOM 5693 C C . GLY B 1 78 ? -8.375 5.703 21.609 1 82 78 GLY B C 1
ATOM 5694 O O . GLY B 1 78 ? -8.617 5.391 22.766 1 82 78 GLY B O 1
ATOM 5695 N N . LEU B 1 79 ? -7.141 6.328 21.219 1 90.06 79 LEU B N 1
ATOM 5696 C CA . LEU B 1 79 ? -6.285 7.023 22.172 1 90.06 79 LEU B CA 1
ATOM 5697 C C . LEU B 1 79 ? -6.371 8.531 21.969 1 90.06 79 LEU B C 1
ATOM 5699 O O . LEU B 1 79 ? -6.738 9.008 20.891 1 90.06 79 LEU B O 1
ATOM 5703 N N . PRO B 1 80 ? -6.113 9.266 22.969 1 94.25 80 PRO B N 1
ATOM 5704 C CA . PRO B 1 80 ? -6.426 10.695 22.953 1 94.25 80 PRO B CA 1
ATOM 5705 C C . PRO B 1 80 ? -5.293 11.539 22.375 1 94.25 80 PRO B C 1
ATOM 5707 O O . PRO B 1 80 ? -4.988 12.617 22.906 1 94.25 80 PRO B O 1
ATOM 5710 N N . ILE B 1 81 ? -4.594 11.086 21.344 1 94.38 81 ILE B N 1
ATOM 5711 C CA . ILE B 1 81 ? -3.484 11.789 20.703 1 94.38 81 ILE B CA 1
ATOM 5712 C C . ILE B 1 81 ? -3.871 12.172 19.281 1 94.38 81 ILE B C 1
ATOM 5714 O O . ILE B 1 81 ? -4.457 11.375 18.547 1 94.38 81 ILE B O 1
ATOM 5718 N N . ALA B 1 82 ? -3.492 13.336 18.891 1 89.69 82 ALA B N 1
ATOM 5719 C CA . ALA B 1 82 ? -3.986 13.914 17.641 1 89.69 82 ALA B CA 1
ATOM 5720 C C . ALA B 1 82 ? -3.162 13.438 16.453 1 89.69 82 ALA B C 1
ATOM 5722 O O . ALA B 1 82 ? -3.709 13.164 15.383 1 89.69 82 ALA B O 1
ATOM 5723 N N . CYS B 1 83 ? -1.921 13.492 16.547 1 94.38 83 CYS B N 1
ATOM 5724 C CA . CYS B 1 83 ? -1.075 13.141 15.414 1 94.38 83 CYS B CA 1
ATOM 5725 C C . CYS B 1 83 ? 0.238 12.523 15.883 1 94.38 83 CYS B C 1
ATOM 5727 O O . CYS B 1 83 ? 0.596 12.633 17.062 1 94.38 83 CYS B O 1
ATOM 5729 N N . PHE B 1 84 ? 0.9 11.859 14.961 1 97.62 84 PHE B N 1
ATOM 5730 C CA . PHE B 1 84 ? 2.184 11.211 15.203 1 97.62 84 PHE B CA 1
ATOM 5731 C C . PHE B 1 84 ? 3.166 11.523 14.078 1 97.62 84 PHE B C 1
ATOM 5733 O O . PHE B 1 84 ? 2.762 11.703 12.93 1 97.62 84 PHE B O 1
ATOM 5740 N N . LEU B 1 85 ? 4.43 11.617 14.43 1 98.62 85 LEU B N 1
ATOM 5741 C CA . LEU B 1 85 ? 5.48 11.906 13.461 1 98.62 85 LEU B CA 1
ATOM 5742 C C . LEU B 1 85 ? 6.488 10.766 13.391 1 98.62 85 LEU B C 1
ATOM 5744 O O . LEU B 1 85 ? 7.574 10.852 13.961 1 98.62 85 LEU B O 1
ATOM 5748 N N . PRO B 1 86 ? 6.219 9.75 12.664 1 98.31 86 PRO B N 1
ATOM 5749 C CA . PRO B 1 86 ? 7.199 8.672 12.461 1 98.31 86 PRO B CA 1
ATOM 5750 C C . PRO B 1 86 ? 8.258 9.031 11.422 1 98.31 86 PRO B C 1
ATOM 5752 O O . PRO B 1 86 ? 7.98 9.766 10.477 1 98.31 86 PRO B O 1
ATOM 5755 N N . TYR B 1 87 ? 9.492 8.531 11.656 1 97.88 87 TYR B N 1
ATOM 5756 C CA . TYR B 1 87 ? 10.602 8.711 10.727 1 97.88 87 TYR B CA 1
ATOM 5757 C C . TYR B 1 87 ? 10.883 7.422 9.961 1 97.88 87 TYR B C 1
ATOM 5759 O O . TYR B 1 87 ? 11.055 6.359 10.562 1 97.88 87 TYR B O 1
ATOM 5767 N N . LEU B 1 88 ? 10.859 7.508 8.648 1 97 88 LEU B N 1
ATOM 5768 C CA . LEU B 1 88 ? 11.117 6.367 7.777 1 97 88 LEU B CA 1
ATOM 5769 C C . LEU B 1 88 ? 12.609 6.23 7.496 1 97 88 LEU B C 1
ATOM 5771 O O . LEU B 1 88 ? 13.148 6.922 6.625 1 97 88 LEU B O 1
ATOM 5775 N N . HIS B 1 89 ? 13.266 5.359 8.164 1 93.25 89 HIS B N 1
ATOM 5776 C CA . HIS B 1 89 ? 14.703 5.172 8.008 1 93.25 89 HIS B CA 1
ATOM 5777 C C . HIS B 1 89 ? 15.008 4.16 6.91 1 93.25 89 HIS B C 1
ATOM 5779 O O . HIS B 1 89 ? 14.195 3.277 6.629 1 93.25 89 HIS B O 1
ATOM 5785 N N . ASP B 1 90 ? 16.156 4.203 6.344 1 92.5 90 ASP B N 1
ATOM 5786 C CA . ASP B 1 90 ? 16.5 3.545 5.086 1 92.5 90 ASP B CA 1
ATOM 5787 C C . ASP B 1 90 ? 17.125 2.176 5.34 1 92.5 90 ASP B C 1
ATOM 5789 O O . ASP B 1 90 ? 18.281 1.927 4.953 1 92.5 90 ASP B O 1
ATOM 5793 N N . THR B 1 91 ? 16.422 1.274 5.938 1 91.69 91 THR B N 1
ATOM 5794 C CA . THR B 1 91 ? 16.75 -0.14 6.078 1 91.69 91 THR B CA 1
ATOM 5795 C C . THR B 1 91 ? 15.531 -1.009 5.797 1 91.69 91 THR B C 1
ATOM 5797 O O . THR B 1 91 ? 14.398 -0.526 5.832 1 91.69 91 THR B O 1
ATOM 5800 N N . ALA B 1 92 ? 15.742 -2.219 5.516 1 89.12 92 ALA B N 1
ATOM 5801 C CA . ALA B 1 92 ? 14.633 -3.131 5.246 1 89.12 92 ALA B CA 1
ATOM 5802 C C . ALA B 1 92 ? 13.672 -3.186 6.434 1 89.12 92 ALA B C 1
ATOM 5804 O O . ALA B 1 92 ? 12.461 -3.078 6.258 1 89.12 92 ALA B O 1
ATOM 5805 N N . ARG B 1 93 ? 14.234 -3.33 7.637 1 91.69 93 ARG B N 1
ATOM 5806 C CA . ARG B 1 93 ? 13.414 -3.354 8.844 1 91.69 93 ARG B CA 1
ATOM 5807 C C . ARG B 1 93 ? 12.75 -2 9.086 1 91.69 93 ARG B C 1
ATOM 5809 O O . ARG B 1 93 ? 11.609 -1.934 9.539 1 91.69 93 ARG B O 1
ATOM 5816 N N . GLY B 1 94 ? 13.469 -0.951 8.789 1 94 94 GLY B N 1
ATOM 5817 C CA . GLY B 1 94 ? 12.914 0.385 8.938 1 94 94 GLY B CA 1
ATOM 5818 C C . GLY B 1 94 ? 11.688 0.618 8.07 1 94 94 GLY B C 1
ATOM 5819 O O . GLY B 1 94 ? 10.711 1.215 8.516 1 94 94 GLY B O 1
ATOM 5820 N N . LEU B 1 95 ? 11.781 0.112 6.852 1 95 95 LEU B N 1
ATOM 5821 C CA . LEU B 1 95 ? 10.672 0.272 5.91 1 95 95 LEU B CA 1
ATOM 5822 C C . LEU B 1 95 ? 9.438 -0.48 6.391 1 95 95 LEU B C 1
ATOM 5824 O O . LEU B 1 95 ? 8.344 0.083 6.438 1 95 95 LEU B O 1
ATOM 5828 N N . ILE B 1 96 ? 9.602 -1.685 6.797 1 95.5 96 ILE B N 1
ATOM 5829 C CA . ILE B 1 96 ? 8.484 -2.561 7.148 1 95.5 96 ILE B CA 1
ATOM 5830 C C . ILE B 1 96 ? 7.914 -2.15 8.5 1 95.5 96 ILE B C 1
ATOM 5832 O O . ILE B 1 96 ? 6.699 -2.004 8.648 1 95.5 96 ILE B O 1
ATOM 5836 N N . ASP B 1 97 ? 8.719 -1.89 9.469 1 95.38 97 ASP B N 1
ATOM 5837 C CA . ASP B 1 97 ? 8.281 -1.571 10.82 1 95.38 97 ASP B CA 1
ATOM 5838 C C . ASP B 1 97 ? 7.578 -0.215 10.867 1 95.38 97 ASP B C 1
ATOM 5840 O O . ASP B 1 97 ? 6.613 -0.035 11.617 1 95.38 97 ASP B O 1
ATOM 5844 N N . THR B 1 98 ? 8.109 0.729 10.141 1 97.56 98 THR B N 1
ATOM 5845 C CA . THR B 1 98 ? 7.48 2.043 10.141 1 97.56 98 THR B CA 1
ATOM 5846 C C . THR B 1 98 ? 6.09 1.979 9.516 1 97.56 98 THR B C 1
ATOM 5848 O O . THR B 1 98 ? 5.148 2.596 10.008 1 97.56 98 THR B O 1
ATOM 5851 N N . TRP B 1 99 ? 5.965 1.206 8.43 1 97.19 99 TRP B N 1
ATOM 5852 C CA . TRP B 1 99 ? 4.648 1.044 7.824 1 97.19 99 TRP B CA 1
ATOM 5853 C C . TRP B 1 99 ? 3.67 0.416 8.812 1 97.19 99 TRP B C 1
ATOM 5855 O O . TRP B 1 99 ? 2.529 0.867 8.938 1 97.19 99 TRP B O 1
ATOM 5865 N N . ALA B 1 100 ? 4.098 -0.6 9.492 1 96 100 ALA B N 1
ATOM 5866 C CA . ALA B 1 100 ? 3.246 -1.272 10.469 1 96 100 ALA B CA 1
ATOM 5867 C C . ALA B 1 100 ? 2.828 -0.314 11.586 1 96 100 ALA B C 1
ATOM 5869 O O . ALA B 1 100 ? 1.661 -0.288 11.984 1 96 100 ALA B O 1
ATOM 5870 N N . GLU B 1 101 ? 3.738 0.437 12.039 1 96.12 101 GLU B N 1
ATOM 5871 C CA . GLU B 1 101 ? 3.451 1.416 13.078 1 96.12 101 GLU B CA 1
ATOM 5872 C C . GLU B 1 101 ? 2.443 2.455 12.602 1 96.12 101 GLU B C 1
ATOM 5874 O O . GLU B 1 101 ? 1.472 2.754 13.297 1 96.12 101 GLU B O 1
ATOM 5879 N N . VAL B 1 102 ? 2.689 2.99 11.43 1 96.44 102 VAL B N 1
ATOM 5880 C CA . VAL B 1 102 ? 1.84 4.035 10.867 1 96.44 102 VAL B CA 1
ATOM 5881 C C . VAL B 1 102 ? 0.412 3.512 10.719 1 96.44 102 VAL B C 1
ATOM 5883 O O . VAL B 1 102 ? -0.549 4.215 11.039 1 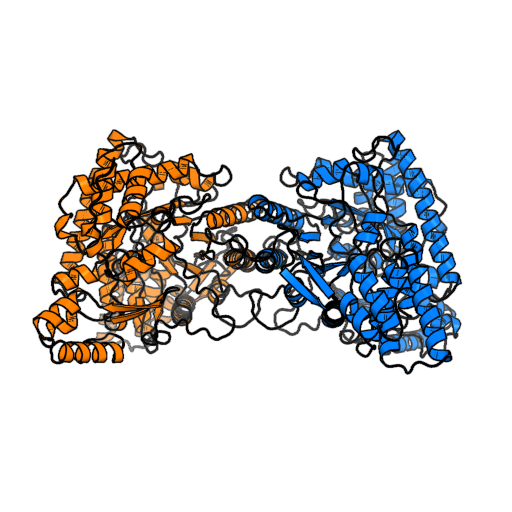96.44 102 VAL B O 1
ATOM 5886 N N . SER B 1 103 ? 0.281 2.299 10.234 1 94.5 103 SER B N 1
ATOM 5887 C CA . SER B 1 103 ? -1.041 1.711 10.047 1 94.5 103 SER B CA 1
ATOM 5888 C C . SER B 1 103 ? -1.766 1.535 11.375 1 94.5 103 SER B C 1
ATOM 5890 O O . SER B 1 103 ? -2.965 1.798 11.477 1 94.5 103 SER B O 1
ATOM 5892 N N . GLU B 1 104 ? -1.045 1.167 12.367 1 93.44 104 GLU B N 1
ATOM 5893 C CA . GLU B 1 104 ? -1.626 1.018 13.695 1 93.44 104 GLU B CA 1
ATOM 5894 C C . GLU B 1 104 ? -2.004 2.373 14.289 1 93.44 104 GLU B C 1
ATOM 5896 O O . GLU B 1 104 ? -3.07 2.518 14.891 1 93.44 104 GLU B O 1
ATOM 5901 N N . LEU B 1 105 ? -1.119 3.287 14.133 1 93.69 105 LEU B N 1
ATOM 5902 C CA . LEU B 1 105 ? -1.378 4.637 14.625 1 93.69 105 LEU B CA 1
ATOM 5903 C C . LEU B 1 105 ? -2.613 5.23 13.953 1 93.69 105 LEU B C 1
ATOM 5905 O O . LEU B 1 105 ? -3.414 5.906 14.609 1 93.69 105 LEU B O 1
ATOM 5909 N N . SER B 1 106 ? -2.738 5 12.727 1 91.19 106 SER B N 1
ATOM 5910 C CA . SER B 1 106 ? -3.914 5.469 12 1 91.19 106 SER B CA 1
ATOM 5911 C C . SER B 1 106 ? -5.191 4.84 12.547 1 91.19 106 SER B C 1
ATOM 5913 O O . SER B 1 106 ? -6.195 5.527 12.734 1 91.19 106 SER B O 1
ATOM 5915 N N . MET B 1 107 ? -5.164 3.598 12.859 1 87.69 107 MET B N 1
ATOM 5916 C CA . MET B 1 107 ? -6.336 2.865 13.32 1 87.69 107 MET B CA 1
ATOM 5917 C C . MET B 1 107 ? -6.773 3.359 14.703 1 87.69 107 MET B C 1
ATOM 5919 O O . MET B 1 107 ? -7.953 3.289 15.047 1 87.69 107 MET B O 1
ATOM 5923 N N . ILE B 1 108 ? -5.848 3.936 15.438 1 86.75 108 ILE B N 1
ATOM 5924 C CA . ILE B 1 108 ? -6.227 4.422 16.766 1 86.75 108 ILE B CA 1
ATOM 5925 C C . ILE B 1 108 ? -6.598 5.898 16.672 1 86.75 108 ILE B C 1
ATOM 5927 O O . ILE B 1 108 ? -6.793 6.555 17.703 1 86.75 108 ILE B O 1
ATOM 5931 N N . GLY B 1 109 ? -6.594 6.457 15.484 1 83.5 109 GLY B N 1
ATOM 5932 C CA . GLY B 1 109 ? -7.211 7.754 15.266 1 83.5 109 GLY B CA 1
ATOM 5933 C C . GLY B 1 109 ? -6.203 8.867 15.055 1 83.5 109 GLY B C 1
ATOM 5934 O O . GLY B 1 109 ? -6.562 10.047 15.055 1 83.5 109 GLY B O 1
ATOM 5935 N N . GLY B 1 110 ? -5 8.562 14.836 1 88.81 110 GLY B N 1
ATOM 5936 C CA . GLY B 1 110 ? -3.98 9.594 14.734 1 88.81 110 GLY B CA 1
ATOM 5937 C C . GLY B 1 110 ? -3.65 9.969 13.305 1 88.81 110 GLY B C 1
ATOM 5938 O O . GLY B 1 110 ? -3.596 9.102 12.43 1 88.81 110 GLY B O 1
ATOM 5939 N N . GLY B 1 111 ? -3.502 11.305 13.07 1 93.06 111 GLY B N 1
ATOM 5940 C CA . GLY B 1 111 ? -2.873 11.734 11.828 1 93.06 111 GLY B CA 1
ATOM 5941 C C . GLY B 1 111 ? -1.388 11.43 11.773 1 93.06 111 GLY B C 1
ATOM 5942 O O . GLY B 1 111 ? -0.769 11.148 12.805 1 93.06 111 GLY B O 1
ATOM 5943 N N . ILE B 1 112 ? -0.893 11.438 10.523 1 96.75 112 ILE B N 1
ATOM 5944 C CA . ILE B 1 112 ? 0.498 11.016 10.391 1 96.75 112 ILE B CA 1
ATOM 5945 C C . ILE B 1 112 ? 1.29 12.086 9.648 1 96.75 112 ILE B C 1
ATOM 5947 O O . ILE B 1 112 ? 0.858 12.57 8.594 1 96.75 112 ILE B O 1
ATOM 5951 N N . GLY B 1 113 ? 2.373 12.523 10.227 1 98.31 113 GLY B N 1
ATOM 5952 C CA . GLY B 1 113 ? 3.426 13.242 9.531 1 98.31 113 GLY B CA 1
ATOM 5953 C C . GLY B 1 113 ? 4.695 12.43 9.359 1 98.31 113 GLY B C 1
ATOM 5954 O O . GLY B 1 113 ? 5.516 12.352 10.273 1 98.31 113 GLY B O 1
ATOM 5955 N N . LEU B 1 114 ? 4.914 11.891 8.195 1 98.5 114 LEU B N 1
ATOM 5956 C CA . LEU B 1 114 ? 6 10.961 7.918 1 98.5 114 LEU B CA 1
ATOM 5957 C C . LEU B 1 114 ? 7.242 11.695 7.434 1 98.5 114 LEU B C 1
ATOM 5959 O O . LEU B 1 114 ? 7.184 12.445 6.453 1 98.5 114 LEU B O 1
ATOM 5963 N N . GLY B 1 115 ? 8.367 11.555 8.172 1 98.44 115 GLY B N 1
ATOM 5964 C CA . GLY B 1 115 ? 9.648 12 7.645 1 98.44 115 GLY B CA 1
ATOM 5965 C C . GLY B 1 115 ? 10.32 10.961 6.762 1 98.44 115 GLY B C 1
ATOM 5966 O O . GLY B 1 115 ? 10.57 9.836 7.195 1 98.44 115 GLY B O 1
ATOM 5967 N N . VAL B 1 116 ? 10.633 11.312 5.52 1 97.75 116 VAL B N 1
ATOM 5968 C CA . VAL B 1 116 ? 11.148 10.352 4.551 1 97.75 116 VAL B CA 1
ATOM 5969 C C . VAL B 1 116 ? 12.68 10.414 4.527 1 97.75 116 VAL B C 1
ATOM 5971 O O . VAL B 1 116 ? 13.258 11.383 4.027 1 97.75 116 VAL B O 1
ATOM 5974 N N . GLY B 1 117 ? 13.344 9.406 4.98 1 94.19 117 GLY B N 1
ATOM 5975 C CA . GLY B 1 117 ? 14.797 9.383 5.039 1 94.19 117 GLY B CA 1
ATOM 5976 C C . GLY B 1 117 ? 15.406 8.328 4.133 1 94.19 117 GLY B C 1
ATOM 5977 O O . GLY B 1 117 ? 16.531 7.887 4.363 1 94.19 117 GLY B O 1
ATOM 5978 N N . ILE B 1 118 ? 14.68 7.883 3.121 1 91.94 118 ILE B N 1
ATOM 5979 C CA . ILE B 1 118 ? 15.195 6.777 2.316 1 91.94 118 ILE B CA 1
ATOM 5980 C C . ILE B 1 118 ? 15.875 7.324 1.066 1 91.94 118 ILE B C 1
ATOM 5982 O O . ILE B 1 118 ? 15.602 8.445 0.636 1 91.94 118 ILE B O 1
ATOM 5986 N N . ARG B 1 119 ? 16.688 6.559 0.503 1 90.81 119 ARG B N 1
ATOM 5987 C CA . ARG B 1 119 ? 17.562 6.965 -0.598 1 90.81 119 ARG B CA 1
ATOM 5988 C C . ARG B 1 119 ? 16.812 6.926 -1.926 1 90.81 119 ARG B C 1
ATOM 5990 O O . ARG B 1 119 ? 15.688 6.43 -1.997 1 90.81 119 ARG B O 1
ATOM 5997 N N . GLN B 1 120 ? 17.453 7.465 -2.949 1 91.69 120 GLN B N 1
ATOM 5998 C CA . GLN B 1 120 ? 16.969 7.418 -4.32 1 91.69 120 GLN B CA 1
ATOM 5999 C C . GLN B 1 120 ? 17.109 6.02 -4.914 1 91.69 120 GLN B C 1
ATOM 6001 O O . GLN B 1 120 ? 17.781 5.16 -4.332 1 91.69 120 GLN B O 1
ATOM 6006 N N . PRO B 1 121 ? 16.484 5.797 -6.102 1 87.31 121 PRO B N 1
ATOM 6007 C CA . PRO B 1 121 ? 16.625 4.48 -6.727 1 87.31 121 PRO B CA 1
ATOM 6008 C C . PRO B 1 121 ? 18.062 4.148 -7.082 1 87.31 121 PRO B C 1
ATOM 6010 O O . PRO B 1 121 ? 18.797 5.012 -7.574 1 87.31 121 PRO B O 1
ATOM 6013 N N . ASP B 1 122 ? 18.438 3.021 -6.734 1 86.62 122 ASP B N 1
ATOM 6014 C CA . ASP B 1 122 ? 19.719 2.453 -7.129 1 86.62 122 ASP B CA 1
ATOM 6015 C C . ASP B 1 122 ? 19.656 0.93 -7.199 1 86.62 122 ASP B C 1
ATOM 6017 O O . ASP B 1 122 ? 18.594 0.366 -7.504 1 86.62 122 ASP B O 1
ATOM 6021 N N . GLU B 1 123 ? 20.734 0.207 -7.039 1 75.75 123 GLU B N 1
ATOM 6022 C CA . GLU B 1 123 ? 20.75 -1.248 -7.164 1 75.75 123 GLU B CA 1
ATOM 6023 C C . GLU B 1 123 ? 19.969 -1.914 -6.039 1 75.75 123 GLU B C 1
ATOM 6025 O O . GLU B 1 123 ? 19.391 -2.982 -6.23 1 75.75 123 GLU B O 1
ATOM 6030 N N . LYS B 1 124 ? 19.828 -1.191 -4.898 1 76.75 124 LYS B N 1
ATOM 6031 C CA . LYS B 1 124 ? 19.234 -1.805 -3.719 1 76.75 124 LYS B CA 1
ATOM 6032 C C . LYS B 1 124 ? 17.891 -1.167 -3.393 1 76.75 124 LYS B C 1
ATOM 6034 O O . LYS B 1 124 ? 17.094 -1.735 -2.641 1 76.75 124 LYS B O 1
ATOM 6039 N N . SER B 1 125 ? 17.703 -0.006 -3.936 1 87 125 SER B N 1
ATOM 6040 C CA . SER B 1 125 ? 16.516 0.755 -3.559 1 87 125 SER B CA 1
ATOM 6041 C C . SER B 1 125 ? 15.664 1.091 -4.777 1 87 125 SER B C 1
ATOM 6043 O O . SER B 1 125 ? 16.203 1.38 -5.852 1 87 125 SER B O 1
ATOM 6045 N N . VAL B 1 126 ? 14.375 1.042 -4.52 1 89.56 126 VAL B N 1
ATOM 6046 C CA . VAL B 1 126 ? 13.445 1.403 -5.582 1 89.56 126 VAL B CA 1
ATOM 6047 C C . VAL B 1 126 ? 13.117 2.893 -5.5 1 89.56 126 VAL B C 1
ATOM 6049 O O . VAL B 1 126 ? 12.352 3.412 -6.312 1 89.56 126 VAL B O 1
ATOM 6052 N N . GLY B 1 127 ? 13.695 3.594 -4.543 1 92.62 127 GLY B N 1
ATOM 6053 C CA . GLY B 1 127 ? 13.422 5.012 -4.375 1 92.62 127 GLY B CA 1
ATOM 6054 C C . GLY B 1 127 ? 12.234 5.285 -3.465 1 92.62 127 GLY B C 1
ATOM 6055 O O . GLY B 1 127 ? 11.711 4.371 -2.824 1 92.62 127 GLY B O 1
ATOM 6056 N N . ILE B 1 128 ? 11.773 6.523 -3.398 1 95.44 128 ILE B N 1
ATOM 6057 C CA . ILE B 1 128 ? 10.812 6.898 -2.369 1 95.44 128 ILE B CA 1
ATOM 6058 C C . ILE B 1 128 ? 9.391 6.707 -2.9 1 95.44 128 ILE B C 1
ATOM 6060 O O . ILE B 1 128 ? 8.461 6.438 -2.131 1 95.44 128 ILE B O 1
ATOM 6064 N N . ILE B 1 129 ? 9.164 6.859 -4.199 1 95.75 129 ILE B N 1
ATOM 6065 C CA . ILE B 1 129 ? 7.816 6.977 -4.746 1 95.75 129 ILE B CA 1
ATOM 6066 C C . ILE B 1 129 ? 7.07 5.652 -4.574 1 95.75 129 ILE B C 1
ATOM 6068 O O . ILE B 1 129 ? 5.949 5.629 -4.059 1 95.75 129 ILE B O 1
ATOM 6072 N N . PRO B 1 130 ? 7.672 4.473 -4.906 1 94 130 PRO B N 1
ATOM 6073 C CA . PRO B 1 130 ? 6.953 3.211 -4.695 1 94 130 PRO B CA 1
ATOM 6074 C C . PRO B 1 130 ? 6.605 2.971 -3.23 1 94 130 PRO B C 1
ATOM 6076 O O . PRO B 1 130 ? 5.52 2.473 -2.924 1 94 130 PRO B O 1
ATOM 6079 N N . HIS B 1 131 ? 7.457 3.34 -2.346 1 96 131 HIS B N 1
ATOM 6080 C CA . HIS B 1 131 ? 7.184 3.168 -0.925 1 96 131 HIS B CA 1
ATOM 6081 C C . HIS B 1 131 ? 6.074 4.109 -0.461 1 96 131 HIS B C 1
ATOM 6083 O O . HIS B 1 131 ? 5.203 3.711 0.318 1 96 131 HIS B O 1
ATOM 6089 N N . LEU B 1 132 ? 6.094 5.328 -0.94 1 97.56 132 LEU B N 1
ATOM 6090 C CA . LEU B 1 132 ? 5.062 6.281 -0.554 1 97.56 132 LEU B CA 1
ATOM 6091 C C . LEU B 1 132 ? 3.705 5.871 -1.115 1 97.56 132 LEU B C 1
ATOM 6093 O O . LEU B 1 132 ? 2.664 6.207 -0.543 1 97.56 132 LEU B O 1
ATOM 6097 N N . ARG B 1 133 ? 3.713 5.184 -2.176 1 95.62 133 ARG B N 1
ATOM 6098 C CA . ARG B 1 133 ? 2.459 4.68 -2.725 1 95.62 133 ARG B CA 1
ATOM 6099 C C . ARG B 1 133 ? 1.782 3.719 -1.754 1 95.62 133 ARG B C 1
ATOM 6101 O O . ARG B 1 133 ? 0.553 3.666 -1.68 1 95.62 133 ARG B O 1
ATOM 6108 N N . THR B 1 134 ? 2.561 2.932 -1.04 1 96.69 134 THR B N 1
ATOM 6109 C CA . THR B 1 134 ? 1.974 2.051 -0.036 1 96.69 134 THR B CA 1
ATOM 6110 C C . THR B 1 134 ? 1.28 2.861 1.056 1 96.69 134 THR B C 1
ATOM 6112 O O . THR B 1 134 ? 0.225 2.465 1.555 1 96.69 134 THR B O 1
ATOM 6115 N N . TYR B 1 135 ? 1.833 3.998 1.417 1 97.31 135 TYR B N 1
ATOM 6116 C CA . TYR B 1 135 ? 1.205 4.871 2.402 1 97.31 135 TYR B CA 1
ATOM 6117 C C . TYR B 1 135 ? -0.037 5.543 1.824 1 97.31 135 TYR B C 1
ATOM 6119 O O . TYR B 1 135 ? -1.037 5.719 2.523 1 97.31 135 TYR B O 1
ATOM 6127 N N . ASP B 1 136 ? 0.07 5.945 0.593 1 95.81 136 ASP B N 1
ATOM 6128 C CA . ASP B 1 136 ? -1.095 6.496 -0.093 1 95.81 136 ASP B CA 1
ATOM 6129 C C . ASP B 1 136 ? -2.27 5.523 -0.046 1 95.81 136 ASP B C 1
ATOM 6131 O O . ASP B 1 136 ? -3.404 5.926 0.223 1 95.81 136 ASP B O 1
ATOM 6135 N N . ALA B 1 137 ? -1.994 4.277 -0.345 1 94.62 137 ALA B N 1
ATOM 6136 C CA . ALA B 1 137 ? -3.016 3.234 -0.293 1 94.62 137 ALA B CA 1
ATOM 6137 C C . ALA B 1 137 ? -3.516 3.027 1.135 1 94.62 137 ALA B C 1
ATOM 6139 O O . ALA B 1 137 ? -4.703 2.777 1.354 1 94.62 137 ALA B O 1
ATOM 6140 N N . SER B 1 138 ? -2.668 3.131 2.076 1 95.25 138 SER B N 1
ATOM 6141 C CA . SER B 1 138 ? -3.008 2.922 3.479 1 95.25 138 SER B CA 1
ATOM 6142 C C . SER B 1 138 ? -4 3.971 3.971 1 95.25 138 SER B C 1
ATOM 6144 O O . SER B 1 138 ? -4.816 3.697 4.852 1 95.25 138 SER B O 1
ATOM 6146 N N . CYS B 1 139 ? -3.955 5.145 3.426 1 92.94 139 CYS B N 1
ATOM 6147 C CA . CYS B 1 139 ? -4.875 6.207 3.816 1 92.94 139 CYS B CA 1
ATOM 6148 C C . CYS B 1 139 ? -6.324 5.738 3.709 1 92.94 139 CYS B C 1
ATOM 6150 O O . CYS B 1 139 ? -7.16 6.098 4.539 1 92.94 139 CYS B O 1
ATOM 6152 N N . THR B 1 140 ? -6.586 4.863 2.783 1 90.94 140 THR B N 1
ATOM 6153 C CA . THR B 1 140 ? -7.961 4.43 2.551 1 90.94 140 THR B CA 1
ATOM 6154 C C . THR B 1 140 ? -8.219 3.08 3.209 1 90.94 140 THR B C 1
ATOM 6156 O O . THR B 1 140 ? -9.367 2.736 3.5 1 90.94 140 THR B O 1
ATOM 6159 N N . ALA B 1 141 ? -7.184 2.363 3.482 1 92.62 141 ALA B N 1
ATOM 6160 C CA . ALA B 1 141 ? -7.332 1.007 4.004 1 92.62 141 ALA B CA 1
ATOM 6161 C C . ALA B 1 141 ? -7.449 1.015 5.527 1 92.62 141 ALA B C 1
ATOM 6163 O O . ALA B 1 141 ? -8.148 0.181 6.105 1 92.62 141 ALA B O 1
ATOM 6164 N N . TYR B 1 142 ? -6.777 1.88 6.094 1 88.12 142 TYR B N 1
ATOM 6165 C CA . TYR B 1 142 ? -6.711 1.908 7.551 1 88.12 142 TYR B CA 1
ATOM 6166 C C . TYR B 1 142 ? -7.34 3.184 8.102 1 88.12 142 TYR B C 1
ATOM 6168 O O . TYR B 1 142 ? -6.652 4.188 8.297 1 88.12 142 TYR B O 1
ATOM 6176 N N . LYS B 1 143 ? -8.617 3.078 8.344 1 77.44 143 LYS B N 1
ATOM 6177 C CA . LYS B 1 143 ? -9.43 4.223 8.734 1 77.44 143 LYS B CA 1
ATOM 6178 C C . LYS B 1 143 ? -9.086 4.688 10.148 1 77.44 143 LYS B C 1
ATOM 6180 O O . LYS B 1 143 ? -8.672 3.889 10.984 1 77.44 143 LYS B O 1
ATOM 6185 N N . GLN B 1 144 ? -9.234 5.902 10.195 1 64.38 144 GLN B N 1
ATOM 6186 C CA . GLN B 1 144 ? -9.055 6.527 11.5 1 64.38 144 GLN B CA 1
ATOM 6187 C C . GLN B 1 144 ? -10.281 6.344 12.383 1 64.38 144 GLN B C 1
ATOM 6189 O O . GLN B 1 144 ? -11.328 6.953 12.133 1 64.38 144 GLN B O 1
ATOM 6194 N N . GLY B 1 145 ? -10.148 5.559 13.328 1 58.88 145 GLY B N 1
ATOM 6195 C CA . GLY B 1 145 ? -11.289 5.285 14.188 1 58.88 145 GLY B CA 1
ATOM 6196 C C . GLY B 1 145 ? -12.398 4.539 13.477 1 58.88 145 GLY B C 1
ATOM 6197 O O . GLY B 1 145 ? -12.172 3.471 12.898 1 58.88 145 GLY B O 1
ATOM 6198 N N . GLN B 1 146 ? -13.672 4.961 13.586 1 54 146 GLN B N 1
ATOM 6199 C CA . GLN B 1 146 ? -14.844 4.266 13.047 1 54 146 GLN B CA 1
ATOM 6200 C C . GLN B 1 146 ? -15.211 4.801 11.672 1 54 146 GLN B C 1
ATOM 6202 O O . GLN B 1 146 ? -15.82 4.086 10.867 1 54 146 GLN B O 1
ATOM 6207 N N . THR B 1 147 ? -14.766 6.031 11.438 1 54.19 147 THR B N 1
ATOM 6208 C CA . THR B 1 147 ? -15.516 6.582 10.312 1 54.19 147 THR B CA 1
ATOM 6209 C C . THR B 1 147 ? -14.578 7.297 9.344 1 54.19 147 THR B C 1
ATOM 6211 O O . THR B 1 147 ? -14.914 7.488 8.172 1 54.19 147 THR B O 1
ATOM 6214 N N . ARG B 1 148 ? -13.375 7.414 9.75 1 61.41 148 ARG B N 1
ATOM 6215 C CA . ARG B 1 148 ? -12.672 8.398 8.945 1 61.41 148 ARG B CA 1
ATOM 6216 C C . ARG B 1 148 ? -11.477 7.773 8.234 1 61.41 148 ARG B C 1
ATOM 6218 O O . ARG B 1 148 ? -10.797 6.902 8.797 1 61.41 148 ARG B O 1
ATOM 6225 N N . ARG B 1 149 ? -11.297 8.281 7.016 1 73.5 149 ARG B N 1
ATOM 6226 C CA . ARG B 1 149 ? -10.117 7.883 6.246 1 73.5 149 ARG B CA 1
ATOM 6227 C C . ARG B 1 149 ? -8.836 8.344 6.93 1 73.5 149 ARG B C 1
ATOM 6229 O O . ARG B 1 149 ? -8.844 9.328 7.668 1 73.5 149 ARG B O 1
ATOM 6236 N N . GLY B 1 150 ? -7.816 7.574 6.777 1 80.94 150 GLY B N 1
ATOM 6237 C CA . GLY B 1 150 ? -6.508 7.996 7.254 1 80.94 150 GLY B CA 1
ATOM 6238 C C . GLY B 1 150 ? -5.988 9.234 6.543 1 80.94 150 GLY B C 1
ATOM 6239 O O . GLY B 1 150 ? -6.254 9.43 5.355 1 80.94 150 GLY B O 1
ATOM 6240 N N . SER B 1 151 ? -5.309 10.148 7.27 1 90.88 151 SER B N 1
ATOM 6241 C CA . SER B 1 151 ? -4.691 11.344 6.707 1 90.88 151 SER B CA 1
ATOM 6242 C C . SER B 1 151 ? -3.201 11.398 7.02 1 90.88 151 SER B C 1
ATOM 6244 O O . SER B 1 151 ? -2.805 11.398 8.188 1 90.88 151 SER B O 1
ATOM 6246 N N . TYR B 1 152 ? -2.404 11.359 5.953 1 96 152 TYR B N 1
ATOM 6247 C CA . TYR B 1 152 ? -0.952 11.328 6.09 1 96 152 TYR B CA 1
ATOM 6248 C C . TYR B 1 152 ? -0.303 12.453 5.297 1 96 152 TYR B C 1
ATOM 6250 O O . TYR B 1 152 ? -0.845 12.898 4.281 1 96 152 TYR B O 1
ATOM 6258 N N . ALA B 1 153 ? 0.742 12.984 5.801 1 97.88 153 ALA B N 1
ATOM 6259 C CA . ALA B 1 153 ? 1.644 13.859 5.051 1 97.88 153 ALA B CA 1
ATOM 6260 C C . ALA B 1 153 ? 3.068 13.312 5.066 1 97.88 153 ALA B C 1
ATOM 6262 O O . ALA B 1 153 ? 3.539 12.812 6.09 1 97.88 153 ALA B O 1
ATOM 6263 N N . ALA B 1 154 ? 3.693 13.328 3.934 1 98.5 154 ALA B N 1
ATOM 6264 C CA . ALA B 1 154 ? 5.102 12.953 3.84 1 98.5 154 ALA B CA 1
ATOM 6265 C C . ALA B 1 154 ? 5.988 14.18 3.641 1 98.5 154 ALA B C 1
ATOM 6267 O O . ALA B 1 154 ? 5.699 15.031 2.795 1 98.5 154 ALA B O 1
ATOM 6268 N N . TYR B 1 155 ? 7.051 14.305 4.43 1 98.69 155 TYR B N 1
ATOM 6269 C CA . TYR B 1 155 ? 8.008 15.398 4.332 1 98.69 155 TYR B CA 1
ATOM 6270 C C . TYR B 1 155 ? 9.312 14.938 3.701 1 98.69 155 TYR B C 1
ATOM 6272 O O . TYR B 1 155 ? 9.906 13.953 4.145 1 98.69 155 TYR B O 1
ATOM 6280 N N . LEU B 1 156 ? 9.734 15.609 2.695 1 98.56 156 LEU B N 1
ATOM 6281 C CA . LEU B 1 156 ? 10.961 15.289 1.973 1 98.56 156 LEU B CA 1
ATOM 6282 C C . LEU B 1 156 ? 11.906 16.484 1.959 1 98.56 156 LEU B C 1
ATOM 6284 O O . LEU B 1 156 ? 11.469 17.625 1.829 1 98.56 156 LEU B O 1
ATOM 6288 N N . ASP B 1 157 ? 13.18 16.188 2.098 1 98.25 157 ASP B N 1
ATOM 6289 C CA . ASP B 1 157 ? 14.18 17.25 1.979 1 98.25 157 ASP B CA 1
ATOM 6290 C C . ASP B 1 157 ? 14.234 17.797 0.552 1 98.25 157 ASP B C 1
ATOM 6292 O O . ASP B 1 157 ? 14.219 17.016 -0.41 1 98.25 157 ASP B O 1
ATOM 6296 N N . ILE B 1 158 ? 14.367 19.031 0.373 1 98.56 158 ILE B N 1
ATOM 6297 C CA . ILE B 1 158 ? 14.336 19.703 -0.924 1 98.56 158 ILE B CA 1
ATOM 6298 C C . ILE B 1 158 ? 15.531 19.266 -1.764 1 98.56 158 ILE B C 1
ATOM 6300 O O . ILE B 1 158 ? 15.523 19.406 -2.988 1 98.56 158 ILE B O 1
ATOM 6304 N N . SER B 1 159 ? 16.562 18.75 -1.129 1 98.31 159 SER B N 1
ATOM 6305 C CA . SER B 1 159 ? 17.781 18.344 -1.834 1 98.31 159 SER B CA 1
ATOM 6306 C C . SER B 1 159 ? 17.719 16.891 -2.26 1 98.31 159 SER B C 1
ATOM 6308 O O . SER B 1 159 ? 18.656 16.375 -2.881 1 98.31 159 SER B O 1
ATOM 6310 N N . HIS B 1 160 ? 16.672 16.188 -1.899 1 98.19 160 HIS B N 1
ATOM 6311 C CA . HIS B 1 160 ? 16.578 14.781 -2.289 1 98.19 160 HIS B CA 1
ATOM 6312 C C . HIS B 1 160 ? 16.562 14.625 -3.807 1 98.19 160 HIS B C 1
ATOM 6314 O O . HIS B 1 160 ? 15.898 15.406 -4.504 1 98.19 160 HIS B O 1
ATOM 6320 N N . PRO B 1 161 ? 17.141 13.68 -4.34 1 97.69 161 PRO B N 1
ATOM 6321 C CA . PRO B 1 161 ? 17.234 13.516 -5.793 1 97.69 161 PRO B CA 1
ATOM 6322 C C . PRO B 1 161 ? 15.859 13.305 -6.441 1 97.69 161 PRO B C 1
ATOM 6324 O O . PRO B 1 161 ? 15.688 13.578 -7.633 1 97.69 161 PRO B O 1
ATOM 6327 N N . GLU B 1 162 ? 14.898 12.852 -5.691 1 96.75 162 GLU B N 1
ATOM 6328 C CA . GLU B 1 162 ? 13.578 12.586 -6.25 1 96.75 162 GLU B CA 1
ATOM 6329 C C . GLU B 1 162 ? 12.609 13.727 -5.945 1 96.75 162 GLU B C 1
ATOM 6331 O O . GLU B 1 162 ? 11.391 13.547 -6.012 1 96.75 162 GLU B O 1
ATOM 6336 N N . ILE B 1 163 ? 13.07 14.906 -5.676 1 98.19 163 ILE B N 1
ATOM 6337 C CA . ILE B 1 163 ? 12.242 16.031 -5.242 1 98.19 163 ILE B CA 1
ATOM 6338 C C . ILE B 1 163 ? 11.273 16.406 -6.355 1 98.19 163 ILE B C 1
ATOM 6340 O O . ILE B 1 163 ? 10.109 16.734 -6.09 1 98.19 163 ILE B O 1
ATOM 6344 N N . LEU B 1 164 ? 11.711 16.406 -7.598 1 96.44 164 LEU B N 1
ATOM 6345 C CA . LEU B 1 164 ? 10.836 16.797 -8.695 1 96.44 164 LEU B CA 1
ATOM 6346 C C . LEU B 1 164 ? 9.703 15.797 -8.891 1 96.44 164 LEU B C 1
ATOM 6348 O O . LEU B 1 164 ? 8.555 16.188 -9.086 1 96.44 164 LEU B O 1
ATOM 6352 N N . SER B 1 165 ? 10.031 14.477 -8.805 1 94.88 165 SER B N 1
ATOM 6353 C CA . SER B 1 165 ? 9 13.445 -8.867 1 94.88 165 SER B CA 1
ATOM 6354 C C . SER B 1 165 ? 8.023 13.562 -7.703 1 94.88 165 SER B C 1
ATOM 6356 O O . SER B 1 165 ? 6.812 13.398 -7.883 1 94.88 165 SER B O 1
ATOM 6358 N N . PHE B 1 166 ? 8.578 13.828 -6.559 1 97.06 166 PHE B N 1
ATOM 6359 C CA . PHE B 1 166 ? 7.781 13.961 -5.348 1 97.06 166 PHE B CA 1
ATOM 6360 C C . PHE B 1 166 ? 6.77 15.094 -5.488 1 97.06 166 PHE B C 1
ATOM 6362 O O . PHE B 1 166 ? 5.598 14.938 -5.141 1 97.06 166 PHE B O 1
ATOM 6369 N N . LEU B 1 167 ? 7.152 16.203 -6.055 1 96.44 167 LEU B N 1
ATOM 6370 C CA . LEU B 1 167 ? 6.297 17.359 -6.23 1 96.44 167 LEU B CA 1
ATOM 6371 C C . LEU B 1 167 ? 5.188 17.078 -7.238 1 96.44 167 LEU B C 1
ATOM 6373 O O . LEU B 1 167 ? 4.125 17.703 -7.188 1 96.44 167 LEU B O 1
ATOM 6377 N N . ASN B 1 168 ? 5.367 16.125 -8.055 1 93.88 168 ASN B N 1
ATOM 6378 C CA . ASN B 1 168 ? 4.422 15.844 -9.133 1 93.88 168 ASN B CA 1
ATOM 6379 C C . ASN B 1 168 ? 3.41 14.773 -8.727 1 93.88 168 ASN B C 1
ATOM 6381 O O . ASN B 1 168 ? 2.467 14.5 -9.469 1 93.88 168 ASN B O 1
ATOM 6385 N N . THR B 1 169 ? 3.512 14.18 -7.648 1 93.88 169 THR B N 1
ATOM 6386 C CA . THR B 1 169 ? 2.744 12.992 -7.289 1 93.88 169 THR B CA 1
ATOM 6387 C C . THR B 1 169 ? 1.267 13.336 -7.117 1 93.88 169 THR B C 1
ATOM 6389 O O . THR B 1 169 ? 0.4 12.477 -7.301 1 93.88 169 THR B O 1
ATOM 6392 N N . ARG B 1 170 ? 0.871 14.531 -6.781 1 90.5 170 ARG B N 1
ATOM 6393 C CA . ARG B 1 170 ? -0.52 14.875 -6.496 1 90.5 170 ARG B CA 1
ATOM 6394 C C . ARG B 1 170 ? -1.197 15.484 -7.715 1 90.5 170 ARG B C 1
ATOM 6396 O O . ARG B 1 170 ? -2.361 15.891 -7.648 1 90.5 170 ARG B O 1
ATOM 6403 N N . ARG B 1 171 ? -0.436 15.68 -8.773 1 84.5 171 ARG B N 1
ATOM 6404 C CA . ARG B 1 171 ? -1.035 16.125 -10.023 1 84.5 171 ARG B CA 1
ATOM 6405 C C . ARG B 1 171 ? -1.798 14.992 -10.703 1 84.5 171 ARG B C 1
ATOM 6407 O O . ARG B 1 171 ? -1.357 13.844 -10.68 1 84.5 171 ARG B O 1
ATOM 6414 N N . VAL B 1 172 ? -2.898 15.508 -11.305 1 77 172 VAL B N 1
ATOM 6415 C CA . VAL B 1 172 ? -3.768 14.531 -11.945 1 77 172 VAL B CA 1
ATOM 6416 C C . VAL B 1 172 ? -3.209 14.164 -13.32 1 77 172 VAL B C 1
ATOM 6418 O O . VAL B 1 172 ? -2.617 15.008 -14 1 77 172 VAL B O 1
ATOM 6421 N N . GLY B 1 173 ? -2.955 12.93 -13.719 1 74 173 GLY B N 1
ATOM 6422 C CA . GLY B 1 173 ? -2.52 12.469 -15.023 1 74 173 GLY B CA 1
ATOM 6423 C C . GLY B 1 173 ? -1.165 11.781 -15 1 74 173 GLY B C 1
ATOM 6424 O O . GLY B 1 173 ? -0.37 12.008 -14.086 1 74 173 GLY B O 1
ATOM 6425 N N . GLY B 1 174 ? -0.895 11.133 -15.883 1 75.94 174 GLY B N 1
ATOM 6426 C CA . GLY B 1 174 ? 0.379 10.438 -16 1 75.94 174 GLY B CA 1
ATOM 6427 C C . GLY B 1 174 ? 0.318 9 -15.531 1 75.94 174 GLY B C 1
ATOM 6428 O O . GLY B 1 174 ? -0.765 8.422 -15.43 1 75.94 174 GLY B O 1
ATOM 6429 N N . ASP B 1 175 ? 1.522 8.477 -15.25 1 79.25 175 ASP B N 1
ATOM 6430 C CA . ASP B 1 175 ? 1.66 7.082 -14.844 1 79.25 175 ASP B CA 1
ATOM 6431 C C . ASP B 1 175 ? 1.068 6.855 -13.453 1 79.25 175 ASP B C 1
ATOM 6433 O O . ASP B 1 175 ? 1.468 7.508 -12.492 1 79.25 175 ASP B O 1
ATOM 6437 N N . HIS B 1 176 ? 0.176 5.895 -13.367 1 79 176 HIS B N 1
ATOM 6438 C CA . HIS B 1 176 ? -0.556 5.547 -12.148 1 79 176 HIS B CA 1
ATOM 6439 C C . HIS B 1 176 ? 0.398 5.18 -11.016 1 79 176 HIS B C 1
ATOM 6441 O O . HIS B 1 176 ? 0.104 5.426 -9.852 1 79 176 HIS B O 1
ATOM 6447 N N . ASN B 1 177 ? 1.498 4.715 -11.359 1 81.56 177 ASN B N 1
ATOM 6448 C CA . ASN B 1 177 ? 2.428 4.242 -10.344 1 81.56 177 ASN B CA 1
ATOM 6449 C C . ASN B 1 177 ? 3.158 5.402 -9.664 1 81.56 177 ASN B C 1
ATOM 6451 O O . ASN B 1 177 ? 3.797 5.219 -8.633 1 81.56 177 ASN B O 1
ATOM 6455 N N . TYR B 1 178 ? 2.949 6.625 -10.195 1 86.12 178 TYR B N 1
ATOM 6456 C CA . TYR B 1 178 ? 3.65 7.773 -9.625 1 86.12 178 TYR B CA 1
ATOM 6457 C C . TYR B 1 178 ? 2.666 8.789 -9.062 1 86.12 178 TYR B C 1
ATOM 6459 O O . TYR B 1 178 ? 3.039 9.93 -8.766 1 86.12 178 TYR B O 1
ATOM 6467 N N . LYS B 1 179 ? 1.436 8.367 -8.93 1 88.06 179 LYS B N 1
ATOM 6468 C CA . LYS B 1 179 ? 0.424 9.289 -8.414 1 88.06 179 LYS B CA 1
ATOM 6469 C C . LYS B 1 179 ? 0.027 8.93 -6.988 1 88.06 179 LYS B C 1
ATOM 6471 O O . LYS B 1 179 ? -0.271 7.77 -6.691 1 88.06 179 LYS B O 1
ATOM 6476 N N . LEU B 1 180 ? 0.132 9.852 -6.164 1 93.75 180 LEU B N 1
ATOM 6477 C CA . LEU B 1 180 ? -0.275 9.758 -4.766 1 93.75 180 LEU B CA 1
ATOM 6478 C C . LEU B 1 180 ? -1.36 10.773 -4.441 1 93.75 180 LEU B C 1
ATOM 6480 O O . LEU B 1 180 ? -1.068 11.852 -3.918 1 93.75 180 LEU B O 1
ATOM 6484 N N . LEU B 1 181 ? -2.586 10.414 -4.602 1 90.94 181 LEU B N 1
ATOM 6485 C CA . LEU B 1 181 ? -3.674 11.391 -4.562 1 90.94 181 LEU B CA 1
ATOM 6486 C C . LEU B 1 181 ? -4.254 11.5 -3.156 1 90.94 181 LEU B C 1
ATOM 6488 O O . LEU B 1 181 ? -4.98 12.453 -2.854 1 90.94 181 LEU B O 1
ATOM 6492 N N . ASN B 1 182 ? -3.91 10.547 -2.287 1 92.19 182 ASN B N 1
ATOM 6493 C CA . ASN B 1 182 ? -4.43 10.578 -0.922 1 92.19 182 ASN B CA 1
ATOM 6494 C C . ASN B 1 182 ? -3.381 11.086 0.064 1 92.19 182 ASN B C 1
ATOM 6496 O O . ASN B 1 182 ? -3.719 11.539 1.158 1 92.19 182 ASN B O 1
ATOM 6500 N N . LEU B 1 183 ? -2.125 11 -0.263 1 95.69 183 LEU B N 1
ATOM 6501 C CA . LEU B 1 183 ? -1.011 11.391 0.594 1 95.69 183 LEU B CA 1
ATOM 6502 C C . LEU B 1 183 ? -0.663 12.859 0.401 1 95.69 183 LEU B C 1
ATOM 6504 O O . LEU B 1 183 ? -0.412 13.297 -0.723 1 95.69 183 LEU B O 1
ATOM 6508 N N . HIS B 1 184 ? -0.657 13.664 1.499 1 96.5 184 HIS B N 1
ATOM 6509 C CA . HIS B 1 184 ? -0.212 15.047 1.42 1 96.5 184 HIS B CA 1
ATOM 6510 C C . HIS B 1 184 ? 1.31 15.141 1.381 1 96.5 184 HIS B C 1
ATOM 6512 O O . HIS B 1 184 ? 2 14.18 1.738 1 96.5 184 HIS B O 1
ATOM 6518 N N . ASN B 1 185 ? 1.787 16.297 0.91 1 96.5 185 ASN B N 1
ATOM 6519 C CA . ASN B 1 185 ? 3.225 16.484 0.749 1 96.5 185 ASN B CA 1
ATOM 6520 C C . ASN B 1 185 ? 3.729 17.703 1.521 1 96.5 185 ASN B C 1
ATOM 6522 O O . ASN B 1 185 ? 3.033 18.703 1.61 1 96.5 185 ASN B O 1
ATOM 6526 N N . GLY B 1 186 ? 4.836 17.594 2.129 1 98.31 186 GLY B N 1
ATOM 6527 C CA . GLY B 1 186 ? 5.609 18.688 2.705 1 98.31 186 GLY B CA 1
ATOM 6528 C C . GLY B 1 186 ? 7.066 18.656 2.289 1 98.31 186 GLY B C 1
ATOM 6529 O O . GLY B 1 186 ? 7.621 17.594 2 1 98.31 186 GLY B O 1
ATOM 6530 N N . VAL B 1 187 ? 7.664 19.812 2.176 1 98.75 187 VAL B N 1
ATOM 6531 C CA . VAL B 1 187 ? 9.07 19.922 1.798 1 98.75 187 VAL B CA 1
ATOM 6532 C C . VAL B 1 187 ? 9.852 20.625 2.902 1 98.75 187 VAL B C 1
ATOM 6534 O O . VAL B 1 187 ? 9.438 21.688 3.389 1 98.75 187 VAL B O 1
ATOM 6537 N N . ASN B 1 188 ? 10.93 19.984 3.348 1 98.75 188 ASN B N 1
ATOM 6538 C CA . ASN B 1 188 ? 11.891 20.641 4.234 1 98.75 188 ASN B CA 1
ATOM 6539 C C . ASN B 1 188 ? 12.836 21.547 3.459 1 98.75 188 ASN B C 1
ATOM 6541 O O . ASN B 1 188 ? 13.602 21.078 2.615 1 98.75 188 ASN B O 1
ATOM 6545 N N . VAL B 1 189 ? 12.859 22.797 3.773 1 98.75 189 VAL B N 1
ATOM 6546 C CA . VAL B 1 189 ? 13.664 23.781 3.049 1 98.75 189 VAL B CA 1
ATOM 6547 C C . VAL B 1 189 ? 14.703 24.391 3.986 1 98.75 189 VAL B C 1
ATOM 6549 O O . VAL B 1 189 ? 14.352 25.125 4.922 1 98.75 189 VAL B O 1
ATOM 6552 N N . PRO B 1 190 ? 15.945 24.203 3.76 1 98.25 190 PRO B N 1
ATOM 6553 C CA . PRO B 1 190 ? 16.984 24.766 4.621 1 98.25 190 PRO B CA 1
ATOM 6554 C C . PRO B 1 190 ? 17.297 26.219 4.305 1 98.25 190 PRO B C 1
ATOM 6556 O O . PRO B 1 190 ? 16.938 26.719 3.234 1 98.25 190 PRO B O 1
ATOM 6559 N N . ASP B 1 191 ? 18 26.875 5.16 1 97 191 ASP B N 1
ATOM 6560 C CA . ASP B 1 191 ? 18.422 28.266 4.977 1 97 191 ASP B CA 1
ATOM 6561 C C . ASP B 1 191 ? 19.344 28.391 3.766 1 97 191 ASP B C 1
ATOM 6563 O O . ASP B 1 191 ? 19.312 29.406 3.066 1 97 191 ASP B O 1
ATOM 6567 N N . SER B 1 192 ? 20.172 27.375 3.549 1 96.12 192 SER B N 1
ATOM 6568 C CA . SER B 1 192 ? 21.125 27.438 2.436 1 96.12 192 SER B CA 1
ATOM 6569 C C . SER B 1 192 ? 20.391 27.625 1.107 1 96.12 192 SER B C 1
ATOM 6571 O O . SER B 1 192 ? 20.875 28.359 0.231 1 96.12 192 SER B O 1
ATOM 6573 N N . PHE B 1 193 ? 19.297 27 0.92 1 97.94 193 PHE B N 1
ATOM 6574 C CA . PHE B 1 193 ? 18.516 27.141 -0.296 1 97.94 193 PHE B CA 1
ATOM 6575 C C . PHE B 1 193 ? 17.844 28.516 -0.358 1 97.94 193 PHE B C 1
ATOM 6577 O O . PHE B 1 193 ? 17.906 29.188 -1.385 1 97.94 193 PHE B O 1
ATOM 6584 N N . MET B 1 194 ? 17.188 28.953 0.742 1 97.69 194 MET B N 1
ATOM 6585 C CA . MET B 1 194 ? 16.469 30.219 0.768 1 97.69 194 MET B CA 1
ATOM 6586 C C . MET B 1 194 ? 17.422 31.391 0.602 1 97.69 194 MET B C 1
ATOM 6588 O O . MET B 1 194 ? 17.062 32.406 0.002 1 97.69 194 MET B O 1
ATOM 6592 N N . LYS B 1 195 ? 18.594 31.281 1.164 1 95.81 195 LYS B N 1
ATOM 6593 C CA . LYS B 1 195 ? 19.609 32.312 0.96 1 95.81 195 LYS B CA 1
ATOM 6594 C C . LYS B 1 195 ? 19.891 32.531 -0.525 1 95.81 195 LYS B C 1
ATOM 6596 O O . LYS B 1 195 ? 19.984 33.656 -0.993 1 95.81 195 LYS B O 1
ATOM 6601 N N . LYS B 1 196 ? 20.016 31.422 -1.214 1 95.56 196 LYS B N 1
ATOM 6602 C CA . LYS B 1 196 ? 20.234 31.516 -2.654 1 95.56 196 LYS B CA 1
ATOM 6603 C C . LYS B 1 196 ? 19.062 32.219 -3.342 1 95.56 196 LYS B C 1
ATOM 6605 O O . LYS B 1 196 ? 19.266 33.094 -4.172 1 95.56 196 LYS B O 1
ATOM 6610 N N . ILE B 1 197 ? 17.906 31.812 -3.006 1 97.38 197 ILE B N 1
ATOM 6611 C CA . ILE B 1 197 ? 16.703 32.406 -3.6 1 97.38 197 ILE B CA 1
ATOM 6612 C C . ILE B 1 197 ? 16.672 33.906 -3.309 1 97.38 197 ILE B C 1
ATOM 6614 O O . ILE B 1 197 ? 16.328 34.719 -4.184 1 97.38 197 ILE B O 1
ATOM 6618 N N . TRP B 1 198 ? 16.984 34.281 -2.092 1 96.5 198 TRP B N 1
ATOM 6619 C CA . TRP B 1 198 ? 16.969 35.688 -1.694 1 96.5 198 TRP B CA 1
ATOM 6620 C C . TRP B 1 198 ? 17.984 36.5 -2.484 1 96.5 198 TRP B C 1
ATOM 6622 O O . TRP B 1 198 ? 17.688 37.562 -2.977 1 96.5 198 TRP B O 1
ATOM 6632 N N . ILE B 1 199 ? 19.188 36 -2.668 1 94.56 199 ILE B N 1
ATOM 6633 C CA . ILE B 1 199 ? 20.25 36.656 -3.432 1 94.56 199 ILE B CA 1
ATOM 6634 C C . ILE B 1 199 ? 19.797 36.844 -4.879 1 94.56 199 ILE B C 1
ATOM 6636 O O . ILE B 1 199 ? 19.891 37.938 -5.426 1 94.56 199 ILE B O 1
ATOM 6640 N N . LEU B 1 200 ? 19.281 35.781 -5.422 1 94.62 200 LEU B N 1
ATOM 6641 C CA . LEU B 1 200 ? 18.875 35.812 -6.82 1 94.62 200 LEU B CA 1
ATOM 6642 C C . LEU B 1 200 ? 17.703 36.781 -7.027 1 94.62 200 LEU B C 1
ATOM 6644 O O . LEU B 1 200 ? 17.703 37.562 -7.977 1 94.62 200 LEU B O 1
ATOM 6648 N N . SER B 1 201 ? 16.781 36.688 -6.105 1 93.44 201 SER B N 1
ATOM 6649 C CA . SER B 1 201 ? 15.625 37.594 -6.18 1 93.44 201 SER B CA 1
ATOM 6650 C C . SER B 1 201 ? 16.031 39.031 -6.047 1 93.44 201 SER B C 1
ATOM 6652 O O . SER B 1 201 ? 15.43 39.906 -6.68 1 93.44 201 SER B O 1
ATOM 6654 N N . THR B 1 202 ? 17 39.375 -5.316 1 92.44 202 THR B N 1
ATOM 6655 C CA . THR B 1 202 ? 17.406 40.75 -4.992 1 92.44 202 THR B CA 1
ATOM 6656 C C . THR B 1 202 ? 18.328 41.312 -6.066 1 92.44 202 THR B C 1
ATOM 6658 O O . THR B 1 202 ? 18.234 42.469 -6.434 1 92.44 202 THR B O 1
ATOM 6661 N N . LEU B 1 203 ? 19.172 40.5 -6.699 1 92.88 203 LEU B N 1
ATOM 6662 C CA . LEU B 1 203 ? 20.266 41 -7.531 1 92.88 203 LEU B CA 1
ATOM 6663 C C . LEU B 1 203 ? 19.984 40.75 -9.008 1 92.88 203 LEU B C 1
ATOM 6665 O O . LEU B 1 203 ? 20.547 41.406 -9.875 1 92.88 203 LEU B O 1
ATOM 6669 N N . ALA B 1 204 ? 19.172 39.812 -9.281 1 90.88 204 ALA B N 1
ATOM 6670 C CA . ALA B 1 204 ? 18.938 39.406 -10.664 1 90.88 204 ALA B CA 1
ATOM 6671 C C . ALA B 1 204 ? 18.422 40.562 -11.5 1 90.88 204 ALA B C 1
ATOM 6673 O O . ALA B 1 204 ? 18.781 40.719 -12.672 1 90.88 204 ALA B O 1
ATOM 6674 N N . PRO B 1 205 ? 17.547 41.406 -10.93 1 88.81 205 PRO B N 1
ATOM 6675 C CA . PRO B 1 205 ? 17.047 42.531 -11.719 1 88.81 205 PRO B CA 1
ATOM 6676 C C . PRO B 1 205 ? 18.172 43.438 -12.227 1 88.81 205 PRO B C 1
ATOM 6678 O O . PRO B 1 205 ? 18.016 44.094 -13.258 1 88.81 205 PRO B O 1
ATOM 6681 N N . PHE B 1 206 ? 19.281 43.5 -11.609 1 91.06 206 PHE B N 1
ATOM 6682 C CA . PHE B 1 206 ? 20.375 44.375 -11.945 1 91.06 206 PHE B CA 1
ATOM 6683 C C . PHE B 1 206 ? 21.156 43.875 -13.156 1 91.06 206 PHE B C 1
ATOM 6685 O O . PHE B 1 206 ? 21.906 44.625 -13.781 1 91.06 206 PHE B O 1
ATOM 6692 N N . VAL B 1 207 ? 21.031 42.625 -13.438 1 88.69 207 VAL B N 1
ATOM 6693 C CA . VAL B 1 207 ? 21.734 42.062 -14.57 1 88.69 207 VAL B CA 1
ATOM 6694 C C . VAL B 1 207 ? 21.266 42.719 -15.867 1 88.69 207 VAL B C 1
ATOM 6696 O O . VAL B 1 207 ? 22.062 42.906 -16.797 1 88.69 207 VAL B O 1
ATOM 6699 N N . LYS B 1 208 ? 20.047 43.094 -15.93 1 85.06 208 LYS B N 1
ATOM 6700 C CA . LYS B 1 208 ? 19.484 43.625 -17.156 1 85.06 208 LYS B CA 1
ATOM 6701 C C . LYS B 1 208 ? 19.578 45.156 -17.156 1 85.06 208 LYS B C 1
ATOM 6703 O O . LYS B 1 208 ? 19.156 45.812 -18.125 1 85.06 208 LYS B O 1
ATOM 6708 N N . MET B 1 209 ? 20.094 45.719 -16.125 1 87.5 209 MET B N 1
ATOM 6709 C CA . MET B 1 209 ? 20.156 47.188 -16.031 1 87.5 209 MET B CA 1
ATOM 6710 C C . MET B 1 209 ? 21.516 47.688 -16.531 1 87.5 209 MET B C 1
ATOM 6712 O O . MET B 1 209 ? 22.516 47 -16.422 1 87.5 209 MET B O 1
ATOM 6716 N N . ASP B 1 210 ? 21.469 48.906 -17.047 1 85.19 210 ASP B N 1
ATOM 6717 C CA . ASP B 1 210 ? 22.703 49.562 -17.469 1 85.19 210 ASP B CA 1
ATOM 6718 C C . ASP B 1 210 ? 23.422 50.188 -16.281 1 85.19 210 ASP B C 1
ATOM 6720 O O . ASP B 1 210 ? 22.797 50.844 -15.461 1 85.19 210 ASP B O 1
ATOM 6724 N N . PRO B 1 211 ? 24.734 49.938 -16.266 1 83.62 211 PRO B N 1
ATOM 6725 C CA . PRO B 1 211 ? 25.469 50.562 -15.164 1 83.62 211 PRO B CA 1
ATOM 6726 C C . PRO B 1 211 ? 25.5 52.094 -15.258 1 83.62 211 PRO B C 1
ATOM 6728 O O . PRO B 1 211 ? 25.875 52.625 -16.297 1 83.62 211 PRO B O 1
ATOM 6731 N N . CYS B 1 212 ? 24.922 52.719 -14.391 1 88 212 CYS B N 1
ATOM 6732 C CA . CYS B 1 212 ? 24.969 54.156 -14.18 1 88 212 CYS B CA 1
ATOM 6733 C C . CYS B 1 212 ? 25.062 54.5 -12.703 1 88 212 CYS B C 1
ATOM 6735 O O . CYS B 1 212 ? 24.859 53.625 -11.852 1 88 212 CYS B O 1
ATOM 6737 N N . PRO B 1 213 ? 25.484 55.656 -12.453 1 88.62 213 PRO B N 1
ATOM 6738 C CA . PRO B 1 213 ? 25.688 56 -11.039 1 88.62 213 PRO B CA 1
ATOM 6739 C C . PRO B 1 213 ? 24.469 55.656 -10.172 1 88.62 213 PRO B C 1
ATOM 6741 O O . PRO B 1 213 ? 24.625 55.156 -9.062 1 88.62 213 PRO B O 1
ATOM 6744 N N . THR B 1 214 ? 23.359 55.875 -10.68 1 89.94 214 THR B N 1
ATOM 6745 C CA . THR B 1 214 ? 22.141 55.594 -9.93 1 89.94 214 THR B CA 1
ATOM 6746 C C . THR B 1 214 ? 21.953 54.094 -9.711 1 89.94 214 THR B C 1
ATOM 6748 O O . THR B 1 214 ? 21.672 53.656 -8.602 1 89.94 214 THR B O 1
ATOM 6751 N N . THR B 1 215 ? 22.109 53.344 -10.75 1 90.94 215 THR B N 1
ATOM 6752 C CA . THR B 1 215 ? 21.922 51.906 -10.656 1 90.94 215 THR B CA 1
ATOM 6753 C C . THR B 1 215 ? 23.031 51.281 -9.805 1 90.94 215 THR B C 1
ATOM 6755 O O . THR B 1 215 ? 22.781 50.281 -9.102 1 90.94 215 THR B O 1
ATOM 6758 N N . GLU B 1 216 ? 24.141 51.844 -9.875 1 89.19 216 GLU B N 1
ATOM 6759 C CA . GLU B 1 216 ? 25.25 51.344 -9.078 1 89.19 216 GLU B CA 1
ATOM 6760 C C . GLU B 1 216 ? 25.016 51.594 -7.586 1 89.19 216 GLU B C 1
ATOM 6762 O O . GLU B 1 216 ? 25.359 50.75 -6.75 1 89.19 216 GLU B O 1
ATOM 6767 N N . THR B 1 217 ? 24.484 52.719 -7.348 1 91.94 217 THR B N 1
ATOM 6768 C CA . THR B 1 217 ? 24.141 53.031 -5.965 1 91.94 217 THR B CA 1
ATOM 6769 C C . THR B 1 217 ? 23.078 52.094 -5.434 1 91.94 217 THR B C 1
ATOM 6771 O O . THR B 1 217 ? 23.188 51.594 -4.309 1 91.94 217 THR B O 1
ATOM 6774 N N . LEU B 1 218 ? 22.109 51.844 -6.234 1 91.19 218 LEU B N 1
ATOM 6775 C CA . LEU B 1 218 ? 21.047 50.938 -5.859 1 91.19 218 LEU B CA 1
ATOM 6776 C C . LEU B 1 218 ? 21.594 49.5 -5.688 1 91.19 218 LEU B C 1
ATOM 6778 O O . LEU B 1 218 ? 21.156 48.781 -4.797 1 91.19 218 LEU B O 1
ATOM 6782 N N . PHE B 1 219 ? 22.469 49.156 -6.559 1 92 219 PHE B N 1
ATOM 6783 C CA . PHE B 1 219 ? 23.109 47.844 -6.488 1 92 219 PHE B CA 1
ATOM 6784 C C . PHE B 1 219 ? 23.891 47.688 -5.191 1 92 219 PHE B C 1
ATOM 6786 O O . PHE B 1 219 ? 23.766 46.688 -4.5 1 92 219 PHE B O 1
ATOM 6793 N N . LYS B 1 220 ? 24.594 48.688 -4.844 1 90.06 220 LYS B N 1
ATOM 6794 C CA . LYS B 1 220 ? 25.375 48.656 -3.607 1 90.06 220 LYS B CA 1
ATOM 6795 C C . LYS B 1 220 ? 24.469 48.562 -2.387 1 90.06 220 LYS B C 1
ATOM 6797 O O . LYS B 1 220 ? 24.797 47.875 -1.416 1 90.06 220 LYS B O 1
ATOM 6802 N N . LYS B 1 221 ? 23.422 49.219 -2.455 1 92.19 221 LYS B N 1
ATOM 6803 C CA . LYS B 1 221 ? 22.438 49.156 -1.367 1 92.19 221 LYS B CA 1
ATOM 6804 C C . LYS B 1 221 ? 21.844 47.75 -1.247 1 92.19 221 LYS B C 1
ATOM 6806 O O . LYS B 1 221 ? 21.641 47.25 -0.139 1 92.19 221 LYS B O 1
ATOM 6811 N N . ALA B 1 222 ? 21.547 47.188 -2.336 1 91.62 222 ALA B N 1
ATOM 6812 C CA . ALA B 1 222 ? 20.984 45.812 -2.363 1 91.62 222 ALA B CA 1
ATOM 6813 C C . ALA B 1 222 ? 21.969 44.812 -1.778 1 91.62 222 ALA B C 1
ATOM 6815 O O . ALA B 1 222 ? 21.578 43.938 -0.986 1 91.62 222 ALA B O 1
ATOM 6816 N N . VAL B 1 223 ? 23.172 44.906 -2.125 1 90.81 223 VAL B N 1
ATOM 6817 C CA . VAL B 1 223 ? 24.203 44.031 -1.635 1 90.81 223 VAL B CA 1
ATOM 6818 C C . VAL B 1 223 ? 24.391 44.219 -0.13 1 90.81 223 VAL B C 1
ATOM 6820 O O . VAL B 1 223 ? 24.547 43.25 0.611 1 90.81 223 VAL B O 1
ATOM 6823 N N . THR B 1 224 ? 24.344 45.438 0.301 1 89.81 224 THR B N 1
ATOM 6824 C CA . THR B 1 224 ? 24.5 45.75 1.715 1 89.81 224 THR B CA 1
ATOM 6825 C C . THR B 1 224 ? 23.344 45.188 2.533 1 89.81 224 THR B C 1
ATOM 6827 O O . THR B 1 224 ? 23.547 44.688 3.646 1 89.81 224 THR B O 1
ATOM 6830 N N . THR B 1 225 ? 22.203 45.281 2.029 1 89.88 225 THR B N 1
ATOM 6831 C CA . THR B 1 225 ? 21.031 44.719 2.697 1 89.88 225 THR B CA 1
ATOM 6832 C C . THR B 1 225 ? 21.188 43.219 2.939 1 89.88 225 THR B C 1
ATOM 6834 O O . THR B 1 225 ? 20.828 42.719 4.004 1 89.88 225 THR B O 1
ATOM 6837 N N . LEU B 1 226 ? 21.703 42.531 1.985 1 91.5 226 LEU B N 1
ATOM 6838 C CA . LEU B 1 226 ? 21.953 41.094 2.119 1 91.5 226 LEU B CA 1
ATOM 6839 C C . LEU B 1 226 ? 23.047 40.812 3.143 1 91.5 226 LEU B C 1
ATOM 6841 O O . LEU B 1 226 ? 22.844 40.062 4.086 1 91.5 226 LEU B O 1
ATOM 6845 N N . LYS B 1 227 ? 24.078 41.531 3.029 1 87.44 227 LYS B N 1
ATOM 6846 C CA . LYS B 1 227 ? 25.266 41.312 3.848 1 87.44 227 LYS B CA 1
ATOM 6847 C C . LYS B 1 227 ? 24.984 41.594 5.32 1 87.44 227 LYS B C 1
ATOM 6849 O O . LYS B 1 227 ? 25.531 40.938 6.203 1 87.44 227 LYS B O 1
ATOM 6854 N N . ASP B 1 228 ? 24.141 42.531 5.594 1 87.44 228 ASP B N 1
ATOM 6855 C CA . ASP B 1 228 ? 23.906 43 6.961 1 87.44 228 ASP B CA 1
ATOM 6856 C C . ASP B 1 228 ? 22.781 42.188 7.617 1 87.44 228 ASP B C 1
ATOM 6858 O O . ASP B 1 228 ? 22.5 42.344 8.797 1 87.44 228 ASP B O 1
ATOM 6862 N N . SER B 1 229 ? 22.219 41.344 6.891 1 88.69 229 SER B N 1
ATOM 6863 C CA . SER B 1 229 ? 21.141 40.531 7.453 1 88.69 229 SER B CA 1
ATOM 6864 C C . SER B 1 229 ? 21.688 39.438 8.359 1 88.69 229 SER B C 1
ATOM 6866 O O . SER B 1 229 ? 22.859 39.094 8.281 1 88.69 229 SER B O 1
ATOM 6868 N N . ARG B 1 230 ? 20.828 38.875 9.203 1 85.62 230 ARG B N 1
ATOM 6869 C CA . ARG B 1 230 ? 21.219 37.844 10.156 1 85.62 230 ARG B CA 1
ATOM 6870 C C . ARG B 1 230 ? 21.5 36.531 9.453 1 85.62 230 ARG B C 1
ATOM 6872 O O . ARG B 1 230 ? 22.062 35.594 10.047 1 85.62 230 ARG B O 1
ATOM 6879 N N . TYR B 1 231 ? 21.109 36.406 8.227 1 87.69 231 TYR B N 1
ATOM 6880 C CA . TYR B 1 231 ? 21.188 35.156 7.527 1 87.69 231 TYR B CA 1
ATOM 6881 C C . TYR B 1 231 ? 22.562 34.969 6.895 1 87.69 231 TYR B C 1
ATOM 6883 O O . TYR B 1 231 ? 22.938 33.844 6.555 1 87.69 231 TYR B O 1
ATOM 6891 N N . PHE B 1 232 ? 23.297 36.062 6.688 1 86.94 232 PHE B N 1
ATOM 6892 C CA . PHE B 1 232 ? 24.594 35.938 6.035 1 86.94 232 PHE B CA 1
ATOM 6893 C C . PHE B 1 232 ? 25.719 36.25 7.02 1 86.94 232 PHE B C 1
ATOM 6895 O O . PHE B 1 232 ? 25.594 37.156 7.844 1 86.94 232 PHE B O 1
ATOM 6902 N N . GLY B 1 233 ? 26.688 35.312 7.055 1 80.81 233 GLY B N 1
ATOM 6903 C CA . GLY B 1 233 ? 27.812 35.469 7.969 1 80.81 233 GLY B CA 1
ATOM 6904 C C . GLY B 1 233 ? 29.156 35.344 7.281 1 80.81 233 GLY B C 1
ATOM 6905 O O . GLY B 1 233 ? 29.312 35.781 6.137 1 80.81 233 GLY B O 1
ATOM 6906 N N . ALA B 1 234 ? 30.016 34.812 8.07 1 74 234 ALA B N 1
ATOM 6907 C CA . ALA B 1 234 ? 31.406 34.781 7.656 1 74 234 ALA B CA 1
ATOM 6908 C C . ALA B 1 234 ? 31.578 33.906 6.402 1 74 234 ALA B C 1
ATOM 6910 O O . ALA B 1 234 ? 32.438 34.188 5.559 1 74 234 ALA B O 1
ATOM 6911 N N . ASP B 1 235 ? 30.641 33.031 6.25 1 74 235 ASP B N 1
ATOM 6912 C CA . ASP B 1 235 ? 30.75 32.094 5.133 1 74 235 ASP B CA 1
ATOM 6913 C C . ASP B 1 235 ? 30.234 32.719 3.84 1 74 235 ASP B C 1
ATOM 6915 O O . ASP B 1 235 ? 30.438 32.156 2.754 1 74 235 ASP B O 1
ATOM 6919 N N . ASP B 1 236 ? 29.625 33.844 3.965 1 81 236 ASP B N 1
ATOM 6920 C CA . ASP B 1 236 ? 29.031 34.5 2.805 1 81 236 ASP B CA 1
ATOM 6921 C C . ASP B 1 236 ? 29.828 35.75 2.406 1 81 236 ASP B C 1
ATOM 6923 O O . ASP B 1 236 ? 29.281 36.688 1.814 1 81 236 ASP B O 1
ATOM 6927 N N . ARG B 1 237 ? 31.156 35.781 2.604 1 75.19 237 ARG B N 1
ATOM 6928 C CA . ARG B 1 237 ? 32.031 36.906 2.348 1 75.19 237 ARG B CA 1
ATOM 6929 C C . ARG B 1 237 ? 32.094 37.25 0.861 1 75.19 237 ARG B C 1
ATOM 6931 O O . ARG B 1 237 ? 32.344 38.406 0.487 1 75.19 237 ARG B O 1
ATOM 6938 N N . TRP B 1 238 ? 31.797 36.25 0.126 1 82.56 238 TRP B N 1
ATOM 6939 C CA . TRP B 1 238 ? 31.828 36.469 -1.317 1 82.56 238 TRP B CA 1
ATOM 6940 C C . TRP B 1 238 ? 30.797 37.5 -1.747 1 82.56 238 TRP B C 1
ATOM 6942 O O . TRP B 1 238 ? 30.922 38.125 -2.811 1 82.56 238 TRP B O 1
ATOM 6952 N N . LEU B 1 239 ? 29.75 37.688 -0.981 1 85.69 239 LEU B N 1
ATOM 6953 C CA . LEU B 1 239 ? 28.719 38.688 -1.296 1 85.69 239 LEU B CA 1
ATOM 6954 C C . LEU B 1 239 ? 29.312 40.094 -1.405 1 85.69 239 LEU B C 1
ATOM 6956 O O . LEU B 1 239 ? 28.812 40.906 -2.164 1 85.69 239 LEU B O 1
ATOM 6960 N N . GLY B 1 240 ? 30.406 40.312 -0.674 1 81.44 240 GLY B N 1
ATOM 6961 C CA . GLY B 1 240 ? 31.078 41.594 -0.729 1 81.44 240 GLY B CA 1
ATOM 6962 C C . GLY B 1 240 ? 31.891 41.781 -1.998 1 81.44 240 GLY B C 1
ATOM 6963 O O . GLY B 1 240 ? 32.25 42.906 -2.342 1 81.44 240 GLY B O 1
ATOM 6964 N N . GLU B 1 241 ? 32.094 40.688 -2.693 1 84.44 241 GLU B N 1
ATOM 6965 C CA . GLU B 1 241 ? 32.938 40.75 -3.891 1 84.44 241 GLU B CA 1
ATOM 6966 C C . GLU B 1 241 ? 32.062 40.719 -5.156 1 84.44 241 GLU B C 1
ATOM 6968 O O . GLU B 1 241 ? 32.594 40.688 -6.27 1 84.44 241 GLU B O 1
ATOM 6973 N N . VAL B 1 242 ? 30.812 40.75 -4.867 1 87.62 242 VAL B N 1
ATOM 6974 C CA . VAL B 1 242 ? 29.953 40.75 -6.039 1 87.62 242 VAL B CA 1
ATOM 6975 C C . VAL B 1 242 ? 30.078 42.094 -6.777 1 87.62 242 VAL B C 1
ATOM 6977 O O . VAL B 1 242 ? 30.156 43.156 -6.148 1 87.62 242 VAL B O 1
ATOM 6980 N N . SER B 1 243 ? 30.281 42 -8.102 1 86.25 243 SER B N 1
ATOM 6981 C CA . SER B 1 243 ? 30.422 43.219 -8.914 1 86.25 243 SER B CA 1
ATOM 6982 C C . SER B 1 243 ? 29.344 43.281 -10 1 86.25 243 SER B C 1
ATOM 6984 O O . SER B 1 243 ? 28.906 42.25 -10.492 1 86.25 243 SER B O 1
ATOM 6986 N N . PHE B 1 244 ? 29.016 44.469 -10.281 1 85.81 244 PHE B N 1
ATOM 6987 C CA . PHE B 1 244 ? 28.016 44.719 -11.305 1 85.81 244 PHE B CA 1
ATOM 6988 C C . PHE B 1 244 ? 28.438 44.125 -12.641 1 85.81 244 PHE B C 1
ATOM 6990 O O . PHE B 1 244 ? 27.609 43.562 -13.359 1 85.81 244 PHE B O 1
ATOM 6997 N N . ALA B 1 245 ? 29.734 44.188 -12.969 1 82.69 245 ALA B N 1
ATOM 6998 C CA . ALA B 1 245 ? 30.266 43.719 -14.242 1 82.69 245 ALA B CA 1
ATOM 6999 C C . ALA B 1 245 ? 30.234 42.219 -14.344 1 82.69 245 ALA B C 1
ATOM 7001 O O . ALA B 1 245 ? 30 41.656 -15.422 1 82.69 245 ALA B O 1
ATOM 7002 N N . ALA B 1 246 ? 30.359 41.5 -13.266 1 88.38 246 ALA B N 1
ATOM 7003 C CA . ALA B 1 246 ? 30.438 40.062 -13.266 1 88.38 246 ALA B CA 1
ATOM 7004 C C . ALA B 1 246 ? 29.172 39.438 -12.656 1 88.38 246 ALA B C 1
ATOM 7006 O O . ALA B 1 246 ? 29.172 38.25 -12.312 1 88.38 246 ALA B O 1
ATOM 7007 N N . LEU B 1 247 ? 28.203 40.219 -12.508 1 90.56 247 LEU B N 1
ATOM 7008 C CA . LEU B 1 247 ? 27.031 39.844 -11.734 1 90.56 247 LEU B CA 1
ATOM 7009 C C . LEU B 1 247 ? 26.344 38.625 -12.359 1 90.56 247 LEU B C 1
ATOM 7011 O O . LEU B 1 247 ? 25.984 37.688 -11.656 1 90.56 247 LEU B O 1
ATOM 7015 N N . ALA B 1 248 ? 26.188 38.625 -13.641 1 90.75 248 ALA B N 1
ATOM 7016 C CA . ALA B 1 248 ? 25.484 37.562 -14.336 1 90.75 248 ALA B CA 1
ATOM 7017 C C . ALA B 1 248 ? 26.156 36.219 -14.094 1 90.75 248 ALA B C 1
ATOM 7019 O O . ALA B 1 248 ? 25.484 35.219 -13.797 1 90.75 248 ALA B O 1
ATOM 7020 N N . GLU B 1 249 ? 27.453 36.188 -14.195 1 91.81 249 GLU B N 1
ATOM 7021 C CA . GLU B 1 249 ? 28.219 34.969 -14.016 1 91.81 249 GLU B CA 1
ATOM 7022 C C . GLU B 1 249 ? 28.172 34.5 -12.562 1 91.81 249 GLU B C 1
ATOM 7024 O O . GLU B 1 249 ? 28.062 33.281 -12.289 1 91.81 249 GLU B O 1
ATOM 7029 N N . GLN B 1 250 ? 28.266 35.406 -11.719 1 91.81 250 GLN B N 1
ATOM 7030 C CA . GLN B 1 250 ? 28.234 35.094 -10.297 1 91.81 250 GLN B CA 1
ATOM 7031 C C . GLN B 1 250 ? 26.875 34.531 -9.883 1 91.81 250 GLN B C 1
ATOM 7033 O O . GLN B 1 250 ? 26.781 33.594 -9.094 1 91.81 250 GLN B O 1
ATOM 7038 N N . LEU B 1 251 ? 25.844 35.062 -10.43 1 93.31 251 LEU B N 1
ATOM 7039 C CA . LEU B 1 251 ? 24.5 34.625 -10.094 1 93.31 251 LEU B CA 1
ATOM 7040 C C . LEU B 1 251 ? 24.219 33.25 -10.688 1 93.31 251 LEU B C 1
ATOM 7042 O O . LEU B 1 251 ? 23.438 32.469 -10.125 1 93.31 251 LEU B O 1
ATOM 7046 N N . ASP B 1 252 ? 24.875 32.969 -11.75 1 94.06 252 ASP B N 1
ATOM 7047 C CA . ASP B 1 252 ? 24.734 31.625 -12.328 1 94.06 252 ASP B CA 1
ATOM 7048 C C . ASP B 1 252 ? 25.266 30.562 -11.375 1 94.06 252 ASP B C 1
ATOM 7050 O O . ASP B 1 252 ? 24.719 29.453 -11.289 1 94.06 252 ASP B O 1
ATOM 7054 N N . VAL B 1 253 ? 26.281 30.906 -10.727 1 94 253 VAL B N 1
ATOM 7055 C CA . VAL B 1 253 ? 26.875 29.984 -9.766 1 94 253 VAL B CA 1
ATOM 7056 C C . VAL B 1 253 ? 25.969 29.859 -8.547 1 94 253 VAL B C 1
ATOM 7058 O O . VAL B 1 253 ? 25.734 28.75 -8.039 1 94 253 VAL B O 1
ATOM 7061 N N . VAL B 1 254 ? 25.422 30.938 -8.086 1 93.75 254 VAL B N 1
ATOM 7062 C CA . VAL B 1 254 ? 24.531 30.969 -6.93 1 93.75 254 VAL B CA 1
ATOM 7063 C C . VAL B 1 254 ? 23.266 30.156 -7.234 1 93.75 254 VAL B C 1
ATOM 7065 O O . VAL B 1 254 ? 22.719 29.516 -6.348 1 93.75 254 VAL B O 1
ATOM 7068 N N . ASN B 1 255 ? 22.906 30.078 -8.477 1 96.5 255 ASN B N 1
ATOM 7069 C CA . ASN B 1 255 ? 21.641 29.484 -8.891 1 96.5 255 ASN B CA 1
ATOM 7070 C C . ASN B 1 255 ? 21.734 27.969 -8.953 1 96.5 255 ASN B C 1
ATOM 7072 O O . ASN B 1 255 ? 20.75 27.297 -9.266 1 96.5 255 ASN B O 1
ATOM 7076 N N . ARG B 1 256 ? 22.891 27.438 -8.594 1 97.5 256 ARG B N 1
ATOM 7077 C CA . ARG B 1 256 ? 23.078 25.984 -8.609 1 97.5 256 ARG B CA 1
ATOM 7078 C C . ARG B 1 256 ? 22.625 25.359 -7.297 1 97.5 256 ARG B C 1
ATOM 7080 O O . ARG B 1 256 ? 22.906 25.891 -6.219 1 97.5 256 ARG B O 1
ATOM 7087 N N . TRP B 1 257 ? 21.906 24.219 -7.375 1 98.31 257 TRP B N 1
ATOM 7088 C CA . TRP B 1 257 ? 21.453 23.453 -6.211 1 98.31 257 TRP B CA 1
ATOM 7089 C C . TRP B 1 257 ? 21.703 21.969 -6.402 1 98.31 257 TRP B C 1
ATOM 7091 O O . TRP B 1 257 ? 21.203 21.359 -7.352 1 98.31 257 TRP B O 1
ATOM 7101 N N . ASP B 1 258 ? 22.438 21.422 -5.504 1 98.38 258 ASP B N 1
ATOM 7102 C CA . ASP B 1 258 ? 22.812 20.016 -5.594 1 98.38 258 ASP B CA 1
ATOM 7103 C C . ASP B 1 258 ? 21.75 19.125 -4.977 1 98.38 258 ASP B C 1
ATOM 7105 O O . ASP B 1 258 ? 21.297 19.359 -3.854 1 98.38 258 ASP B O 1
ATOM 7109 N N . LEU B 1 259 ? 21.297 18.156 -5.695 1 98.19 259 LEU B N 1
ATOM 7110 C CA . LEU B 1 259 ? 20.5 17.062 -5.168 1 98.19 259 LEU B CA 1
ATOM 7111 C C . LEU B 1 259 ? 21.375 15.938 -4.645 1 98.19 259 LEU B C 1
ATOM 7113 O O . LEU B 1 259 ? 22.172 15.375 -5.391 1 98.19 259 LEU B O 1
ATOM 7117 N N . ILE B 1 260 ? 21.172 15.664 -3.377 1 97.12 260 ILE B N 1
ATOM 7118 C CA . ILE B 1 260 ? 22.141 14.828 -2.668 1 97.12 260 ILE B CA 1
ATOM 7119 C C . ILE B 1 260 ? 21.469 13.555 -2.174 1 97.12 260 ILE B C 1
ATOM 7121 O O . ILE B 1 260 ? 20.422 13.617 -1.525 1 97.12 260 ILE B O 1
ATOM 7125 N N . ASP B 1 261 ? 22.047 12.406 -2.439 1 92.75 261 ASP B N 1
ATOM 7126 C CA . ASP B 1 261 ? 21.578 11.148 -1.878 1 92.75 261 ASP B CA 1
ATOM 7127 C C . ASP B 1 261 ? 21.75 11.117 -0.361 1 92.75 261 ASP B C 1
ATOM 7129 O O . ASP B 1 261 ? 22.859 11.25 0.141 1 92.75 261 ASP B O 1
ATOM 7133 N N . PRO B 1 262 ? 20.703 10.922 0.327 1 91.56 262 PRO B N 1
ATOM 7134 C CA . PRO B 1 262 ? 20.812 11.031 1.784 1 91.56 262 PRO B CA 1
ATOM 7135 C C . PRO B 1 262 ? 21.594 9.875 2.402 1 91.56 262 PRO B C 1
ATOM 7137 O O . PRO B 1 262 ? 22.062 9.984 3.543 1 91.56 262 PRO B O 1
ATOM 7140 N N . HIS B 1 263 ? 21.766 8.852 1.714 1 87.44 263 HIS B N 1
ATOM 7141 C CA . HIS B 1 263 ? 22.484 7.695 2.244 1 87.44 263 HIS B CA 1
ATOM 7142 C C . HIS B 1 263 ? 23.984 7.816 1.998 1 87.44 263 HIS B C 1
ATOM 7144 O O . HIS B 1 263 ? 24.781 7.57 2.898 1 87.44 263 HIS B O 1
ATOM 7150 N N . THR B 1 264 ? 24.406 8.258 0.79 1 89.69 264 THR B N 1
ATOM 7151 C CA . THR B 1 264 ? 25.812 8.281 0.422 1 89.69 264 THR B CA 1
ATOM 7152 C C . THR B 1 264 ? 26.391 9.68 0.608 1 89.69 264 THR B C 1
ATOM 7154 O O . THR B 1 264 ? 27.609 9.844 0.663 1 89.69 264 THR B O 1
ATOM 7157 N N . GLY B 1 265 ? 25.5 10.68 0.588 1 92.81 265 GLY B N 1
ATOM 7158 C CA . GLY B 1 265 ? 25.969 12.055 0.651 1 92.81 265 GLY B CA 1
ATOM 7159 C C . GLY B 1 265 ? 26.516 12.562 -0.672 1 92.81 265 GLY B C 1
ATOM 7160 O O . GLY B 1 265 ? 27.031 13.68 -0.75 1 92.81 265 GLY B O 1
ATOM 7161 N N . LYS B 1 266 ? 26.297 11.758 -1.754 1 94.56 266 LYS B N 1
ATOM 7162 C CA . LYS B 1 266 ? 26.828 12.117 -3.062 1 94.56 266 LYS B CA 1
ATOM 7163 C C . LYS B 1 266 ? 25.828 12.961 -3.854 1 94.56 266 LYS B C 1
ATOM 7165 O O . LYS B 1 266 ? 24.625 12.727 -3.777 1 94.56 266 LYS B O 1
ATOM 7170 N N . VAL B 1 267 ? 26.359 13.914 -4.648 1 97.19 267 VAL B N 1
ATOM 7171 C CA . VAL B 1 267 ? 25.547 14.727 -5.539 1 97.19 267 VAL B CA 1
ATOM 7172 C C . VAL B 1 267 ? 25.109 13.898 -6.742 1 97.19 267 VAL B C 1
ATOM 7174 O O . VAL B 1 267 ? 25.938 13.375 -7.48 1 97.19 267 VAL B O 1
ATOM 7177 N N . LYS B 1 268 ? 23.922 13.797 -6.906 1 95.88 268 LYS B N 1
ATOM 7178 C CA . LYS B 1 268 ? 23.391 13.023 -8.023 1 95.88 268 LYS B CA 1
ATOM 7179 C C . LYS B 1 268 ? 23.109 13.914 -9.227 1 95.88 268 LYS B C 1
ATOM 7181 O O . LYS B 1 268 ? 23.25 13.484 -10.375 1 95.88 268 LYS B O 1
ATOM 7186 N N . GLU B 1 269 ? 22.641 15.055 -8.977 1 96.69 269 GLU B N 1
ATOM 7187 C CA . GLU B 1 269 ? 22.281 16.031 -10 1 96.69 269 GLU B CA 1
ATOM 7188 C C . GLU B 1 269 ? 22.344 17.453 -9.461 1 96.69 269 GLU B C 1
ATOM 7190 O O . GLU B 1 269 ? 22.156 17.672 -8.266 1 96.69 269 GLU B O 1
ATOM 7195 N N . THR B 1 270 ? 22.719 18.391 -10.25 1 98.06 270 THR B N 1
ATOM 7196 C CA . THR B 1 270 ? 22.656 19.812 -9.922 1 98.06 270 THR B CA 1
ATOM 7197 C C . THR B 1 270 ? 21.625 20.531 -10.781 1 98.06 270 THR B C 1
ATOM 7199 O O . THR B 1 270 ? 21.656 20.422 -12.016 1 98.06 270 THR B O 1
ATOM 7202 N N . ILE B 1 271 ? 20.75 21.156 -10.156 1 98.12 271 ILE B N 1
ATOM 7203 C CA . ILE B 1 271 ? 19.703 21.859 -10.898 1 98.12 271 ILE B CA 1
ATOM 7204 C C . ILE B 1 271 ? 19.703 23.344 -10.516 1 98.12 271 ILE B C 1
ATOM 7206 O O . ILE B 1 271 ? 20.531 23.781 -9.711 1 98.12 271 ILE B O 1
ATOM 7210 N N . LYS B 1 272 ? 18.859 24.125 -11.172 1 97.56 272 LYS B N 1
ATOM 7211 C CA . LYS B 1 272 ? 18.75 25.547 -10.844 1 97.56 272 LYS B CA 1
ATOM 7212 C C . LYS B 1 272 ? 17.828 25.75 -9.633 1 97.56 272 LYS B C 1
ATOM 7214 O O . LYS B 1 272 ? 16.703 25.25 -9.609 1 97.56 272 LYS B O 1
ATOM 7219 N N . ALA B 1 273 ? 18.312 26.5 -8.664 1 97.94 273 ALA B N 1
ATOM 7220 C CA . ALA B 1 273 ? 17.547 26.797 -7.461 1 97.94 273 ALA B CA 1
ATOM 7221 C C . ALA B 1 273 ? 16.25 27.547 -7.801 1 97.94 273 ALA B C 1
ATOM 7223 O O . ALA B 1 273 ? 15.195 27.25 -7.254 1 97.94 273 ALA B O 1
ATOM 7224 N N . THR B 1 274 ? 16.344 28.469 -8.719 1 96.88 274 THR B N 1
ATOM 7225 C CA . THR B 1 274 ? 15.195 29.281 -9.086 1 96.88 274 THR B CA 1
ATOM 7226 C C . THR B 1 274 ? 14.109 28.438 -9.75 1 96.88 274 THR B C 1
ATOM 7228 O O . THR B 1 274 ? 12.922 28.625 -9.492 1 96.88 274 THR B O 1
ATOM 7231 N N . GLU B 1 275 ? 14.547 27.531 -10.555 1 96.44 275 GLU B N 1
ATOM 7232 C CA . GLU B 1 275 ? 13.586 26.656 -11.227 1 96.44 275 GLU B CA 1
ATOM 7233 C C . GLU B 1 275 ? 12.875 25.75 -10.227 1 96.44 275 GLU B C 1
ATOM 7235 O O . GLU B 1 275 ? 11.664 25.531 -10.336 1 96.44 275 GLU B O 1
ATOM 7240 N N . LEU B 1 276 ? 13.641 25.219 -9.305 1 98 276 LEU B N 1
ATOM 7241 C CA . LEU B 1 276 ? 13.055 24.375 -8.281 1 98 276 LEU B CA 1
ATOM 7242 C C . LEU B 1 276 ? 12.07 25.156 -7.422 1 98 276 LEU B C 1
ATOM 7244 O O . LEU B 1 276 ? 10.969 24.688 -7.141 1 98 276 LEU B O 1
ATOM 7248 N N . TRP B 1 277 ? 12.438 26.328 -7.055 1 97.94 277 TRP B N 1
ATOM 7249 C CA . TRP B 1 277 ? 11.578 27.172 -6.234 1 97.94 277 TRP B CA 1
ATOM 7250 C C . TRP B 1 277 ? 10.297 27.531 -6.98 1 97.94 277 TRP B C 1
ATOM 7252 O O . TRP B 1 277 ? 9.203 27.484 -6.41 1 97.94 277 TRP B O 1
ATOM 7262 N N . GLU B 1 278 ? 10.43 27.906 -8.195 1 96.12 278 GLU B N 1
ATOM 7263 C CA . GLU B 1 278 ? 9.266 28.219 -9.023 1 96.12 278 GLU B CA 1
ATOM 7264 C C . GLU B 1 278 ? 8.328 27.016 -9.125 1 96.12 278 GLU B C 1
ATOM 7266 O O . GLU B 1 278 ? 7.109 27.156 -9.055 1 96.12 278 GLU B O 1
ATOM 7271 N N . ARG B 1 279 ? 8.898 25.859 -9.258 1 95.81 279 ARG B N 1
ATOM 7272 C CA . ARG B 1 279 ? 8.102 24.641 -9.328 1 95.81 279 ARG B CA 1
ATOM 7273 C C . ARG B 1 279 ? 7.328 24.422 -8.039 1 95.81 279 ARG B C 1
ATOM 7275 O O . ARG B 1 279 ? 6.164 24 -8.07 1 95.81 279 ARG B O 1
ATOM 7282 N N . ILE B 1 280 ? 7.945 24.609 -6.973 1 97.75 280 ILE B N 1
ATOM 7283 C CA . ILE B 1 280 ? 7.301 24.438 -5.676 1 97.75 280 ILE B CA 1
ATOM 7284 C C . ILE B 1 280 ? 6.121 25.406 -5.555 1 97.75 280 ILE B C 1
ATOM 7286 O O . ILE B 1 280 ? 5.012 25 -5.203 1 97.75 280 ILE B O 1
ATOM 7290 N N . ILE B 1 281 ? 6.328 26.672 -5.918 1 95.62 281 ILE B N 1
ATOM 7291 C CA . ILE B 1 281 ? 5.289 27.688 -5.805 1 95.62 281 ILE B CA 1
ATOM 7292 C C . ILE B 1 281 ? 4.133 27.359 -6.746 1 95.62 281 ILE B C 1
ATOM 7294 O O . ILE B 1 281 ? 2.965 27.438 -6.359 1 95.62 281 ILE B O 1
ATOM 7298 N N . LEU B 1 282 ? 4.496 26.953 -7.93 1 93.44 282 LEU B N 1
ATOM 7299 C CA . LEU B 1 282 ? 3.469 26.609 -8.906 1 93.44 282 LEU B CA 1
ATOM 7300 C C . LEU B 1 282 ? 2.666 25.391 -8.453 1 93.44 282 LEU B C 1
ATOM 7302 O O . LEU B 1 282 ? 1.444 25.359 -8.609 1 93.44 282 LEU B O 1
ATOM 7306 N N . THR B 1 283 ? 3.377 24.406 -7.953 1 94.12 283 THR B N 1
ATOM 7307 C CA . THR B 1 283 ? 2.691 23.234 -7.449 1 94.12 283 THR B CA 1
ATOM 7308 C C . THR B 1 283 ? 1.746 23.594 -6.309 1 94.12 283 THR B C 1
ATOM 7310 O O . THR B 1 283 ? 0.623 23.094 -6.242 1 94.12 283 THR B O 1
ATOM 7313 N N . ARG B 1 284 ? 2.15 24.438 -5.438 1 95.25 284 ARG B N 1
ATOM 7314 C CA . ARG B 1 284 ? 1.308 24.906 -4.344 1 95.25 284 ARG B CA 1
ATOM 7315 C C . ARG B 1 284 ? 0.059 25.594 -4.871 1 95.25 284 ARG B C 1
ATOM 7317 O O . ARG B 1 284 ? -1.04 25.391 -4.352 1 95.25 284 ARG B O 1
ATOM 7324 N N . ALA B 1 285 ? 0.264 26.375 -5.844 1 91.5 285 ALA B N 1
ATOM 7325 C CA . ALA B 1 285 ? -0.862 27.109 -6.434 1 91.5 285 ALA B CA 1
ATOM 7326 C C . ALA B 1 285 ? -1.858 26.141 -7.07 1 91.5 285 ALA B C 1
ATOM 7328 O O . ALA B 1 285 ? -3.07 26.359 -7.023 1 91.5 285 ALA B O 1
ATOM 7329 N N . GLU B 1 286 ? -1.339 25.062 -7.598 1 89.56 286 GLU B N 1
ATOM 7330 C CA . GLU B 1 286 ? -2.166 24.109 -8.336 1 89.56 286 GLU B CA 1
ATOM 7331 C C . GLU B 1 286 ? -2.865 23.141 -7.391 1 89.56 286 GLU B C 1
ATOM 7333 O O . GLU B 1 286 ? -4.027 22.781 -7.602 1 89.56 286 GLU B O 1
ATOM 7338 N N . THR B 1 287 ? -2.146 22.672 -6.336 1 90.75 287 THR B N 1
ATOM 7339 C CA . THR B 1 287 ? -2.652 21.547 -5.555 1 90.75 287 THR B CA 1
ATOM 7340 C C . THR B 1 287 ? -2.879 21.953 -4.102 1 90.75 287 THR B C 1
ATOM 7342 O O . THR B 1 287 ? -3.449 21.188 -3.32 1 90.75 287 THR B O 1
ATOM 7345 N N . GLY B 1 288 ? -2.482 23.172 -3.719 1 93.94 288 GLY B N 1
ATOM 7346 C CA . GLY B 1 288 ? -2.588 23.625 -2.34 1 93.94 288 GLY B CA 1
ATOM 7347 C C . GLY B 1 288 ? -1.401 23.203 -1.486 1 93.94 288 GLY B C 1
ATOM 7348 O O . GLY B 1 288 ? -1.239 23.688 -0.365 1 93.94 288 GLY B O 1
ATOM 7349 N N . GLU B 1 289 ? -0.609 22.344 -1.951 1 94.06 289 GLU B N 1
ATOM 7350 C CA . GLU B 1 289 ? 0.599 21.812 -1.321 1 94.06 289 GLU B CA 1
ATOM 7351 C C . GLU B 1 289 ? 1.756 21.75 -2.312 1 94.06 289 GLU B C 1
ATOM 7353 O O . GLU B 1 289 ? 1.558 21.922 -3.518 1 94.06 289 GLU B O 1
ATOM 7358 N N . PRO B 1 290 ? 2.984 21.578 -1.867 1 97.69 290 PRO B N 1
ATOM 7359 C CA . PRO B 1 290 ? 3.432 21.031 -0.582 1 97.69 290 PRO B CA 1
ATOM 7360 C C . PRO B 1 290 ? 3.408 22.078 0.538 1 97.69 290 PRO B C 1
ATOM 7362 O O . PRO B 1 290 ? 3.492 23.281 0.273 1 97.69 290 PRO B O 1
ATOM 7365 N N . TYR B 1 291 ? 3.32 21.5 1.777 1 98.38 291 TYR B N 1
ATOM 7366 C CA . TYR B 1 291 ? 3.656 22.328 2.936 1 98.38 291 TYR B CA 1
ATOM 7367 C C . TYR B 1 291 ? 5.125 22.734 2.912 1 98.38 291 TYR B C 1
ATOM 7369 O O . TYR B 1 291 ? 5.961 22.031 2.338 1 98.38 291 TYR B O 1
ATOM 7377 N N . ILE B 1 292 ? 5.387 23.891 3.473 1 98.75 292 ILE B N 1
ATOM 7378 C CA . ILE B 1 292 ? 6.773 24.328 3.562 1 98.75 292 ILE B CA 1
ATOM 7379 C C . ILE B 1 292 ? 7.238 24.281 5.016 1 98.75 292 ILE B C 1
ATOM 7381 O O . ILE B 1 292 ? 6.57 24.797 5.91 1 98.75 292 ILE B O 1
ATOM 7385 N N . HIS B 1 293 ? 8.273 23.594 5.254 1 98.81 293 HIS B N 1
ATOM 7386 C CA . HIS B 1 293 ? 8.914 23.547 6.559 1 98.81 293 HIS B CA 1
ATOM 7387 C C . HIS B 1 293 ? 10.336 24.094 6.5 1 98.81 293 HIS B C 1
ATOM 7389 O O . HIS B 1 293 ? 11.234 23.438 5.961 1 98.81 293 HIS B O 1
ATOM 7395 N N . TRP B 1 294 ? 10.516 25.312 6.941 1 98.62 294 TRP B N 1
ATOM 7396 C CA . TRP B 1 294 ? 11.867 25.844 7.051 1 98.62 294 TRP B CA 1
ATOM 7397 C C . TRP B 1 294 ? 12.633 25.172 8.188 1 98.62 294 TRP B C 1
ATOM 7399 O O . TRP B 1 294 ? 12.711 25.719 9.289 1 98.62 294 TRP B O 1
ATOM 7409 N N . ILE B 1 295 ? 13.273 24.156 7.879 1 98.5 295 ILE B N 1
ATOM 7410 C CA . ILE B 1 295 ? 13.766 23.141 8.812 1 98.5 295 ILE B CA 1
ATOM 7411 C C . ILE B 1 295 ? 14.859 23.75 9.688 1 98.5 295 ILE B C 1
ATOM 7413 O O . ILE B 1 295 ? 14.969 23.406 10.875 1 98.5 295 ILE B O 1
ATOM 7417 N N . ASP B 1 296 ? 15.711 24.625 9.148 1 97.81 296 ASP B N 1
ATOM 7418 C CA . ASP B 1 296 ? 16.781 25.234 9.938 1 97.81 296 ASP B CA 1
ATOM 7419 C C . ASP B 1 296 ? 16.219 26.203 10.977 1 97.81 296 ASP B C 1
ATOM 7421 O O . ASP B 1 296 ? 16.766 26.328 12.07 1 97.81 296 ASP B O 1
ATOM 7425 N N . THR B 1 297 ? 15.133 26.906 10.594 1 97.88 297 THR B N 1
ATOM 7426 C CA . THR B 1 297 ? 14.469 27.766 11.578 1 97.88 297 THR B CA 1
ATOM 7427 C C . THR B 1 297 ? 13.992 26.938 12.773 1 97.88 297 THR B C 1
ATOM 7429 O O . THR B 1 297 ? 14.18 27.344 13.922 1 97.88 297 THR B O 1
ATOM 7432 N N . SER B 1 298 ? 13.398 25.812 12.539 1 98.44 298 SER B N 1
ATOM 7433 C CA . SER B 1 298 ? 12.93 24.922 13.594 1 98.44 298 SER B CA 1
ATOM 7434 C C . SER B 1 298 ? 14.094 24.375 14.422 1 98.44 298 SER B C 1
ATOM 7436 O O . SER B 1 298 ? 14.023 24.328 15.648 1 98.44 298 SER B O 1
ATOM 7438 N N . ASN B 1 299 ? 15.141 23.969 13.734 1 98.44 299 ASN B N 1
ATOM 7439 C CA . ASN B 1 299 ? 16.266 23.375 14.445 1 98.44 299 ASN B CA 1
ATOM 7440 C C . ASN B 1 299 ? 17.031 24.406 15.258 1 98.44 299 ASN B C 1
ATOM 7442 O O . ASN B 1 299 ? 17.562 24.094 16.328 1 98.44 299 ASN B O 1
ATOM 7446 N N . ARG B 1 300 ? 17.109 25.656 14.727 1 96.81 300 ARG B N 1
ATOM 7447 C CA . ARG B 1 300 ? 17.719 26.734 15.508 1 96.81 300 ARG B CA 1
ATOM 7448 C C . ARG B 1 300 ? 16.953 26.969 16.797 1 96.81 300 ARG B C 1
ATOM 7450 O O . ARG B 1 300 ? 17.547 27.312 17.828 1 96.81 300 ARG B O 1
ATOM 7457 N N . ALA B 1 301 ? 15.68 26.766 16.75 1 97.25 301 ALA B N 1
ATOM 7458 C CA . ALA B 1 301 ? 14.82 27.047 17.906 1 97.25 301 ALA B CA 1
ATOM 7459 C C . ALA B 1 301 ? 14.766 25.844 18.844 1 97.25 301 ALA B C 1
ATOM 7461 O O . ALA B 1 301 ? 14.234 25.953 19.953 1 97.25 301 ALA B O 1
ATOM 7462 N N . LEU B 1 302 ? 15.312 24.672 18.484 1 98.06 302 LEU B N 1
ATOM 7463 C CA . LEU B 1 302 ? 15.336 23.516 19.359 1 98.06 302 LEU B CA 1
ATOM 7464 C C . LEU B 1 302 ? 16.078 23.828 20.656 1 98.06 302 LEU B C 1
ATOM 7466 O O . LEU B 1 302 ? 17.141 24.422 20.641 1 98.06 302 LEU B O 1
ATOM 7470 N N . PRO B 1 303 ? 15.477 23.438 21.781 1 97.62 303 PRO B N 1
ATOM 7471 C CA . PRO B 1 303 ? 16.141 23.734 23.047 1 97.62 303 PRO B CA 1
ATOM 7472 C C . PRO B 1 303 ? 17.547 23.172 23.141 1 97.62 303 PRO B C 1
ATOM 7474 O O . PRO B 1 303 ? 17.797 22.047 22.672 1 97.62 303 PRO B O 1
ATOM 7477 N N . GLN B 1 304 ? 18.391 23.859 23.828 1 97.06 304 GLN B N 1
ATOM 7478 C CA . GLN B 1 304 ? 19.781 23.469 23.922 1 97.06 304 GLN B CA 1
ATOM 7479 C C . GLN B 1 304 ? 19.938 22.109 24.578 1 97.06 304 GLN B C 1
ATOM 7481 O O . GLN B 1 304 ? 20.797 21.312 24.188 1 97.06 304 GLN B O 1
ATOM 7486 N N . PHE B 1 305 ? 19.141 21.812 25.578 1 97.31 305 PHE B N 1
ATOM 7487 C CA . PHE B 1 305 ? 19.25 20.547 26.281 1 97.31 305 PHE B CA 1
ATOM 7488 C C . PHE B 1 305 ? 18.922 19.375 25.359 1 97.31 305 PHE B C 1
ATOM 7490 O O . PHE B 1 305 ? 19.438 18.281 25.547 1 97.31 305 PHE B O 1
ATOM 7497 N N . GLN B 1 306 ? 18.094 19.547 24.375 1 97.94 306 GLN B N 1
ATOM 7498 C CA . GLN B 1 306 ? 17.828 18.484 23.391 1 97.94 306 GLN B CA 1
ATOM 7499 C C . GLN B 1 306 ? 18.922 18.422 22.328 1 97.94 306 GLN B C 1
ATOM 7501 O O . GLN B 1 306 ? 19.266 17.344 21.844 1 97.94 306 GLN B O 1
ATOM 7506 N N . LYS B 1 307 ? 19.438 19.594 21.953 1 97.69 307 LYS B N 1
ATOM 7507 C CA . LYS B 1 307 ? 20.594 19.625 21.062 1 97.69 307 LYS B CA 1
ATOM 7508 C C . LYS B 1 307 ? 21.766 18.859 21.672 1 97.69 307 LYS B C 1
ATOM 7510 O O . LYS B 1 307 ? 22.484 18.141 20.953 1 97.69 307 LYS B O 1
ATOM 7515 N N . ASN B 1 308 ? 21.922 19 22.938 1 97.44 308 ASN B N 1
ATOM 7516 C CA . ASN B 1 308 ? 23.016 18.328 23.656 1 97.44 308 ASN B CA 1
ATOM 7517 C C . ASN B 1 308 ? 22.859 16.812 23.625 1 97.44 308 ASN B C 1
ATOM 7519 O O . ASN B 1 308 ? 23.844 16.078 23.781 1 97.44 308 ASN B O 1
ATOM 7523 N N . LEU B 1 309 ? 21.656 16.359 23.469 1 97.5 309 LEU B N 1
ATOM 7524 C CA . LEU B 1 309 ? 21.391 14.938 23.375 1 97.5 309 LEU B CA 1
ATOM 7525 C C . LEU B 1 309 ? 21.562 14.422 21.953 1 97.5 309 LEU B C 1
ATOM 7527 O O . LEU B 1 309 ? 21.359 13.242 21.688 1 97.5 309 LEU B O 1
ATOM 7531 N N . GLY B 1 310 ? 21.859 15.336 21.016 1 97.38 310 GLY B N 1
ATOM 7532 C CA . GLY B 1 310 ? 22.062 14.953 19.625 1 97.38 310 GLY B CA 1
ATOM 7533 C C . GLY B 1 310 ? 20.781 14.852 18.844 1 97.38 310 GLY B C 1
ATOM 7534 O O . GLY B 1 310 ? 20.75 14.266 17.75 1 97.38 310 GLY B O 1
ATOM 7535 N N . LEU B 1 311 ? 19.734 15.406 19.312 1 97.94 311 LEU B N 1
ATOM 7536 C CA . LEU B 1 311 ? 18.438 15.32 18.656 1 97.94 311 LEU B CA 1
ATOM 7537 C C . LEU B 1 311 ? 18.281 16.422 17.609 1 97.94 311 LEU B C 1
ATOM 7539 O O . LEU B 1 311 ? 18.938 17.469 17.703 1 97.94 311 LEU B O 1
ATOM 7543 N N . SER B 1 312 ? 17.453 16.172 16.594 1 98.06 312 SER B N 1
ATOM 7544 C CA . SER B 1 312 ? 17.172 17.141 15.539 1 98.06 312 SER B CA 1
ATOM 7545 C C . SER B 1 312 ? 15.75 16.969 15 1 98.06 312 SER B C 1
ATOM 7547 O O . SER B 1 312 ? 15.156 15.898 15.133 1 98.06 312 SER B O 1
ATOM 7549 N N . ILE B 1 313 ? 15.281 18.031 14.492 1 98.56 313 ILE B N 1
ATOM 7550 C CA . ILE B 1 313 ? 13.977 18.047 13.844 1 98.56 313 ILE B CA 1
ATOM 7551 C C . ILE B 1 313 ? 14.133 17.672 12.367 1 98.56 313 ILE B C 1
ATOM 7553 O O . ILE B 1 313 ? 15.008 18.188 11.68 1 98.56 313 ILE B O 1
ATOM 7557 N N . ARG B 1 314 ? 13.203 16.766 11.883 1 97.94 314 ARG B N 1
ATOM 7558 C CA . ARG B 1 314 ? 13.375 16.266 10.523 1 97.94 314 ARG B CA 1
ATOM 7559 C C . ARG B 1 314 ? 12.086 16.422 9.719 1 97.94 314 ARG B C 1
ATOM 7561 O O . ARG B 1 314 ? 12.086 16.266 8.5 1 97.94 314 ARG B O 1
ATOM 7568 N N . GLN B 1 315 ? 11.062 16.75 10.336 1 98.5 315 GLN B N 1
ATOM 7569 C CA . GLN B 1 315 ? 9.734 16.828 9.719 1 98.5 315 GLN B CA 1
ATOM 7570 C C . GLN B 1 315 ? 8.758 17.578 10.625 1 98.5 315 GLN B C 1
ATOM 7572 O O . GLN B 1 315 ? 9.086 17.906 11.766 1 98.5 315 GLN B O 1
ATOM 7577 N N . SER B 1 316 ? 7.645 17.922 10.07 1 98.44 316 SER B N 1
ATOM 7578 C CA . SER B 1 316 ? 6.484 18.344 10.844 1 98.44 316 SER B CA 1
ATOM 7579 C C . SER B 1 316 ? 5.355 17.328 10.758 1 98.44 316 SER B C 1
ATOM 7581 O O . SER B 1 316 ? 5.562 16.203 10.312 1 98.44 316 SER B O 1
ATOM 7583 N N . ASN B 1 317 ? 4.25 17.641 11.422 1 97.62 317 ASN B N 1
ATOM 7584 C CA . ASN B 1 317 ? 3.094 16.75 11.391 1 97.62 317 ASN B CA 1
ATOM 7585 C C . ASN B 1 317 ? 2.154 17.078 10.234 1 97.62 317 ASN B C 1
ATOM 7587 O O . ASN B 1 317 ? 2.502 17.875 9.359 1 97.62 317 ASN B O 1
ATOM 7591 N N . LEU B 1 318 ? 1.081 16.453 10.156 1 95.5 318 LEU B N 1
ATOM 7592 C CA . LEU B 1 318 ? 0.073 16.594 9.109 1 95.5 318 LEU B CA 1
ATOM 7593 C C . LEU B 1 318 ? -0.376 18.047 8.984 1 95.5 318 LEU B C 1
ATOM 7595 O O . LEU B 1 318 ? -0.547 18.547 7.871 1 95.5 318 LEU B O 1
ATOM 7599 N N . CYS B 1 319 ? -0.48 18.75 10.094 1 95.31 319 CYS B N 1
ATOM 7600 C CA . CYS B 1 319 ? -1.031 20.094 10.055 1 95.31 319 CYS B CA 1
ATOM 7601 C C . CYS B 1 319 ? 0.075 21.141 10.148 1 95.31 319 CYS B C 1
ATOM 7603 O O . CYS B 1 319 ? -0.201 22.328 10.242 1 95.31 319 CYS B O 1
ATOM 7605 N N . SER B 1 320 ? 1.268 20.734 10.188 1 97.38 320 SER B N 1
ATOM 7606 C CA . SER B 1 320 ? 2.461 21.562 10.094 1 97.38 320 SER B CA 1
ATOM 7607 C C . SER B 1 320 ? 2.621 22.438 11.336 1 97.38 320 SER B C 1
ATOM 7609 O O . SER B 1 320 ? 3.146 23.547 11.258 1 97.38 320 SER B O 1
ATOM 7611 N N . GLU B 1 321 ? 2.098 22.031 12.492 1 98.06 321 GLU B N 1
ATOM 7612 C CA . GLU B 1 321 ? 2.254 22.859 13.68 1 98.06 321 GLU B CA 1
ATOM 7613 C C . GLU B 1 321 ? 3.131 22.156 14.719 1 98.06 321 GLU B C 1
ATOM 7615 O O . GLU B 1 321 ? 3.562 22.781 15.695 1 98.06 321 GLU B O 1
ATOM 7620 N N . VAL B 1 322 ? 3.408 20.922 14.531 1 98.56 322 VAL B N 1
ATOM 7621 C CA . VAL B 1 322 ? 4.23 20.172 15.477 1 98.56 322 VAL B CA 1
ATOM 7622 C C . VAL B 1 322 ? 5.637 19.984 14.906 1 98.56 322 VAL B C 1
ATOM 7624 O O . VAL B 1 322 ? 5.805 19.422 13.828 1 98.56 322 VAL B O 1
ATOM 7627 N N . VAL B 1 323 ? 6.605 20.516 15.578 1 98.44 323 VAL B N 1
ATOM 7628 C CA . VAL B 1 323 ? 8.008 20.375 15.211 1 98.44 323 VAL B CA 1
ATOM 7629 C C . VAL B 1 323 ? 8.797 19.812 16.391 1 98.44 323 VAL B C 1
ATOM 7631 O O . VAL B 1 323 ? 9.203 20.562 17.281 1 98.44 323 VAL B O 1
ATOM 7634 N N . LEU B 1 324 ? 9.031 18.531 16.438 1 98.62 324 LEU B N 1
ATOM 7635 C CA . LEU B 1 324 ? 9.703 17.781 17.484 1 98.62 324 LEU B CA 1
ATOM 7636 C C . LEU B 1 324 ? 10.773 16.859 16.906 1 98.62 324 LEU B C 1
ATOM 7638 O O . LEU B 1 324 ? 10.711 16.5 15.734 1 98.62 324 LEU B O 1
ATOM 7642 N N . PRO B 1 325 ? 11.734 16.531 17.719 1 98.31 325 PRO B N 1
ATOM 7643 C CA . PRO B 1 325 ? 12.766 15.625 17.203 1 98.31 325 PRO B CA 1
ATOM 7644 C C . PRO B 1 325 ? 12.227 14.242 16.859 1 98.31 325 PRO B C 1
ATOM 7646 O O . PRO B 1 325 ? 11.367 13.711 17.562 1 98.31 325 PRO B O 1
ATOM 7649 N N . THR B 1 326 ? 12.68 13.734 15.766 1 98.25 326 THR B N 1
ATOM 7650 C CA . THR B 1 326 ? 12.352 12.375 15.336 1 98.25 326 THR B CA 1
ATOM 7651 C C . THR B 1 326 ? 13.594 11.664 14.805 1 98.25 326 THR B C 1
ATOM 7653 O O . THR B 1 326 ? 14.562 12.305 14.406 1 98.25 326 THR B O 1
ATOM 7656 N N . ASP B 1 327 ? 13.602 10.383 14.883 1 97.12 327 ASP B N 1
ATOM 7657 C CA . ASP B 1 327 ? 14.617 9.516 14.305 1 97.12 327 ASP B CA 1
ATOM 7658 C C . ASP B 1 327 ? 14.141 8.062 14.258 1 97.12 327 ASP B C 1
ATOM 7660 O O . ASP B 1 327 ? 12.938 7.801 14.305 1 97.12 327 ASP B O 1
ATOM 7664 N N . GLU B 1 328 ? 15.039 7.125 14.062 1 95.38 328 GLU B N 1
ATOM 7665 C CA . GLU B 1 328 ? 14.672 5.723 13.914 1 95.38 328 GLU B CA 1
ATOM 7666 C C . GLU B 1 328 ? 14.094 5.156 15.211 1 95.38 328 GLU B C 1
ATOM 7668 O O . GLU B 1 328 ? 13.406 4.137 15.195 1 95.38 328 GLU B O 1
ATOM 7673 N N . THR B 1 329 ? 14.281 5.871 16.281 1 96.31 329 THR B N 1
ATOM 7674 C CA . THR B 1 329 ? 13.859 5.332 17.578 1 96.31 329 THR B CA 1
ATOM 7675 C C . THR B 1 329 ? 12.75 6.18 18.188 1 96.31 329 THR B C 1
ATOM 7677 O O . THR B 1 329 ? 12.148 5.805 19.188 1 96.31 329 THR B O 1
ATOM 7680 N N . ARG B 1 330 ? 12.469 7.371 17.547 1 97.25 330 ARG B N 1
ATOM 7681 C CA . ARG B 1 330 ? 11.508 8.305 18.125 1 97.25 330 ARG B CA 1
ATOM 7682 C C . ARG B 1 330 ? 10.414 8.672 17.125 1 97.25 330 ARG B C 1
ATOM 7684 O O . ARG B 1 330 ? 10.695 9.242 16.078 1 97.25 330 ARG B O 1
ATOM 7691 N N . THR B 1 331 ? 9.227 8.281 17.469 1 98.5 331 THR B N 1
ATOM 7692 C CA . THR B 1 331 ? 8.023 8.805 16.812 1 98.5 331 THR B CA 1
ATOM 7693 C C . THR B 1 331 ? 7.371 9.883 17.688 1 98.5 331 THR B C 1
ATOM 7695 O O . THR B 1 331 ? 6.758 9.57 18.703 1 98.5 331 THR B O 1
ATOM 7698 N N . ALA B 1 332 ? 7.48 11.125 17.266 1 98.62 332 ALA B N 1
ATOM 7699 C CA . ALA B 1 332 ? 6.953 12.219 18.078 1 98.62 332 ALA B CA 1
ATOM 7700 C C . ALA B 1 332 ? 5.434 12.156 18.172 1 98.62 332 ALA B C 1
ATOM 7702 O O . ALA B 1 332 ? 4.773 11.609 17.281 1 98.62 332 ALA B O 1
ATOM 7703 N N . VAL B 1 333 ? 4.898 12.664 19.297 1 97.5 333 VAL B N 1
ATOM 7704 C CA . VAL B 1 333 ? 3.475 12.625 19.594 1 97.5 333 VAL B CA 1
ATOM 7705 C C . VAL B 1 333 ? 2.928 14.039 19.734 1 97.5 333 VAL B C 1
ATOM 7707 O O . VAL B 1 333 ? 3.586 14.914 20.297 1 97.5 333 VAL B O 1
ATOM 7710 N N . CYS B 1 334 ? 1.772 14.227 19.172 1 95.12 334 CYS B N 1
ATOM 7711 C CA . CYS B 1 334 ? 1.113 15.523 19.219 1 95.12 334 CYS B CA 1
ATOM 7712 C C . CYS B 1 334 ? -0.04 15.516 20.219 1 95.12 334 CYS B C 1
ATOM 7714 O O . CYS B 1 334 ? -1.153 15.109 19.875 1 95.12 334 CYS B O 1
ATOM 7716 N N . CYS B 1 335 ? 0.116 16 21.422 1 97.94 335 CYS B N 1
ATOM 7717 C CA . CYS B 1 335 ? -0.873 16.141 22.484 1 97.94 335 CYS B CA 1
ATOM 7718 C C . CYS B 1 335 ? -1.312 17.594 22.625 1 97.94 335 CYS B C 1
ATOM 7720 O O . CYS B 1 335 ? -0.578 18.422 23.172 1 97.94 335 CYS B O 1
ATOM 7722 N N . LEU B 1 336 ? -2.588 17.891 22.203 1 97.94 336 LEU B N 1
ATOM 7723 C CA . LEU B 1 336 ? -2.912 19.297 21.953 1 97.94 336 LEU B CA 1
ATOM 7724 C C . LEU B 1 336 ? -4.16 19.703 22.734 1 97.94 336 LEU B C 1
ATOM 7726 O O . LEU B 1 336 ? -4.996 18.859 23.062 1 97.94 336 LEU B O 1
ATOM 7730 N N . ALA B 1 337 ? -4.289 20.922 22.969 1 98.5 337 ALA B N 1
ATOM 7731 C CA . ALA B 1 337 ? -5.484 21.672 23.344 1 98.5 337 ALA B CA 1
ATOM 7732 C C . ALA B 1 337 ? -5.387 23.125 22.891 1 98.5 337 ALA B C 1
ATOM 7734 O O . ALA B 1 337 ? -4.293 23.625 22.594 1 98.5 337 ALA B O 1
ATOM 7735 N N . SER B 1 338 ? -6.488 23.812 22.797 1 98.69 338 SER B N 1
ATOM 7736 C CA . SER B 1 338 ? -6.449 25.188 22.281 1 98.69 338 SER B CA 1
ATOM 7737 C C . SER B 1 338 ? -7.176 26.141 23.219 1 98.69 338 SER B C 1
ATOM 7739 O O . SER B 1 338 ? -8.258 25.828 23.719 1 98.69 338 SER B O 1
ATOM 7741 N N . LEU B 1 339 ? -6.566 27.266 23.453 1 98.81 339 LEU B N 1
ATOM 7742 C CA . LEU B 1 339 ? -7.176 28.344 24.219 1 98.81 339 LEU B CA 1
ATOM 7743 C C . LEU B 1 339 ? -8.023 29.234 23.312 1 98.81 339 LEU B C 1
ATOM 7745 O O . LEU B 1 339 ? -7.578 29.641 22.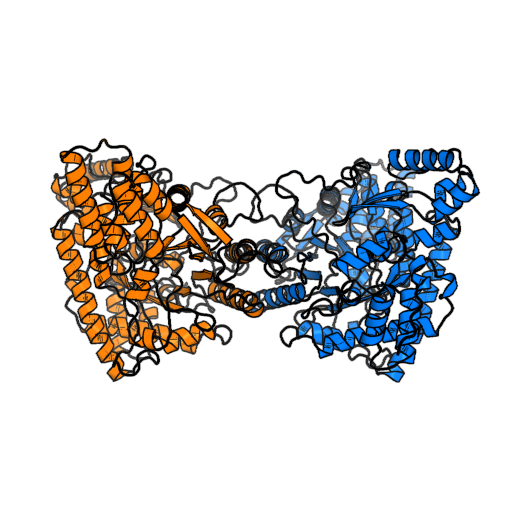234 1 98.81 339 LEU B O 1
ATOM 7749 N N . ASN B 1 340 ? -9.211 29.531 23.719 1 98.69 340 ASN B N 1
ATOM 7750 C CA . ASN B 1 340 ? -10.102 30.359 22.906 1 98.69 340 ASN B CA 1
ATOM 7751 C C . ASN B 1 340 ? -9.875 31.844 23.172 1 98.69 340 ASN B C 1
ATOM 7753 O O . ASN B 1 340 ? -10.32 32.375 24.188 1 98.69 340 ASN B O 1
ATOM 7757 N N . LEU B 1 341 ? -9.375 32.5 22.219 1 98.69 341 LEU B N 1
ATOM 7758 C CA . LEU B 1 341 ? -8.984 33.906 22.359 1 98.69 341 LEU B CA 1
ATOM 7759 C C . LEU B 1 341 ? -10.203 34.812 22.391 1 98.69 341 LEU B C 1
ATOM 7761 O O . LEU B 1 341 ? -10.117 35.969 22.828 1 98.69 341 LEU B O 1
ATOM 7765 N N . ASP B 1 342 ? -11.289 34.281 21.875 1 96.31 342 ASP B N 1
ATOM 7766 C CA . ASP B 1 342 ? -12.516 35.094 21.953 1 96.31 342 ASP B CA 1
ATOM 7767 C C . ASP B 1 342 ? -12.82 35.469 23.391 1 96.31 342 ASP B C 1
ATOM 7769 O O . ASP B 1 342 ? -13.516 36.469 23.641 1 96.31 342 ASP B O 1
ATOM 7773 N N . TYR B 1 343 ? -12.336 34.75 24.344 1 97.5 343 TYR B N 1
ATOM 7774 C CA . TYR B 1 343 ? -12.562 34.969 25.766 1 97.5 343 TYR B CA 1
ATOM 7775 C C . TYR B 1 343 ? -11.273 35.344 26.469 1 97.5 343 TYR B C 1
ATOM 7777 O O . TYR B 1 343 ? -11.141 35.156 27.688 1 97.5 343 TYR B O 1
ATOM 7785 N N . PHE B 1 344 ? -10.344 35.844 25.781 1 98.44 344 PHE B N 1
ATOM 7786 C CA . PHE B 1 344 ? -9.008 36.125 26.281 1 98.44 344 PHE B CA 1
ATOM 7787 C C . PHE B 1 344 ? -9.086 37.031 27.516 1 98.44 344 PHE B C 1
ATOM 7789 O O . PHE B 1 344 ? -8.406 36.781 28.516 1 98.44 344 PHE B O 1
ATOM 7796 N N . ASP B 1 345 ? -9.93 38.031 27.547 1 98.06 345 ASP B N 1
ATOM 7797 C CA . ASP B 1 345 ? -10.023 39 28.641 1 98.06 345 ASP B CA 1
ATOM 7798 C C . ASP B 1 345 ? -10.531 38.344 29.922 1 98.06 345 ASP B C 1
ATOM 7800 O O . ASP B 1 345 ? -10.305 38.844 31.016 1 98.06 345 ASP B O 1
ATOM 7804 N N . LYS B 1 346 ? -11.188 37.281 29.734 1 97.62 346 LYS B N 1
ATOM 7805 C CA . LYS B 1 346 ? -11.781 36.594 30.891 1 97.62 346 LYS B CA 1
ATOM 7806 C C . LYS B 1 346 ? -10.766 35.719 31.609 1 97.62 346 LYS B C 1
ATOM 7808 O O . LYS B 1 346 ? -10.852 35.5 32.812 1 97.62 346 LYS B O 1
ATOM 7813 N N . TRP B 1 347 ? -9.836 35.188 30.812 1 97.88 347 TRP B N 1
ATOM 7814 C CA . TRP B 1 347 ? -8.984 34.156 31.438 1 97.88 347 TRP B CA 1
ATOM 7815 C C . TRP B 1 347 ? -7.52 34.594 31.391 1 97.88 347 TRP B C 1
ATOM 7817 O O . TRP B 1 347 ? -6.668 33.938 32 1 97.88 347 TRP B O 1
ATOM 7827 N N . CYS B 1 348 ? -7.125 35.656 30.688 1 97.38 348 CYS B N 1
ATOM 7828 C CA . CYS B 1 348 ? -5.734 36 30.406 1 97.38 348 CYS B CA 1
ATOM 7829 C C . CYS B 1 348 ? -4.938 36.188 31.688 1 97.38 348 CYS B C 1
ATOM 7831 O O . CYS B 1 348 ? -3.73 35.938 31.719 1 97.38 348 CYS B O 1
ATOM 7833 N N . ASN B 1 349 ? -5.559 36.562 32.812 1 95.62 349 ASN B N 1
ATOM 7834 C CA . ASN B 1 349 ? -4.848 36.812 34.062 1 95.62 349 ASN B CA 1
ATOM 7835 C C . ASN B 1 349 ? -5.098 35.719 35.062 1 95.62 349 ASN B C 1
ATOM 7837 O O . ASN B 1 349 ? -4.723 35.844 36.25 1 95.62 349 ASN B O 1
ATOM 7841 N N . ASN B 1 350 ? -5.684 34.656 34.688 1 97.62 350 ASN B N 1
ATOM 7842 C CA . ASN B 1 350 ? -5.98 33.531 35.562 1 97.62 350 ASN B CA 1
ATOM 7843 C C . ASN B 1 350 ? -4.84 32.531 35.594 1 97.62 350 ASN B C 1
ATOM 7845 O O . ASN B 1 350 ? -4.84 31.578 34.812 1 97.62 350 ASN B O 1
ATOM 7849 N N . GLU B 1 351 ? -3.977 32.594 36.531 1 97 351 GLU B N 1
ATOM 7850 C CA . GLU B 1 351 ? -2.801 31.75 36.625 1 97 351 GLU B CA 1
ATOM 7851 C C . GLU B 1 351 ? -3.197 30.281 36.812 1 97 351 GLU B C 1
ATOM 7853 O O . GLU B 1 351 ? -2.543 29.391 36.281 1 97 351 GLU B O 1
ATOM 7858 N N . GLN B 1 352 ? -4.211 30.094 37.562 1 98.19 352 GLN B N 1
ATOM 7859 C CA . GLN B 1 352 ? -4.688 28.734 37.812 1 98.19 352 GLN B CA 1
ATOM 7860 C C . GLN B 1 352 ? -5.152 28.078 36.531 1 98.19 352 GLN B C 1
ATOM 7862 O O . GLN B 1 352 ? -4.98 26.875 36.344 1 98.19 352 GLN B O 1
ATOM 7867 N N . PHE B 1 353 ? -5.688 28.844 35.656 1 98.62 353 PHE B N 1
ATOM 7868 C CA . PHE B 1 353 ? -6.176 28.328 34.375 1 98.62 353 PHE B CA 1
ATOM 7869 C C . PHE B 1 353 ? -5.043 27.703 33.562 1 98.62 353 PHE B C 1
ATOM 7871 O O . PHE B 1 353 ? -5.172 26.594 33.062 1 98.62 353 PHE B O 1
ATOM 7878 N N . TYR B 1 354 ? -3.879 28.359 33.5 1 98.75 354 TYR B N 1
ATOM 7879 C CA . TYR B 1 354 ? -2.73 27.859 32.75 1 98.75 354 TYR B CA 1
ATOM 7880 C C . TYR B 1 354 ? -2.18 26.594 33.375 1 98.75 354 TYR B C 1
ATOM 7882 O O . TYR B 1 354 ? -1.828 25.641 32.656 1 98.75 354 TYR B O 1
ATOM 7890 N N . LEU B 1 355 ? -2.111 26.578 34.656 1 98.62 355 LEU B N 1
ATOM 7891 C CA . LEU B 1 355 ? -1.636 25.391 35.344 1 98.62 355 LEU B CA 1
ATOM 7892 C C . LEU B 1 355 ? -2.545 24.203 35.094 1 98.62 355 LEU B C 1
ATOM 7894 O O . LEU B 1 355 ? -2.066 23.094 34.844 1 98.62 355 LEU B O 1
ATOM 7898 N N . ASP B 1 356 ? -3.857 24.453 35.156 1 98.81 356 ASP B N 1
ATOM 7899 C CA . ASP B 1 356 ? -4.836 23.391 34.969 1 98.81 356 ASP B CA 1
ATOM 7900 C C . ASP B 1 356 ? -4.77 22.828 33.531 1 98.81 356 ASP B C 1
ATOM 7902 O O . ASP B 1 356 ? -4.883 21.625 33.344 1 98.81 356 ASP B O 1
ATOM 7906 N N . VAL B 1 357 ? -4.582 23.688 32.562 1 98.81 357 VAL B N 1
ATOM 7907 C CA . VAL B 1 357 ? -4.531 23.25 31.156 1 98.81 357 VAL B CA 1
ATOM 7908 C C . VAL B 1 357 ? -3.291 22.391 30.938 1 98.81 357 VAL B C 1
ATOM 7910 O O . VAL B 1 357 ? -3.367 21.344 30.297 1 98.81 357 VAL B O 1
ATOM 7913 N N . ALA B 1 358 ? -2.154 22.828 31.438 1 98.81 358 ALA B N 1
ATOM 7914 C CA . ALA B 1 358 ? -0.923 22.062 31.297 1 98.81 358 ALA B CA 1
ATOM 7915 C C . ALA B 1 358 ? -1.044 20.719 32.031 1 98.81 358 ALA B C 1
ATOM 7917 O O . ALA B 1 358 ? -0.595 19.688 31.5 1 98.81 358 ALA B O 1
ATOM 7918 N N . THR B 1 359 ? -1.637 20.75 33.219 1 98.81 359 THR B N 1
ATOM 7919 C CA . THR B 1 359 ? -1.846 19.531 33.969 1 98.81 359 THR B CA 1
ATOM 7920 C C . THR B 1 359 ? -2.766 18.562 33.219 1 98.81 359 THR B C 1
ATOM 7922 O O . THR B 1 359 ? -2.52 17.359 33.188 1 98.81 359 THR B O 1
ATOM 7925 N N . TYR B 1 360 ? -3.809 19.109 32.688 1 98.69 360 TYR B N 1
ATOM 7926 C CA . TYR B 1 360 ? -4.746 18.344 31.875 1 98.69 360 TYR B CA 1
ATOM 7927 C C . TYR B 1 360 ? -4.02 17.609 30.75 1 98.69 360 TYR B C 1
ATOM 7929 O O . TYR B 1 360 ? -4.152 16.391 30.609 1 98.69 360 TYR B O 1
ATOM 7937 N N . LEU B 1 361 ? -3.154 18.281 29.969 1 98.81 361 LEU B N 1
ATOM 7938 C CA . LEU B 1 361 ? -2.453 17.672 28.844 1 98.81 361 LEU B CA 1
ATOM 7939 C C . LEU B 1 361 ? -1.385 16.703 29.328 1 98.81 361 LEU B C 1
ATOM 7941 O O . LEU B 1 361 ? -1.123 15.68 28.672 1 98.81 361 LEU B O 1
ATOM 7945 N N . ASP B 1 362 ? -0.765 17 30.438 1 98.81 362 ASP B N 1
ATOM 7946 C CA . ASP B 1 362 ? 0.164 16.031 31.031 1 98.81 362 ASP B CA 1
ATOM 7947 C C . ASP B 1 362 ? -0.533 14.719 31.344 1 98.81 362 ASP B C 1
ATOM 7949 O O . ASP B 1 362 ? 0.029 13.641 31.125 1 98.81 362 ASP B O 1
ATOM 7953 N N . ASN B 1 363 ? -1.753 14.828 31.922 1 98.75 363 ASN B N 1
ATOM 7954 C CA . ASN B 1 363 ? -2.543 13.641 32.219 1 98.75 363 ASN B CA 1
ATOM 7955 C C . ASN B 1 363 ? -2.941 12.891 30.953 1 98.75 363 ASN B C 1
ATOM 7957 O O . ASN B 1 363 ? -2.949 11.656 30.938 1 98.75 363 ASN B O 1
ATOM 7961 N N . VAL B 1 364 ? -3.295 13.633 29.953 1 98.44 364 VAL B N 1
ATOM 7962 C CA . VAL B 1 364 ? -3.646 13.023 28.688 1 98.44 364 VAL B CA 1
ATOM 7963 C C . VAL B 1 364 ? -2.451 12.25 28.141 1 98.44 364 VAL B C 1
ATOM 7965 O O . VAL B 1 364 ? -2.594 11.102 27.688 1 98.44 364 VAL B O 1
ATOM 7968 N N . LEU B 1 365 ? -1.338 12.859 28.172 1 98.31 365 LEU B N 1
ATOM 7969 C CA . LEU B 1 365 ? -0.112 12.234 27.688 1 98.31 365 LEU B CA 1
ATOM 7970 C C . LEU B 1 365 ? 0.211 10.984 28.5 1 98.31 365 LEU B C 1
ATOM 7972 O O . LEU B 1 365 ? 0.625 9.969 27.938 1 98.31 365 LEU B O 1
ATOM 7976 N N . GLN B 1 366 ? 0.059 11.102 29.797 1 98.06 366 GLN B N 1
ATOM 7977 C CA . GLN B 1 366 ? 0.314 9.953 30.672 1 98.06 366 GLN B CA 1
ATOM 7978 C C . GLN B 1 366 ? -0.635 8.805 30.359 1 98.06 366 GLN B C 1
ATOM 7980 O O . GLN B 1 366 ? -0.241 7.637 30.391 1 98.06 366 GLN B O 1
ATOM 7985 N N . TYR B 1 367 ? -1.841 9.148 30.109 1 97.31 367 TYR B N 1
ATOM 7986 C CA . TYR B 1 367 ? -2.799 8.117 29.719 1 97.31 367 TYR B CA 1
ATOM 7987 C C . TYR B 1 367 ? -2.322 7.367 28.484 1 97.31 367 TYR B C 1
ATOM 7989 O O . TYR B 1 367 ? -2.373 6.137 28.438 1 97.31 367 TYR B O 1
ATOM 7997 N N . PHE B 1 368 ? -1.885 8.07 27.484 1 97.06 368 PHE B N 1
ATOM 7998 C CA . PHE B 1 368 ? -1.368 7.449 26.281 1 97.06 368 PHE B CA 1
ATOM 7999 C C . PHE B 1 368 ? -0.196 6.531 26.594 1 97.06 368 PHE B C 1
ATOM 8001 O O . PHE B 1 368 ? -0.156 5.387 26.141 1 97.06 368 PHE B O 1
ATOM 8008 N N . ILE B 1 369 ? 0.727 7.02 27.359 1 97.75 369 ILE B N 1
ATOM 8009 C CA . ILE B 1 369 ? 1.929 6.27 27.703 1 97.75 369 ILE B CA 1
ATOM 8010 C C . ILE B 1 369 ? 1.543 4.973 28.406 1 97.75 369 ILE B C 1
ATOM 8012 O O . ILE B 1 369 ? 2.125 3.918 28.141 1 97.75 369 ILE B O 1
ATOM 8016 N N . ASP B 1 370 ? 0.527 5.039 29.172 1 97.19 370 ASP B N 1
ATOM 8017 C CA . ASP B 1 370 ? 0.139 3.902 30 1 97.19 370 ASP B CA 1
ATOM 8018 C C . ASP B 1 370 ? -0.675 2.891 29.203 1 97.19 370 ASP B C 1
ATOM 8020 O O . ASP B 1 370 ? -0.688 1.701 29.516 1 97.19 370 ASP B O 1
ATOM 8024 N N . HIS B 1 371 ? -1.348 3.322 28.141 1 95.25 371 HIS B N 1
ATOM 8025 C CA . HIS B 1 371 ? -2.355 2.455 27.547 1 95.25 371 HIS B CA 1
ATOM 8026 C C . HIS B 1 371 ? -1.993 2.104 26.109 1 95.25 371 HIS B C 1
ATOM 8028 O O . HIS B 1 371 ? -2.6 1.212 25.5 1 95.25 371 HIS B O 1
ATOM 8034 N N . ALA B 1 372 ? -1.008 2.787 25.516 1 95.19 372 ALA B N 1
ATOM 8035 C CA . ALA B 1 372 ? -0.594 2.443 24.156 1 95.19 372 ALA B CA 1
ATOM 8036 C C . ALA B 1 372 ? -0.096 1.004 24.094 1 95.19 372 ALA B C 1
ATOM 8038 O O . ALA B 1 372 ? 0.581 0.526 25 1 95.19 372 ALA B O 1
ATOM 8039 N N . PRO B 1 373 ? -0.422 0.273 23.031 1 92.69 373 PRO B N 1
ATOM 8040 C CA . PRO B 1 373 ? 0.083 -1.096 22.891 1 92.69 373 PRO B CA 1
ATOM 8041 C C . PRO B 1 373 ? 1.6 -1.151 22.719 1 92.69 373 PRO B C 1
ATOM 8043 O O . PRO B 1 373 ? 2.213 -0.167 22.297 1 92.69 373 PRO B O 1
ATOM 8046 N N . PRO B 1 374 ? 2.145 -2.305 22.984 1 92.81 374 PRO B N 1
ATOM 8047 C CA . PRO B 1 374 ? 3.6 -2.451 22.906 1 92.81 374 PRO B CA 1
ATOM 8048 C C . PRO B 1 374 ? 4.141 -2.225 21.5 1 92.81 374 PRO B C 1
ATOM 8050 O O . PRO B 1 374 ? 5.305 -1.857 21.328 1 92.81 374 PRO B O 1
ATOM 8053 N N . THR B 1 375 ? 3.338 -2.432 20.5 1 92.38 375 THR B N 1
ATOM 8054 C CA . THR B 1 375 ? 3.748 -2.264 19.109 1 92.38 375 THR B CA 1
ATOM 8055 C C . THR B 1 375 ? 4.039 -0.797 18.797 1 92.38 375 THR B C 1
ATOM 8057 O O . THR B 1 375 ? 4.652 -0.479 17.781 1 92.38 375 THR B O 1
ATOM 8060 N N . LEU B 1 376 ? 3.676 0.133 19.688 1 96.25 376 LEU B N 1
ATOM 8061 C CA . LEU B 1 376 ? 3.91 1.562 19.5 1 96.25 376 LEU B CA 1
ATOM 8062 C C . LEU B 1 376 ? 5.035 2.047 20.406 1 96.25 376 LEU B C 1
ATOM 8064 O O . LEU B 1 376 ? 4.965 3.154 20.953 1 96.25 376 LEU B O 1
ATOM 8068 N N . LYS B 1 377 ? 6.059 1.26 20.562 1 96.44 377 LYS B N 1
ATOM 8069 C CA . LYS B 1 377 ? 7.133 1.523 21.516 1 96.44 377 LYS B CA 1
ATOM 8070 C C . LYS B 1 377 ? 7.883 2.805 21.156 1 96.44 377 LYS B C 1
ATOM 8072 O O . LYS B 1 377 ? 8.328 3.539 22.047 1 96.44 377 LYS B O 1
ATOM 8077 N N . ARG B 1 378 ? 8.047 3.148 19.875 1 97.75 378 ARG B N 1
ATOM 8078 C CA . ARG B 1 378 ? 8.75 4.363 19.453 1 97.75 378 ARG B CA 1
ATOM 8079 C C . ARG B 1 378 ? 7.984 5.605 19.891 1 97.75 378 ARG B C 1
ATOM 8081 O O . ARG B 1 378 ? 8.586 6.574 20.375 1 97.75 378 ARG B O 1
ATOM 8088 N N . ALA B 1 379 ? 6.676 5.582 19.75 1 98.12 379 ALA B N 1
ATOM 8089 C CA . ALA B 1 379 ? 5.832 6.707 20.141 1 98.12 379 ALA B CA 1
ATOM 8090 C C . ALA B 1 379 ? 5.82 6.883 21.656 1 98.12 379 ALA B C 1
ATOM 8092 O O . ALA B 1 379 ? 5.902 8 22.172 1 98.12 379 ALA B O 1
ATOM 8093 N N . VAL B 1 380 ? 5.738 5.758 22.359 1 98.12 380 VAL B N 1
ATOM 8094 C CA . VAL B 1 380 ? 5.723 5.785 23.828 1 98.12 380 VAL B CA 1
ATOM 8095 C C . VAL B 1 380 ? 7.051 6.328 24.344 1 98.12 380 VAL B C 1
ATOM 8097 O O . VAL B 1 380 ? 7.074 7.152 25.266 1 98.12 380 VAL B O 1
ATOM 8100 N N . HIS B 1 381 ? 8.086 5.887 23.719 1 98.38 381 HIS B N 1
ATOM 8101 C CA . HIS B 1 381 ? 9.414 6.352 24.094 1 98.38 381 HIS B CA 1
ATOM 8102 C C . HIS B 1 381 ? 9.547 7.859 23.922 1 98.38 381 HIS B C 1
ATOM 8104 O O . HIS B 1 381 ? 10.023 8.562 24.812 1 98.38 381 HIS B O 1
ATOM 8110 N N . SER B 1 382 ? 9.133 8.336 22.797 1 98.5 382 SER B N 1
ATOM 8111 C CA . SER B 1 382 ? 9.203 9.773 22.516 1 98.5 382 SER B CA 1
ATOM 8112 C C . SER B 1 382 ? 8.352 10.57 23.5 1 98.5 382 SER B C 1
ATOM 8114 O O . SER B 1 382 ? 8.805 11.57 24.047 1 98.5 382 SER B O 1
ATOM 8116 N N . ALA B 1 383 ? 7.137 10.125 23.734 1 98.44 383 ALA B N 1
ATOM 8117 C CA . ALA B 1 383 ? 6.219 10.797 24.641 1 98.44 383 ALA B CA 1
ATOM 8118 C C . ALA B 1 383 ? 6.793 10.859 26.047 1 98.44 383 ALA B C 1
ATOM 8120 O O . ALA B 1 383 ? 6.707 11.898 26.719 1 98.44 383 ALA B O 1
ATOM 8121 N N . ARG B 1 384 ? 7.367 9.797 26.453 1 98.38 384 ARG B N 1
ATOM 8122 C CA . ARG B 1 384 ? 7.938 9.719 27.797 1 98.38 384 ARG B CA 1
ATOM 8123 C C . ARG B 1 384 ? 9.172 10.602 27.922 1 98.38 384 ARG B C 1
ATOM 8125 O O . ARG B 1 384 ? 9.352 11.289 28.938 1 98.38 384 ARG B O 1
ATOM 8132 N N . SER B 1 385 ? 9.977 10.609 26.938 1 98.5 385 SER B N 1
ATOM 8133 C CA . SER B 1 385 ? 11.266 11.281 26.984 1 98.5 385 SER B CA 1
ATOM 8134 C C . SER B 1 385 ? 11.109 12.797 26.953 1 98.5 385 SER B C 1
ATOM 8136 O O . SER B 1 385 ? 11.797 13.516 27.688 1 98.5 385 SER B O 1
ATOM 8138 N N . GLU B 1 386 ? 10.25 13.289 26.125 1 97.94 386 GLU B N 1
ATOM 8139 C CA . GLU B 1 386 ? 10.195 14.727 25.922 1 97.94 386 GLU B CA 1
ATOM 8140 C C . GLU B 1 386 ? 8.992 15.344 26.625 1 97.94 386 GLU B C 1
ATOM 8142 O O . GLU B 1 386 ? 9.008 16.516 26.984 1 97.94 386 GLU B O 1
ATOM 8147 N N . ARG B 1 387 ? 7.883 14.516 26.781 1 98.56 387 ARG B N 1
ATOM 8148 C CA . ARG B 1 387 ? 6.621 14.969 27.359 1 98.56 387 ARG B CA 1
ATOM 8149 C C . ARG B 1 387 ? 6.172 16.281 26.75 1 98.56 387 ARG B C 1
ATOM 8151 O O . ARG B 1 387 ? 5.762 17.203 27.453 1 98.56 387 ARG B O 1
ATOM 8158 N N . ALA B 1 388 ? 6.395 16.406 25.469 1 98.62 388 ALA B N 1
ATOM 8159 C CA . ALA B 1 388 ? 5.992 17.609 24.734 1 98.62 388 ALA B CA 1
ATOM 8160 C C . ALA B 1 388 ? 4.473 17.703 24.641 1 98.62 388 ALA B C 1
ATOM 8162 O O . ALA B 1 388 ? 3.795 16.703 24.422 1 98.62 388 ALA B O 1
ATOM 8163 N N . ILE B 1 389 ? 3.926 18.844 24.844 1 98.75 389 ILE B N 1
ATOM 8164 C CA . ILE B 1 389 ? 2.514 19.141 24.641 1 98.75 389 ILE B CA 1
ATOM 8165 C C . ILE B 1 389 ? 2.375 20.359 23.719 1 98.75 389 ILE B C 1
ATOM 8167 O O . ILE B 1 389 ? 3.369 20.984 23.359 1 98.75 389 ILE B O 1
ATOM 8171 N N . GLY B 1 390 ? 1.191 20.609 23.25 1 98.62 390 GLY B N 1
ATOM 8172 C CA . GLY B 1 390 ? 0.923 21.766 22.406 1 98.62 390 GLY B CA 1
ATOM 8173 C C . GLY B 1 390 ? -0.332 22.516 22.797 1 98.62 390 GLY B C 1
ATOM 8174 O O . GLY B 1 390 ? -1.434 22.172 22.375 1 98.62 390 GLY B O 1
ATOM 8175 N N . ILE B 1 391 ? -0.142 23.516 23.547 1 98.81 391 ILE B N 1
ATOM 8176 C CA . ILE B 1 391 ? -1.236 24.422 23.859 1 98.81 391 ILE B CA 1
ATOM 8177 C C . ILE B 1 391 ? -1.337 25.516 22.781 1 98.81 391 ILE B C 1
ATOM 8179 O O . ILE B 1 391 ? -0.418 26.312 22.625 1 98.81 391 ILE B O 1
ATOM 8183 N N . GLY B 1 392 ? -2.396 25.438 22.047 1 98.44 392 GLY B N 1
ATOM 8184 C CA . GLY B 1 392 ? -2.594 26.375 20.953 1 98.44 392 GLY B CA 1
ATOM 8185 C C . GLY B 1 392 ? -3.678 27.406 21.234 1 98.44 392 GLY B C 1
ATOM 8186 O O . GLY B 1 392 ? -3.914 27.766 22.391 1 98.44 392 GLY B O 1
ATOM 8187 N N . ALA B 1 393 ? -4.156 27.984 20.141 1 98.56 393 ALA B N 1
ATOM 8188 C CA . ALA B 1 393 ? -5.184 29.016 20.25 1 98.56 393 ALA B CA 1
ATOM 8189 C C . ALA B 1 393 ? -6.121 28.984 19.047 1 98.56 393 ALA B C 1
ATOM 8191 O O . ALA B 1 393 ? -5.734 28.562 17.953 1 98.56 393 ALA B O 1
ATOM 8192 N N . LEU B 1 394 ? -7.297 29.375 19.281 1 98.38 394 LEU B N 1
ATOM 8193 C CA . LEU B 1 394 ? -8.258 29.672 18.219 1 98.38 394 LEU B CA 1
ATOM 8194 C C . LEU B 1 394 ? -9.008 30.953 18.516 1 98.38 394 LEU B C 1
ATOM 8196 O O . LEU B 1 394 ? -8.953 31.469 19.625 1 98.38 394 LEU B O 1
ATOM 8200 N N . GLY B 1 395 ? -9.539 31.594 17.469 1 98.31 395 GLY B N 1
ATOM 8201 C CA . GLY B 1 395 ? -10.43 32.719 17.672 1 98.31 395 GLY B CA 1
ATOM 8202 C C . GLY B 1 395 ? -9.719 34.062 17.578 1 98.31 395 GLY B C 1
ATOM 8203 O O . GLY B 1 395 ? -10.219 35.094 18.062 1 98.31 395 GLY B O 1
ATOM 8204 N N . PHE B 1 396 ? -8.562 34.125 16.938 1 98.69 396 PHE B N 1
ATOM 8205 C CA . PHE B 1 396 ? -7.805 35.375 16.906 1 98.69 396 PHE B CA 1
ATOM 8206 C C . PHE B 1 396 ? -8.57 36.469 16.172 1 98.69 396 PHE B C 1
ATOM 8208 O O . PHE B 1 396 ? -8.75 37.562 16.688 1 98.69 396 PHE B O 1
ATOM 8215 N N . HIS B 1 397 ? -8.992 36.156 14.938 1 98.62 397 HIS B N 1
ATOM 8216 C CA . HIS B 1 397 ? -9.734 37.156 14.156 1 98.62 397 HIS B CA 1
ATOM 8217 C C . HIS B 1 397 ? -11.031 37.562 14.859 1 98.62 397 HIS B C 1
ATOM 8219 O O . HIS B 1 397 ? -11.414 38.719 14.852 1 98.62 397 HIS B O 1
ATOM 8225 N N . SER B 1 398 ? -11.672 36.562 15.406 1 98.19 398 SER B N 1
ATOM 8226 C CA . SER B 1 398 ? -12.891 36.812 16.172 1 98.19 398 SER B CA 1
ATOM 8227 C C . SER B 1 398 ? -12.641 37.781 17.312 1 98.19 398 SER B C 1
ATOM 8229 O O . SER B 1 398 ? -13.438 38.688 17.562 1 98.19 398 SER B O 1
ATOM 8231 N N . TYR B 1 399 ? -11.609 37.562 18.016 1 98.62 399 TYR B N 1
ATOM 8232 C CA . TYR B 1 399 ? -11.258 38.438 19.125 1 98.62 399 TYR B CA 1
ATOM 8233 C C . TYR B 1 399 ? -11.039 39.844 18.625 1 98.62 399 TYR B C 1
ATOM 8235 O O . TYR B 1 399 ? -11.531 40.812 19.234 1 98.62 399 TYR B O 1
ATOM 8243 N N . LEU B 1 400 ? -10.289 40.031 17.562 1 98.75 400 LEU B N 1
ATOM 8244 C CA . LEU B 1 400 ? -10.07 41.344 17 1 98.75 400 LEU B CA 1
ATOM 8245 C C . LEU B 1 400 ? -11.398 42 16.625 1 98.75 400 LEU B C 1
ATOM 8247 O O . LEU B 1 400 ? -11.594 43.219 16.859 1 98.75 400 LEU B O 1
ATOM 8251 N N . GLN B 1 401 ? -12.273 41.219 16.031 1 98.5 401 GLN B N 1
ATOM 8252 C CA . GLN B 1 401 ? -13.578 41.75 15.641 1 98.5 401 GLN B CA 1
ATOM 8253 C C . GLN B 1 401 ? -14.375 42.188 16.859 1 98.5 401 GLN B C 1
ATOM 8255 O O . GLN B 1 401 ? -15.078 43.188 16.828 1 98.5 401 GLN B O 1
ATOM 8260 N N . SER B 1 402 ? -14.281 41.438 17.938 1 97.75 402 SER B N 1
ATOM 8261 C CA . SER B 1 402 ? -14.977 41.812 19.172 1 97.75 402 SER B CA 1
ATOM 8262 C C . SER B 1 402 ? -14.492 43.156 19.703 1 97.75 402 SER B C 1
ATOM 8264 O O . SER B 1 402 ? -15.242 43.875 20.375 1 97.75 402 SER B O 1
ATOM 8266 N N . LYS B 1 403 ? -13.297 43.469 19.328 1 97.88 403 LYS B N 1
ATOM 8267 C CA . LYS B 1 403 ? -12.703 44.75 19.75 1 97.88 403 LYS B CA 1
ATOM 8268 C C . LYS B 1 403 ? -12.797 45.812 18.656 1 97.88 403 LYS B C 1
ATOM 8270 O O . LYS B 1 403 ? -12.289 46.906 18.812 1 97.88 403 LYS B O 1
ATOM 8275 N N . MET B 1 404 ? -13.414 45.438 17.531 1 97.94 404 MET B N 1
ATOM 8276 C CA . MET B 1 404 ? -13.547 46.312 16.359 1 97.94 404 MET B CA 1
ATOM 8277 C C . MET B 1 404 ? -12.18 46.781 15.875 1 97.94 404 MET B C 1
ATOM 8279 O O . MET B 1 404 ? -11.992 48 15.617 1 97.94 404 MET B O 1
ATOM 8283 N N . VAL B 1 405 ? -11.266 45.875 15.844 1 98.44 405 VAL B N 1
ATOM 8284 C CA . VAL B 1 405 ? -9.914 46.125 15.367 1 98.44 405 VAL B CA 1
ATOM 8285 C C . VAL B 1 405 ? -9.68 45.406 14.047 1 98.44 405 VAL B C 1
ATOM 8287 O O . VAL B 1 405 ? -9.938 44.188 13.945 1 98.44 405 VAL B O 1
ATOM 8290 N N . ASP B 1 406 ? -9.25 46.156 13.062 1 97.06 406 ASP B N 1
ATOM 8291 C CA . ASP B 1 406 ? -8.93 45.562 11.766 1 97.06 406 ASP B CA 1
ATOM 8292 C C . ASP B 1 406 ? -7.648 44.719 11.836 1 97.06 406 ASP B C 1
ATOM 8294 O O . ASP B 1 406 ? -6.66 45.156 12.445 1 97.06 406 ASP B O 1
ATOM 8298 N N . ILE B 1 407 ? -7.598 43.562 11.266 1 98.5 407 ILE B N 1
ATOM 8299 C CA . ILE B 1 407 ? -6.531 42.562 11.43 1 98.5 407 ILE B CA 1
ATOM 8300 C C . ILE B 1 407 ? -5.258 43.062 10.758 1 98.5 407 ILE B C 1
ATOM 8302 O O . ILE B 1 407 ? -4.156 42.625 11.102 1 98.5 407 ILE B O 1
ATOM 8306 N N . GLU B 1 408 ? -5.363 44.031 9.805 1 98 408 GLU B N 1
ATOM 8307 C CA . GLU B 1 408 ? -4.207 44.562 9.078 1 98 408 GLU B CA 1
ATOM 8308 C C . GLU B 1 408 ? -3.631 45.781 9.766 1 98 408 GLU B C 1
ATOM 8310 O O . GLU B 1 408 ? -2.666 46.375 9.281 1 98 408 GLU B O 1
ATOM 8315 N N . SER B 1 409 ? -4.133 46.125 10.922 1 97.69 409 SER B N 1
ATOM 8316 C CA . SER B 1 409 ? -3.799 47.375 11.578 1 97.69 409 SER B CA 1
ATOM 83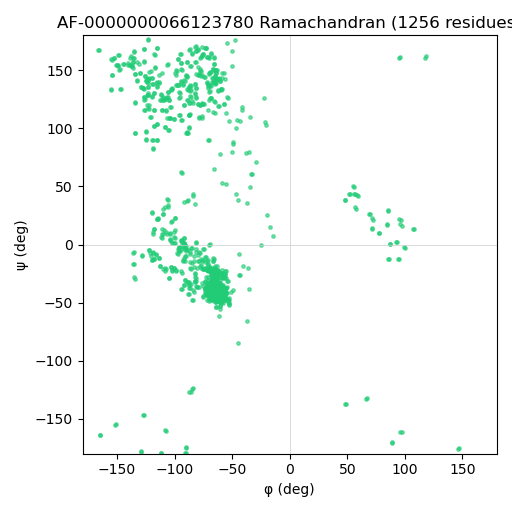17 C C . SER B 1 409 ? -2.666 47.188 12.578 1 97.69 409 SER B C 1
ATOM 8319 O O . SER B 1 409 ? -2.365 46.062 12.984 1 97.69 409 SER B O 1
ATOM 8321 N N . LEU B 1 410 ? -2.084 48.312 12.969 1 96.94 410 LEU B N 1
ATOM 8322 C CA . LEU B 1 410 ? -1.04 48.312 13.992 1 96.94 410 LEU B CA 1
ATOM 8323 C C . LEU B 1 410 ? -1.588 47.844 15.328 1 96.94 410 LEU B C 1
ATOM 8325 O O . LEU B 1 410 ? -0.939 47.062 16.031 1 96.94 410 LEU B O 1
ATOM 8329 N N . PRO B 1 411 ? -2.785 48.281 15.695 1 98.12 411 PRO B N 1
ATOM 8330 C CA . PRO B 1 411 ? -3.35 47.75 16.938 1 98.12 411 PRO B CA 1
ATOM 8331 C C . PRO B 1 411 ? -3.436 46.219 16.922 1 98.12 411 PRO B C 1
ATOM 8333 O O . PRO B 1 411 ? -3.215 45.594 17.953 1 98.12 411 PRO B O 1
ATOM 8336 N N . ALA B 1 412 ? -3.744 45.656 15.836 1 98.56 412 ALA B N 1
ATOM 8337 C CA . ALA B 1 412 ? -3.811 44.188 15.742 1 98.56 412 ALA B CA 1
ATOM 8338 C C . ALA B 1 412 ? -2.455 43.562 16.047 1 98.56 412 ALA B C 1
ATOM 8340 O O . ALA B 1 412 ? -2.381 42.531 16.719 1 98.56 412 ALA B O 1
ATOM 8341 N N . TYR B 1 413 ? -1.385 44.125 15.57 1 97.94 413 TYR B N 1
ATOM 8342 C CA . TYR B 1 413 ? -0.033 43.656 15.828 1 97.94 413 TYR B CA 1
ATOM 8343 C C . TYR B 1 413 ? 0.301 43.719 17.312 1 97.94 413 TYR B C 1
ATOM 8345 O O . TYR B 1 413 ? 0.911 42.812 17.875 1 97.94 413 TYR B O 1
ATOM 8353 N N . LEU B 1 414 ? -0.118 44.812 17.891 1 98.25 414 LEU B N 1
ATOM 8354 C CA . LEU B 1 414 ? 0.144 44.969 19.328 1 98.25 414 LEU B CA 1
ATOM 8355 C C . LEU B 1 414 ? -0.646 43.969 20.156 1 98.25 414 LEU B C 1
ATOM 8357 O O . LEU B 1 414 ? -0.122 43.406 21.125 1 98.25 414 LEU B O 1
ATOM 8361 N N . ILE B 1 415 ? -1.851 43.781 19.797 1 98.62 415 ILE B N 1
ATOM 8362 C CA . ILE B 1 415 ? -2.689 42.812 20.469 1 98.62 415 ILE B CA 1
ATOM 8363 C C . ILE B 1 415 ? -2.096 41.406 20.312 1 98.62 415 ILE B C 1
ATOM 8365 O O . ILE B 1 415 ? -2.037 40.625 21.266 1 98.62 415 ILE B O 1
ATOM 8369 N N . ASN B 1 416 ? -1.698 41.125 19.094 1 98.56 416 ASN B N 1
ATOM 8370 C CA . ASN B 1 416 ? -1.039 39.875 18.781 1 98.56 416 ASN B CA 1
ATOM 8371 C C . ASN B 1 416 ? 0.148 39.625 19.703 1 98.56 416 ASN B C 1
ATOM 8373 O O . ASN B 1 416 ? 0.242 38.562 20.312 1 98.56 416 ASN B O 1
ATOM 8377 N N . LYS B 1 417 ? 1.006 40.531 19.828 1 98.12 417 LYS B N 1
ATOM 8378 C CA . LYS B 1 417 ? 2.182 40.438 20.688 1 98.12 417 LYS B CA 1
ATOM 8379 C C . LYS B 1 417 ? 1.779 40.25 22.141 1 98.12 417 LYS B C 1
ATOM 8381 O O . LYS B 1 417 ? 2.328 39.406 22.844 1 98.12 417 LYS B O 1
ATOM 8386 N N . LYS B 1 418 ? 0.851 41.031 22.562 1 98.38 418 LYS B N 1
ATOM 8387 C CA . LYS B 1 418 ? 0.402 40.969 23.953 1 98.38 418 LYS B CA 1
ATOM 8388 C C . LYS B 1 418 ? -0.15 39.594 24.297 1 98.38 418 LYS B C 1
ATOM 8390 O O . LYS B 1 418 ? 0.196 39 25.328 1 98.38 418 LYS B O 1
ATOM 8395 N N . ILE B 1 419 ? -0.948 39.094 23.484 1 98.75 419 ILE B N 1
ATOM 8396 C CA . ILE B 1 419 ? -1.611 37.812 23.719 1 98.75 419 ILE B CA 1
ATOM 8397 C C . ILE B 1 419 ? -0.567 36.688 23.859 1 98.75 419 ILE B C 1
ATOM 8399 O O . ILE B 1 419 ? -0.526 36 24.891 1 98.75 419 ILE B O 1
ATOM 8403 N N . PHE B 1 420 ? 0.304 36.562 22.938 1 98.75 420 PHE B N 1
ATOM 8404 C CA . PHE B 1 420 ? 1.169 35.375 22.891 1 98.75 420 PHE B CA 1
ATOM 8405 C C . PHE B 1 420 ? 2.346 35.531 23.844 1 98.75 420 PHE B C 1
ATOM 8407 O O . PHE B 1 420 ? 2.826 34.562 24.422 1 98.75 420 PHE B O 1
ATOM 8414 N N . LYS B 1 421 ? 2.744 36.781 24.078 1 98.31 421 LYS B N 1
ATOM 8415 C CA . LYS B 1 421 ? 3.723 37 25.141 1 98.31 421 LYS B CA 1
ATOM 8416 C C . LYS B 1 421 ? 3.152 36.625 26.5 1 98.31 421 LYS B C 1
ATOM 8418 O O . LYS B 1 421 ? 3.84 36 27.312 1 98.31 421 LYS B O 1
ATOM 8423 N N . THR B 1 422 ? 1.934 37.031 26.734 1 98.56 422 THR B N 1
ATOM 8424 C CA . THR B 1 422 ? 1.271 36.719 28 1 98.56 422 THR B CA 1
ATOM 8425 C C . THR B 1 422 ? 1.135 35.219 28.188 1 98.56 422 THR B C 1
ATOM 8427 O O . THR B 1 422 ? 1.508 34.656 29.219 1 98.56 422 THR B O 1
ATOM 8430 N N . ILE B 1 423 ? 0.659 34.531 27.203 1 98.75 423 ILE B N 1
ATOM 8431 C CA . ILE B 1 423 ? 0.462 33.094 27.281 1 98.75 423 ILE B CA 1
ATOM 8432 C C . ILE B 1 423 ? 1.802 32.406 27.516 1 98.75 423 ILE B C 1
ATOM 8434 O O . ILE B 1 423 ? 1.924 31.547 28.406 1 98.75 423 ILE B O 1
ATOM 8438 N N . SER B 1 424 ? 2.807 32.781 26.734 1 98.25 424 SER B N 1
ATOM 8439 C CA . SER B 1 424 ? 4.125 32.156 26.828 1 98.25 424 SER B CA 1
ATOM 8440 C C . SER B 1 424 ? 4.73 32.375 28.219 1 98.25 424 SER B C 1
ATOM 8442 O O . SER B 1 424 ? 5.301 31.438 28.797 1 98.25 424 SER B O 1
ATOM 8444 N N . SER B 1 425 ? 4.559 33.531 28.766 1 98.06 425 SER B N 1
ATOM 8445 C CA . SER B 1 425 ? 5.113 33.844 30.078 1 98.06 425 SER B CA 1
ATOM 8446 C C . SER B 1 425 ? 4.469 33 31.172 1 98.06 425 SER B C 1
ATOM 8448 O O . SER B 1 425 ? 5.164 32.438 32.031 1 98.06 425 SER B O 1
ATOM 8450 N N . HIS B 1 426 ? 3.211 32.875 31.125 1 98.44 426 HIS B N 1
ATOM 8451 C CA . HIS B 1 426 ? 2.506 32.062 32.125 1 98.44 426 HIS B CA 1
ATOM 8452 C C . HIS B 1 426 ? 2.875 30.578 31.969 1 98.44 426 HIS B C 1
ATOM 8454 O O . HIS B 1 426 ? 3.07 29.891 32.969 1 98.44 426 HIS B O 1
ATOM 8460 N N . LEU B 1 427 ? 3.012 30.125 30.781 1 98.5 427 LEU B N 1
ATOM 8461 C CA . LEU B 1 427 ? 3.285 28.703 30.547 1 98.5 427 LEU B CA 1
ATOM 8462 C C . LEU B 1 427 ? 4.711 28.359 30.953 1 98.5 427 LEU B C 1
ATOM 8464 O O . LEU B 1 427 ? 4.973 27.25 31.438 1 98.5 427 LEU B O 1
ATOM 8468 N N . GLU B 1 428 ? 5.625 29.266 30.766 1 97.69 428 GLU B N 1
ATOM 8469 C CA . GLU B 1 428 ? 6.988 29.047 31.234 1 97.69 428 GLU B CA 1
ATOM 8470 C C . GLU B 1 428 ? 7.023 28.859 32.75 1 97.69 428 GLU B C 1
ATOM 8472 O O . GLU B 1 428 ? 7.754 28 33.25 1 97.69 428 GLU B O 1
ATOM 8477 N N . ARG B 1 429 ? 6.266 29.656 33.406 1 98.19 429 ARG B N 1
ATOM 8478 C CA . ARG B 1 429 ? 6.18 29.531 34.844 1 98.19 429 ARG B CA 1
ATOM 8479 C C . ARG B 1 429 ? 5.547 28.203 35.25 1 98.19 429 ARG B C 1
ATOM 8481 O O . ARG B 1 429 ? 6.035 27.531 36.156 1 98.19 429 ARG B O 1
ATOM 8488 N N . VAL B 1 430 ? 4.52 27.875 34.594 1 98.38 430 VAL B N 1
ATOM 8489 C CA . VAL B 1 430 ? 3.783 26.641 34.844 1 98.38 430 VAL B CA 1
ATOM 8490 C C . VAL B 1 430 ? 4.68 25.438 34.594 1 98.38 430 VAL B C 1
ATOM 8492 O O . VAL B 1 430 ? 4.617 24.438 35.312 1 98.38 430 VAL B O 1
ATOM 8495 N N . ASN B 1 431 ? 5.535 25.5 33.562 1 98.69 431 ASN B N 1
ATOM 8496 C CA . ASN B 1 431 ? 6.465 24.438 33.219 1 98.69 431 ASN B CA 1
ATOM 8497 C C . ASN B 1 431 ? 7.398 24.109 34.375 1 98.69 431 ASN B C 1
ATOM 8499 O O . ASN B 1 431 ? 7.586 22.953 34.719 1 98.69 431 ASN B O 1
ATOM 8503 N N . LEU B 1 432 ? 7.906 25.094 34.969 1 98.5 432 LEU B N 1
ATOM 8504 C CA . LEU B 1 432 ? 8.805 24.953 36.125 1 98.5 432 LEU B CA 1
ATOM 8505 C C . LEU B 1 432 ? 8.055 24.469 37.344 1 98.5 432 LEU B C 1
ATOM 8507 O O . LEU B 1 432 ? 8.555 23.625 38.094 1 98.5 432 LEU B O 1
ATOM 8511 N N . GLU B 1 433 ? 6.902 24.984 37.531 1 98.5 433 GLU B N 1
ATOM 8512 C CA . GLU B 1 433 ? 6.082 24.562 38.656 1 98.5 433 GLU B CA 1
ATOM 8513 C C . GLU B 1 433 ? 5.754 23.078 38.562 1 98.5 433 GLU B C 1
ATOM 8515 O O . GLU B 1 433 ? 5.898 22.344 39.562 1 98.5 433 GLU B O 1
ATOM 8520 N N . LEU B 1 434 ? 5.34 22.609 37.406 1 98.62 434 LEU B N 1
ATOM 8521 C CA . LEU B 1 434 ? 5.004 21.203 37.25 1 98.62 434 LEU B CA 1
ATOM 8522 C C . LEU B 1 434 ? 6.254 20.328 37.312 1 98.62 434 LEU B C 1
ATOM 8524 O O . LEU B 1 434 ? 6.203 19.188 37.75 1 98.62 434 LEU B O 1
ATOM 8528 N N . GLY B 1 435 ? 7.371 20.891 36.812 1 98.56 435 GLY B N 1
ATOM 8529 C CA . GLY B 1 435 ? 8.633 20.172 36.969 1 98.56 435 GLY B CA 1
ATOM 8530 C C . GLY B 1 435 ? 8.961 19.875 38.438 1 98.56 435 GLY B C 1
ATOM 8531 O O . GLY B 1 435 ? 9.469 18.797 38.75 1 98.56 435 GLY B O 1
ATOM 8532 N N . GLU B 1 436 ? 8.688 20.734 39.281 1 98.19 436 GLU B N 1
ATOM 8533 C CA . GLU B 1 436 ? 8.914 20.562 40.688 1 98.19 436 GLU B CA 1
ATOM 8534 C C . GLU B 1 436 ? 7.918 19.578 41.312 1 98.19 436 GLU B C 1
ATOM 8536 O O . GLU B 1 436 ? 8.281 18.734 42.125 1 98.19 436 GLU B O 1
ATOM 8541 N N . LEU B 1 437 ? 6.711 19.688 40.844 1 97.56 437 LEU B N 1
ATOM 8542 C CA . LEU B 1 437 ? 5.629 18.922 41.469 1 97.56 437 LEU B CA 1
ATOM 8543 C C . LEU B 1 437 ? 5.641 17.484 40.938 1 97.56 437 LEU B C 1
ATOM 8545 O O . LEU B 1 437 ? 5.352 16.547 41.688 1 97.56 437 LEU B O 1
ATOM 8549 N N . ARG B 1 438 ? 5.984 17.312 39.625 1 97.88 438 ARG B N 1
ATOM 8550 C CA . ARG B 1 438 ? 5.785 16 38.969 1 97.88 438 ARG B CA 1
ATOM 8551 C C . ARG B 1 438 ? 7.094 15.469 38.406 1 97.88 438 ARG B C 1
ATOM 8553 O O . ARG B 1 438 ? 7.141 14.344 37.906 1 97.88 438 ARG B O 1
ATOM 8560 N N . GLY B 1 439 ? 8.109 16.281 38.5 1 98.25 439 GLY B N 1
ATOM 8561 C CA . GLY B 1 439 ? 9.406 15.852 38 1 98.25 439 GLY B CA 1
ATOM 8562 C C . GLY B 1 439 ? 9.68 16.312 36.594 1 98.25 439 GLY B C 1
ATOM 8563 O O . GLY B 1 439 ? 8.742 16.594 35.812 1 98.25 439 GLY B O 1
ATOM 8564 N N . GLU B 1 440 ? 10.914 16.328 36.188 1 98.25 440 GLU B N 1
ATOM 8565 C CA . GLU B 1 440 ? 11.367 16.719 34.875 1 98.25 440 GLU B CA 1
ATOM 8566 C C . GLU B 1 440 ? 11.156 15.602 33.844 1 98.25 440 GLU B C 1
ATOM 8568 O O . GLU B 1 440 ? 11.25 14.422 34.188 1 98.25 440 GLU B O 1
ATOM 8573 N N . ALA B 1 441 ? 10.883 15.977 32.656 1 98.31 441 ALA B N 1
ATOM 8574 C CA . ALA B 1 441 ? 10.977 14.992 31.594 1 98.31 441 ALA B CA 1
ATOM 8575 C C . ALA B 1 441 ? 12.414 14.5 31.422 1 98.31 441 ALA B C 1
ATOM 8577 O O . ALA B 1 441 ? 13.359 15.266 31.609 1 98.31 441 ALA B O 1
ATOM 8578 N N . PRO B 1 442 ? 12.57 13.305 31 1 98.38 442 PRO B N 1
ATOM 8579 C CA . PRO B 1 442 ? 13.922 12.766 30.844 1 98.38 442 PRO B CA 1
ATOM 8580 C C . PRO B 1 442 ? 14.797 13.625 29.938 1 98.38 442 PRO B C 1
ATOM 8582 O O . PRO B 1 442 ? 15.977 13.836 30.25 1 98.38 442 PRO B O 1
ATOM 8585 N N . ASP B 1 443 ? 14.312 14.156 28.859 1 98.12 443 ASP B N 1
ATOM 8586 C CA . ASP B 1 443 ? 15.094 15.016 27.984 1 98.12 443 ASP B CA 1
ATOM 8587 C C . ASP B 1 443 ? 15.469 16.328 28.672 1 98.12 443 ASP B C 1
ATOM 8589 O O . ASP B 1 443 ? 16.391 17.031 28.234 1 98.12 443 ASP B O 1
ATOM 8593 N N . CYS B 1 444 ? 14.711 16.719 29.734 1 98.12 444 CYS B N 1
ATOM 8594 C CA . CYS B 1 444 ? 14.828 18.047 30.328 1 98.12 444 CYS B CA 1
ATOM 8595 C C . CYS B 1 444 ? 15.594 18 31.641 1 98.12 444 CYS B C 1
ATOM 8597 O O . CYS B 1 444 ? 15.602 18.969 32.406 1 98.12 444 CYS B O 1
ATOM 8599 N N . VAL B 1 445 ? 16.172 16.922 31.969 1 97.81 445 VAL B N 1
ATOM 8600 C CA . VAL B 1 445 ? 16.844 16.75 33.25 1 97.81 445 VAL B CA 1
ATOM 8601 C C . VAL B 1 445 ? 17.859 17.875 33.469 1 97.81 445 VAL B C 1
ATOM 8603 O O . VAL B 1 445 ? 18.672 18.172 32.594 1 97.81 445 VAL B O 1
ATOM 8606 N N . GLY B 1 446 ? 17.781 18.547 34.531 1 97.56 446 GLY B N 1
ATOM 8607 C CA . GLY B 1 446 ? 18.688 19.625 34.906 1 97.56 446 GLY B CA 1
ATOM 8608 C C . GLY B 1 446 ? 18.125 21 34.625 1 97.56 446 GLY B C 1
ATOM 8609 O O . GLY B 1 446 ? 18.719 22.016 35 1 97.56 446 GLY B O 1
ATOM 8610 N N . THR B 1 447 ? 16.922 21.078 34.031 1 97.81 447 THR B N 1
ATOM 8611 C CA . THR B 1 447 ? 16.359 22.375 33.625 1 97.81 447 THR B CA 1
ATOM 8612 C C . THR B 1 447 ? 15.211 22.766 34.562 1 97.81 447 THR B C 1
ATOM 8614 O O . THR B 1 447 ? 14.797 23.922 34.594 1 97.81 447 THR B O 1
ATOM 8617 N N . GLY B 1 448 ? 14.672 21.766 35.219 1 98.25 448 GLY B N 1
ATOM 8618 C CA . GLY B 1 448 ? 13.5 22.016 36.031 1 98.25 448 GLY B CA 1
ATOM 8619 C C . GLY B 1 448 ? 12.195 21.922 35.281 1 98.25 448 GLY B C 1
ATOM 8620 O O . GLY B 1 448 ? 11.117 22.062 35.875 1 98.25 448 GLY B O 1
ATOM 8621 N N . ARG B 1 449 ? 12.266 21.641 34.062 1 98.38 449 ARG B N 1
ATOM 8622 C CA . ARG B 1 449 ? 11.086 21.688 33.219 1 98.38 449 ARG B CA 1
ATOM 8623 C C . ARG B 1 449 ? 10.375 20.328 33.156 1 98.38 449 ARG B C 1
ATOM 8625 O O . ARG B 1 449 ? 11.031 19.281 33.094 1 98.38 449 ARG B O 1
ATOM 8632 N N . ARG B 1 450 ? 9.039 20.344 33.156 1 98.75 450 ARG B N 1
ATOM 8633 C CA . ARG B 1 450 ? 8.227 19.141 33 1 98.75 450 ARG B CA 1
ATOM 8634 C C . ARG B 1 450 ? 8.086 18.766 31.531 1 98.75 450 ARG B C 1
ATOM 8636 O O . ARG B 1 450 ? 7.996 17.578 31.203 1 98.75 450 ARG B O 1
ATOM 8643 N N . PHE B 1 451 ? 8.094 19.766 30.688 1 98.75 451 PHE B N 1
ATOM 8644 C CA . PHE B 1 451 ? 7.848 19.594 29.266 1 98.75 451 PHE B CA 1
ATOM 8645 C C . PHE B 1 451 ? 9 20.172 28.453 1 98.75 451 PHE B C 1
ATOM 8647 O O . PHE B 1 451 ? 9.523 21.234 28.766 1 98.75 451 PHE B O 1
ATOM 8654 N N . SER B 1 452 ? 9.336 19.469 27.375 1 98.62 452 SER B N 1
ATOM 8655 C CA . SER B 1 452 ? 10.328 20.031 26.453 1 98.62 452 SER B CA 1
ATOM 8656 C C . SER B 1 452 ? 9.734 21.172 25.641 1 98.62 452 SER B C 1
ATOM 8658 O O . SER B 1 452 ? 10.43 22.141 25.312 1 98.62 452 SER B O 1
ATOM 8660 N N . HIS B 1 453 ? 8.516 21.016 25.266 1 98.62 453 HIS B N 1
ATOM 8661 C CA . HIS B 1 453 ? 7.762 22.016 24.516 1 98.62 453 HIS B CA 1
ATOM 8662 C C . HIS B 1 453 ? 6.336 22.125 25.031 1 98.62 453 HIS B C 1
ATOM 8664 O O . HIS B 1 453 ? 5.762 21.156 25.516 1 98.62 453 HIS B O 1
ATOM 8670 N N . MET B 1 454 ? 5.719 23.359 24.797 1 98.69 454 MET B N 1
ATOM 8671 C CA . MET B 1 454 ? 4.398 23.516 25.406 1 98.69 454 MET B CA 1
ATOM 8672 C C . MET B 1 454 ? 3.418 24.156 24.422 1 98.69 454 MET B C 1
ATOM 8674 O O . MET B 1 454 ? 2.205 24.094 24.625 1 98.69 454 MET B O 1
ATOM 8678 N N . THR B 1 455 ? 3.945 24.766 23.359 1 98.69 455 THR B N 1
ATOM 8679 C CA . THR B 1 455 ? 3.002 25.547 22.578 1 98.69 455 THR B CA 1
ATOM 8680 C C . THR B 1 455 ? 3.068 25.156 21.109 1 98.69 455 THR B C 1
ATOM 8682 O O . THR B 1 455 ? 4.156 24.938 20.562 1 98.69 455 THR B O 1
ATOM 8685 N N . ALA B 1 456 ? 1.961 24.969 20.453 1 98.69 456 ALA B N 1
ATOM 8686 C CA . ALA B 1 456 ? 1.723 24.719 19.047 1 98.69 456 ALA B CA 1
ATOM 8687 C C . ALA B 1 456 ? 0.32 25.156 18.625 1 98.69 456 ALA B C 1
ATOM 8689 O O . ALA B 1 456 ? -0.656 24.875 19.328 1 98.69 456 ALA B O 1
ATOM 8690 N N . ILE B 1 457 ? 0.167 25.875 17.531 1 98.62 457 ILE B N 1
ATOM 8691 C CA . ILE B 1 457 ? -1.147 26.359 17.141 1 98.62 457 ILE B CA 1
ATOM 8692 C C . ILE B 1 457 ? -1.674 25.531 15.961 1 98.62 457 ILE B C 1
ATOM 8694 O O . ILE B 1 457 ? -1.237 25.719 14.828 1 98.62 457 ILE B O 1
ATOM 8698 N N . ALA B 1 458 ? -2.67 24.719 16.234 1 97.62 458 ALA B N 1
ATOM 8699 C CA . ALA B 1 458 ? -3.293 23.859 15.234 1 97.62 458 ALA B CA 1
ATOM 8700 C C . ALA B 1 458 ? -4.285 24.641 14.375 1 97.62 458 ALA B C 1
ATOM 8702 O O . ALA B 1 458 ? -4.598 25.797 14.68 1 97.62 458 ALA B O 1
ATOM 8703 N N . PRO B 1 459 ? -4.762 24.109 13.281 1 95.19 459 PRO B N 1
ATOM 8704 C CA . PRO B 1 459 ? -5.688 24.828 12.398 1 95.19 459 PRO B CA 1
ATOM 8705 C C . PRO B 1 459 ? -7.062 25.031 13.023 1 95.19 459 PRO B C 1
ATOM 8707 O O . PRO B 1 459 ? -7.727 26.031 12.742 1 95.19 459 PRO B O 1
ATOM 8710 N N . ASN B 1 460 ? -7.531 24.062 13.875 1 95.31 460 ASN B N 1
ATOM 8711 C CA . ASN B 1 460 ? -8.773 24.188 14.633 1 95.31 460 ASN B CA 1
ATOM 8712 C C . ASN B 1 460 ? -9.977 24.375 13.711 1 95.31 460 ASN B C 1
ATOM 8714 O O . ASN B 1 460 ? -10.828 25.234 13.953 1 95.31 460 ASN B O 1
ATOM 8718 N N . ALA B 1 461 ? -10.055 23.672 12.633 1 88.69 461 ALA B N 1
ATOM 8719 C CA . ALA B 1 461 ? -11.141 23.859 11.672 1 88.69 461 ALA B CA 1
ATOM 8720 C C . ALA B 1 461 ? -12.484 23.469 12.297 1 88.69 461 ALA B C 1
ATOM 8722 O O . ALA B 1 461 ? -13.43 24.266 12.266 1 88.69 461 ALA B O 1
ATOM 8723 N N . THR B 1 462 ? -12.586 22.375 12.906 1 88.88 462 THR B N 1
ATOM 8724 C CA . THR B 1 462 ? -13.844 21.891 13.469 1 88.88 462 THR B CA 1
ATOM 8725 C C . THR B 1 462 ? -14.039 22.422 14.891 1 88.88 462 THR B C 1
ATOM 8727 O O . THR B 1 462 ? -15.156 22.781 15.273 1 88.88 462 THR B O 1
ATOM 8730 N N . SER B 1 463 ? -12.984 22.5 15.602 1 94.12 463 SER B N 1
ATOM 8731 C CA . SER B 1 463 ? -13.086 22.953 16.984 1 94.12 463 SER B CA 1
ATOM 8732 C C . SER B 1 463 ? -13.578 24.391 17.062 1 94.12 463 SER B C 1
ATOM 8734 O O . SER B 1 463 ? -14.297 24.766 17.984 1 94.12 463 SER B O 1
ATOM 8736 N N . SER B 1 464 ? -13.227 25.219 16.078 1 95.5 464 SER B N 1
ATOM 8737 C CA . SER B 1 464 ? -13.664 26.609 16.078 1 95.5 464 SER B CA 1
ATOM 8738 C C . SER B 1 464 ? -15.18 26.703 15.898 1 95.5 464 SER B C 1
ATOM 8740 O O . SER B 1 464 ? -15.82 27.594 16.469 1 95.5 464 SER B O 1
ATOM 8742 N N . ILE B 1 465 ? -15.695 25.766 15.156 1 93.25 465 ILE B N 1
ATOM 8743 C CA . ILE B 1 465 ? -17.141 25.719 14.938 1 93.25 465 ILE B CA 1
ATOM 8744 C C . ILE B 1 465 ? -17.844 25.281 16.219 1 93.25 465 ILE B C 1
ATOM 8746 O O . ILE B 1 465 ? -18.812 25.906 16.641 1 93.25 465 ILE B O 1
ATOM 8750 N N . ILE B 1 466 ? -17.297 24.359 16.875 1 94.69 466 ILE B N 1
ATOM 8751 C CA . ILE B 1 466 ? -17.891 23.797 18.078 1 94.69 466 ILE B CA 1
ATOM 8752 C C . ILE B 1 466 ? -17.828 24.812 19.203 1 94.69 466 ILE B C 1
ATOM 8754 O O . ILE B 1 466 ? -18.766 24.922 20 1 94.69 466 ILE B O 1
ATOM 8758 N N . MET B 1 467 ? -16.734 25.531 19.266 1 95.44 467 MET B N 1
ATOM 8759 C CA . MET B 1 467 ? -16.516 26.469 20.344 1 95.44 467 MET B CA 1
ATOM 8760 C C . MET B 1 467 ? -17.188 27.812 20.047 1 95.44 467 MET B C 1
ATOM 8762 O O . MET B 1 467 ? -16.594 28.859 20.203 1 95.44 467 MET B O 1
ATOM 8766 N N . GLY B 1 468 ? -18.422 27.766 19.547 1 92.06 468 GLY B N 1
ATOM 8767 C CA . GLY B 1 468 ? -19.266 28.938 19.391 1 92.06 468 GLY B CA 1
ATOM 8768 C C . GLY B 1 468 ? -19.016 29.688 18.094 1 92.06 468 GLY B C 1
ATOM 8769 O O . GLY B 1 468 ? -19.078 30.906 18.062 1 92.06 468 GLY B O 1
ATOM 8770 N N . ASN B 1 469 ? -18.594 28.984 17.062 1 92.44 469 ASN B N 1
ATOM 8771 C CA . ASN B 1 469 ? -18.375 29.578 15.75 1 92.44 469 ASN B CA 1
ATOM 8772 C C . ASN B 1 469 ? -17.406 30.75 15.828 1 92.44 469 ASN B C 1
ATOM 8774 O O . ASN B 1 469 ? -17.734 31.859 15.383 1 92.44 469 ASN B O 1
ATOM 8778 N N . THR B 1 470 ? -16.312 30.531 16.453 1 95.81 470 THR B N 1
ATOM 8779 C CA . THR B 1 470 ? -15.211 31.5 16.453 1 95.81 470 THR B CA 1
ATOM 8780 C C . THR B 1 470 ? -14.297 31.281 15.25 1 95.81 470 THR B C 1
ATOM 8782 O O . THR B 1 470 ? -14.516 30.359 14.453 1 95.81 470 THR B O 1
ATOM 8785 N N . SER B 1 471 ? -13.375 32.281 14.984 1 96.69 471 SER B N 1
ATOM 8786 C CA . SER B 1 471 ? -12.461 32.094 13.859 1 96.69 471 SER B CA 1
ATOM 8787 C C . SER B 1 471 ? -11.492 30.938 14.109 1 96.69 471 SER B C 1
ATOM 8789 O O . SER B 1 471 ? -11.086 30.703 15.25 1 96.69 471 SER B O 1
ATOM 8791 N N . PRO B 1 472 ? -11.148 30.172 13.07 1 96.44 472 PRO B N 1
ATOM 8792 C CA . PRO B 1 472 ? -10.219 29.062 13.258 1 96.44 472 PRO B CA 1
ATOM 8793 C C . PRO B 1 472 ? -8.781 29.531 13.523 1 96.44 472 PRO B C 1
ATOM 8795 O O . PRO B 1 472 ? -8.312 30.469 12.883 1 96.44 472 PRO B O 1
ATOM 8798 N N . SER B 1 473 ? -8.141 28.875 14.453 1 97.25 473 SER B N 1
ATOM 8799 C CA . SER B 1 473 ? -6.734 29.156 14.719 1 97.25 473 SER B CA 1
ATOM 8800 C C . SER B 1 473 ? -6.484 30.641 14.859 1 97.25 473 SER B C 1
ATOM 8802 O O . SER B 1 473 ? -7.215 31.344 15.57 1 97.25 473 SER B O 1
ATOM 8804 N N . CYS B 1 474 ? -5.465 31.125 14.297 1 98.06 474 CYS B N 1
ATOM 8805 C CA . CYS B 1 474 ? -5.188 32.562 14.203 1 98.06 474 CYS B CA 1
ATOM 8806 C C . CYS B 1 474 ? -5.504 33.094 12.812 1 98.06 474 CYS B C 1
ATOM 8808 O O . CYS B 1 474 ? -5.043 34.156 12.43 1 98.06 474 CYS B O 1
ATOM 8810 N N . GLU B 1 475 ? -6.328 32.312 12.094 1 96.19 475 GLU B N 1
ATOM 8811 C CA . GLU B 1 475 ? -6.645 32.625 10.703 1 96.19 475 GLU B CA 1
ATOM 8812 C C . GLU B 1 475 ? -7.938 33.438 10.602 1 96.19 475 GLU B C 1
ATOM 8814 O O . GLU B 1 475 ? -8.773 33.406 11.516 1 96.19 475 GLU B O 1
ATOM 8819 N N . PRO B 1 476 ? -8.062 34.188 9.477 1 96.81 476 PRO B N 1
ATOM 8820 C CA . PRO B 1 476 ? -9.289 34.969 9.289 1 96.81 476 PRO B CA 1
ATOM 8821 C C . PRO B 1 476 ? -10.492 34.062 8.969 1 96.81 476 PRO B C 1
ATOM 8823 O O . PRO B 1 476 ? -10.32 32.938 8.531 1 96.81 476 PRO B O 1
ATOM 8826 N N . PHE B 1 477 ? -11.641 34.719 9.195 1 96.06 477 PHE B N 1
ATOM 8827 C CA . PHE B 1 477 ? -12.859 34.062 8.695 1 96.06 477 PHE B CA 1
ATOM 8828 C C . PHE B 1 477 ? -12.852 34 7.176 1 96.06 477 PHE B C 1
ATOM 8830 O O . PHE B 1 477 ? -12.438 34.938 6.508 1 96.06 477 PHE B O 1
ATOM 8837 N N . ARG B 1 478 ? -13.297 32.906 6.691 1 92.56 478 ARG B N 1
ATOM 8838 C CA . ARG B 1 478 ? -13.406 32.781 5.242 1 92.56 478 ARG B CA 1
ATOM 8839 C C . ARG B 1 478 ? -14.547 33.625 4.695 1 92.56 478 ARG B C 1
ATOM 8841 O O . ARG B 1 478 ? -14.453 34.156 3.594 1 92.56 478 ARG B O 1
ATOM 8848 N N . ALA B 1 479 ? -15.633 33.625 5.426 1 94.88 479 ALA B N 1
ATOM 8849 C CA . ALA B 1 479 ? -16.844 34.375 5.062 1 94.88 479 ALA B CA 1
ATOM 8850 C C . ALA B 1 479 ? -17.625 34.812 6.305 1 94.88 479 ALA B C 1
ATOM 8852 O O . ALA B 1 479 ? -17.531 34.156 7.352 1 94.88 479 ALA B O 1
ATOM 8853 N N . ASN B 1 480 ? -18.359 35.875 6.094 1 97.44 480 ASN B N 1
ATOM 8854 C CA . ASN B 1 480 ? -19.125 36.344 7.234 1 97.44 480 ASN B CA 1
ATOM 8855 C C . ASN B 1 480 ? -20.453 35.625 7.363 1 97.44 480 ASN B C 1
ATOM 8857 O O . ASN B 1 480 ? -21.109 35.688 8.414 1 97.44 480 ASN B O 1
ATOM 8861 N N . ILE B 1 481 ? -20.844 34.969 6.332 1 95.5 481 ILE B N 1
ATOM 8862 C CA . ILE B 1 481 ? -22 34.094 6.316 1 95.5 481 ILE B CA 1
ATOM 8863 C C . ILE B 1 481 ? -21.734 32.938 5.359 1 95.5 481 ILE B C 1
ATOM 8865 O O . ILE B 1 481 ? -21.156 33.125 4.293 1 95.5 481 ILE B O 1
ATOM 8869 N N . TYR B 1 482 ? -22.031 31.766 5.781 1 88.94 482 TYR B N 1
ATOM 8870 C CA . TYR B 1 482 ? -21.891 30.625 4.883 1 88.94 482 TYR B CA 1
ATOM 8871 C C . TYR B 1 482 ? -22.812 29.484 5.297 1 88.94 482 TYR B C 1
ATOM 8873 O O . TYR B 1 482 ? -23.297 29.438 6.43 1 88.94 482 TYR B O 1
ATOM 8881 N N . LYS B 1 483 ? -23.047 28.641 4.336 1 88.88 483 LYS B N 1
ATOM 8882 C CA . LYS B 1 483 ? -23.859 27.453 4.551 1 88.88 483 LYS B CA 1
ATOM 8883 C C . LYS B 1 483 ? -22.984 26.203 4.68 1 88.88 483 LYS B C 1
ATOM 8885 O O . LYS B 1 483 ? -22.016 26.047 3.949 1 88.88 483 LYS B O 1
ATOM 8890 N N . GLN B 1 484 ? -23.281 25.422 5.668 1 85.56 484 GLN B N 1
ATOM 8891 C CA . GLN B 1 484 ? -22.609 24.141 5.832 1 85.56 484 GLN B CA 1
ATOM 8892 C C . GLN B 1 484 ? -23.594 22.984 5.887 1 85.56 484 GLN B C 1
ATOM 8894 O O . GLN B 1 484 ? -24.594 23.047 6.621 1 85.56 484 GLN B O 1
ATOM 8899 N N . ASP B 1 485 ? -23.234 22 4.996 1 79.62 485 ASP B N 1
ATOM 8900 C CA . ASP B 1 485 ? -24.078 20.812 4.965 1 79.62 485 ASP B CA 1
ATOM 8901 C C . ASP B 1 485 ? -23.516 19.719 5.855 1 79.62 485 ASP B C 1
ATOM 8903 O O . ASP B 1 485 ? -22.312 19.469 5.867 1 79.62 485 ASP B O 1
ATOM 8907 N N . THR B 1 486 ? -24.312 19.234 6.707 1 74.94 486 THR B N 1
ATOM 8908 C CA . THR B 1 486 ? -23.984 18.078 7.523 1 74.94 486 THR B CA 1
ATOM 8909 C C . THR B 1 486 ? -24.906 16.906 7.195 1 74.94 486 THR B C 1
ATOM 8911 O O . THR B 1 486 ? -25.859 17.062 6.43 1 74.94 486 THR B O 1
ATOM 8914 N N . ILE B 1 487 ? -24.609 15.758 7.68 1 69.38 487 ILE B N 1
ATOM 8915 C CA . ILE B 1 487 ? -25.453 14.57 7.48 1 69.38 487 ILE B CA 1
ATOM 8916 C C . ILE B 1 487 ? -26.859 14.852 7.98 1 69.38 487 ILE B C 1
ATOM 8918 O O . ILE B 1 487 ? -27.844 14.336 7.422 1 69.38 487 ILE B O 1
ATOM 8922 N N . SER B 1 488 ? -27 15.781 8.922 1 76.94 488 SER B N 1
ATOM 8923 C CA . SER B 1 488 ? -28.281 16.031 9.586 1 76.94 488 SER B CA 1
ATOM 8924 C C . SER B 1 488 ? -29 17.203 8.953 1 76.94 488 SER B C 1
ATOM 8926 O O . SER B 1 488 ? -30.141 17.5 9.32 1 76.94 488 SER B O 1
ATOM 8928 N N . GLY B 1 489 ? -28.297 17.859 8.047 1 82.94 489 GLY B N 1
ATOM 8929 C CA . GLY B 1 489 ? -28.969 18.969 7.398 1 82.94 489 GLY B CA 1
ATOM 8930 C C . GLY B 1 489 ? -28.047 20.125 7.051 1 82.94 489 GLY B C 1
ATOM 8931 O O . GLY B 1 489 ? -26.828 20.016 7.238 1 82.94 489 GLY B O 1
ATOM 8932 N N . SER B 1 490 ? -28.75 21.141 6.539 1 87.69 490 SER B N 1
ATOM 8933 C CA . SER B 1 490 ? -28.016 22.328 6.133 1 87.69 490 SER B CA 1
ATOM 8934 C C . SER B 1 490 ? -28.156 23.453 7.164 1 87.69 490 SER B C 1
ATOM 8936 O O . SER B 1 490 ? -29.25 23.719 7.652 1 87.69 490 SER B O 1
ATOM 8938 N N . PHE B 1 491 ? -27.078 24.109 7.527 1 90.31 491 PHE B N 1
ATOM 8939 C CA . PHE B 1 491 ? -27.047 25.141 8.547 1 90.31 491 PHE B CA 1
ATOM 8940 C C . PHE B 1 491 ? -26.406 26.422 8.008 1 90.31 491 PHE B C 1
ATOM 8942 O O . PHE B 1 491 ? -25.391 26.359 7.312 1 90.31 491 PHE B O 1
ATOM 8949 N N . VAL B 1 492 ? -27.031 27.469 8.273 1 89.81 492 VAL B N 1
ATOM 8950 C CA . VAL B 1 492 ? -26.453 28.75 7.934 1 89.81 492 VAL B CA 1
ATOM 8951 C C . VAL B 1 492 ? -25.719 29.328 9.148 1 89.81 492 VAL B C 1
ATOM 8953 O O . VAL B 1 492 ? -26.266 29.359 10.25 1 89.81 492 VAL B O 1
ATOM 8956 N N . THR B 1 493 ? -24.562 29.734 8.945 1 91.75 493 THR B N 1
ATOM 8957 C CA . THR B 1 493 ? -23.734 30.281 10.016 1 91.75 493 THR B CA 1
ATOM 8958 C C . THR B 1 493 ? -23.422 31.766 9.773 1 91.75 493 THR B C 1
ATOM 8960 O O . THR B 1 493 ? -23.125 32.156 8.641 1 91.75 493 THR B O 1
ATOM 8963 N N . TYR B 1 494 ? -23.547 32.531 10.836 1 94.31 494 TYR B N 1
ATOM 8964 C CA . TYR B 1 494 ? -23.312 33.969 10.781 1 94.31 494 TYR B CA 1
ATOM 8965 C C . TYR B 1 494 ? -22.125 34.344 11.648 1 94.31 494 TYR B C 1
ATOM 8967 O O . TYR B 1 494 ? -21.922 33.812 12.734 1 94.31 494 TYR B O 1
ATOM 8975 N N . ASN B 1 495 ? -21.297 35.25 11.125 1 96.5 495 ASN B N 1
ATOM 8976 C CA . ASN B 1 495 ? -20.312 35.875 12.008 1 96.5 495 ASN B CA 1
ATOM 8977 C C . ASN B 1 495 ? -20.984 36.562 13.203 1 96.5 495 ASN B C 1
ATOM 8979 O O . ASN B 1 495 ? -21.766 37.5 13.039 1 96.5 495 ASN B O 1
ATOM 8983 N N . LYS B 1 496 ? -20.672 36.188 14.359 1 94.75 496 LYS B N 1
ATOM 8984 C CA . LYS B 1 496 ? -21.422 36.594 15.547 1 94.75 496 LYS B CA 1
ATOM 8985 C C . LYS B 1 496 ? -21.203 38.062 15.883 1 94.75 496 LYS B C 1
ATOM 8987 O O . LYS B 1 496 ? -22.125 38.719 16.359 1 94.75 496 LYS B O 1
ATOM 8992 N N . HIS B 1 497 ? -20.047 38.531 15.664 1 96.81 497 HIS B N 1
ATOM 8993 C CA . HIS B 1 497 ? -19.781 39.938 15.977 1 96.81 497 HIS B CA 1
ATOM 8994 C C . HIS B 1 497 ? -20.438 40.844 14.961 1 96.81 497 HIS B C 1
ATOM 8996 O O . HIS B 1 497 ? -20.938 41.938 15.328 1 96.81 497 HIS B O 1
ATOM 9002 N N . LEU B 1 498 ? -20.438 40.469 13.688 1 97.62 498 LEU B N 1
ATOM 9003 C CA . LEU B 1 498 ? -21.156 41.219 12.68 1 97.62 498 LEU B CA 1
ATOM 9004 C C . LEU B 1 498 ? -22.672 41.188 12.938 1 97.62 498 LEU B C 1
ATOM 9006 O O . LEU B 1 498 ? -23.359 42.188 12.742 1 97.62 498 LEU B O 1
ATOM 9010 N N . LYS B 1 499 ? -23.094 40.062 13.289 1 96.25 499 LYS B N 1
ATOM 9011 C CA . LYS B 1 499 ? -24.5 39.906 13.602 1 96.25 499 LYS B CA 1
ATOM 9012 C C . LYS B 1 499 ? -24.938 40.875 14.695 1 96.25 499 LYS B C 1
ATOM 9014 O O . LYS B 1 499 ? -25.969 41.531 14.57 1 96.25 499 LYS B O 1
ATOM 9019 N N . ARG B 1 500 ? -24.234 40.969 15.727 1 95.31 500 ARG B N 1
ATOM 9020 C CA . ARG B 1 500 ? -24.531 41.875 16.828 1 95.31 500 ARG B CA 1
ATOM 9021 C C . ARG B 1 500 ? -24.562 43.312 16.328 1 95.31 500 ARG B C 1
ATOM 9023 O O . ARG B 1 500 ? -25.453 44.094 16.688 1 95.31 500 ARG B O 1
ATOM 9030 N N . LEU B 1 501 ? -23.562 43.625 15.531 1 96.62 501 LEU B N 1
ATOM 9031 C CA . LEU B 1 501 ? -23.469 45 14.992 1 96.62 501 LEU B CA 1
ATOM 9032 C C . LEU B 1 501 ? -24.688 45.312 14.141 1 96.62 501 LEU B C 1
ATOM 9034 O O . LEU B 1 501 ? -25.266 46.406 14.273 1 96.62 501 LEU B O 1
ATOM 9038 N N . LEU B 1 502 ? -25.094 44.438 13.281 1 96.69 502 LEU B N 1
ATOM 9039 C CA . LEU B 1 502 ? -26.219 44.656 12.375 1 96.69 502 LEU B CA 1
ATOM 9040 C C . LEU B 1 502 ? -27.531 44.688 13.141 1 96.69 502 LEU B C 1
ATOM 9042 O O . LEU B 1 502 ? -28.453 45.406 12.773 1 96.69 502 LEU B O 1
ATOM 9046 N N . GLU B 1 503 ? -27.609 43.906 14.156 1 95.94 503 GLU B N 1
ATOM 9047 C CA . GLU B 1 503 ? -28.812 43.938 14.984 1 95.94 503 GLU B CA 1
ATOM 9048 C C . GLU B 1 503 ? -28.984 45.281 15.672 1 95.94 503 GLU B C 1
ATOM 9050 O O . GLU B 1 503 ? -30.109 45.75 15.828 1 95.94 503 GLU B O 1
ATOM 9055 N N . GLU B 1 504 ? -27.969 45.844 16.078 1 94.94 504 GLU B N 1
ATOM 9056 C CA . GLU B 1 504 ? -28.016 47.156 16.719 1 94.94 504 GLU B CA 1
ATOM 9057 C C . GLU B 1 504 ? -28.328 48.25 15.703 1 94.94 504 GLU B C 1
ATOM 9059 O O . GLU B 1 504 ? -29.094 49.156 15.992 1 94.94 504 GLU B O 1
ATOM 9064 N N . ARG B 1 505 ? -27.859 48.125 14.5 1 94.44 505 ARG B N 1
ATOM 9065 C CA . ARG B 1 505 ? -27.922 49.188 13.492 1 94.44 505 ARG B CA 1
ATOM 9066 C C . ARG B 1 505 ? -29.219 49.094 12.688 1 94.44 505 ARG B C 1
ATOM 9068 O O . ARG B 1 505 ? -29.766 50.094 12.258 1 94.44 505 ARG B O 1
ATOM 9075 N N . ILE B 1 506 ? -29.641 47.875 12.539 1 95.88 506 ILE B N 1
ATOM 9076 C CA . ILE B 1 506 ? -30.828 47.625 11.734 1 95.88 506 ILE B CA 1
ATOM 9077 C C . ILE B 1 506 ? -31.859 46.844 12.562 1 95.88 506 ILE B C 1
ATOM 9079 O O . ILE B 1 506 ? -31.969 45.625 12.461 1 95.88 506 ILE B O 1
ATOM 9083 N N . PRO B 1 507 ? -32.719 47.594 13.227 1 92.62 507 PRO B N 1
ATOM 9084 C CA . PRO B 1 507 ? -33.688 46.906 14.125 1 92.62 507 PRO B CA 1
ATOM 9085 C C . PRO B 1 507 ? -34.75 46.156 13.375 1 92.62 507 PRO B C 1
ATOM 9087 O O . PRO B 1 507 ? -35.281 45.156 13.898 1 92.62 507 PRO B O 1
ATOM 9090 N N . ASP B 1 508 ? -34.969 46.562 12.117 1 95.38 508 ASP B N 1
ATOM 9091 C CA . ASP B 1 508 ? -35.969 45.844 11.32 1 95.38 508 ASP B CA 1
ATOM 9092 C C . ASP B 1 508 ? -35.438 44.5 10.828 1 95.38 508 ASP B C 1
ATOM 9094 O O . ASP B 1 508 ? -34.469 44.438 10.07 1 95.38 508 ASP B O 1
ATOM 9098 N N . ASN B 1 509 ? -36.188 43.531 11.242 1 94.62 509 ASN B N 1
ATOM 9099 C CA . ASN B 1 509 ? -35.75 42.156 10.938 1 94.62 509 ASN B CA 1
ATOM 9100 C C . ASN B 1 509 ? -35.75 41.906 9.43 1 94.62 509 ASN B C 1
ATOM 9102 O O . ASN B 1 509 ? -34.844 41.25 8.922 1 94.62 509 ASN B O 1
ATOM 9106 N N . GLN B 1 510 ? -36.688 42.375 8.75 1 95.56 510 GLN B N 1
ATOM 9107 C CA . GLN B 1 510 ? -36.781 42.156 7.309 1 95.56 510 GLN B CA 1
ATOM 9108 C C . GLN B 1 510 ? -35.625 42.875 6.578 1 95.56 510 GLN B C 1
ATOM 9110 O O . GLN B 1 510 ? -35.062 42.312 5.641 1 95.56 510 GLN B O 1
ATOM 9115 N N . ALA B 1 511 ? -35.406 44.031 7.039 1 95.19 511 ALA B N 1
ATOM 9116 C CA . ALA B 1 511 ? -34.312 44.781 6.449 1 95.19 511 ALA B CA 1
ATOM 9117 C C . ALA B 1 511 ? -32.969 44.094 6.711 1 95.19 511 ALA B C 1
ATOM 9119 O O . ALA B 1 511 ? -32.094 44.094 5.836 1 95.19 511 ALA B O 1
ATOM 9120 N N . ARG B 1 512 ? -32.812 43.656 7.891 1 96.12 512 ARG B N 1
ATOM 9121 C CA . ARG B 1 512 ? -31.578 42.969 8.266 1 96.12 512 ARG B CA 1
ATOM 9122 C C . ARG B 1 512 ? -31.391 41.688 7.438 1 96.12 512 ARG B C 1
ATOM 9124 O O . ARG B 1 512 ? -30.266 41.375 7.023 1 96.12 512 ARG B O 1
ATOM 9131 N N . GLU B 1 513 ? -32.438 40.969 7.148 1 95.88 513 GLU B N 1
ATOM 9132 C CA . GLU B 1 513 ? -32.406 39.75 6.336 1 95.88 513 GLU B CA 1
ATOM 9133 C C . GLU B 1 513 ? -31.953 40.062 4.906 1 95.88 513 GLU B C 1
ATOM 9135 O O . GLU B 1 513 ? -31.266 39.281 4.27 1 95.88 513 GLU B O 1
ATOM 9140 N N . ARG B 1 514 ? -32.375 41.156 4.453 1 96 514 ARG B N 1
ATOM 9141 C CA . ARG B 1 514 ? -31.953 41.562 3.117 1 96 514 ARG B CA 1
ATOM 9142 C C . ARG B 1 514 ? -30.453 41.844 3.066 1 96 514 ARG B C 1
ATOM 9144 O O . ARG B 1 514 ? -29.797 41.562 2.062 1 96 514 ARG B O 1
ATOM 9151 N N . VAL B 1 515 ? -30.016 42.438 4.121 1 96.94 515 VAL B N 1
ATOM 9152 C CA . VAL B 1 515 ? -28.578 42.719 4.203 1 96.94 515 VAL B CA 1
ATOM 9153 C C . VAL B 1 515 ? -27.797 41.406 4.238 1 96.94 515 VAL B C 1
ATOM 9155 O O . VAL B 1 515 ? -26.797 41.25 3.533 1 96.94 515 VAL B O 1
ATOM 9158 N N . TRP B 1 516 ? -28.219 40.438 5.035 1 96.75 516 TRP B N 1
ATOM 9159 C CA . TRP B 1 516 ? -27.547 39.125 5.113 1 96.75 516 TRP B CA 1
ATOM 9160 C C . TRP B 1 516 ? -27.578 38.406 3.764 1 96.75 516 TRP B C 1
ATOM 9162 O O . TRP B 1 516 ? -26.609 37.781 3.369 1 96.75 516 TRP B O 1
ATOM 9172 N N . SER B 1 517 ? -28.703 38.5 3.072 1 96.06 517 SER B N 1
ATOM 9173 C CA . SER B 1 517 ? -28.812 37.938 1.738 1 96.06 517 SER B CA 1
ATOM 9174 C C . SER B 1 517 ? -27.812 38.562 0.776 1 96.06 517 SER B C 1
ATOM 9176 O O . SER B 1 517 ? -27.219 37.875 -0.054 1 96.06 517 SER B O 1
ATOM 9178 N N . SER B 1 518 ? -27.703 39.812 0.915 1 96.5 518 SER B N 1
ATOM 9179 C CA . SER B 1 518 ? -26.734 40.531 0.082 1 96.5 518 SER B CA 1
ATOM 9180 C C . SER B 1 518 ? -25.312 40.062 0.373 1 96.5 518 SER B C 1
ATOM 9182 O O . SER B 1 518 ? -24.516 39.875 -0.548 1 96.5 518 SER B O 1
ATOM 9184 N N . ILE B 1 519 ? -24.953 39.906 1.621 1 97.25 519 ILE B N 1
ATOM 9185 C CA . ILE B 1 519 ? -23.641 39.438 2.023 1 97.25 519 ILE B CA 1
ATOM 9186 C C . ILE B 1 519 ? -23.391 38.031 1.459 1 97.25 519 ILE B C 1
ATOM 9188 O O . ILE B 1 519 ? -22.312 37.75 0.938 1 97.25 519 ILE B O 1
ATOM 9192 N N . LYS B 1 520 ? -24.375 37.188 1.572 1 95 520 LYS B N 1
ATOM 9193 C CA . LYS B 1 520 ? -24.281 35.812 1.044 1 95 520 LYS B CA 1
ATOM 9194 C C . LYS B 1 520 ? -24.016 35.844 -0.459 1 95 520 LYS B C 1
ATOM 9196 O O . LYS B 1 520 ? -23.219 35.031 -0.96 1 95 520 LYS B O 1
ATOM 9201 N N . MET B 1 521 ? -24.641 36.75 -1.184 1 94.75 521 MET B N 1
ATOM 9202 C CA . MET B 1 521 ? -24.5 36.844 -2.635 1 94.75 521 MET B CA 1
ATOM 9203 C C . MET B 1 521 ? -23.125 37.375 -3.018 1 94.75 521 MET B C 1
ATOM 9205 O O . MET B 1 521 ? -22.719 37.281 -4.176 1 94.75 521 MET B O 1
ATOM 9209 N N . HIS B 1 522 ? -22.5 38 -2.082 1 95.5 522 HIS B N 1
ATOM 9210 C CA . HIS B 1 522 ? -21.156 38.531 -2.318 1 95.5 522 HIS B CA 1
ATOM 9211 C C . HIS B 1 522 ? -20.109 37.656 -1.609 1 95.5 522 HIS B C 1
ATOM 9213 O O . HIS B 1 522 ? -19.156 38.188 -1.042 1 95.5 522 HIS B O 1
ATOM 9219 N N . ASP B 1 523 ? -20.328 36.406 -1.495 1 92.25 523 ASP B N 1
ATOM 9220 C CA . ASP B 1 523 ? -19.422 35.375 -0.985 1 92.25 523 ASP B CA 1
ATOM 9221 C C . ASP B 1 523 ? -18.969 35.719 0.44 1 92.25 523 ASP B C 1
ATOM 9223 O O . ASP B 1 523 ? -17.812 35.5 0.793 1 92.25 523 ASP B O 1
ATOM 9227 N N . GLY B 1 524 ? -19.859 36.375 1.189 1 96.31 524 GLY B N 1
ATOM 9228 C CA . GLY B 1 524 ? -19.609 36.656 2.6 1 96.31 524 GLY B CA 1
ATOM 9229 C C . GLY B 1 524 ? -18.953 38 2.854 1 96.31 524 GLY B C 1
ATOM 9230 O O . GLY B 1 524 ? -18.672 38.344 4 1 96.31 524 GLY B O 1
ATOM 9231 N N . SER B 1 525 ? -18.703 38.812 1.784 1 97.19 525 SER B N 1
ATOM 9232 C CA . SER B 1 525 ? -18.047 40.094 1.907 1 97.19 525 SER B CA 1
ATOM 9233 C C . SER B 1 525 ? -19.016 41.188 2.385 1 97.19 525 SER B C 1
ATOM 9235 O O . SER B 1 525 ? -20.219 41.094 2.123 1 97.19 525 SER B O 1
ATOM 9237 N N . VAL B 1 526 ? -18.5 42.188 3.049 1 98.19 526 VAL B N 1
ATOM 9238 C CA . VAL B 1 526 ? -19.344 43.281 3.51 1 98.19 526 VAL B CA 1
ATOM 9239 C C . VAL B 1 526 ? -18.875 44.594 2.863 1 98.19 526 VAL B C 1
ATOM 9241 O O . VAL B 1 526 ? -19.344 45.688 3.213 1 98.19 526 VAL B O 1
ATOM 9244 N N . GLN B 1 527 ? -18.016 44.5 1.952 1 97.5 527 GLN B N 1
ATOM 9245 C CA . GLN B 1 527 ? -17.359 45.688 1.4 1 97.5 527 GLN B CA 1
ATOM 9246 C C . GLN B 1 527 ? -18.328 46.531 0.615 1 97.5 527 GLN B C 1
ATOM 9248 O O . GLN B 1 527 ? -18.156 47.75 0.499 1 97.5 527 GLN B O 1
ATOM 9253 N N . HIS B 1 528 ? -19.406 46 0.15 1 97 528 HIS B N 1
ATOM 9254 C CA . HIS B 1 528 ? -20.359 46.719 -0.688 1 97 528 HIS B CA 1
ATOM 9255 C C . HIS B 1 528 ? -21.438 47.406 0.159 1 97 528 HIS B C 1
ATOM 9257 O O . HIS B 1 528 ? -22.219 48.219 -0.356 1 97 528 HIS B O 1
ATOM 9263 N N . LEU B 1 529 ? -21.438 47.219 1.402 1 97.12 529 LEU B N 1
ATOM 9264 C CA . LEU B 1 529 ? -22.547 47.625 2.248 1 97.12 529 LEU B CA 1
ATOM 9265 C C . LEU B 1 529 ? -22.422 49.125 2.6 1 97.12 529 LEU B C 1
ATOM 9267 O O . LEU B 1 529 ? -21.359 49.562 3.039 1 97.12 529 LEU B O 1
ATOM 9271 N N . ASN B 1 530 ? -23.516 49.812 2.559 1 94.69 530 ASN B N 1
ATOM 9272 C CA . ASN B 1 530 ? -23.547 51.219 2.957 1 94.69 530 ASN B CA 1
ATOM 9273 C C . ASN B 1 530 ? -23.906 51.375 4.434 1 94.69 530 ASN B C 1
ATOM 9275 O O . ASN B 1 530 ? -23.672 52.438 5.023 1 94.69 530 ASN B O 1
ATOM 9279 N N . GLN B 1 531 ? -24.344 50.344 5.043 1 93.12 531 GLN B N 1
ATOM 9280 C CA . GLN B 1 531 ? -24.766 50.375 6.441 1 93.12 531 GLN B CA 1
ATOM 9281 C C . GLN B 1 531 ? -23.562 50.312 7.379 1 93.12 531 GLN B C 1
ATOM 9283 O O . GLN B 1 531 ? -23.703 50.562 8.578 1 93.12 531 GLN B O 1
ATOM 9288 N N . LEU B 1 532 ? -22.406 50.062 6.855 1 96.94 532 LEU B N 1
ATOM 9289 C CA . LEU B 1 532 ? -21.203 49.938 7.68 1 96.94 532 LEU B CA 1
ATOM 9290 C C . LEU B 1 532 ? -20.234 51.062 7.406 1 96.94 532 LEU B C 1
ATOM 9292 O O . LEU B 1 532 ? -20.156 51.562 6.273 1 96.94 532 LEU B O 1
ATOM 9296 N N . THR B 1 533 ? -19.547 51.5 8.375 1 97.31 533 THR B N 1
ATOM 9297 C CA . THR B 1 533 ? -18.5 52.5 8.219 1 97.31 533 THR B CA 1
ATOM 9298 C C . THR B 1 533 ? -17.266 51.875 7.539 1 97.31 533 THR B C 1
ATOM 9300 O O . THR B 1 533 ? -17.156 50.656 7.418 1 97.31 533 THR B O 1
ATOM 9303 N N . VAL B 1 534 ? -16.375 52.719 7.152 1 96.94 534 VAL B N 1
ATOM 9304 C CA . VAL B 1 534 ? -15.141 52.281 6.504 1 96.94 534 VAL B CA 1
ATOM 9305 C C . VAL B 1 534 ? -14.336 51.406 7.465 1 96.94 534 VAL B C 1
ATOM 9307 O O . VAL B 1 534 ? -13.781 50.375 7.059 1 96.94 534 VAL B O 1
ATOM 9310 N N . GLN B 1 535 ? -14.328 51.812 8.656 1 96.94 535 GLN B N 1
ATOM 9311 C CA . GLN B 1 535 ? -13.602 51.062 9.672 1 96.94 535 GLN B CA 1
ATOM 9312 C C . GLN B 1 535 ? -14.242 49.688 9.906 1 96.94 535 GLN B C 1
ATOM 9314 O O . GLN B 1 535 ? -13.539 48.688 10.016 1 96.94 535 GLN B O 1
ATOM 9319 N N . GLU B 1 536 ? -15.523 49.719 9.977 1 97.88 536 GLU B N 1
ATOM 9320 C CA . GLU B 1 536 ? -16.234 48.438 10.188 1 97.88 536 GLU B CA 1
ATOM 9321 C C . GLU B 1 536 ? -16.016 47.5 9.023 1 97.88 536 GLU B C 1
ATOM 9323 O O . GLU B 1 536 ? -15.867 46.281 9.219 1 97.88 536 GLU B O 1
ATOM 9328 N N . LYS B 1 537 ? -15.945 48 7.82 1 98.25 537 LYS B N 1
ATOM 9329 C CA . LYS B 1 537 ? -15.68 47.188 6.641 1 98.25 537 LYS B CA 1
ATOM 9330 C C . LYS B 1 537 ? -14.297 46.562 6.715 1 98.25 537 LYS B C 1
ATOM 9332 O O . LYS B 1 537 ? -14.117 45.406 6.328 1 98.25 537 LYS B O 1
ATOM 9337 N N . LYS B 1 538 ? -13.336 47.281 7.23 1 98.38 538 LYS B N 1
ATOM 9338 C CA . LYS B 1 538 ? -11.984 46.75 7.402 1 98.38 538 LYS B CA 1
ATOM 9339 C C . LYS B 1 538 ? -11.961 45.625 8.461 1 98.38 538 LYS B C 1
ATOM 9341 O O . LYS B 1 538 ? -11.234 44.656 8.32 1 98.38 538 LYS B O 1
ATOM 9346 N N . VAL B 1 539 ? -12.781 45.781 9.477 1 98.62 539 VAL B N 1
ATOM 9347 C CA . VAL B 1 539 ? -12.82 44.844 10.602 1 98.62 539 VAL B CA 1
ATOM 9348 C C . VAL B 1 539 ? -13.375 43.5 10.133 1 98.62 539 VAL B C 1
ATOM 9350 O O . VAL B 1 539 ? -12.914 42.438 10.578 1 98.62 539 VAL B O 1
ATOM 9353 N N . PHE B 1 540 ? -14.297 43.5 9.211 1 98.62 540 PHE B N 1
ATOM 9354 C CA . PHE B 1 540 ? -15.016 42.281 8.859 1 98.62 540 PHE B CA 1
ATOM 9355 C C . PHE B 1 540 ? -14.617 41.812 7.469 1 98.62 540 PHE B C 1
ATOM 9357 O O . PHE B 1 540 ? -15.391 41.125 6.793 1 98.62 540 PHE B O 1
ATOM 9364 N N . LYS B 1 541 ? -13.383 42.188 7.047 1 98.06 541 LYS B N 1
ATOM 9365 C CA . LYS B 1 541 ? -12.836 41.594 5.816 1 98.06 541 LYS B CA 1
ATOM 9366 C C . LYS B 1 541 ? -12.789 40.094 5.883 1 98.06 541 LYS B C 1
ATOM 9368 O O . LYS B 1 541 ? -12.516 39.5 6.938 1 98.06 541 LYS B O 1
ATOM 9373 N N . THR B 1 542 ? -13.086 39.5 4.734 1 95.81 542 THR B N 1
ATOM 9374 C CA . THR B 1 542 ? -12.93 38.062 4.605 1 95.81 542 THR B CA 1
ATOM 9375 C C . THR B 1 542 ? -11.492 37.688 4.238 1 95.81 542 THR B C 1
ATOM 9377 O O . THR B 1 542 ? -10.711 38.562 3.84 1 95.81 542 THR B O 1
ATOM 9380 N N . TRP B 1 543 ? -11.148 36.438 4.402 1 95.19 543 TRP B N 1
ATOM 9381 C CA . TRP B 1 543 ? -9.789 35.969 4.219 1 95.19 543 TRP B CA 1
ATOM 9382 C C . TRP B 1 543 ? -9.234 36.375 2.863 1 95.19 543 TRP B C 1
ATOM 9384 O O . TRP B 1 543 ? -8.133 36.938 2.779 1 95.19 543 TRP B O 1
ATOM 9394 N N . PRO B 1 544 ? -9.945 36.219 1.731 1 91.88 544 PRO B N 1
ATOM 9395 C CA . PRO B 1 544 ? -9.406 36.594 0.423 1 91.88 544 PRO B CA 1
ATOM 9396 C C . PRO B 1 544 ? -9.156 38.094 0.292 1 91.88 544 PRO B C 1
ATOM 9398 O O . PRO B 1 544 ? -8.359 38.5 -0.545 1 91.88 544 PRO B O 1
ATOM 9401 N N . GLU B 1 545 ? -9.766 38.844 1.138 1 94.81 545 GLU B N 1
ATOM 9402 C CA . GLU B 1 545 ? -9.688 40.312 1.048 1 94.81 545 GLU B CA 1
ATOM 9403 C C . GLU B 1 545 ? -8.516 40.844 1.861 1 94.81 545 GLU B C 1
ATOM 9405 O O . GLU B 1 545 ? -8.172 42.031 1.748 1 94.81 545 GLU B O 1
ATOM 9410 N N . ILE B 1 546 ? -7.922 40.031 2.625 1 96.75 546 ILE B N 1
ATOM 9411 C CA . ILE B 1 546 ? -6.887 40.469 3.553 1 96.75 546 ILE B CA 1
ATOM 9412 C C . ILE B 1 546 ? -5.516 40.344 2.893 1 96.75 546 ILE B C 1
ATOM 9414 O O . ILE B 1 546 ? -5.25 39.344 2.193 1 96.75 546 ILE B O 1
ATOM 9418 N N . ASN B 1 547 ? -4.688 41.375 3.121 1 96.25 547 ASN B N 1
ATOM 9419 C CA . ASN B 1 547 ? -3.309 41.312 2.65 1 96.25 547 ASN B CA 1
ATOM 9420 C C . ASN B 1 547 ? -2.543 40.188 3.301 1 96.25 547 ASN B C 1
ATOM 9422 O O . ASN B 1 547 ? -2.314 40.188 4.512 1 96.25 547 ASN B O 1
ATOM 9426 N N . GLN B 1 548 ? -2.086 39.281 2.48 1 96.31 548 GLN B N 1
ATOM 9427 C CA . GLN B 1 548 ? -1.45 38.094 3 1 96.31 548 GLN B CA 1
ATOM 9428 C C . GLN B 1 548 ? -0.135 38.406 3.699 1 96.31 548 GLN B C 1
ATOM 9430 O O . GLN B 1 548 ? 0.289 37.688 4.605 1 96.31 548 GLN B O 1
ATOM 9435 N N . LEU B 1 549 ? 0.517 39.438 3.307 1 97.06 549 LEU B N 1
ATOM 9436 C CA . LEU B 1 549 ? 1.735 39.844 3.99 1 97.06 549 LEU B CA 1
ATOM 9437 C C . LEU B 1 549 ? 1.449 40.219 5.445 1 97.06 549 LEU B C 1
ATOM 9439 O O . LEU B 1 549 ? 2.262 39.938 6.328 1 97.06 549 LEU B O 1
ATOM 9443 N N . SER B 1 550 ? 0.299 40.844 5.707 1 97.75 550 SER B N 1
ATOM 9444 C CA . SER B 1 550 ? -0.088 41.156 7.078 1 97.75 550 SER B CA 1
ATOM 9445 C C . SER B 1 550 ? -0.241 39.875 7.91 1 97.75 550 SER B C 1
ATOM 9447 O O . SER B 1 550 ? 0.176 39.844 9.07 1 97.75 550 SER B O 1
ATOM 9449 N N . LEU B 1 551 ? -0.799 38.938 7.316 1 98 551 LEU B N 1
ATOM 9450 C CA . LEU B 1 551 ? -0.985 37.656 8.008 1 98 551 LEU B CA 1
ATOM 9451 C C . LEU B 1 551 ? 0.357 37 8.312 1 98 551 LEU B C 1
ATOM 9453 O O . LEU B 1 551 ? 0.556 36.469 9.406 1 98 551 LEU B O 1
ATOM 9457 N N . VAL B 1 552 ? 1.256 37.031 7.367 1 98.19 552 VAL B N 1
ATOM 9458 C CA . VAL B 1 552 ? 2.588 36.469 7.539 1 98.19 552 VAL B CA 1
ATOM 9459 C C . VAL B 1 552 ? 3.322 37.219 8.656 1 98.19 552 VAL B C 1
ATOM 9461 O O . VAL B 1 552 ? 3.973 36.594 9.5 1 98.19 552 VAL B O 1
ATOM 9464 N N . MET B 1 553 ? 3.178 38.5 8.672 1 97.75 553 MET B N 1
ATOM 9465 C CA . MET B 1 553 ? 3.871 39.312 9.68 1 97.75 553 MET B CA 1
ATOM 9466 C C . MET B 1 553 ? 3.299 39.031 11.07 1 97.75 553 MET B C 1
ATOM 9468 O O . MET B 1 553 ? 4.043 38.938 12.047 1 97.75 553 MET B O 1
ATOM 9472 N N . LEU B 1 554 ? 2.023 38.938 11.156 1 98.56 554 LEU B N 1
ATOM 9473 C CA . LEU B 1 554 ? 1.398 38.562 12.422 1 98.56 554 LEU B CA 1
ATOM 9474 C C . LEU B 1 554 ? 1.88 37.188 12.883 1 98.56 554 LEU B C 1
ATOM 9476 O O . LEU B 1 554 ? 2.229 37 14.055 1 98.56 554 LEU B O 1
ATOM 9480 N N . ALA B 1 555 ? 1.9 36.25 11.969 1 98.62 555 ALA B N 1
ATOM 9481 C CA . ALA B 1 555 ? 2.334 34.906 12.289 1 98.62 555 ALA B CA 1
ATOM 9482 C C . ALA B 1 555 ? 3.793 34.875 12.734 1 98.62 555 ALA B C 1
ATOM 9484 O O . ALA B 1 555 ? 4.141 34.219 13.711 1 98.62 555 ALA B O 1
ATOM 9485 N N . ALA B 1 556 ? 4.613 35.562 12.008 1 97.44 556 ALA B N 1
ATOM 9486 C CA . ALA B 1 556 ? 6.035 35.625 12.344 1 97.44 556 ALA B CA 1
ATOM 9487 C C . ALA B 1 556 ? 6.254 36.25 13.711 1 97.44 556 ALA B C 1
ATOM 9489 O O . ALA B 1 556 ? 7.129 35.812 14.469 1 97.44 556 ALA B O 1
ATOM 9490 N N . ASP B 1 557 ? 5.504 37.281 13.992 1 97.44 557 ASP B N 1
ATOM 9491 C CA . ASP B 1 557 ? 5.641 37.969 15.273 1 97.44 557 ASP B CA 1
ATOM 9492 C C . ASP B 1 557 ? 5.273 37.031 16.438 1 97.44 557 ASP B C 1
ATOM 9494 O O . ASP B 1 557 ? 5.965 37 17.453 1 97.44 557 ASP B O 1
ATOM 9498 N N . ARG B 1 558 ? 4.199 36.344 16.312 1 98.38 558 ARG B N 1
ATOM 9499 C CA . ARG B 1 558 ? 3.799 35.5 17.422 1 98.38 558 ARG B CA 1
ATOM 9500 C C . ARG B 1 558 ? 4.668 34.25 17.484 1 98.38 558 ARG B C 1
ATOM 9502 O O . ARG B 1 558 ? 4.762 33.594 18.531 1 98.38 558 ARG B O 1
ATOM 9509 N N . GLN B 1 559 ? 5.324 33.875 16.375 1 98.19 559 GLN B N 1
ATOM 9510 C CA . GLN B 1 559 ? 6.188 32.688 16.344 1 98.19 559 GLN B CA 1
ATOM 9511 C C . GLN B 1 559 ? 7.262 32.781 17.422 1 98.19 559 GLN B C 1
ATOM 9513 O O . GLN B 1 559 ? 7.684 31.734 17.953 1 98.19 559 GLN B O 1
ATOM 9518 N N . LYS B 1 560 ? 7.656 33.938 17.812 1 96.38 560 LYS B N 1
ATOM 9519 C CA . LYS B 1 560 ? 8.688 34.156 18.812 1 96.38 560 LYS B CA 1
ATOM 9520 C C . LYS B 1 560 ? 8.273 33.594 20.172 1 96.38 560 LYS B C 1
ATOM 9522 O O . LYS B 1 560 ? 9.125 33.281 21 1 96.38 560 LYS B O 1
ATOM 9527 N N . TRP B 1 561 ? 6.984 33.469 20.312 1 97.88 561 TRP B N 1
ATOM 9528 C CA . TRP B 1 561 ? 6.465 33.062 21.594 1 97.88 561 TRP B CA 1
ATOM 9529 C C . TRP B 1 561 ? 5.875 31.641 21.516 1 97.88 561 TRP B C 1
ATOM 9531 O O . TRP B 1 561 ? 5.273 31.156 22.469 1 97.88 561 TRP B O 1
ATOM 9541 N N . ILE B 1 562 ? 6.031 31.016 20.391 1 98.38 562 ILE B N 1
ATOM 9542 C CA . ILE B 1 562 ? 5.578 29.641 20.156 1 98.38 562 ILE B CA 1
ATOM 9543 C C . ILE B 1 562 ? 6.781 28.719 20.016 1 98.38 562 ILE B C 1
ATOM 9545 O O . ILE B 1 562 ? 7.594 28.875 19.094 1 98.38 562 ILE B O 1
ATOM 9549 N N . ASP B 1 563 ? 6.949 27.812 20.891 1 97.12 563 ASP B N 1
ATOM 9550 C CA . ASP B 1 563 ? 8.164 27 20.875 1 97.12 563 ASP B CA 1
ATOM 9551 C C . ASP B 1 563 ? 8.148 26 19.719 1 97.12 563 ASP B C 1
ATOM 9553 O O . ASP B 1 563 ? 9.18 25.719 19.125 1 97.12 563 ASP B O 1
ATOM 9557 N N . GLN B 1 564 ? 6.977 25.391 19.438 1 98.44 564 GLN B N 1
ATOM 9558 C CA . GLN B 1 564 ? 6.898 24.578 18.234 1 98.44 564 GLN B CA 1
ATOM 9559 C C . GLN B 1 564 ? 6.52 25.438 17.031 1 98.44 564 GLN B C 1
ATOM 9561 O O . GLN B 1 564 ? 7.223 26.406 16.688 1 98.44 564 GLN B O 1
ATOM 9566 N N . SER B 1 565 ? 5.461 25.031 16.297 1 98.62 565 SER B N 1
ATOM 9567 C CA . SER B 1 565 ? 5.082 25.828 15.133 1 98.62 565 SER B CA 1
ATOM 9568 C C . SER B 1 565 ? 3.592 26.156 15.148 1 98.62 565 SER B C 1
ATOM 9570 O O . SER B 1 565 ? 2.922 25.969 16.172 1 98.62 565 SER B O 1
ATOM 9572 N N . GLN B 1 566 ? 3.154 26.828 14.148 1 98.62 566 GLN B N 1
ATOM 9573 C CA . GLN B 1 566 ? 1.756 27.203 13.953 1 98.62 566 GLN B CA 1
ATOM 9574 C C . GLN B 1 566 ? 1.302 26.891 12.523 1 98.62 566 GLN B C 1
ATOM 9576 O O . GLN B 1 566 ? 2.074 27.031 11.578 1 98.62 566 GLN B O 1
ATOM 9581 N N . SER B 1 567 ? 0.072 26.422 12.453 1 97.69 567 SER B N 1
ATOM 9582 C CA . SER B 1 567 ? -0.507 26.203 11.133 1 97.69 567 SER B CA 1
ATOM 9583 C C . SER B 1 567 ? -0.924 27.516 10.484 1 97.69 567 SER B C 1
ATOM 9585 O O . SER B 1 567 ? -1.889 28.156 10.922 1 97.69 567 SER B O 1
ATOM 9587 N N . THR B 1 568 ? -0.183 27.906 9.461 1 97.69 568 THR B N 1
ATOM 9588 C CA . THR B 1 568 ? -0.479 29.141 8.758 1 97.69 568 THR B CA 1
ATOM 9589 C C . THR B 1 568 ? -0.77 28.875 7.281 1 97.69 568 THR B C 1
ATOM 9591 O O . THR B 1 568 ? 0.135 28.531 6.52 1 97.69 568 THR B O 1
ATOM 9594 N N . SER B 1 569 ? -1.99 29.031 6.922 1 96.56 569 SER B N 1
ATOM 9595 C CA . SER B 1 569 ? -2.385 28.922 5.523 1 96.56 569 SER B CA 1
ATOM 9596 C C . SER B 1 569 ? -2.49 30.297 4.863 1 96.56 569 SER B C 1
ATOM 9598 O O . SER B 1 569 ? -2.756 31.297 5.535 1 96.56 569 SER B O 1
ATOM 9600 N N . LEU B 1 570 ? -2.23 30.328 3.662 1 95.81 570 LEU B N 1
ATOM 9601 C CA . LEU B 1 570 ? -2.33 31.562 2.883 1 95.81 570 LEU B CA 1
ATOM 9602 C C . LEU B 1 570 ? -3.396 31.422 1.8 1 95.81 570 LEU B C 1
ATOM 9604 O O . LEU B 1 570 ? -3.719 30.312 1.368 1 95.81 570 LEU B O 1
ATOM 9608 N N . PHE B 1 571 ? -3.967 32.562 1.433 1 94.75 571 PHE B N 1
ATOM 9609 C CA . PHE B 1 571 ? -5.02 32.594 0.425 1 94.75 571 PHE B CA 1
ATOM 9610 C C . PHE B 1 571 ? -4.645 33.531 -0.715 1 94.75 571 PHE B C 1
ATOM 9612 O O . PHE B 1 571 ? -4.398 34.719 -0.493 1 94.75 571 PHE B O 1
ATOM 9619 N N . PHE B 1 572 ? -4.57 32.969 -1.938 1 93.62 572 PHE B N 1
ATOM 9620 C CA . PHE B 1 572 ? -4.215 33.781 -3.092 1 93.62 572 PHE B CA 1
ATOM 9621 C C . PHE B 1 572 ? -5.289 33.688 -4.168 1 93.62 572 PHE B C 1
ATOM 9623 O O . PHE B 1 572 ? -5.898 32.625 -4.359 1 93.62 572 PHE B O 1
ATOM 9630 N N . ASN B 1 573 ? -5.5 34.812 -4.789 1 88.56 573 ASN B N 1
ATOM 9631 C CA . ASN B 1 573 ? -6.352 34.781 -5.973 1 88.56 573 ASN B CA 1
ATOM 9632 C C . ASN B 1 573 ? -5.684 34.031 -7.129 1 88.56 573 ASN B C 1
ATOM 9634 O O . ASN B 1 573 ? -4.461 34.062 -7.27 1 88.56 573 ASN B O 1
ATOM 9638 N N . PRO B 1 574 ? -6.48 33.375 -7.961 1 85.75 574 PRO B N 1
ATOM 9639 C CA . PRO B 1 574 ? -5.91 32.594 -9.062 1 85.75 574 PRO B CA 1
ATOM 9640 C C . PRO B 1 574 ? -5.074 33.438 -10.016 1 85.75 574 PRO B C 1
ATOM 9642 O O . PRO B 1 574 ? -4.156 32.938 -10.664 1 85.75 574 PRO B O 1
ATOM 9645 N N . ASP B 1 575 ? -5.328 34.719 -10.078 1 86.44 575 ASP B N 1
ATOM 9646 C CA . ASP B 1 575 ? -4.652 35.594 -11.039 1 86.44 575 ASP B CA 1
ATOM 9647 C C . ASP B 1 575 ? -3.512 36.375 -10.383 1 86.44 575 ASP B C 1
ATOM 9649 O O . ASP B 1 575 ? -2.938 37.281 -10.984 1 86.44 575 ASP B O 1
ATOM 9653 N N . GLU B 1 576 ? -3.207 35.938 -9.148 1 89.69 576 GLU B N 1
ATOM 9654 C CA . GLU B 1 576 ? -2.096 36.594 -8.484 1 89.69 576 GLU B CA 1
ATOM 9655 C C . GLU B 1 576 ? -0.785 36.375 -9.234 1 89.69 576 GLU B C 1
ATOM 9657 O O . GLU B 1 576 ? -0.555 35.281 -9.773 1 89.69 576 GLU B O 1
ATOM 9662 N N . ARG B 1 577 ? 0.062 37.406 -9.266 1 87.94 577 ARG B N 1
ATOM 9663 C CA . ARG B 1 577 ? 1.365 37.281 -9.906 1 87.94 577 ARG B CA 1
ATOM 9664 C C . ARG B 1 577 ? 2.301 36.406 -9.086 1 87.94 577 ARG B C 1
ATOM 9666 O O . ARG B 1 577 ? 2.326 36.5 -7.855 1 87.94 577 ARG B O 1
ATOM 9673 N N . ILE B 1 578 ? 3.043 35.594 -9.672 1 90 578 ILE B N 1
ATOM 9674 C CA . ILE B 1 578 ? 3.986 34.656 -9.031 1 90 578 ILE B CA 1
ATOM 9675 C C . ILE B 1 578 ? 4.988 35.469 -8.203 1 90 578 ILE B C 1
ATOM 9677 O O . ILE B 1 578 ? 5.434 35 -7.145 1 90 578 ILE B O 1
ATOM 9681 N N . SER B 1 579 ? 5.367 36.688 -8.695 1 92.19 579 SER B N 1
ATOM 9682 C CA . SER B 1 579 ? 6.32 37.531 -7.984 1 92.19 579 SER B CA 1
ATOM 9683 C C . SER B 1 579 ? 5.789 37.906 -6.609 1 92.19 579 SER B C 1
ATOM 9685 O O . SER B 1 579 ? 6.547 37.969 -5.637 1 92.19 579 SER B O 1
ATOM 9687 N N . TYR B 1 580 ? 4.535 38.156 -6.559 1 93.38 580 TYR B N 1
ATOM 9688 C CA . TYR B 1 580 ? 3.92 38.5 -5.277 1 93.38 580 TYR B CA 1
ATOM 9689 C C . TYR B 1 580 ? 3.896 37.281 -4.352 1 93.38 580 TYR B C 1
ATOM 9691 O O . TYR B 1 580 ? 4.234 37.375 -3.172 1 93.38 580 TYR B O 1
ATOM 9699 N N . VAL B 1 581 ? 3.49 36.156 -4.863 1 95.25 581 VAL B N 1
ATOM 9700 C CA . VAL B 1 581 ? 3.447 34.906 -4.086 1 95.25 581 VAL B CA 1
ATOM 9701 C C . VAL B 1 581 ? 4.84 34.594 -3.545 1 95.25 581 VAL B C 1
ATOM 9703 O O . VAL B 1 581 ? 4.992 34.25 -2.373 1 95.25 581 VAL B O 1
ATOM 9706 N N . HIS B 1 582 ? 5.836 34.75 -4.43 1 95.69 582 HIS B N 1
ATOM 9707 C CA . HIS B 1 582 ? 7.223 34.594 -4.02 1 95.69 582 HIS B CA 1
ATOM 9708 C C . HIS B 1 582 ? 7.594 35.531 -2.881 1 95.69 582 HIS B C 1
ATOM 9710 O O . HIS B 1 582 ? 8.188 35.094 -1.887 1 95.69 582 HIS B O 1
ATOM 9716 N N . LYS B 1 583 ? 7.254 36.75 -3.023 1 95.69 583 LYS B N 1
ATOM 9717 C CA . LYS B 1 583 ? 7.582 37.75 -2.018 1 95.69 583 LYS B CA 1
ATOM 9718 C C . LYS B 1 583 ? 7.008 37.375 -0.655 1 95.69 583 LYS B C 1
ATOM 9720 O O . LYS B 1 583 ? 7.684 37.5 0.367 1 95.69 583 LYS B O 1
ATOM 9725 N N . ILE B 1 584 ? 5.809 36.906 -0.641 1 97.38 584 ILE B N 1
ATOM 9726 C CA . ILE B 1 584 ? 5.137 36.531 0.599 1 97.38 584 ILE B CA 1
ATOM 9727 C C . ILE B 1 584 ? 5.863 35.375 1.242 1 97.38 584 ILE B C 1
ATOM 9729 O O . ILE B 1 584 ? 6.113 35.375 2.449 1 97.38 584 ILE B O 1
ATOM 9733 N N . HIS B 1 585 ? 6.227 34.375 0.432 1 97.75 585 HIS B N 1
ATOM 9734 C CA . HIS B 1 585 ? 6.934 33.219 0.945 1 97.75 585 HIS B CA 1
ATOM 9735 C C . HIS B 1 585 ? 8.312 33.594 1.473 1 97.75 585 HIS B C 1
ATOM 9737 O O . HIS B 1 585 ? 8.742 33.094 2.52 1 97.75 585 HIS B O 1
ATOM 9743 N N . LEU B 1 586 ? 9 34.406 0.726 1 97.19 586 LEU B N 1
ATOM 9744 C CA . LEU B 1 586 ? 10.328 34.875 1.14 1 97.19 586 LEU B CA 1
ATOM 9745 C C . LEU B 1 586 ? 10.266 35.625 2.465 1 97.19 586 LEU B C 1
ATOM 9747 O O . LEU B 1 586 ? 11.094 35.375 3.35 1 97.19 586 LEU B O 1
ATOM 9751 N N . LYS B 1 587 ? 9.273 36.5 2.588 1 97.31 587 LYS B N 1
ATOM 9752 C CA . LYS B 1 587 ? 9.109 37.281 3.816 1 97.31 587 LYS B CA 1
ATOM 9753 C C . LYS B 1 587 ? 8.797 36.375 5 1 97.31 587 LYS B C 1
ATOM 9755 O O . LYS B 1 587 ? 9.234 36.625 6.121 1 97.31 587 LYS B O 1
ATOM 9760 N N . ALA B 1 588 ? 8.008 35.344 4.754 1 98.25 588 ALA B N 1
ATOM 9761 C CA . ALA B 1 588 ? 7.703 34.375 5.809 1 98.25 588 ALA B CA 1
ATOM 9762 C C . ALA B 1 588 ? 8.984 33.781 6.371 1 98.25 588 ALA B C 1
ATOM 9764 O O . ALA B 1 588 ? 9.156 33.688 7.59 1 98.25 588 ALA B O 1
ATOM 9765 N N . TRP B 1 589 ? 9.891 33.375 5.473 1 97.94 589 TRP B N 1
ATOM 9766 C CA . TRP B 1 589 ? 11.164 32.781 5.895 1 97.94 589 TRP B CA 1
ATOM 9767 C C . TRP B 1 589 ? 12.031 33.844 6.582 1 97.94 589 TRP B C 1
ATOM 9769 O O . TRP B 1 589 ? 12.562 33.594 7.664 1 97.94 589 TRP B O 1
ATOM 9779 N N . LEU B 1 590 ? 12.117 35.031 5.98 1 96.88 590 LEU B N 1
ATOM 9780 C CA . LEU B 1 590 ? 12.984 36.094 6.473 1 96.88 590 LEU B CA 1
ATOM 9781 C C . LEU B 1 590 ? 12.586 36.5 7.883 1 96.88 590 LEU B C 1
ATOM 9783 O O . LEU B 1 590 ? 13.438 36.906 8.688 1 96.88 590 LEU B O 1
ATOM 9787 N N . HIS B 1 591 ? 11.32 36.375 8.195 1 96.94 591 HIS B N 1
ATOM 9788 C CA . HIS B 1 591 ? 10.836 36.844 9.484 1 96.94 591 HIS B CA 1
ATOM 9789 C C . HIS B 1 591 ? 10.695 35.719 10.484 1 96.94 591 HIS B C 1
ATOM 9791 O O . HIS B 1 591 ? 10.094 35.875 11.547 1 96.94 591 HIS B O 1
ATOM 9797 N N . GLY B 1 592 ? 11.117 34.531 10.148 1 96.56 592 GLY B N 1
ATOM 9798 C CA . GLY B 1 592 ? 11.359 33.469 11.141 1 96.56 592 GLY B CA 1
ATOM 9799 C C . GLY B 1 592 ? 10.195 32.531 11.297 1 96.56 592 GLY B C 1
ATOM 9800 O O . GLY B 1 592 ? 10.102 31.812 12.297 1 96.56 592 GLY B O 1
ATOM 9801 N N . LEU B 1 593 ? 9.297 32.5 10.391 1 98 593 LEU B N 1
ATOM 9802 C CA . LEU B 1 593 ? 8.273 31.469 10.43 1 98 593 LEU B CA 1
ATOM 9803 C C . LEU B 1 593 ? 8.883 30.078 10.234 1 98 593 LEU B C 1
ATOM 9805 O O . LEU B 1 593 ? 9.836 29.922 9.469 1 98 593 LEU B O 1
ATOM 9809 N N . LYS B 1 594 ? 8.312 29.125 10.914 1 98.56 594 LYS B N 1
ATOM 9810 C CA . LYS B 1 594 ? 8.867 27.781 10.844 1 98.56 594 LYS B CA 1
ATOM 9811 C C . LYS B 1 594 ? 8.211 26.969 9.734 1 98.56 594 LYS B C 1
ATOM 9813 O O . LYS B 1 594 ? 8.852 26.109 9.109 1 98.56 594 LYS B O 1
ATOM 9818 N N . THR B 1 595 ? 6.902 27.188 9.5 1 98.69 595 THR B N 1
ATOM 9819 C CA . THR B 1 595 ? 6.172 26.391 8.523 1 98.69 595 THR B CA 1
ATOM 9820 C C . THR B 1 595 ? 5.133 27.234 7.793 1 98.69 595 THR B C 1
ATOM 9822 O O . THR B 1 595 ? 4.766 28.328 8.266 1 98.69 595 THR B O 1
ATOM 9825 N N . LEU B 1 596 ? 4.797 26.812 6.645 1 98.38 596 LEU B N 1
ATOM 9826 C CA . LEU B 1 596 ? 3.588 27.234 5.934 1 98.38 596 LEU B CA 1
ATOM 9827 C C . LEU B 1 596 ? 2.727 26.016 5.582 1 98.38 596 LEU B C 1
ATOM 9829 O O . LEU B 1 596 ? 3.217 25.047 5.008 1 98.38 596 LEU B O 1
ATOM 9833 N N . TYR B 1 597 ? 1.476 26.078 5.938 1 97.12 597 TYR B N 1
ATOM 9834 C CA . TYR B 1 597 ? 0.508 25.016 5.68 1 97.12 597 TYR B CA 1
ATOM 9835 C C . TYR B 1 597 ? -0.08 25.141 4.281 1 97.12 597 TYR B C 1
ATOM 9837 O O . TYR B 1 597 ? 0.657 25.172 3.291 1 97.12 597 TYR B O 1
ATOM 9845 N N . TYR B 1 598 ? -1.335 25.234 4.059 1 91.94 598 TYR B N 1
ATOM 9846 C CA . TYR B 1 598 ? -1.99 25.156 2.758 1 91.94 598 TYR B CA 1
ATOM 9847 C C . TYR B 1 598 ? -1.831 26.469 1.989 1 91.94 598 TYR B C 1
ATOM 9849 O O . TYR B 1 598 ? -1.753 27.547 2.59 1 91.94 598 TYR B O 1
ATOM 9857 N N . PHE B 1 599 ? -1.706 26.344 0.745 1 89 599 PHE B N 1
ATOM 9858 C CA . PHE B 1 599 ? -1.953 27.391 -0.23 1 89 599 PHE B CA 1
ATOM 9859 C C . PHE B 1 599 ? -3.381 27.328 -0.756 1 89 599 PHE B C 1
ATOM 9861 O O . PHE B 1 599 ? -3.723 26.422 -1.519 1 89 599 PHE B O 1
ATOM 9868 N N . ARG B 1 600 ? -4.156 28.188 -0.372 1 87.12 600 ARG B N 1
ATOM 9869 C CA . ARG B 1 600 ? -5.555 28.203 -0.791 1 87.12 600 ARG B CA 1
ATOM 9870 C C . ARG B 1 600 ? -5.777 29.188 -1.936 1 87.12 600 ARG B C 1
ATOM 9872 O O . ARG B 1 600 ? -5.066 30.188 -2.049 1 87.12 600 ARG B O 1
ATOM 9879 N N . SER B 1 601 ? -6.672 28.859 -2.826 1 84.75 601 SER B N 1
ATOM 9880 C CA . SER B 1 601 ? -7.031 29.734 -3.938 1 84.75 601 SER B CA 1
ATOM 9881 C C . SER B 1 601 ? -8.539 29.781 -4.141 1 84.75 601 SER B C 1
ATOM 9883 O O . SER B 1 601 ? -9.266 28.891 -3.666 1 84.75 601 SER B O 1
ATOM 9885 N N . ARG B 1 602 ? -9.117 30.938 -4.707 1 66.19 602 ARG B N 1
ATOM 9886 C CA . ARG B 1 602 ? -10.547 31.125 -4.945 1 66.19 602 ARG B CA 1
ATOM 9887 C C . ARG B 1 602 ? -11.086 30.062 -5.902 1 66.19 602 ARG B C 1
ATOM 9889 O O . ARG B 1 602 ? -12.266 29.703 -5.844 1 66.19 602 ARG B O 1
ATOM 9896 N N . LYS B 1 603 ? -10.438 29.922 -7.188 1 53.56 603 LYS B N 1
ATOM 9897 C CA . LYS B 1 603 ? -11.148 29.031 -8.094 1 53.56 603 LYS B CA 1
ATOM 9898 C C . LYS B 1 603 ? -11.781 27.875 -7.332 1 53.56 603 LYS B C 1
ATOM 9900 O O . LYS B 1 603 ? -12.648 27.172 -7.859 1 53.56 603 LYS B O 1
ATOM 9905 N N . ILE B 1 604 ? -11.219 27.484 -6.539 1 41.78 604 ILE B N 1
ATOM 9906 C CA . ILE B 1 604 ? -11.953 26.422 -5.848 1 41.78 604 ILE B CA 1
ATOM 9907 C C . ILE B 1 604 ? -13.078 27.047 -5.016 1 41.78 604 ILE B C 1
ATOM 9909 O O . ILE B 1 604 ? -13.766 26.328 -4.281 1 41.78 604 ILE B O 1
ATOM 9913 N N . LEU B 1 605 ? -13 28.375 -4.816 1 33.59 605 LEU B N 1
ATOM 9914 C CA . LEU B 1 605 ? -13.852 28.922 -3.764 1 33.59 605 LEU B CA 1
ATOM 9915 C C . LEU B 1 605 ? -15.273 29.156 -4.273 1 33.59 605 LEU B C 1
ATOM 9917 O O . LEU B 1 605 ? -15.539 30.141 -4.965 1 33.59 605 LEU B O 1
ATOM 9921 N N . THR B 1 606 ? -15.961 28.469 -5.125 1 31.2 606 THR B N 1
ATOM 9922 C CA . THR B 1 606 ? -17.344 28.906 -5.172 1 31.2 606 THR B CA 1
ATOM 9923 C C . THR B 1 606 ? -17.828 29.344 -3.791 1 31.2 606 THR B C 1
ATOM 9925 O O . THR B 1 606 ? -17.422 28.781 -2.777 1 31.2 606 THR B O 1
ATOM 9928 N N . VAL B 1 607 ? -18.094 30.703 -3.48 1 29.83 607 VAL B N 1
ATOM 9929 C CA . VAL B 1 607 ? -19 30.875 -2.348 1 29.83 607 VAL B CA 1
ATOM 9930 C C . VAL B 1 607 ? -19.844 29.609 -2.16 1 29.83 607 VAL B C 1
ATOM 9932 O O . VAL B 1 607 ? -20.5 29.156 -3.094 1 29.83 607 VAL B O 1
ATOM 9935 N N . ASP B 1 608 ? -19.875 29.078 -1.13 1 25.17 608 ASP B N 1
ATOM 9936 C CA . ASP B 1 608 ? -20.609 27.859 -0.771 1 25.17 608 ASP B CA 1
ATOM 9937 C C . ASP B 1 608 ? -22.078 27.984 -1.145 1 25.17 608 ASP B C 1
ATOM 9939 O O . ASP B 1 608 ? -22.75 28.938 -0.734 1 25.17 608 ASP B O 1
ATOM 9943 N N . LYS B 1 609 ? -22.656 27.469 -2.035 1 27.14 609 LYS B N 1
ATOM 9944 C CA . LYS B 1 609 ? -22.953 26.062 -1.787 1 27.14 609 LYS B CA 1
ATOM 9945 C C . LYS B 1 609 ? -21.906 25.422 -0.885 1 27.14 609 LYS B C 1
ATOM 9947 O O . LYS B 1 609 ? -20.719 25.359 -1.239 1 27.14 609 LYS B O 1
ATOM 9952 N N . VAL B 1 610 ? -21.609 25.547 0.4 1 24.08 610 VAL B N 1
ATOM 9953 C CA . VAL B 1 610 ? -21.125 24.438 1.219 1 24.08 610 VAL B CA 1
ATOM 9954 C C . VAL B 1 610 ? -21.359 23.109 0.49 1 24.08 610 VAL B C 1
ATOM 9956 O O . VAL B 1 610 ? -21.531 22.062 1.123 1 24.08 610 VAL B O 1
ATOM 9959 N N . HIS B 1 611 ? -21.766 23.047 -0.688 1 20.03 611 HIS B N 1
ATOM 9960 C CA . HIS B 1 611 ? -21.969 21.812 -1.448 1 20.03 611 HIS B CA 1
ATOM 9961 C C . HIS B 1 611 ? -20.641 21.156 -1.811 1 20.03 611 HIS B C 1
ATOM 9963 O O . HIS B 1 611 ? -19.656 21.844 -2.08 1 20.03 611 HIS B O 1
ATOM 9969 N N . HIS B 1 612 ? -20.359 19.953 -1.297 1 23.11 612 HIS B N 1
ATOM 9970 C CA . HIS B 1 612 ? -19.578 18.844 -1.813 1 23.11 612 HIS B CA 1
ATOM 9971 C C . HIS B 1 612 ? -19.719 18.734 -3.328 1 23.11 612 HIS B C 1
ATOM 9973 O O . HIS B 1 612 ? -20.781 18.391 -3.838 1 23.11 612 HIS B O 1
ATOM 9979 N N . THR B 1 613 ? -19.578 19.641 -4.078 1 22.64 613 THR B N 1
ATOM 9980 C CA . THR B 1 613 ? -19.562 19.344 -5.508 1 22.64 613 THR B CA 1
ATOM 9981 C C . THR B 1 613 ? -18.828 18.047 -5.785 1 22.64 613 THR B C 1
ATOM 9983 O O . THR B 1 613 ? -17.625 17.938 -5.539 1 22.64 613 THR B O 1
ATOM 9986 N N . THR B 1 614 ? -19.625 17.125 -5.512 1 22.8 614 THR B N 1
ATOM 9987 C CA . THR B 1 614 ? -19.578 15.703 -5.879 1 22.8 614 THR B CA 1
ATOM 9988 C C . THR B 1 614 ? -19.25 15.539 -7.359 1 22.8 614 THR B C 1
ATOM 9990 O O . THR B 1 614 ? -20.062 15.875 -8.219 1 22.8 614 THR B O 1
ATOM 9993 N N . THR B 1 615 ? -18.406 16.125 -8.086 1 26.12 615 THR B N 1
ATOM 9994 C CA . THR B 1 615 ? -18.297 15.32 -9.297 1 26.12 615 THR B CA 1
ATOM 9995 C C . THR B 1 615 ? -18.781 13.898 -9.039 1 26.12 615 THR B C 1
ATOM 9997 O O . THR B 1 615 ? -18.406 13.273 -8.047 1 26.12 615 THR B O 1
ATOM 10000 N N . THR B 1 616 ? -20.016 13.578 -9.508 1 23.66 616 THR B N 1
ATOM 10001 C CA . THR B 1 616 ? -20.922 12.461 -9.297 1 23.66 616 THR B CA 1
ATOM 10002 C C . THR B 1 616 ? -20.172 11.133 -9.352 1 23.66 616 THR B C 1
ATOM 10004 O O . THR B 1 616 ? -20.766 10.07 -9.477 1 23.66 616 THR B O 1
ATOM 10007 N N . ALA B 1 617 ? -18.953 10.883 -9.68 1 24.34 617 ALA B N 1
ATOM 10008 C CA . ALA B 1 617 ? -18.938 9.508 -9.18 1 24.34 617 ALA B CA 1
ATOM 10009 C C . ALA B 1 617 ? -19.531 9.43 -7.773 1 24.34 617 ALA B C 1
ATOM 10011 O O . ALA B 1 617 ? -19.641 10.445 -7.082 1 24.34 617 ALA B O 1
ATOM 10012 N N . ASP B 1 618 ? -19.812 8.414 -6.902 1 22.89 618 ASP B N 1
ATOM 10013 C CA . ASP B 1 618 ? -20.5 8.32 -5.613 1 22.89 618 ASP B CA 1
ATOM 10014 C C . ASP B 1 618 ? -20.047 9.422 -4.664 1 22.89 618 ASP B C 1
ATOM 10016 O O . ASP B 1 618 ? -18.859 9.75 -4.613 1 22.89 618 ASP B O 1
ATOM 10020 N N . PRO B 1 619 ? -20.797 10.609 -4.258 1 24.98 619 PRO B N 1
ATOM 10021 C CA . PRO B 1 619 ? -20.672 11.516 -3.117 1 24.98 619 PRO B CA 1
ATOM 10022 C C . PRO B 1 619 ? -19.844 10.922 -1.978 1 24.98 619 PRO B C 1
ATOM 10024 O O . PRO B 1 619 ? -20.078 11.242 -0.809 1 24.98 619 PRO B O 1
ATOM 10027 N N . LYS B 1 620 ? -19.141 9.922 -2.201 1 24.78 620 LYS B N 1
ATOM 10028 C CA . LYS B 1 620 ? -18.531 9.406 -0.979 1 24.78 620 LYS B CA 1
ATOM 10029 C C . LYS B 1 620 ? -17.75 10.508 -0.246 1 24.78 620 LYS B C 1
ATOM 10031 O O . LYS B 1 620 ? -17.359 11.508 -0.85 1 24.78 620 LYS B O 1
ATOM 10036 N N . THR B 1 621 ? -17.203 10.281 1.001 1 24.36 621 THR B N 1
ATOM 10037 C CA . THR B 1 621 ? -16.75 10.906 2.238 1 24.36 621 THR B CA 1
ATOM 10038 C C . THR B 1 621 ? -15.625 11.891 1.967 1 24.36 621 THR B C 1
ATOM 10040 O O . THR B 1 621 ? -14.594 11.516 1.406 1 24.36 621 THR B O 1
ATOM 10043 N N . GLU B 1 622 ? -15.898 13.016 1.511 1 27.52 622 GLU B N 1
ATOM 10044 C CA . GLU B 1 622 ? -14.906 14.07 1.719 1 27.52 622 GLU B CA 1
ATOM 10045 C C . GLU B 1 622 ? -14.172 13.891 3.043 1 27.52 622 GLU B C 1
ATOM 10047 O O . GLU B 1 622 ? -14.711 14.195 4.105 1 27.52 622 GLU B O 1
ATOM 10052 N N . ASN B 1 623 ? -13.523 12.859 3.229 1 27.89 623 ASN B N 1
ATOM 10053 C CA . ASN B 1 623 ? -12.828 12.586 4.48 1 27.89 623 ASN B CA 1
ATOM 10054 C C . ASN B 1 623 ? -11.805 13.664 4.805 1 27.89 623 ASN B C 1
ATOM 10056 O O . ASN B 1 623 ? -10.68 13.633 4.297 1 27.89 623 ASN B O 1
ATOM 10060 N N . ASP B 1 624 ? -12.211 14.906 4.812 1 28.81 624 ASP B N 1
ATOM 10061 C CA . ASP B 1 624 ? -11.344 15.852 5.512 1 28.81 624 ASP B CA 1
ATOM 10062 C C . ASP B 1 624 ? -10.828 15.25 6.824 1 28.81 624 ASP B C 1
ATOM 10064 O O . ASP B 1 624 ? -11.547 14.508 7.496 1 28.81 624 ASP B O 1
ATOM 10068 N N . CYS B 1 625 ? -9.602 15.117 6.906 1 31.59 625 CYS B N 1
ATOM 10069 C CA . CYS B 1 625 ? -9.023 14.602 8.141 1 31.59 625 CYS B CA 1
ATOM 10070 C C . CYS B 1 625 ? -9.578 15.359 9.352 1 31.59 625 CYS B C 1
ATOM 10072 O O . CYS B 1 625 ? -9.32 16.547 9.508 1 31.59 625 CYS B O 1
ATOM 10074 N N . THR B 1 626 ? -10.586 15.047 9.898 1 32.97 626 THR B N 1
ATOM 10075 C CA . THR B 1 626 ? -11.141 15.586 11.141 1 32.97 626 THR B CA 1
ATOM 10076 C C . THR B 1 626 ? -10.047 15.742 12.195 1 32.97 626 THR B C 1
ATOM 10078 O O . THR B 1 626 ? -10.266 16.375 13.234 1 32.97 626 THR B O 1
ATOM 10081 N N . PHE B 1 627 ? -9.047 15.008 12.125 1 30.94 627 PHE B N 1
ATOM 10082 C CA . PHE B 1 627 ? -8.062 15.102 13.195 1 30.94 627 PHE B CA 1
ATOM 10083 C C . PHE B 1 627 ? -7.348 16.438 13.156 1 30.94 627 PHE B C 1
ATOM 10085 O O . PHE B 1 627 ? -6.844 16.922 14.18 1 30.94 627 PHE B O 1
ATOM 10092 N N . CYS B 1 628 ? -7.188 16.969 11.977 1 31.11 628 CYS B N 1
ATOM 10093 C CA . CYS B 1 628 ? -6.582 18.297 11.945 1 31.11 628 CYS B CA 1
ATOM 10094 C C . CYS B 1 628 ? -7.535 19.344 12.5 1 31.11 628 CYS B C 1
ATOM 10096 O O . CYS B 1 628 ? -7.273 20.547 12.406 1 31.11 628 CYS B O 1
ATOM 10098 N N . GLU B 1 629 ? -8.703 18.875 12.883 1 29.28 629 GLU B N 1
ATOM 10099 C CA . GLU B 1 629 ? -9.711 19.781 13.406 1 29.28 629 GLU B CA 1
ATOM 10100 C C . GLU B 1 629 ? -9.492 20.062 14.883 1 29.28 629 GLU B C 1
ATOM 10102 O O . GLU B 1 629 ? -10.305 20.734 15.523 1 29.28 629 GLU B O 1
ATOM 10107 N N . GLY B 1 630 ? -8.734 19.219 15.633 1 26.56 630 GLY B N 1
ATOM 10108 C CA . GLY B 1 630 ? -8.445 19.703 16.969 1 26.56 630 GLY B CA 1
ATOM 10109 C C . GLY B 1 630 ? -7.637 20.984 16.984 1 26.56 630 GLY B C 1
ATOM 10110 O O . GLY B 1 630 ? -6.969 21.312 16 1 26.56 630 GLY B O 1
#

Solvent-accessible surface area (backbone atoms only — not comparable to full-atom values): 64370 Å² total; per-residue (Å²): 134,73,85,80,64,76,75,45,60,70,61,41,47,73,58,18,48,50,51,42,54,75,68,29,46,44,90,88,52,88,45,73,64,53,48,40,42,50,47,20,54,70,35,31,82,87,35,64,72,54,16,38,50,45,22,49,36,37,56,69,44,42,38,42,66,19,42,36,43,52,28,51,77,61,53,93,66,60,46,62,38,36,30,34,25,43,35,36,38,72,44,74,64,35,50,45,51,42,51,45,40,51,48,52,43,13,40,28,37,24,28,27,5,34,20,59,55,52,40,54,62,55,75,88,35,70,26,56,59,33,48,49,34,28,53,24,26,36,22,59,39,30,32,22,56,71,78,32,46,25,40,42,21,40,22,36,50,66,37,35,69,53,39,70,61,59,68,47,13,64,48,88,75,77,63,72,80,57,46,28,84,62,40,43,49,28,33,35,41,47,57,76,58,50,51,38,50,49,50,48,68,68,48,52,70,56,61,80,49,71,88,38,76,67,50,48,51,51,48,52,50,51,47,47,55,52,58,72,32,93,86,40,56,83,89,46,54,64,62,76,67,65,40,85,92,51,35,62,63,52,49,55,59,55,31,55,35,62,15,31,30,76,78,77,67,45,72,77,46,72,44,50,43,62,59,52,51,50,46,50,53,51,36,13,72,73,71,23,32,51,25,41,29,30,42,48,56,48,47,68,61,48,54,65,62,42,47,74,70,70,54,47,54,68,39,41,32,61,57,34,13,49,57,51,52,42,38,86,66,21,16,28,56,39,40,55,34,28,38,28,39,64,48,35,89,79,48,74,84,40,66,65,56,55,43,51,53,53,51,36,52,50,39,45,50,49,48,43,60,71,66,56,59,78,84,45,48,35,37,40,47,30,39,58,31,33,38,43,37,20,49,22,38,25,7,42,42,41,31,32,38,71,66,69,34,31,75,81,38,69,67,35,51,53,50,46,47,50,52,36,48,52,52,40,54,53,48,56,53,38,31,40,51,42,9,71,75,73,40,47,14,66,54,30,65,90,70,46,23,28,42,72,36,54,25,21,24,41,46,13,59,51,43,18,34,44,54,41,54,38,18,29,9,76,38,60,38,70,42,42,35,49,57,46,68,51,99,90,42,76,38,79,45,64,38,62,61,60,48,52,53,45,50,71,75,36,75,48,63,69,60,40,50,51,51,54,51,51,22,45,75,49,51,11,38,50,78,85,48,82,91,51,52,74,66,54,37,52,30,54,51,21,37,81,71,48,62,57,59,47,53,41,51,51,50,21,59,38,39,79,48,31,70,37,26,40,35,41,63,47,60,43,58,81,82,58,56,65,68,56,56,48,49,46,55,50,49,31,51,75,52,59,32,37,38,36,29,46,37,42,56,46,92,76,51,68,56,81,58,53,56,77,74,43,67,74,62,83,67,65,76,83,57,64,48,60,47,55,16,40,135,73,84,80,64,75,73,45,60,71,60,40,46,71,59,16,48,49,50,41,52,74,69,30,46,45,91,88,53,90,45,73,64,53,48,38,42,48,48,18,54,70,34,30,81,87,35,63,72,54,16,38,51,45,21,50,36,37,54,70,44,41,36,42,66,19,42,34,44,54,28,53,75,61,52,94,67,60,46,62,39,34,31,33,25,44,36,34,38,74,44,74,65,35,50,46,52,41,50,45,40,51,46,51,43,14,40,27,37,25,29,28,5,33,19,58,55,51,38,54,62,56,75,87,35,69,27,57,58,33,49,48,34,28,52,23,27,34,23,59,40,30,31,23,53,69,79,31,47,26,41,42,20,40,24,38,50,65,37,35,69,53,39,70,60,60,66,48,14,65,49,89,77,78,64,73,80,55,46,27,83,60,41,41,50,28,33,35,41,45,58,76,59,50,51,38,50,52,52,48,68,68,50,52,71,57,63,80,49,71,90,39,76,68,50,47,50,51,48,52,50,52,49,48,56,53,57,70,34,92,85,39,54,84,87,46,56,63,62,77,67,64,41,84,90,50,36,62,65,52,48,55,60,56,32,55,36,63,15,31,32,77,77,80,67,46,73,76,46,72,45,51,42,63,59,52,51,50,48,50,54,50,34,13,71,73,70,24,32,51,24,41,28,30,42,48,55,48,46,70,59,48,54,65,62,44,48,74,70,70,53,46,54,68,40,42,32,62,57,33,14,50,59,51,52,40,38,86,66,21,16,28,56,40,39,55,34,26,39,28,39,66,46,36,89,79,47,73,84,40,65,65,56,56,43,50,53,54,48,36,51,52,39,44,52,48,50,43,59,72,64,57,58,77,83,45,49,34,37,39,47,30,39,57,31,32,38,43,37,19,49,22,38,25,8,43,43,42,30,33,38,71,67,68,33,30,73,81,38,69,68,35,49,52,51,46,46,52,52,36,49,51,52,39,54,54,48,55,52,38,30,39,52,42,8,70,76,74,40,47,14,66,53,29,65,92,69,44,22,27,42,71,34,53,24,20,23,41,45,15,61,51,42,16,35,44,54,42,54,37,16,28,8,76,38,60,40,68,41,42,36,49,42,45,64,50,100,89,43,77,40,79,45,65,40,62,62,58,48,54,52,44,49,71,75,35,74,49,64,69,62,41,49,51,51,52,52,51,23,47,75,49,50,11,36,51,77,85,49,81,91,49,52,75,65,55,35,52,31,52,51,22,38,80,72,46,62,57,59,48,53,41,50,50,51,22,60,39,39,79,49,32,70,36,26,39,36,41,64,48,59,42,58,79,83,58,55,66,69,58,55,49,50,46,55,51,49,30,54,74,52,58,33,37,37,36,30,45,38,42,50,42,85,76,46,64,60,54,68,43,61,76,78,44,73,71,62,84,73,64,77,79,56,65,51,57,46,53,14,40